Protein 7ZGN (pdb70)

Nearest PDB structures (foldseek):
  7zgn-assembly1_B  TM=1.002E+00  e=0.000E+00  Phocaeicola massiliensis B84634 = Timone 84634 = DSM 17679 = JCM 13223
  7zgn-assembly1_A  TM=9.820E-01  e=0.000E+00  Phocaeicola massiliensis B84634 = Timone 84634 = DSM 17679 = JCM 13223
  4r4z-assembly3_C  TM=9.129E-01  e=8.301E-63  Elizabethkingia meningoseptica
  4r4x-assembly1_A  TM=8.292E-01  e=9.945E-65  Elizabethkingia meningoseptica
  4r4z-assembly1_A  TM=8.804E-01  e=1.259E-62  Elizabethkingia meningoseptica

Foldseek 3Di:
DPAQVQAVVFQWKWWKKWKAFQNHTDDWIWIWTFGDQKIKIAIVCDAKGWIWMARNVQQKIKIWIQFPVRFIAMEIDHADAQPQWDFDAWDADPRFIWTWTWHADPNKIKIWTFGPSHPTADDPCCPRPGHPGHTAWIAINNGIIMGTPDMHGDRDHDDDDDPDNGHYDHPVVVVVCNQCRSKDKWWQFDQDFAAQQQFDADPDDDAPDWGAFLRRQKIKHWGFFAQALWQWWKKKKKKKFWPDAQDKWKKWKWWWDDPFQEICVQCRNPVVPAAFQQFPVGTAGLFFDDRGYARIGTQFIAIAAGGALNQQVQDDPPAHADNIFMAMDTRRLQRVQRHGTIMMMMGTDDHHHGTMTMIMMMMIHRHPGGDRFHKGWGGWQDPRSVSVPGDFAQSLQPDKGKTKDFDAFKAFFKWKFKFKFKDFPDDQFQFADWKWKWKDKQRHTQDIDTQKDQAQLVNVSSHSSFPADPVGDTSQNGMTRQHGHRYIRGTDTGTPGMGGGTMMMMIMHINGTCDDPNTGMHMTMIIMMRD/DVVAAVLFQWKWWWKWKAFQRRTDPWTKIWIWGDQKIKIAIDDLAWGWIKMAGVPQQKIKTWTQFPVRAIAMEIDHADAQVQWDWDAWDDDPRFIWTWTWGADPHKIKIWTWGPRHPTADDPCCPRPGHPGHTAWMAINNGIIMGTPDMGGHNDGDDHDDPDNGHYDHPVVVCVVNQCRNKDKFWQFDQDFAAAQQFDFDPDADAPDWGAFLRRQKIKHWYFFAQALWQWWKKKKKKKFWPDAQDKWKKWKWWWDPPAQEIVVLCRNPVVRAAFQQFPVGTAGQFFDDRHYARIGTQFIAIAARGAQNLQVFDDPPAHADNIFMAMDTRRLQRVQRHGTIMMMMGTDDHHHRTMTMIMMMMIHGHPGGDHFHKGWGGWQDPRSVSVPGDFAQSLQPGKGKTKDFAQAKAFFKWKFKFKFKDFPDPQFQFADWKWKWKDKQRHTQDIDTQKDQCQLVCVSSHSSFPQDPVGDTPQNGITRQHGHRYIRHTDIGTPGMGGGTMMMMIIHINGGDADVPTGMHMTMIIMMRD

Sequence (1060 aa):
QNLQKKVKNAKGIEVIYQSSYKGKIRPGQIKMTVSGNQVALESVDKQPVIKNYIDYAGREAYKWAELPDGKIISAATPFEFGKGFTPAGEGKHLGLNCKIARTSINSNTIEVWYTHDIPFRGTPQANVGVPDGLVLKVVRNGDMIQEASAITPLKKAQALLPDSWGEKMDAADYQYTINQSGVITIPVFDQQTICFNNAKLPDTLEDGITYSAGGGTLILKKVKLPESAKNRSIFVEVAQYSDGDAYDRTGSVFVIPTDKKQSFLDAIRNLKSVPSFQAKDGNYPALISTDDYEAPVELMRFFTGFGVRKFNHNKVKGQHWVDSVIYKSEVTPLASQLQGEVWIGAYIGNWDAKGHRLSLKLKYYPDDERRVNKAMPLFNTVNYLEQAGQAYPVFFLNDSLRVRFTLKEPAKNARLFYLTTGHGGWGNGDEFNQKPNTVYLDGKKVISFIPWRDDCGTYRNSNPCSGNFSNGLSSSDLSRSNWCPGTVTTPEYIYLGDLEAGEHTLSVRIPQGAPEGGSNSYWCISGTLLYLQKKVKNAKGIEVIYQSSYKGKIRPGQIKMTVSGNQVALESVSKQPVIKNYIDYAGREAYKWAELPDGKIISAATPFEFGKGFTPAGEGKHLGLNCKIARTSINSNTIEVWYTHDIPFRGTPQANVGVPDGLVLKVVRNGDMIQEASAITPLKKAQALLPDSWGEKMDAADYQYTINQSGVITIPVFDQQTICFNNAKLPDTLEDGITYSAGGGTLILKKVKLPESAKNRSIFVEVAQYSDGDAYDRTGSVFVIPTDKKQSFLDAIRRNLKSVPSFQAKDGNYPALISTDDYEAPVELMRFFTGFGVRRKFNHNKVKGQHWVDSVIYKSEVTPLASQLQGEVWIGAYIGNWDAKGHRLSLKLKYYPDDERRVNKAMPLFNTVNYLEQAGQAYPVFFLNDSLRVRFTLKEPAKNARLFYLTTGHGGWGNGDEFNQKPNTVYLDGKKVISFIPWRDDCGTYRNSNPCSGNFSNGLSSSDLSRSNWCPGTVTTPEYIYLGDLEAGEHTLSVRIPQGAPEGGSNSYWCISGTLLY

B-factor: mean 48.01, std 18.55, range [19.09, 141.37]

Solvent-accessible surface area: 43981 Å² total; per-residue (Å²): 188,76,16,74,136,114,0,101,140,23,122,0,0,50,0,42,1,52,13,15,62,71,57,100,112,106,126,62,85,54,57,0,11,0,6,61,66,46,0,4,12,45,73,140,157,146,85,20,68,67,49,44,12,1,26,4,66,50,82,52,13,24,71,27,0,75,14,62,113,49,91,37,0,1,3,47,76,96,30,100,60,34,152,52,33,80,115,33,48,120,17,135,23,48,56,4,72,1,104,18,4,103,14,83,60,72,40,10,48,4,34,0,47,30,0,116,41,8,102,18,67,0,2,22,45,25,116,12,16,2,3,60,3,0,0,0,28,3,14,96,64,61,52,27,44,15,48,3,52,38,7,68,58,29,205,165,67,91,90,22,52,27,165,58,48,37,78,143,35,95,62,43,72,0,61,67,44,9,5,49,32,7,21,50,47,25,96,3,7,110,85,60,45,0,5,58,81,100,27,169,20,52,136,104,42,105,64,41,76,40,29,36,0,6,6,2,0,0,0,0,43,57,11,154,8,22,162,49,2,116,49,10,5,0,2,0,40,3,36,1,24,2,29,18,0,3,80,28,40,19,0,0,0,0,1,4,10,82,122,79,159,37,5,4,22,45,1,14,93,80,30,177,53,10,45,26,5,129,12,166,82,31,97,13,25,1,7,17,8,41,119,69,0,12,0,2,0,4,3,3,0,0,1,0,1,12,0,0,100,102,20,46,134,46,160,28,141,76,55,159,24,50,100,42,10,77,0,16,5,33,0,12,36,0,7,38,26,0,49,27,79,15,18,0,0,0,1,0,5,0,126,30,80,120,0,0,75,0,17,0,74,0,25,0,4,21,52,121,173,86,193,38,73,121,6,29,1,2,2,3,1,1,4,2,2,26,12,59,69,14,56,83,3,27,2,5,79,116,12,11,1,102,7,139,12,77,6,184,126,66,6,129,90,0,63,0,5,1,1,0,0,0,9,6,57,40,58,96,0,0,17,50,50,44,41,46,0,13,0,50,13,64,77,156,119,34,11,32,18,17,3,37,27,3,4,1,2,21,35,18,48,14,0,3,18,4,40,67,83,88,34,13,7,4,18,0,7,41,8,1,0,15,8,0,0,8,7,3,1,25,12,43,11,6,109,19,13,75,6,106,54,31,98,16,55,3,15,0,116,2,67,9,13,66,68,58,16,78,26,63,0,33,0,0,0,5,2,5,0,6,61,59,71,148,138,1,94,143,15,126,0,0,50,0,31,1,35,25,10,57,87,66,117,114,66,131,52,65,49,66,0,17,0,4,62,65,46,0,13,9,57,73,62,156,214,145,27,66,78,42,49,12,0,22,6,71,51,102,50,14,28,58,25,0,64,11,68,92,54,121,37,4,3,2,48,68,94,30,83,47,33,130,55,32,60,122,43,50,133,14,126,19,61,64,1,56,0,106,19,5,107,18,79,63,75,44,10,62,2,36,1,48,30,0,97,50,2,113,14,64,0,1,23,44,25,116,8,14,1,4,69,2,0,0,0,30,1,20,84,71,56,42,73,40,16,48,2,52,44,14,63,33,35,168,162,64,84,92,22,52,26,163,60,53,36,113,138,38,90,42,31,69,2,66,71,44,14,7,45,39,28,21,62,52,16,96,3,7,113,86,60,44,0,6,58,82,104,25,178,13,49,128,110,44,110,52,41,90,38,30,40,0,3,5,2,0,0,0,0,39,48,11,122,8,25,162,58,2,120,65,49,7,0,3,0,38,3,35,1,24,3,32,15,0,3,70,29,44,19,0,0,0,0,1,4,9,83,122,74,162,41,5,4,26,52,1,12,104,78,25,173,50,10,42,34,4,126,13,157,82,30,92,13,22,1,8,19,10,41,128,71,0,10,0,3,0,4,3,4,0,0,2,0,0,12,0,0,106,97,15,39,129,43,151,27,138,77,57,157,21,49,96,41,11,75,1,17,5,33,0,9,35,0,9,37,22,0,48,26,81,16,17,0,0,0,1,0,4,0,125,27,82,118,0,1,78,0,22,0,73,0,24,0,6,42,50,125,170,106,163,34,79,112,5,27,2,3,2,3,1,1,4,2,2,28,11,59,68,13,56,83,2,33,3,5,76,105,10,13,2,102,6,167,14,90,7,203,120,95,6,145,71,0,60,0,5,0,2,0,0,0,10,7,46,36,60,95,0,0,18,50,50,46,41,47,0,15,0,42,20,67,69,156,125,35,10,33,17,16,3,35,28,3,4,1,2,20,32,20,50,13,0,3,20,5,40,64,82,80,33,12,7,3,18,1,7,43,9,2,0,15,8,0,1,7,7,4,2,26,11,41,10,6,109,18,13,77,7,120,45,29,104,15,52,2,18,0,116,2,69,12,12,62,61,45,50,44,6,65,0,35,0,0,0,5,1,5,0,6,60

Secondary structure (DSSP, 8-state):
--HHHHHTT-S-EEEEEEEEETTEEPS--EEEEEETTEEEEEE---PPEEEEEEETTTTEEEEEEE-TT--EEEEEEE--TTTT-EEEEEEEETTEEEEEEEEEETTEEEEEEEE-SSS--B-S-GGG---SSEEEEEEETTTEEEEEEEEEE-SS----S-S---EE--HHHHHHHHHHTT-EEEEEEEEEEE--S-----S---TT--EEEGGGTEEEEEEE--S--TTEEEEEEEEEEESS--S--EEEEEEE---SSB-HHHHHH-GGGS-EEEETTEEEETSB-BTTB-PPEEEEEEE--SSTTTTTT---TT----S-EEEEEE-GGGGGGSSSEEEEEEEE----SS-EEEEEEEEEEE-SS-----EEEEEE---TTGGGTPPP--GGGT--EEEEEEESS-EEEEEEEEEEEEE--STTSTTSS---EEEEETTEEEEEE---B--GGGGGGG-TTPPBPTTS-BGGGS-BSS--TTSEEPPEEEEEEEE-SEEEEEEEE--PPPPBTTB--EEEEEEEEE-/-TTTTTT-SEEEEEEEEEETTEEPSS-EEEEEETTEEEEEE---PPEEEEEEETTTTEEEEEEEETTTEEEEEEEE--TTTT-EEEEEEEETTEEEEEEEEEETTEEEEEEEE-SSS--B-S-GGG---SSEEEEEEETTTEEEEEEEEEEESS----S-S---EEE-HHHHHHHHHTTT-EEEEEEEEEEE--S-----S---TT-EEEEGGGTEEEEEEE--S--TTEEEEEEEEEEESS--S--EEEEEEE--SSSB-HHHHHH-GGGS-EEEETTEEEETSB-BTTB-PPEEEEEEE--SSTTTTTT---TT----S-EEEEEE-GGGGGGSSSEEEEEEEE----SS-EEEEEEEEEEE-SS-----EEEEEE---TTGGGTPPP--GGGT--EEEEEEESS-EEEEEEEEEEEEE--STTSTTSS---EEEEETTEEEEEE---B--GGGGGGG-TTPPBPTTS-BGGGS-BSS--TTSEEPPEEEEEEEE-SEEEEEEEE--PPPPBTTB--EEEEEEEEE-

Radius of gyration: 33.01 Å; Cα contacts (8 Å, |Δi|>4): 3070; chains: 2; bounding box: 67×72×121 Å

InterPro domains:
  IPR008977 PHM/PNGase F domain superfamily [SSF49742] (441-553)
  IPR014784 Copper type II, ascorbate-dependent monooxygenase-like, C-terminal [G3DSA:2.60.120.230] (412-570)
  IPR015196 Peptide-N-glycosidase F, N-terminal [PF09112] (224-403)
  IPR015196 Peptide-N-glycosidase F, N-terminal [SM01290] (224-403)
  IPR015197 Peptide-N-glycosidase F, C-terminal [PF09113] (431-568)
  IPR043022 Peptide-N-glycosidase F, N-terminal domain superfamily [G3DSA:2.60.120.1570] (211-411)

Structure (mmCIF, N/CA/C/O backbone):
data_7ZGN
#
_entry.id   7ZGN
#
_cell.length_a   59.050
_cell.length_b   100.550
_cell.length_c   180.370
_cell.angle_alpha   90.000
_cell.angle_beta   90.000
_cell.angle_gamma   90.000
#
_symmetry.space_group_name_H-M   'P 21 21 21'
#
loop_
_entity.id
_entity.type
_entity.pdbx_description
1 polymer 'Glpgli family protein'
2 water water
#
loop_
_atom_site.group_PDB
_atom_site.id
_atom_site.type_symbol
_atom_site.label_atom_id
_atom_site.label_alt_id
_atom_site.label_comp_id
_atom_site.label_asym_id
_atom_site.label_entity_id
_atom_site.label_seq_id
_atom_site.pdbx_PDB_ins_code
_atom_site.Cartn_x
_atom_site.Cartn_y
_atom_site.Cartn_z
_atom_site.occupancy
_atom_site.B_iso_or_equiv
_atom_site.auth_seq_id
_atom_site.auth_comp_id
_atom_site.auth_asym_id
_atom_site.auth_atom_id
_atom_site.pdbx_PDB_model_num
ATOM 1 N N . GLN A 1 6 ? 20.938 0.047 -27.851 1.000 90.944 25 GLN A N 1
ATOM 2 C CA . GLN A 1 6 ? 21.295 1.379 -27.283 1.000 95.062 25 GLN A CA 1
ATOM 3 C C . GLN A 1 6 ? 22.719 1.726 -27.708 1.000 100.498 25 GLN A C 1
ATOM 4 O O . GLN A 1 6 ? 23.648 0.979 -27.409 1.000 90.744 25 GLN A O 1
ATOM 18 N N . ASN A 1 7 ? 22.868 2.869 -28.394 1.000 94.312 26 ASN A N 1
ATOM 19 C CA . ASN A 1 7 ? 24.098 3.223 -29.087 1.000 88.159 26 ASN A CA 1
ATOM 20 C C . ASN A 1 7 ? 24.932 4.206 -28.252 1.000 82.652 26 ASN A C 1
ATOM 21 O O . ASN A 1 7 ? 25.274 5.314 -28.703 1.000 61.069 26 ASN A O 1
ATOM 32 N N . LEU A 1 8 ? 25.291 3.766 -27.036 1.000 76.469 27 LEU A N 1
ATOM 33 C CA . LEU A 1 8 ? 25.611 4.679 -25.946 1.000 76.629 27 LEU A CA 1
ATOM 34 C C . LEU A 1 8 ? 26.849 5.508 -26.262 1.000 58.490 27 LEU A C 1
ATOM 35 O O . LEU A 1 8 ? 26.817 6.722 -26.105 1.000 51.456 27 LEU A O 1
ATOM 51 N N . GLN A 1 9 ? 27.927 4.817 -26.654 1.000 57.830 28 GLN A N 1
ATOM 52 C CA . GLN A 1 9 ? 29.207 5.434 -26.980 1.000 57.081 28 GLN A CA 1
ATOM 53 C C . GLN A 1 9 ? 29.013 6.517 -28.053 1.000 56.165 28 GLN A C 1
ATOM 54 O O . GLN A 1 9 ? 29.488 7.655 -27.926 1.000 51.721 28 GLN A O 1
ATOM 68 N N . LYS A 1 10 ? 28.208 6.208 -29.083 1.000 63.328 29 LYS A N 1
ATOM 69 C CA . LYS A 1 10 ? 28.028 7.162 -30.173 1.000 65.128 29 LYS A CA 1
ATOM 70 C C . LYS A 1 10 ? 27.247 8.392 -29.701 1.000 65.658 29 LYS A C 1
ATOM 71 O O . LYS A 1 10 ? 27.672 9.500 -30.017 1.000 52.058 29 LYS A O 1
ATOM 90 N N . LYS A 1 11 ? 26.221 8.207 -28.842 1.000 70.558 30 LYS A N 1
ATOM 91 C CA . LYS A 1 11 ? 25.365 9.289 -28.348 1.000 67.037 30 LYS A CA 1
ATOM 92 C C . LYS A 1 11 ? 26.106 10.343 -27.515 1.000 57.152 30 LYS A C 1
ATOM 93 O O . LYS A 1 11 ? 25.651 11.483 -27.406 1.000 51.771 30 LYS A O 1
ATOM 112 N N . VAL A 1 12 ? 27.206 9.962 -26.870 1.000 48.746 31 VAL A N 1
ATOM 113 C CA . VAL A 1 12 ? 27.845 10.880 -25.951 1.000 53.689 31 VAL A CA 1
ATOM 114 C C . VAL A 1 12 ? 29.295 11.113 -26.342 1.000 58.975 31 VAL A C 1
ATOM 115 O O . VAL A 1 12 ? 30.008 11.768 -25.606 1.000 65.148 31 VAL A O 1
ATOM 128 N N . LYS A 1 13 ? 29.706 10.608 -27.509 1.000 81.105 32 LYS A N 1
ATOM 129 C CA . LYS A 1 13 ? 30.849 11.173 -28.209 1.000 88.177 32 LYS A CA 1
ATOM 130 C C . LYS A 1 13 ? 30.564 12.645 -28.470 1.000 78.005 32 LYS A C 1
ATOM 131 O O . LYS A 1 13 ? 29.506 13.010 -28.992 1.000 72.753 32 LYS A O 1
ATOM 150 N N . ASN A 1 14 ? 31.539 13.463 -28.087 1.000 73.687 33 ASN A N 1
ATOM 151 C CA . ASN A 1 14 ? 31.498 14.899 -28.288 1.000 71.397 33 ASN A CA 1
ATOM 152 C C . ASN A 1 14 ? 30.424 15.560 -27.437 1.000 61.075 33 ASN A C 1
ATOM 153 O O . ASN A 1 14 ? 30.181 16.737 -27.651 1.000 59.185 33 ASN A O 1
ATOM 164 N N . ALA A 1 15 ? 29.808 14.865 -26.457 1.000 56.885 34 ALA A N 1
ATOM 165 C CA . ALA A 1 15 ? 28.961 15.607 -25.530 1.000 51.863 34 ALA A CA 1
ATOM 166 C C . ALA A 1 15 ? 29.842 16.519 -24.661 1.000 43.632 34 ALA A C 1
ATOM 167 O O . ALA A 1 15 ? 31.009 16.246 -24.421 1.000 45.993 34 ALA A O 1
ATOM 174 N N . LYS A 1 16 ? 29.288 17.610 -24.148 1.000 51.114 35 LYS A N 1
ATOM 175 C CA . LYS A 1 16 ? 30.075 18.456 -23.267 1.000 54.401 35 LYS A CA 1
ATOM 176 C C . LYS A 1 16 ? 30.055 17.936 -21.822 1.000 59.928 35 LYS A C 1
ATOM 177 O O . LYS A 1 16 ? 30.666 18.511 -20.925 1.000 57.748 35 LYS A O 1
ATOM 196 N N . GLY A 1 17 ? 29.419 16.791 -21.619 1.000 51.321 36 GLY A N 1
ATOM 197 C CA . GLY A 1 17 ? 29.095 16.320 -20.282 1.000 50.558 36 GLY A CA 1
ATOM 198 C C . GLY A 1 17 ? 28.041 15.231 -20.376 1.000 48.427 36 GLY A C 1
ATOM 199 O O . GLY A 1 17 ? 27.467 15.081 -21.450 1.000 46.458 36 GLY A O 1
ATOM 203 N N . ILE A 1 18 ? 27.842 14.461 -19.289 1.000 42.812 37 ILE A N 1
ATOM 204 C CA . ILE A 1 18 ? 26.802 13.457 -19.228 1.000 45.255 37 ILE A CA 1
ATOM 205 C C . ILE A 1 18 ? 26.029 13.542 -17.913 1.000 46.771 37 ILE A C 1
ATOM 206 O O . ILE A 1 18 ? 26.506 14.093 -16.926 1.000 46.865 37 ILE A O 1
ATOM 222 N N . GLU A 1 19 ? 24.812 13.008 -17.952 1.000 50.540 38 GLU A N 1
ATOM 223 C CA . GLU A 1 19 ? 23.968 12.834 -16.765 1.000 58.125 38 GLU A CA 1
ATOM 224 C C . GLU A 1 19 ? 23.766 11.334 -16.635 1.000 46.594 38 GLU A C 1
ATOM 225 O O . GLU A 1 19 ? 23.363 10.706 -17.609 1.000 49.075 38 GLU A O 1
ATOM 237 N N . VAL A 1 20 ? 24.118 10.758 -15.493 1.000 37.782 39 VAL A N 1
ATOM 238 C CA . VAL A 1 20 ? 23.944 9.329 -15.264 1.000 36.784 39 VAL A CA 1
ATOM 239 C C . VAL A 1 20 ? 22.907 9.212 -14.156 1.000 48.203 39 VAL A C 1
ATOM 240 O O . VAL A 1 20 ? 23.016 9.929 -13.145 1.000 47.736 39 VAL A O 1
ATOM 253 N N . ILE A 1 21 ? 21.910 8.348 -14.351 1.000 45.000 40 ILE A N 1
ATOM 254 C CA . ILE A 1 21 ? 20.929 8.095 -13.305 1.000 49.942 40 ILE A CA 1
ATOM 255 C C . ILE A 1 21 ? 21.245 6.721 -12.739 1.000 50.801 40 ILE A C 1
ATOM 256 O O . ILE A 1 21 ? 21.416 5.766 -13.477 1.000 52.699 40 ILE A O 1
ATOM 272 N N . TYR A 1 22 ? 21.411 6.663 -11.417 1.000 50.718 41 TYR A N 1
ATOM 273 C CA . TYR A 1 22 ? 21.733 5.429 -10.725 1.000 45.290 41 TYR A CA 1
ATOM 274 C C . TYR A 1 22 ? 20.497 4.994 -9.944 1.000 47.758 41 TYR A C 1
ATOM 275 O O . TYR A 1 22 ? 19.874 5.796 -9.234 1.000 48.210 41 TYR A O 1
ATOM 292 N N . GLN A 1 23 ? 20.174 3.713 -10.057 1.000 41.817 42 GLN A N 1
ATOM 293 C CA . GLN A 1 23 ? 19.181 3.120 -9.185 1.000 49.835 42 GLN A CA 1
ATOM 294 C C . GLN A 1 23 ? 19.830 2.020 -8.338 1.000 48.988 42 GLN A C 1
ATOM 295 O O . GLN A 1 23 ? 20.878 1.445 -8.668 1.000 45.077 42 GLN A O 1
ATOM 309 N N . SER A 1 24 ? 19.193 1.792 -7.183 1.000 45.191 43 SER A N 1
ATOM 310 C CA . SER A 1 24 ? 19.685 0.861 -6.184 1.000 46.620 43 SER A CA 1
ATOM 311 C C . SER A 1 24 ? 18.659 -0.241 -5.995 1.000 47.240 43 SER A C 1
ATOM 312 O O . SER A 1 24 ? 17.467 -0.028 -6.201 1.000 49.845 43 SER A O 1
ATOM 319 N N . SER A 1 25 ? 19.171 -1.433 -5.690 1.000 45.441 44 SER A N 1
ATOM 320 C CA . SER A 1 25 ? 18.337 -2.608 -5.508 1.000 50.910 44 SER A CA 1
ATOM 321 C C . SER A 1 25 ? 18.985 -3.474 -4.435 1.000 60.575 44 SER A C 1
ATOM 322 O O . SER A 1 25 ? 20.219 -3.463 -4.269 1.000 58.905 44 SER A O 1
ATOM 329 N N . TYR A 1 26 ? 18.106 -4.168 -3.700 1.000 67.810 45 TYR A N 1
ATOM 330 C CA . TYR A 1 26 ? 18.472 -5.120 -2.666 1.000 66.368 45 TYR A CA 1
ATOM 331 C C . TYR A 1 26 ? 17.878 -6.477 -3.023 1.000 62.903 45 TYR A C 1
ATOM 332 O O . TYR A 1 26 ? 16.660 -6.629 -2.993 1.000 57.155 45 TYR A O 1
ATOM 349 N N . LYS A 1 27 ? 18.749 -7.404 -3.454 1.000 60.034 46 LYS A N 1
ATOM 350 C CA . LYS A 1 27 ? 18.384 -8.771 -3.751 1.000 59.305 46 LYS A CA 1
ATOM 351 C C . LYS A 1 27 ? 17.222 -8.810 -4.740 1.000 61.540 46 LYS A C 1
ATOM 352 O O . LYS A 1 27 ? 16.272 -9.581 -4.555 1.000 60.114 46 LYS A O 1
ATOM 371 N N . GLY A 1 28 ? 17.295 -7.970 -5.787 1.000 59.112 47 GLY A N 1
ATOM 372 C CA . GLY A 1 28 ? 16.256 -7.917 -6.800 1.000 47.887 47 GLY A CA 1
ATOM 373 C C . GLY A 1 28 ? 15.288 -6.754 -6.617 1.000 48.454 47 GLY A C 1
ATOM 374 O O . GLY A 1 28 ? 14.691 -6.314 -7.576 1.000 65.144 47 GLY A O 1
ATOM 378 N N . LYS A 1 29 ? 15.125 -6.250 -5.403 1.000 54.282 48 LYS A N 1
ATOM 379 C CA . LYS A 1 29 ? 14.051 -5.310 -5.090 1.000 63.183 48 LYS A CA 1
ATOM 380 C C . LYS A 1 29 ? 14.557 -3.878 -5.132 1.000 59.252 48 LYS A C 1
ATOM 381 O O . LYS A 1 29 ? 15.359 -3.420 -4.303 1.000 57.029 48 LYS A O 1
ATOM 400 N N . ILE A 1 30 ? 14.021 -3.174 -6.125 1.000 56.820 49 ILE A N 1
ATOM 401 C CA . ILE A 1 30 ? 14.475 -1.831 -6.426 1.000 70.091 49 ILE A CA 1
ATOM 402 C C . ILE A 1 30 ? 13.986 -0.903 -5.315 1.000 61.264 49 ILE A C 1
ATOM 403 O O . ILE A 1 30 ? 12.803 -0.808 -5.024 1.000 70.371 49 ILE A O 1
ATOM 419 N N . ARG A 1 31 ? 14.946 -0.242 -4.671 1.000 53.988 50 ARG A N 1
ATOM 420 C CA . ARG A 1 31 ? 14.696 0.608 -3.527 1.000 48.702 50 ARG A CA 1
ATOM 421 C C . ARG A 1 31 ? 14.231 1.960 -4.036 1.000 59.258 50 ARG A C 1
ATOM 422 O O . ARG A 1 31 ? 14.438 2.281 -5.197 1.000 65.789 50 ARG A O 1
ATOM 443 N N . PRO A 1 32 ? 13.542 2.791 -3.219 1.000 74.940 51 PRO A N 1
ATOM 444 C CA . PRO A 1 32 ? 12.944 4.026 -3.737 1.000 78.791 51 PRO A CA 1
ATOM 445 C C . PRO A 1 32 ? 14.028 5.071 -3.987 1.000 73.594 51 PRO A C 1
ATOM 446 O O . PRO A 1 32 ? 15.099 5.020 -3.379 1.000 61.654 51 PRO A O 1
ATOM 457 N N . GLY A 1 33 ? 13.762 6.024 -4.878 1.000 72.150 52 GLY A N 1
ATOM 458 C CA . GLY A 1 33 ? 14.665 7.160 -4.970 1.000 69.208 52 GLY A CA 1
ATOM 459 C C . GLY A 1 33 ? 16.020 6.788 -5.576 1.000 61.000 52 GLY A C 1
ATOM 460 O O . GLY A 1 33 ? 16.503 5.658 -5.480 1.000 59.659 52 GLY A O 1
ATOM 464 N N . GLN A 1 34 ? 16.616 7.779 -6.239 1.000 58.314 53 GLN A N 1
ATOM 465 C CA . GLN A 1 34 ? 17.648 7.532 -7.221 1.000 60.107 53 GLN A CA 1
ATOM 466 C C . GLN A 1 34 ? 18.613 8.709 -7.226 1.000 50.855 53 GLN A C 1
ATOM 467 O O . GLN A 1 34 ? 18.290 9.808 -6.788 1.000 57.884 53 GLN A O 1
ATOM 481 N N . ILE A 1 35 ? 19.835 8.433 -7.686 1.000 51.797 54 ILE A N 1
ATOM 482 C CA . ILE A 1 35 ? 20.885 9.429 -7.687 1.000 44.855 54 ILE A CA 1
ATOM 483 C C . ILE A 1 35 ? 21.156 9.903 -9.118 1.000 47.886 54 ILE A C 1
ATOM 484 O O . ILE A 1 35 ? 21.336 9.084 -10.009 1.000 42.692 54 ILE A O 1
ATOM 500 N N . LYS A 1 36 ? 21.187 11.224 -9.297 1.000 43.784 55 LYS A N 1
ATOM 501 C CA . LYS A 1 36 ? 21.610 11.866 -10.523 1.000 48.428 55 LYS A CA 1
ATOM 502 C C . LYS A 1 36 ? 23.047 12.345 -10.389 1.000 42.624 55 LYS A C 1
ATOM 503 O O . LYS A 1 36 ? 23.378 13.130 -9.486 1.000 42.978 55 LYS A O 1
ATOM 522 N N . MET A 1 37 ? 23.909 11.835 -11.283 1.000 35.924 56 MET A N 1
ATOM 523 C CA . MET A 1 37 ? 25.299 12.230 -11.288 1.000 41.451 56 MET A CA 1
ATOM 524 C C . MET A 1 37 ? 25.548 13.035 -12.565 1.000 50.105 56 MET A C 1
ATOM 525 O O . MET A 1 37 ? 25.365 12.522 -13.670 1.000 39.782 56 MET A O 1
ATOM 539 N N . THR A 1 38 ? 25.901 14.309 -12.387 1.000 46.631 57 THR A N 1
ATOM 540 C CA . THR A 1 38 ? 26.107 15.207 -13.512 1.000 44.419 57 THR A CA 1
ATOM 541 C C . THR A 1 38 ? 27.602 15.366 -13.646 1.000 41.056 57 THR A C 1
ATOM 542 O O . THR A 1 38 ? 28.274 15.583 -12.635 1.000 41.683 57 THR A O 1
ATOM 552 N N . VAL A 1 39 ? 28.117 15.093 -14.861 1.000 39.011 58 VAL A N 1
ATOM 553 C CA . VAL A 1 39 ? 29.550 15.091 -15.089 1.000 39.143 58 VAL A CA 1
ATOM 554 C C . VAL A 1 39 ? 29.848 16.092 -16.197 1.000 52.756 58 VAL A C 1
ATOM 555 O O . VAL A 1 39 ? 29.276 15.969 -17.287 1.000 46.571 58 VAL A O 1
ATOM 568 N N . SER A 1 40 ? 30.837 16.958 -15.959 1.000 47.121 59 SER A N 1
ATOM 569 C CA . SER A 1 40 ? 31.217 17.956 -16.950 1.000 50.562 59 SER A CA 1
ATOM 570 C C . SER A 1 40 ? 32.658 18.354 -16.709 1.000 46.715 59 SER A C 1
ATOM 571 O O . SER A 1 40 ? 32.999 18.883 -15.644 1.000 46.380 59 SER A O 1
ATOM 578 N N . GLY A 1 41 ? 33.496 18.040 -17.702 1.000 43.628 60 GLY A N 1
ATOM 579 C CA . GLY A 1 41 ? 34.939 18.114 -17.532 1.000 48.052 60 GLY A CA 1
ATOM 580 C C . GLY A 1 41 ? 35.402 17.123 -16.460 1.000 46.173 60 GLY A C 1
ATOM 581 O O . GLY A 1 41 ? 34.950 15.996 -16.419 1.000 47.693 60 GLY A O 1
ATOM 585 N N . ASN A 1 42 ? 36.176 17.634 -15.516 1.000 47.827 61 ASN A N 1
ATOM 586 C CA . ASN A 1 42 ? 36.666 16.864 -14.396 1.000 46.127 61 ASN A CA 1
ATOM 587 C C . ASN A 1 42 ? 35.834 17.065 -13.131 1.000 41.860 61 ASN A C 1
ATOM 588 O O . ASN A 1 42 ? 36.250 16.609 -12.083 1.000 47.435 61 ASN A O 1
ATOM 599 N N . GLN A 1 43 ? 34.625 17.632 -13.254 1.000 41.017 62 GLN A N 1
ATOM 600 C CA . GLN A 1 43 ? 33.827 17.913 -12.065 1.000 48.132 62 GLN A CA 1
ATOM 601 C C . GLN A 1 43 ? 32.607 17.017 -12.071 1.000 46.589 62 GLN A C 1
ATOM 602 O O . GLN A 1 43 ? 32.089 16.691 -13.151 1.000 48.612 62 GLN A O 1
ATOM 616 N N . VAL A 1 44 ? 32.192 16.594 -10.853 1.000 38.770 63 VAL A N 1
ATOM 617 C CA . VAL A 1 44 ? 30.999 15.778 -10.693 1.000 38.546 63 VAL A CA 1
ATOM 618 C C . VAL A 1 44 ? 30.175 16.302 -9.524 1.000 36.459 63 VAL A C 1
ATOM 619 O O . VAL A 1 44 ? 30.731 16.660 -8.480 1.000 39.749 63 VAL A O 1
ATOM 632 N N . ALA A 1 45 ? 28.889 16.407 -9.772 1.000 34.879 64 ALA A N 1
ATOM 633 C CA . ALA A 1 45 ? 27.872 16.726 -8.795 1.000 41.133 64 ALA A CA 1
ATOM 634 C C . ALA A 1 45 ? 26.908 15.534 -8.704 1.000 45.150 64 ALA A C 1
ATOM 635 O O . ALA A 1 45 ? 26.492 15.023 -9.754 1.000 45.915 64 ALA A O 1
ATOM 642 N N . LEU A 1 46 ? 26.540 15.137 -7.460 1.000 36.873 65 LEU A N 1
ATOM 643 C CA . LEU A 1 46 ? 25.563 14.069 -7.216 1.000 36.349 65 LEU A CA 1
ATOM 644 C C . LEU A 1 46 ? 24.443 14.533 -6.282 1.000 42.689 65 LEU A C 1
ATOM 645 O O . LEU A 1 46 ? 24.692 15.136 -5.235 1.000 42.543 65 LEU A O 1
ATOM 661 N N . GLU A 1 47 ? 23.202 14.336 -6.731 1.000 41.912 66 GLU A N 1
ATOM 662 C CA . GLU A 1 47 ? 22.018 14.779 -6.019 1.000 58.894 66 GLU A CA 1
ATOM 663 C C . GLU A 1 47 ? 20.962 13.692 -6.157 1.000 56.379 66 GLU A C 1
ATOM 664 O O . GLU A 1 47 ? 21.090 12.873 -7.056 1.000 45.234 66 GLU A O 1
ATOM 676 N N . SER A 1 48 ? 19.910 13.729 -5.327 1.000 57.584 67 SER A N 1
ATOM 677 C CA . SER A 1 48 ? 18.843 12.742 -5.428 1.000 65.522 67 SER A CA 1
ATOM 678 C C . SER A 1 48 ? 17.720 13.310 -6.280 1.000 66.461 67 SER A C 1
ATOM 679 O O . SER A 1 48 ? 17.668 14.518 -6.492 1.000 77.207 67 SER A O 1
ATOM 686 N N . VAL A 1 49 ? 16.851 12.414 -6.778 1.000 79.197 68 VAL A N 1
ATOM 687 C CA . VAL A 1 49 ? 15.779 12.771 -7.703 1.000 82.039 68 VAL A CA 1
ATOM 688 C C . VAL A 1 49 ? 16.442 12.994 -9.071 1.000 77.264 68 VAL A C 1
ATOM 689 O O . VAL A 1 49 ? 17.026 12.014 -9.591 1.000 74.530 68 VAL A O 1
ATOM 702 N N . ASP A 1 65 ? 11.214 20.331 11.539 1.000 88.810 84 ASP A N 1
ATOM 703 C CA . ASP A 1 65 ? 10.659 19.381 10.536 1.000 82.959 84 ASP A CA 1
ATOM 704 C C . ASP A 1 65 ? 11.313 19.659 9.179 1.000 94.776 84 ASP A C 1
ATOM 705 O O . ASP A 1 65 ? 10.789 19.217 8.159 1.000 105.662 84 ASP A O 1
ATOM 714 N N . LYS A 1 66 ? 12.459 20.369 9.163 1.000 88.463 85 LYS A N 1
ATOM 715 C CA . LYS A 1 66 ? 13.128 20.734 7.921 1.000 93.386 85 LYS A CA 1
ATOM 716 C C . LYS A 1 66 ? 14.475 20.004 7.778 1.000 95.630 85 LYS A C 1
ATOM 717 O O . LYS A 1 66 ? 15.270 19.900 8.720 1.000 76.743 85 LYS A O 1
ATOM 736 N N . GLN A 1 67 ? 14.706 19.465 6.563 1.000 96.002 86 GLN A N 1
ATOM 737 C CA . GLN A 1 67 ? 15.779 18.510 6.296 1.000 90.489 86 GLN A CA 1
ATOM 738 C C . GLN A 1 67 ? 16.992 19.213 5.693 1.000 73.117 86 GLN A C 1
ATOM 739 O O . GLN A 1 67 ? 16.856 20.213 4.989 1.000 57.332 86 GLN A O 1
ATOM 753 N N . PRO A 1 68 ? 18.234 18.753 5.983 1.000 62.966 87 PRO A N 1
ATOM 754 C CA . PRO A 1 68 ? 19.416 19.364 5.389 1.000 56.857 87 PRO A CA 1
ATOM 755 C C . PRO A 1 68 ? 19.318 19.075 3.896 1.000 64.772 87 PRO A C 1
ATOM 756 O O . PRO A 1 68 ? 18.675 18.098 3.527 1.000 73.182 87 PRO A O 1
ATOM 767 N N . VAL A 1 69 ? 19.863 19.965 3.048 1.000 50.137 88 VAL A N 1
ATOM 768 C CA . VAL A 1 69 ? 20.080 19.646 1.643 1.000 50.457 88 VAL A CA 1
ATOM 769 C C . VAL A 1 69 ? 21.474 19.032 1.523 1.000 46.979 88 VAL A C 1
ATOM 770 O O . VAL A 1 69 ? 22.497 19.610 1.919 1.000 45.665 88 VAL A O 1
ATOM 783 N N . ILE A 1 70 ? 21.497 17.816 0.998 1.000 44.862 89 ILE A N 1
ATOM 784 C CA . ILE A 1 70 ? 22.699 17.018 0.989 1.000 44.689 89 ILE A CA 1
ATOM 785 C C . ILE A 1 70 ? 23.127 16.760 -0.458 1.000 49.867 89 ILE A C 1
ATOM 786 O O . ILE A 1 70 ? 22.348 16.376 -1.303 1.000 41.299 89 ILE A O 1
ATOM 802 N N . LYS A 1 71 ? 24.388 17.053 -0.739 1.000 47.098 90 LYS A N 1
ATOM 803 C CA . LYS A 1 71 ? 24.959 16.869 -2.053 1.000 49.404 90 LYS A CA 1
ATOM 804 C C . LYS A 1 71 ? 26.327 16.229 -1.913 1.000 43.262 90 LYS A C 1
ATOM 805 O O . LYS A 1 71 ? 26.957 16.297 -0.854 1.000 42.943 90 LYS A O 1
ATOM 824 N N . ASN A 1 72 ? 26.752 15.578 -2.993 1.000 35.713 91 ASN A N 1
ATOM 825 C CA . ASN A 1 72 ? 28.108 15.048 -3.048 1.000 37.231 91 ASN A CA 1
ATOM 826 C C . ASN A 1 72 ? 28.785 15.590 -4.305 1.000 35.852 91 ASN A C 1
ATOM 827 O O . ASN A 1 72 ? 28.061 15.895 -5.238 1.000 32.222 91 ASN A O 1
ATOM 838 N N . TYR A 1 73 ? 30.109 15.760 -4.269 1.000 37.575 92 TYR A N 1
ATOM 839 C CA . TYR A 1 73 ? 30.857 16.237 -5.436 1.000 41.572 92 TYR A CA 1
ATOM 840 C C . TYR A 1 73 ? 32.156 15.457 -5.587 1.000 39.219 92 TYR A C 1
ATOM 841 O O . TYR A 1 73 ? 32.683 14.887 -4.632 1.000 40.060 92 TYR A O 1
ATOM 858 N N . ILE A 1 74 ? 32.666 15.419 -6.836 1.000 39.006 93 ILE A N 1
ATOM 859 C CA . ILE A 1 74 ? 34.025 14.998 -7.064 1.000 32.908 93 ILE A CA 1
ATOM 860 C C . ILE A 1 74 ? 34.765 15.961 -7.991 1.000 41.945 93 ILE A C 1
ATOM 861 O O . ILE A 1 74 ? 34.191 16.533 -8.912 1.000 40.902 93 ILE A O 1
ATOM 877 N N . ASP A 1 75 ? 36.050 16.169 -7.668 1.000 38.712 94 ASP A N 1
ATOM 878 C CA . ASP A 1 75 ? 36.999 16.828 -8.536 1.000 41.119 94 ASP A CA 1
ATOM 879 C C . ASP A 1 75 ? 38.066 15.813 -8.942 1.000 34.908 94 ASP A C 1
ATOM 880 O O . ASP A 1 75 ? 38.936 15.448 -8.164 1.000 35.973 94 ASP A O 1
ATOM 889 N N . TYR A 1 76 ? 37.972 15.350 -10.179 1.000 36.510 95 TYR A N 1
ATOM 890 C CA . TYR A 1 76 ? 38.909 14.362 -10.673 1.000 39.919 95 TYR A CA 1
ATOM 891 C C . TYR A 1 76 ? 40.264 14.954 -11.011 1.000 38.913 95 TYR A C 1
ATOM 892 O O . TYR A 1 76 ? 41.250 14.224 -11.059 1.000 43.389 95 TYR A O 1
ATOM 909 N N . ALA A 1 77 ? 40.314 16.271 -11.242 1.000 44.071 96 ALA A N 1
ATOM 910 C CA . ALA A 1 77 ? 41.572 16.943 -11.486 1.000 36.499 96 ALA A CA 1
ATOM 911 C C . ALA A 1 77 ? 42.398 17.033 -10.217 1.000 38.597 96 ALA A C 1
ATOM 912 O O . ALA A 1 77 ? 43.524 16.513 -10.151 1.000 39.743 96 ALA A O 1
ATOM 919 N N . GLY A 1 78 ? 41.807 17.670 -9.193 1.000 43.179 97 GLY A N 1
ATOM 920 C CA . GLY A 1 78 ? 42.470 17.771 -7.897 1.000 45.861 97 GLY A CA 1
ATOM 921 C C . GLY A 1 78 ? 42.361 16.500 -7.050 1.000 41.624 97 GLY A C 1
ATOM 922 O O . GLY A 1 78 ? 43.004 16.431 -6.001 1.000 38.321 97 GLY A O 1
ATOM 926 N N . ARG A 1 79 ? 41.557 15.528 -7.496 1.000 41.407 98 ARG A N 1
ATOM 927 C CA . ARG A 1 79 ? 41.349 14.253 -6.789 1.000 39.675 98 ARG A CA 1
ATOM 928 C C . ARG A 1 79 ? 40.874 14.465 -5.342 1.000 38.239 98 ARG A C 1
ATOM 929 O O . ARG A 1 79 ? 41.481 13.997 -4.382 1.000 35.505 98 ARG A O 1
ATOM 950 N N . GLU A 1 80 ? 39.747 15.153 -5.223 1.000 42.909 99 GLU A N 1
ATOM 951 C CA . GLU A 1 80 ? 39.043 15.170 -3.957 1.000 48.097 99 GLU A CA 1
ATOM 952 C C . GLU A 1 80 ? 37.561 14.901 -4.129 1.000 42.608 99 GLU A C 1
ATOM 953 O O . GLU A 1 80 ? 36.915 15.361 -5.068 1.000 35.906 99 GLU A O 1
ATOM 965 N N . ALA A 1 81 ? 37.063 14.118 -3.159 1.000 42.297 100 ALA A N 1
ATOM 966 C CA . ALA A 1 81 ? 35.662 13.803 -3.076 1.000 38.587 100 ALA A CA 1
ATOM 967 C C . ALA A 1 81 ? 35.082 14.596 -1.907 1.000 44.369 100 ALA A C 1
ATOM 968 O O . ALA A 1 81 ? 35.770 14.828 -0.914 1.000 41.301 100 ALA A O 1
ATOM 975 N N . TYR A 1 82 ? 33.851 15.061 -2.080 1.000 37.879 101 TYR A N 1
ATOM 976 C CA . TYR A 1 82 ? 33.297 16.030 -1.158 1.000 45.437 101 TYR A CA 1
ATOM 977 C C . TYR A 1 82 ? 31.901 15.610 -0.763 1.000 41.670 101 TYR A C 1
ATOM 978 O O . TYR A 1 82 ? 31.050 15.243 -1.604 1.000 37.172 101 TYR A O 1
ATOM 995 N N . LYS A 1 83 ? 31.671 15.739 0.547 1.000 41.182 102 LYS A N 1
ATOM 996 C CA . LYS A 1 83 ? 30.314 15.810 1.050 1.000 37.701 102 LYS A CA 1
ATOM 997 C C . LYS A 1 83 ? 29.976 17.258 1.370 1.000 33.825 102 LYS A C 1
ATOM 998 O O . LYS A 1 83 ? 30.821 17.954 1.881 1.000 32.497 102 LYS A O 1
ATOM 1017 N N . TRP A 1 84 ? 28.731 17.666 1.088 1.000 30.387 103 TRP A N 1
ATOM 1018 C CA . TRP A 1 84 ? 28.310 19.032 1.194 1.000 33.770 103 TRP A CA 1
ATOM 1019 C C . TRP A 1 84 ? 26.892 19.052 1.687 1.000 35.762 103 TRP A C 1
ATOM 1020 O O . TRP A 1 84 ? 26.083 18.224 1.262 1.000 40.872 103 TRP A O 1
ATOM 1041 N N . ALA A 1 85 ? 26.590 20.055 2.528 1.000 33.246 104 ALA A N 1
ATOM 1042 C CA . ALA A 1 85 ? 25.243 20.180 3.053 1.000 38.543 104 ALA A CA 1
ATOM 1043 C C . ALA A 1 85 ? 24.965 21.617 3.502 1.000 34.265 104 ALA A C 1
ATOM 1044 O O . ALA A 1 85 ? 25.813 22.328 4.098 1.000 39.121 104 ALA A O 1
ATOM 1051 N N . GLU A 1 86 ? 23.715 21.946 3.254 1.000 37.044 105 GLU A N 1
ATOM 1052 C CA . GLU A 1 86 ? 23.096 23.135 3.777 1.000 48.853 105 GLU A CA 1
ATOM 1053 C C . GLU A 1 86 ? 22.118 22.685 4.861 1.000 38.300 105 GLU A C 1
ATOM 1054 O O . GLU A 1 86 ? 21.112 22.059 4.559 1.000 42.187 105 GLU A O 1
ATOM 1066 N N . LEU A 1 87 ? 22.434 23.049 6.108 1.000 44.353 106 LEU A N 1
ATOM 1067 C CA . LEU A 1 87 ? 21.659 22.633 7.264 1.000 51.294 106 LEU A CA 1
ATOM 1068 C C . LEU A 1 87 ? 20.413 23.498 7.363 1.000 56.163 106 LEU A C 1
ATOM 1069 O O . LEU A 1 87 ? 20.362 24.585 6.798 1.000 52.126 106 LEU A O 1
ATOM 1085 N N . PRO A 1 88 ? 19.373 23.068 8.104 1.000 59.490 107 PRO A N 1
ATOM 1086 C CA . PRO A 1 88 ? 18.157 23.863 8.226 1.000 57.711 107 PRO A CA 1
ATOM 1087 C C . PRO A 1 88 ? 18.481 25.303 8.586 1.000 55.533 107 PRO A C 1
ATOM 1088 O O . PRO A 1 88 ? 17.855 26.203 8.040 1.000 66.844 107 PRO A O 1
ATOM 1099 N N . ASP A 1 89 ? 19.507 25.526 9.419 1.000 57.939 108 ASP A N 1
ATOM 1100 C CA . ASP A 1 89 ? 19.824 26.888 9.846 1.000 61.947 108 ASP A CA 1
ATOM 1101 C C . ASP A 1 89 ? 20.574 27.688 8.771 1.000 64.857 108 ASP A C 1
ATOM 1102 O O . ASP A 1 89 ? 20.968 28.823 9.030 1.000 61.017 108 ASP A O 1
ATOM 1111 N N . GLY A 1 90 ? 20.785 27.100 7.577 1.000 58.045 109 GLY A N 1
ATOM 1112 C CA . GLY A 1 90 ? 21.486 27.749 6.478 1.000 61.373 109 GLY A CA 1
ATOM 1113 C C . GLY A 1 90 ? 22.986 27.922 6.697 1.000 50.860 109 GLY A C 1
ATOM 1114 O O . GLY A 1 90 ? 23.641 28.711 6.014 1.000 49.941 109 GLY A O 1
ATOM 1118 N N . LYS A 1 91 ? 23.572 27.121 7.594 1.000 51.274 110 LYS A N 1
ATOM 1119 C CA . LYS A 1 91 ? 25.017 26.955 7.648 1.000 44.710 110 LYS A CA 1
ATOM 1120 C C . LYS A 1 91 ? 25.438 25.897 6.617 1.000 41.406 110 LYS A C 1
ATOM 1121 O O . LYS A 1 91 ? 24.787 24.870 6.492 1.000 38.884 110 LYS A O 1
ATOM 1140 N N . ILE A 1 92 ? 26.526 26.198 5.895 1.000 41.295 111 ILE A N 1
ATOM 1141 C CA . ILE A 1 92 ? 27.100 25.305 4.928 1.000 45.774 111 ILE A CA 1
ATOM 1142 C C . ILE A 1 92 ? 28.181 24.540 5.647 1.000 41.926 111 ILE A C 1
ATOM 1143 O O . ILE A 1 92 ? 29.090 25.162 6.216 1.000 36.057 111 ILE A O 1
ATOM 1159 N N . ILE A 1 93 ? 28.107 23.194 5.522 1.000 39.711 112 ILE A N 1
ATOM 1160 C CA . ILE A 1 93 ? 29.210 22.382 5.982 1.000 35.465 112 ILE A CA 1
ATOM 1161 C C . ILE A 1 93 ? 29.639 21.416 4.891 1.000 33.390 112 ILE A C 1
ATOM 1162 O O . ILE A 1 93 ? 28.854 21.051 4.014 1.000 38.209 112 ILE A O 1
ATOM 1178 N N . SER A 1 94 ? 30.878 20.945 5.012 1.000 35.377 113 SER A N 1
ATOM 1179 C CA . SER A 1 94 ? 31.374 20.020 3.997 1.000 38.925 113 SER A CA 1
ATOM 1180 C C . SER A 1 94 ? 32.503 19.196 4.562 1.000 33.819 113 SER A C 1
ATOM 1181 O O . SER A 1 94 ? 33.160 19.570 5.539 1.000 40.104 113 SER A O 1
ATOM 1188 N N . ALA A 1 95 ? 32.777 18.071 3.911 1.000 32.834 114 ALA A N 1
ATOM 1189 C CA . ALA A 1 95 ? 33.985 17.333 4.257 1.000 36.087 114 ALA A CA 1
ATOM 1190 C C . ALA A 1 95 ? 34.691 16.915 2.975 1.000 39.713 114 ALA A C 1
ATOM 1191 O O . ALA A 1 95 ? 34.027 16.394 2.063 1.000 44.407 114 ALA A O 1
ATOM 1198 N N . ALA A 1 96 ? 36.016 17.055 2.979 1.000 39.224 115 ALA A N 1
ATOM 1199 C CA . ALA A 1 96 ? 36.829 16.801 1.798 1.000 46.669 115 ALA A CA 1
ATOM 1200 C C . ALA A 1 96 ? 37.695 15.572 2.059 1.000 45.424 115 ALA A C 1
ATOM 1201 O O . ALA A 1 96 ? 38.310 15.408 3.102 1.000 44.965 115 ALA A O 1
ATOM 1208 N N . THR A 1 97 ? 37.684 14.632 1.116 1.000 42.348 116 THR A N 1
ATOM 1209 C CA . THR A 1 97 ? 38.562 13.488 1.210 1.000 42.889 116 THR A CA 1
ATOM 1210 C C . THR A 1 97 ? 39.466 13.387 -0.030 1.000 45.295 116 THR A C 1
ATOM 1211 O O . THR A 1 97 ? 39.018 12.980 -1.097 1.000 41.641 116 THR A O 1
ATOM 1221 N N . PRO A 1 98 ? 40.773 13.675 0.078 1.000 50.978 117 PRO A N 1
ATOM 1222 C CA . PRO A 1 98 ? 41.692 13.359 -1.018 1.000 51.526 117 PRO A CA 1
ATOM 1223 C C . PRO A 1 98 ? 41.806 11.852 -1.251 1.000 49.035 117 PRO A C 1
ATOM 1224 O O . PRO A 1 98 ? 41.672 11.051 -0.343 1.000 50.501 117 PRO A O 1
ATOM 1235 N N . PHE A 1 99 ? 42.003 11.455 -2.496 1.000 37.987 118 PHE A N 1
ATOM 1236 C CA . PHE A 1 99 ? 42.071 10.068 -2.877 1.000 37.514 118 PHE A CA 1
ATOM 1237 C C . PHE A 1 99 ? 43.176 9.908 -3.927 1.000 46.362 118 PHE A C 1
ATOM 1238 O O . PHE A 1 99 ? 43.648 10.871 -4.552 1.000 40.258 118 PHE A O 1
ATOM 1255 N N . GLU A 1 100 ? 43.647 8.682 -4.054 1.000 43.247 119 GLU A N 1
ATOM 1256 C CA . GLU A 1 100 ? 44.426 8.239 -5.195 1.000 43.481 119 GLU A CA 1
ATOM 1257 C C . GLU A 1 100 ? 43.595 7.255 -6.016 1.000 46.551 119 GLU A C 1
ATOM 1258 O O . GLU A 1 100 ? 42.797 6.465 -5.488 1.000 44.136 119 GLU A O 1
ATOM 1270 N N . PHE A 1 101 ? 43.797 7.282 -7.333 1.000 42.390 120 PHE A N 1
ATOM 1271 C CA . PHE A 1 101 ? 43.066 6.371 -8.206 1.000 44.640 120 PHE A CA 1
ATOM 1272 C C . PHE A 1 101 ? 43.390 4.928 -7.835 1.000 49.584 120 PHE A C 1
ATOM 1273 O O . PHE A 1 101 ? 44.545 4.626 -7.604 1.000 48.800 120 PHE A O 1
ATOM 1290 N N . GLY A 1 102 ? 42.357 4.067 -7.721 1.000 55.552 121 GLY A N 1
ATOM 1291 C CA . GLY A 1 102 ? 42.549 2.629 -7.552 1.000 49.904 121 GLY A CA 1
ATOM 1292 C C . GLY A 1 102 ? 43.055 2.188 -6.169 1.000 45.665 121 GLY A C 1
ATOM 1293 O O . GLY A 1 102 ? 43.387 1.036 -6.006 1.000 49.812 121 GLY A O 1
ATOM 1297 N N . LYS A 1 103 ? 43.034 3.065 -5.156 1.000 48.219 122 LYS A N 1
ATOM 1298 C CA . LYS A 1 103 ? 43.491 2.756 -3.805 1.000 51.886 122 LYS A CA 1
ATOM 1299 C C . LYS A 1 103 ? 42.624 1.656 -3.208 1.000 52.846 122 LYS A C 1
ATOM 1300 O O . LYS A 1 103 ? 41.391 1.723 -3.264 1.000 49.468 122 LYS A O 1
ATOM 1319 N N . GLY A 1 104 ? 43.291 0.621 -2.682 1.000 54.521 123 GLY A N 1
ATOM 1320 C CA . GLY A 1 104 ? 42.635 -0.495 -2.011 1.000 51.896 123 GLY A CA 1
ATOM 1321 C C . GLY A 1 104 ? 41.926 -1.446 -2.977 1.000 53.292 123 GLY A C 1
ATOM 1322 O O . GLY A 1 104 ? 41.194 -2.345 -2.543 1.000 47.226 123 GLY A O 1
ATOM 1326 N N . PHE A 1 105 ? 42.175 -1.298 -4.282 1.000 42.516 124 PHE A N 1
ATOM 1327 C CA . PHE A 1 105 ? 41.466 -2.110 -5.276 1.000 46.095 124 PHE A CA 1
ATOM 1328 C C . PHE A 1 105 ? 42.384 -3.235 -5.767 1.000 53.562 124 PHE A C 1
ATOM 1329 O O . PHE A 1 105 ? 43.590 -3.042 -5.903 1.000 47.064 124 PHE A O 1
ATOM 1346 N N . THR A 1 106 ? 41.789 -4.399 -6.045 1.000 47.712 125 THR A N 1
ATOM 1347 C CA . THR A 1 106 ? 42.468 -5.527 -6.667 1.000 54.460 125 THR A CA 1
ATOM 1348 C C . THR A 1 106 ? 41.704 -5.820 -7.941 1.000 53.530 125 THR A C 1
ATOM 1349 O O . THR A 1 106 ? 40.477 -5.906 -7.883 1.000 53.907 125 THR A O 1
ATOM 1359 N N . PRO A 1 107 ? 42.358 -5.963 -9.121 1.000 52.944 126 PRO A N 1
ATOM 1360 C CA . PRO A 1 107 ? 41.614 -6.291 -10.351 1.000 49.734 126 PRO A CA 1
ATOM 1361 C C . PRO A 1 107 ? 40.794 -7.551 -10.068 1.000 57.684 126 PRO A C 1
ATOM 1362 O O . PRO A 1 107 ? 41.217 -8.384 -9.262 1.000 58.819 126 PRO A O 1
ATOM 1373 N N . ALA A 1 108 ? 39.582 -7.628 -10.627 1.000 57.844 127 ALA A N 1
ATOM 1374 C CA . ALA A 1 108 ? 38.705 -8.771 -10.424 1.000 64.608 127 ALA A CA 1
ATOM 1375 C C . ALA A 1 108 ? 37.838 -8.982 -11.668 1.000 63.588 127 ALA A C 1
ATOM 1376 O O . ALA A 1 108 ? 36.651 -9.294 -11.581 1.000 62.327 127 ALA A O 1
ATOM 1383 N N . GLY A 1 109 ? 38.445 -8.770 -12.836 1.000 63.071 128 GLY A N 1
ATOM 1384 C CA . GLY A 1 109 ? 37.927 -9.275 -14.090 1.000 55.440 128 GLY A CA 1
ATOM 1385 C C . GLY A 1 109 ? 37.255 -8.212 -14.950 1.000 59.224 128 GLY A C 1
ATOM 1386 O O . GLY A 1 109 ? 37.497 -7.012 -14.820 1.000 62.893 128 GLY A O 1
ATOM 1390 N N . GLU A 1 110 ? 36.429 -8.704 -15.872 1.000 57.810 129 GLU A N 1
ATOM 1391 C CA . GLU A 1 110 ? 35.811 -7.869 -16.875 1.000 72.075 129 GLU A CA 1
ATOM 1392 C C . GLU A 1 110 ? 34.301 -8.132 -16.890 1.000 56.425 129 GLU A C 1
ATOM 1393 O O . GLU A 1 110 ? 33.821 -9.162 -16.443 1.000 66.640 129 GLU A O 1
ATOM 1405 N N . GLY A 1 111 ? 33.529 -7.145 -17.358 1.000 59.860 130 GLY A N 1
ATOM 1406 C CA . GLY A 1 111 ? 32.098 -7.308 -17.587 1.000 50.785 130 GLY A CA 1
ATOM 1407 C C . GLY A 1 111 ? 31.579 -6.254 -18.560 1.000 49.117 130 GLY A C 1
ATOM 1408 O O . GLY A 1 111 ? 32.333 -5.429 -19.037 1.000 56.776 130 GLY A O 1
ATOM 1412 N N . LYS A 1 112 ? 30.265 -6.247 -18.795 1.000 49.182 131 LYS A N 1
ATOM 1413 C CA . LYS A 1 112 ? 29.585 -5.294 -19.659 1.000 53.796 131 LYS A CA 1
ATOM 1414 C C . LYS A 1 112 ? 28.414 -4.713 -18.865 1.000 54.090 131 LYS A C 1
ATOM 1415 O O . LYS A 1 112 ? 27.801 -5.402 -18.072 1.000 51.758 131 LYS A O 1
ATOM 1434 N N . HIS A 1 113 ? 28.159 -3.415 -19.019 1.000 60.627 132 HIS A N 1
ATOM 1435 C CA . HIS A 1 113 ? 26.974 -2.772 -18.473 1.000 52.051 132 HIS A CA 1
ATOM 1436 C C . HIS A 1 113 ? 26.528 -1.716 -19.452 1.000 44.327 132 HIS A C 1
ATOM 1437 O O . HIS A 1 113 ? 27.358 -0.909 -19.880 1.000 50.003 132 HIS A O 1
ATOM 1450 N N . LEU A 1 114 ? 25.227 -1.707 -19.753 1.000 52.304 133 LEU A N 1
ATOM 1451 C CA . LEU A 1 114 ? 24.659 -0.816 -20.752 1.000 49.782 133 LEU A CA 1
ATOM 1452 C C . LEU A 1 114 ? 25.497 -0.854 -22.043 1.000 53.020 133 LEU A C 1
ATOM 1453 O O . LEU A 1 114 ? 25.716 0.183 -22.685 1.000 55.110 133 LEU A O 1
ATOM 1469 N N . GLY A 1 115 ? 26.008 -2.037 -22.413 1.000 56.977 134 GLY A N 1
ATOM 1470 C CA . GLY A 1 115 ? 26.769 -2.191 -23.646 1.000 54.982 134 GLY A CA 1
ATOM 1471 C C . GLY A 1 115 ? 28.201 -1.660 -23.577 1.000 59.524 134 GLY A C 1
ATOM 1472 O O . GLY A 1 115 ? 28.878 -1.666 -24.594 1.000 60.466 134 GLY A O 1
ATOM 1476 N N . LEU A 1 116 ? 28.675 -1.245 -22.390 1.000 56.578 135 LEU A N 1
ATOM 1477 C CA . LEU A 1 116 ? 30.012 -0.675 -22.242 1.000 52.039 135 LEU A CA 1
ATOM 1478 C C . LEU A 1 116 ? 30.905 -1.671 -21.502 1.000 57.455 135 LEU A C 1
ATOM 1479 O O . LEU A 1 116 ? 30.446 -2.329 -20.561 1.000 56.374 135 LEU A O 1
ATOM 1495 N N . ASN A 1 117 ? 32.170 -1.787 -21.936 1.000 48.532 136 ASN A N 1
ATOM 1496 C CA . ASN A 1 117 ? 33.079 -2.735 -21.299 1.000 55.332 136 ASN A CA 1
ATOM 1497 C C . ASN A 1 117 ? 33.680 -2.132 -20.035 1.000 52.403 136 ASN A C 1
ATOM 1498 O O . ASN A 1 117 ? 34.143 -0.998 -20.055 1.000 53.184 136 ASN A O 1
ATOM 1509 N N . CYS A 1 118 ? 33.723 -2.947 -18.984 1.000 45.391 137 CYS A N 1
ATOM 1510 C CA . CYS A 1 118 ? 34.046 -2.511 -17.646 1.000 50.858 137 CYS A CA 1
ATOM 1511 C C . CYS A 1 118 ? 35.188 -3.351 -17.097 1.000 51.062 137 CYS A C 1
ATOM 1512 O O . CYS A 1 118 ? 35.137 -4.566 -17.164 1.000 48.454 137 CYS A O 1
ATOM 1519 N N . LYS A 1 119 ? 36.192 -2.723 -16.481 1.000 46.752 138 LYS A N 1
ATOM 1520 C CA . LYS A 1 119 ? 37.020 -3.485 -15.571 1.000 49.980 138 LYS A CA 1
ATOM 1521 C C . LYS A 1 119 ? 36.188 -3.638 -14.287 1.000 51.411 138 LYS A C 1
ATOM 1522 O O . LYS A 1 119 ? 35.341 -2.798 -13.987 1.000 45.588 138 LYS A O 1
ATOM 1541 N N . ILE A 1 120 ? 36.409 -4.723 -13.532 1.000 49.158 139 ILE A N 1
ATOM 1542 C CA . ILE A 1 120 ? 35.815 -4.869 -12.219 1.000 47.284 139 ILE A CA 1
ATOM 1543 C C . ILE A 1 120 ? 36.936 -4.859 -11.187 1.000 46.185 139 ILE A C 1
ATOM 1544 O O . ILE A 1 120 ? 37.911 -5.561 -11.336 1.000 41.898 139 ILE A O 1
ATOM 1560 N N . ALA A 1 121 ? 36.829 -4.035 -10.146 1.000 44.252 140 ALA A N 1
ATOM 1561 C CA . ALA A 1 121 ? 37.825 -4.038 -9.097 1.000 48.262 140 ALA A CA 1
ATOM 1562 C C . ALA A 1 121 ? 37.136 -4.480 -7.807 1.000 50.359 140 ALA A C 1
ATOM 1563 O O . ALA A 1 121 ? 35.969 -4.184 -7.596 1.000 50.338 140 ALA A O 1
ATOM 1570 N N . ARG A 1 122 ? 37.870 -5.167 -6.941 1.000 50.205 141 ARG A N 1
ATOM 1571 C CA . ARG A 1 122 ? 37.312 -5.675 -5.704 1.000 57.053 141 ARG A CA 1
ATOM 1572 C C . ARG A 1 122 ? 38.098 -5.028 -4.580 1.000 51.252 141 ARG A C 1
ATOM 1573 O O . ARG A 1 122 ? 39.270 -4.689 -4.693 1.000 50.247 141 ARG A O 1
ATOM 1594 N N . THR A 1 123 ? 37.361 -4.700 -3.545 1.000 52.599 142 THR A N 1
ATOM 1595 C CA . THR A 1 123 ? 37.947 -4.213 -2.318 1.000 52.896 142 THR A CA 1
ATOM 1596 C C . THR A 1 123 ? 37.049 -4.756 -1.216 1.000 58.092 142 THR A C 1
ATOM 1597 O O . THR A 1 123 ? 35.944 -5.210 -1.509 1.000 52.548 142 THR A O 1
ATOM 1607 N N . SER A 1 124 ? 37.557 -4.761 0.017 1.000 64.393 143 SER A N 1
ATOM 1608 C CA . SER A 1 124 ? 36.719 -5.078 1.161 1.000 65.184 143 SER A CA 1
ATOM 1609 C C . SER A 1 124 ? 36.801 -3.929 2.169 1.000 59.259 143 SER A C 1
ATOM 1610 O O . SER A 1 124 ? 37.880 -3.398 2.391 1.000 63.644 143 SER A O 1
ATOM 1617 N N . ILE A 1 125 ? 35.645 -3.530 2.723 1.000 57.463 144 ILE A N 1
ATOM 1618 C CA . ILE A 1 125 ? 35.547 -2.385 3.624 1.000 66.815 144 ILE A CA 1
ATOM 1619 C C . ILE A 1 125 ? 34.606 -2.726 4.777 1.000 54.497 144 ILE A C 1
ATOM 1620 O O . ILE A 1 125 ? 33.414 -2.927 4.533 1.000 53.205 144 ILE A O 1
ATOM 1636 N N . ASN A 1 126 ? 35.132 -2.723 6.007 1.000 63.949 145 ASN A N 1
ATOM 1637 C CA . ASN A 1 126 ? 34.321 -3.077 7.167 1.000 64.178 145 ASN A CA 1
ATOM 1638 C C . ASN A 1 126 ? 33.618 -4.424 6.923 1.000 61.934 145 ASN A C 1
ATOM 1639 O O . ASN A 1 126 ? 32.376 -4.478 7.057 1.000 54.019 145 ASN A O 1
ATOM 1650 N N . SER A 1 127 ? 34.357 -5.467 6.457 1.000 50.832 146 SER A N 1
ATOM 1651 C CA . SER A 1 127 ? 33.785 -6.804 6.278 1.000 57.196 146 SER A CA 1
ATOM 1652 C C . SER A 1 127 ? 32.996 -6.936 4.986 1.000 59.185 146 SER A C 1
ATOM 1653 O O . SER A 1 127 ? 32.474 -8.021 4.747 1.000 67.065 146 SER A O 1
ATOM 1660 N N . ASN A 1 128 ? 32.720 -5.852 4.250 1.000 59.038 147 ASN A N 1
ATOM 1661 C CA . ASN A 1 128 ? 31.936 -5.998 3.028 1.000 61.479 147 ASN A CA 1
ATOM 1662 C C . ASN A 1 128 ? 32.861 -6.230 1.850 1.000 58.157 147 ASN A C 1
ATOM 1663 O O . ASN A 1 128 ? 33.977 -5.705 1.799 1.000 51.805 147 ASN A O 1
ATOM 1674 N N . THR A 1 129 ? 32.370 -7.069 0.940 1.000 56.480 148 THR A N 1
ATOM 1675 C CA . THR A 1 129 ? 33.021 -7.224 -0.338 1.000 56.103 148 THR A CA 1
ATOM 1676 C C . THR A 1 129 ? 32.353 -6.248 -1.285 1.000 56.756 148 THR A C 1
ATOM 1677 O O . THR A 1 129 ? 31.121 -6.204 -1.414 1.000 62.805 148 THR A O 1
ATOM 1687 N N . ILE A 1 130 ? 33.194 -5.465 -1.953 1.000 49.904 149 ILE A N 1
ATOM 1688 C CA . ILE A 1 130 ? 32.662 -4.483 -2.854 1.000 48.652 149 ILE A CA 1
ATOM 1689 C C . ILE A 1 130 ? 33.361 -4.649 -4.189 1.000 43.909 149 ILE A C 1
ATOM 1690 O O . ILE A 1 130 ? 34.603 -4.717 -4.226 1.000 45.737 149 ILE A O 1
ATOM 1706 N N . GLU A 1 131 ? 32.522 -4.770 -5.228 1.000 40.690 150 GLU A N 1
ATOM 1707 C CA . GLU A 1 131 ? 33.001 -4.740 -6.605 1.000 53.296 150 GLU A CA 1
ATOM 1708 C C . GLU A 1 131 ? 32.428 -3.531 -7.339 1.000 51.827 150 GLU A C 1
ATOM 1709 O O . GLU A 1 131 ? 31.240 -3.214 -7.269 1.000 39.495 150 GLU A O 1
ATOM 1721 N N . VAL A 1 132 ? 33.353 -2.896 -8.062 1.000 44.967 151 VAL A N 1
ATOM 1722 C CA . VAL A 1 132 ? 33.124 -1.609 -8.685 1.000 47.708 151 VAL A CA 1
ATOM 1723 C C . VAL A 1 132 ? 33.376 -1.828 -10.173 1.000 45.136 151 VAL A C 1
ATOM 1724 O O . VAL A 1 132 ? 34.492 -2.223 -10.534 1.000 46.784 151 VAL A O 1
ATOM 1737 N N . TRP A 1 133 ? 32.325 -1.671 -10.970 1.000 46.624 152 TRP A N 1
ATOM 1738 C CA . TRP A 1 133 ? 32.396 -1.797 -12.418 1.000 50.747 152 TRP A CA 1
ATOM 1739 C C . TRP A 1 133 ? 32.651 -0.428 -13.035 1.000 49.590 152 TRP A C 1
ATOM 1740 O O . TRP A 1 133 ? 31.899 0.497 -12.754 1.000 47.047 152 TRP A O 1
ATOM 1761 N N . TYR A 1 134 ? 33.711 -0.283 -13.844 1.000 45.821 153 TYR A N 1
ATOM 1762 C CA . TYR A 1 134 ? 33.988 1.028 -14.398 1.000 45.331 153 TYR A CA 1
ATOM 1763 C C . TYR A 1 134 ? 34.501 0.949 -15.835 1.000 46.893 153 TYR A C 1
ATOM 1764 O O . TYR A 1 134 ? 35.312 0.066 -16.112 1.000 46.149 153 TYR A O 1
ATOM 1781 N N . THR A 1 135 ? 33.993 1.860 -16.687 1.000 38.408 154 THR A N 1
ATOM 1782 C CA . THR A 1 135 ? 34.299 1.874 -18.103 1.000 52.101 154 THR A CA 1
ATOM 1783 C C . THR A 1 135 ? 35.262 3.010 -18.437 1.000 50.592 154 THR A C 1
ATOM 1784 O O . THR A 1 135 ? 35.253 4.060 -17.792 1.000 43.613 154 THR A O 1
ATOM 1794 N N . HIS A 1 136 ? 36.122 2.751 -19.430 1.000 48.150 155 HIS A N 1
ATOM 1795 C CA . HIS A 1 136 ? 36.811 3.798 -20.161 1.000 44.716 155 HIS A CA 1
ATOM 1796 C C . HIS A 1 136 ? 36.237 3.964 -21.565 1.000 46.652 155 HIS A C 1
ATOM 1797 O O . HIS A 1 136 ? 36.824 4.687 -22.351 1.000 41.393 155 HIS A O 1
ATOM 1810 N N . ASP A 1 137 ? 35.063 3.401 -21.865 1.000 53.007 156 ASP A N 1
ATOM 1811 C CA . ASP A 1 137 ? 34.541 3.412 -23.224 1.000 53.407 156 ASP A CA 1
ATOM 1812 C C . ASP A 1 137 ? 34.127 4.807 -23.661 1.000 53.202 156 ASP A C 1
ATOM 1813 O O . ASP A 1 137 ? 33.872 5.003 -24.830 1.000 48.068 156 ASP A O 1
ATOM 1822 N N . ILE A 1 138 ? 33.946 5.743 -22.727 1.000 52.883 157 ILE A N 1
ATOM 1823 C CA . ILE A 1 138 ? 33.425 7.058 -23.053 1.000 45.874 157 ILE A CA 1
ATOM 1824 C C . ILE A 1 138 ? 34.224 8.045 -22.207 1.000 46.646 157 ILE A C 1
ATOM 1825 O O . ILE A 1 138 ? 34.764 7.639 -21.184 1.000 44.374 157 ILE A O 1
ATOM 1841 N N . PRO A 1 139 ? 34.468 9.298 -22.638 1.000 44.606 158 PRO A N 1
ATOM 1842 C CA . PRO A 1 139 ? 35.503 10.116 -21.998 1.000 46.254 158 PRO A CA 1
ATOM 1843 C C . PRO A 1 139 ? 34.963 10.979 -20.869 1.000 45.314 158 PRO A C 1
ATOM 1844 O O . PRO A 1 139 ? 34.923 12.180 -20.982 1.000 41.374 158 PRO A O 1
ATOM 1855 N N . PHE A 1 140 ? 34.535 10.333 -19.781 1.000 40.667 159 PHE A N 1
ATOM 1856 C CA . PHE A 1 140 ? 33.883 10.974 -18.651 1.000 39.515 159 PHE A CA 1
ATOM 1857 C C . PHE A 1 140 ? 34.254 10.138 -17.434 1.000 39.842 159 PHE A C 1
ATOM 1858 O O . PHE A 1 140 ? 34.287 8.906 -17.529 1.000 46.833 159 PHE A O 1
ATOM 1875 N N . ARG A 1 141 ? 34.586 10.781 -16.315 1.000 45.330 160 ARG A N 1
ATOM 1876 C CA . ARG A 1 141 ? 34.859 10.026 -15.089 1.000 40.051 160 ARG A CA 1
ATOM 1877 C C . ARG A 1 141 ? 33.848 10.459 -14.037 1.000 38.847 160 ARG A C 1
ATOM 1878 O O . ARG A 1 141 ? 33.275 11.551 -14.129 1.000 37.080 160 ARG A O 1
ATOM 1899 N N . GLY A 1 142 ? 33.587 9.553 -13.078 1.000 35.058 161 GLY A N 1
ATOM 1900 C CA . GLY A 1 142 ? 32.582 9.768 -12.062 1.000 31.718 161 GLY A CA 1
ATOM 1901 C C . GLY A 1 142 ? 32.288 8.476 -11.290 1.000 40.742 161 GLY A C 1
ATOM 1902 O O . GLY A 1 142 ? 32.483 7.393 -11.824 1.000 38.790 161 GLY A O 1
ATOM 1906 N N . THR A 1 143 ? 31.789 8.589 -10.040 1.000 40.264 162 THR A N 1
ATOM 1907 C CA . THR A 1 143 ? 31.308 7.420 -9.295 1.000 32.180 162 THR A CA 1
ATOM 1908 C C . THR A 1 143 ? 30.247 7.852 -8.297 1.000 40.511 162 THR A C 1
ATOM 1909 O O . THR A 1 143 ? 30.345 8.958 -7.763 1.000 34.037 162 THR A O 1
ATOM 1919 N N . PRO A 1 144 ? 29.203 7.034 -8.048 1.000 40.320 163 PRO A N 1
ATOM 1920 C CA . PRO A 1 144 ? 28.193 7.371 -7.052 1.000 40.181 163 PRO A CA 1
ATOM 1921 C C . PRO A 1 144 ? 28.649 7.072 -5.620 1.000 39.681 163 PRO A C 1
ATOM 1922 O O . PRO A 1 144 ? 27.981 7.494 -4.693 1.000 42.242 163 PRO A O 1
ATOM 1933 N N . GLN A 1 145 ? 29.788 6.409 -5.457 1.000 40.781 164 GLN A N 1
ATOM 1934 C CA . GLN A 1 145 ? 30.244 5.946 -4.151 1.000 42.097 164 GLN A CA 1
ATOM 1935 C C . GLN A 1 145 ? 31.740 6.099 -4.060 1.000 39.914 164 GLN A C 1
ATOM 1936 O O . GLN A 1 145 ? 32.490 5.115 -3.975 1.000 44.462 164 GLN A O 1
ATOM 1950 N N . ALA A 1 146 ? 32.156 7.358 -3.946 1.000 35.554 165 ALA A N 1
ATOM 1951 C CA . ALA A 1 146 ? 33.572 7.623 -3.862 1.000 37.137 165 ALA A CA 1
ATOM 1952 C C . ALA A 1 146 ? 34.174 6.975 -2.620 1.000 40.034 165 ALA A C 1
ATOM 1953 O O . ALA A 1 146 ? 35.370 6.788 -2.561 1.000 35.908 165 ALA A O 1
ATOM 1960 N N . ASN A 1 147 ? 33.380 6.798 -1.555 1.000 51.602 166 ASN A N 1
ATOM 1961 C CA . ASN A 1 147 ? 33.910 6.408 -0.246 1.000 53.139 166 ASN A CA 1
ATOM 1962 C C . ASN A 1 147 ? 34.422 4.964 -0.241 1.000 44.577 166 ASN A C 1
ATOM 1963 O O . ASN A 1 147 ? 35.106 4.608 0.699 1.000 52.299 166 ASN A O 1
ATOM 1974 N N . VAL A 1 148 ? 34.103 4.145 -1.261 1.000 38.890 167 VAL A N 1
ATOM 1975 C CA . VAL A 1 148 ? 34.623 2.795 -1.356 1.000 42.268 167 VAL A CA 1
ATOM 1976 C C . VAL A 1 148 ? 35.947 2.784 -2.148 1.000 42.340 167 VAL A C 1
ATOM 1977 O O . VAL A 1 148 ? 36.572 1.730 -2.318 1.000 45.661 167 VAL A O 1
ATOM 1990 N N . GLY A 1 149 ? 36.365 3.964 -2.624 1.000 42.806 168 GLY A N 1
ATOM 1991 C CA . GLY A 1 149 ? 37.536 4.123 -3.489 1.000 43.695 168 GLY A CA 1
ATOM 1992 C C . GLY A 1 149 ? 37.126 4.531 -4.916 1.000 41.439 168 GLY A C 1
ATOM 1993 O O . GLY A 1 149 ? 36.011 4.257 -5.344 1.000 44.144 168 GLY A O 1
ATOM 1997 N N . VAL A 1 150 ? 38.026 5.257 -5.607 1.000 35.224 169 VAL A N 1
ATOM 1998 C CA . VAL A 1 150 ? 37.711 5.908 -6.863 1.000 37.002 169 VAL A CA 1
ATOM 1999 C C . VAL A 1 150 ? 38.590 5.292 -7.958 1.000 37.011 169 VAL A C 1
ATOM 2000 O O . VAL A 1 150 ? 39.804 5.433 -7.934 1.000 42.231 169 VAL A O 1
ATOM 2013 N N . PRO A 1 151 ? 38.028 4.498 -8.879 1.000 40.550 170 PRO A N 1
ATOM 2014 C CA . PRO A 1 151 ? 38.811 3.984 -9.998 1.000 36.952 170 PRO A CA 1
ATOM 2015 C C . PRO A 1 151 ? 38.928 5.120 -11.018 1.000 38.983 170 PRO A C 1
ATOM 2016 O O . PRO A 1 151 ? 38.053 6.012 -11.064 1.000 41.557 170 PRO A O 1
ATOM 2027 N N . ASP A 1 152 ? 39.986 5.046 -11.842 1.000 41.904 171 ASP A N 1
ATOM 2028 C CA . ASP A 1 152 ? 40.166 6.033 -12.909 1.000 48.210 171 ASP A CA 1
ATOM 2029 C C . ASP A 1 152 ? 39.245 5.678 -14.069 1.000 45.919 171 ASP A C 1
ATOM 2030 O O . ASP A 1 152 ? 39.661 4.971 -14.974 1.000 43.163 171 ASP A O 1
ATOM 2039 N N . GLY A 1 153 ? 37.985 6.131 -13.969 1.000 47.973 172 GLY A N 1
ATOM 2040 C CA . GLY A 1 153 ? 36.984 5.895 -14.987 1.000 36.026 172 GLY A CA 1
ATOM 2041 C C . GLY A 1 153 ? 35.605 6.321 -14.512 1.000 39.933 172 GLY A C 1
ATOM 2042 O O . GLY A 1 153 ? 35.428 7.055 -13.515 1.000 41.658 172 GLY A O 1
ATOM 2046 N N . LEU A 1 154 ? 34.635 5.890 -15.310 1.000 35.465 173 LEU A N 1
ATOM 2047 C CA . LEU A 1 154 ? 33.234 6.104 -15.042 1.000 43.506 173 LEU A CA 1
ATOM 2048 C C . LEU A 1 154 ? 32.621 4.847 -14.420 1.000 44.944 173 LEU A C 1
ATOM 2049 O O . LEU A 1 154 ? 32.603 3.804 -15.042 1.000 38.747 173 LEU A O 1
ATOM 2065 N N . VAL A 1 155 ? 32.099 4.981 -13.192 1.000 42.696 174 VAL A N 1
ATOM 2066 C CA . VAL A 1 155 ? 31.576 3.850 -12.430 1.000 41.602 174 VAL A CA 1
ATOM 2067 C C . VAL A 1 155 ? 30.137 3.634 -12.857 1.000 32.991 174 VAL A C 1
ATOM 2068 O O . VAL A 1 155 ? 29.288 4.537 -12.777 1.000 43.094 174 VAL A O 1
ATOM 2081 N N . LEU A 1 156 ? 29.888 2.434 -13.388 1.000 35.437 175 LEU A N 1
ATOM 2082 C CA . LEU A 1 156 ? 28.565 2.032 -13.856 1.000 44.304 175 LEU A CA 1
ATOM 2083 C C . LEU A 1 156 ? 27.833 1.140 -12.833 1.000 41.724 175 LEU A C 1
ATOM 2084 O O . LEU A 1 156 ? 26.599 0.997 -12.886 1.000 36.165 175 LEU A O 1
ATOM 2100 N N . LYS A 1 157 ? 28.581 0.539 -11.894 1.000 46.399 176 LYS A N 1
ATOM 2101 C CA . LYS A 1 157 ? 27.981 -0.351 -10.903 1.000 39.949 176 LYS A CA 1
ATOM 2102 C C . LYS A 1 157 ? 28.860 -0.549 -9.694 1.000 39.525 176 LYS A C 1
ATOM 2103 O O . LYS A 1 157 ? 30.095 -0.699 -9.793 1.000 38.080 176 LYS A O 1
ATOM 2122 N N . VAL A 1 158 ? 28.166 -0.600 -8.539 1.000 47.734 177 VAL A N 1
ATOM 2123 C CA . VAL A 1 158 ? 28.783 -0.940 -7.266 1.000 41.789 177 VAL A CA 1
ATOM 2124 C C . VAL A 1 158 ? 27.966 -2.095 -6.696 1.000 42.780 177 VAL A C 1
ATOM 2125 O O . VAL A 1 158 ? 26.744 -2.022 -6.681 1.000 40.506 177 VAL A O 1
ATOM 2138 N N . VAL A 1 159 ? 28.668 -3.184 -6.363 1.000 43.176 178 VAL A N 1
ATOM 2139 C CA . VAL A 1 159 ? 28.084 -4.404 -5.814 1.000 49.353 178 VAL A CA 1
ATOM 2140 C C . VAL A 1 159 ? 28.717 -4.647 -4.449 1.000 46.499 178 VAL A C 1
ATOM 2141 O O . VAL A 1 159 ? 29.930 -4.838 -4.335 1.000 43.459 178 VAL A O 1
ATOM 2154 N N . ARG A 1 160 ? 27.859 -4.577 -3.413 1.000 52.576 179 ARG A N 1
ATOM 2155 C CA . ARG A 1 160 ? 28.228 -4.874 -2.040 1.000 50.315 179 ARG A CA 1
ATOM 2156 C C . ARG A 1 160 ? 27.670 -6.251 -1.691 1.000 52.190 179 ARG A C 1
ATOM 2157 O O . ARG A 1 160 ? 26.456 -6.484 -1.795 1.000 50.259 179 ARG A O 1
ATOM 2178 N N . ASN A 1 161 ? 28.582 -7.153 -1.310 1.000 54.450 180 ASN A N 1
ATOM 2179 C CA . ASN A 1 161 ? 28.224 -8.465 -0.789 1.000 54.867 180 ASN A CA 1
ATOM 2180 C C . ASN A 1 161 ? 27.294 -9.168 -1.764 1.000 58.981 180 ASN A C 1
ATOM 2181 O O . ASN A 1 161 ? 26.288 -9.724 -1.355 1.000 57.863 180 ASN A O 1
ATOM 2192 N N . GLY A 1 162 ? 27.617 -9.085 -3.058 1.000 51.545 181 GLY A N 1
ATOM 2193 C CA . GLY A 1 162 ? 26.918 -9.780 -4.115 1.000 50.717 181 GLY A CA 1
ATOM 2194 C C . GLY A 1 162 ? 25.464 -9.379 -4.326 1.000 51.295 181 GLY A C 1
ATOM 2195 O O . GLY A 1 162 ? 24.918 -9.737 -5.362 1.000 68.157 181 GLY A O 1
ATOM 2199 N N . ASP A 1 163 ? 24.854 -8.638 -3.379 1.000 65.902 182 ASP A N 1
ATOM 2200 C CA . ASP A 1 163 ? 23.402 -8.520 -3.256 1.000 62.712 182 ASP A CA 1
ATOM 2201 C C . ASP A 1 163 ? 22.900 -7.084 -3.388 1.000 59.634 182 ASP A C 1
ATOM 2202 O O . ASP A 1 163 ? 21.781 -6.890 -3.868 1.000 54.400 182 ASP A O 1
ATOM 2211 N N . MET A 1 164 ? 23.628 -6.147 -2.739 1.000 54.727 183 MET A N 1
ATOM 2212 C CA . MET A 1 164 ? 23.291 -4.729 -2.684 1.000 57.364 183 MET A CA 1
ATOM 2213 C C . MET A 1 164 ? 23.929 -4.019 -3.898 1.000 57.501 183 MET A C 1
ATOM 2214 O O . MET A 1 164 ? 25.149 -3.987 -4.056 1.000 47.709 183 MET A O 1
ATOM 2228 N N . ILE A 1 165 ? 23.086 -3.505 -4.803 1.000 60.471 184 ILE A N 1
ATOM 2229 C CA . ILE A 1 165 ? 23.557 -3.036 -6.099 1.000 59.613 184 ILE A CA 1
ATOM 2230 C C . ILE A 1 165 ? 23.057 -1.617 -6.364 1.000 55.808 184 ILE A C 1
ATOM 2231 O O . ILE A 1 165 ? 21.864 -1.304 -6.254 1.000 50.286 184 ILE A O 1
ATOM 2247 N N . GLN A 1 166 ? 24.027 -0.767 -6.739 1.000 43.375 185 GLN A N 1
ATOM 2248 C CA . GLN A 1 166 ? 23.746 0.545 -7.287 1.000 47.934 185 GLN A CA 1
ATOM 2249 C C . GLN A 1 166 ? 24.331 0.532 -8.707 1.000 48.041 185 GLN A C 1
ATOM 2250 O O . GLN A 1 166 ? 25.514 0.223 -8.893 1.000 51.902 185 GLN A O 1
ATOM 2264 N N . GLU A 1 167 ? 23.453 0.769 -9.686 1.000 41.408 186 GLU A N 1
ATOM 2265 C CA . GLU A 1 167 ? 23.823 0.621 -11.088 1.000 51.411 186 GLU A CA 1
ATOM 2266 C C . GLU A 1 167 ? 23.224 1.762 -11.896 1.000 41.048 186 GLU A C 1
ATOM 2267 O O . GLU A 1 167 ? 22.187 2.333 -11.565 1.000 45.933 186 GLU A O 1
ATOM 2279 N N . ALA A 1 168 ? 23.965 2.145 -12.936 1.000 43.973 187 ALA A N 1
ATOM 2280 C CA . ALA A 1 168 ? 23.521 3.140 -13.890 1.000 41.099 187 ALA A CA 1
ATOM 2281 C C . ALA A 1 168 ? 22.368 2.559 -14.693 1.000 44.859 187 ALA A C 1
ATOM 2282 O O . ALA A 1 168 ? 22.494 1.468 -15.253 1.000 51.261 187 ALA A O 1
ATOM 2289 N N . SER A 1 169 ? 21.247 3.286 -14.732 1.000 44.621 188 SER A N 1
ATOM 2290 C CA . SER A 1 169 ? 20.093 2.900 -15.514 1.000 52.143 188 SER A CA 1
ATOM 2291 C C . SER A 1 169 ? 20.068 3.701 -16.810 1.000 50.970 188 SER A C 1
ATOM 2292 O O . SER A 1 169 ? 19.345 3.335 -17.729 1.000 54.508 188 SER A O 1
ATOM 2299 N N . ALA A 1 170 ? 20.763 4.843 -16.852 1.000 53.326 189 ALA A N 1
ATOM 2300 C CA . ALA A 1 170 ? 20.749 5.668 -18.056 1.000 49.249 189 ALA A CA 1
ATOM 2301 C C . ALA A 1 170 ? 21.910 6.660 -18.049 1.000 55.774 189 ALA A C 1
ATOM 2302 O O . ALA A 1 170 ? 22.326 7.139 -16.995 1.000 43.352 189 ALA A O 1
ATOM 2309 N N . ILE A 1 171 ? 22.408 6.978 -19.263 1.000 46.606 190 ILE A N 1
ATOM 2310 C CA . ILE A 1 171 ? 23.427 7.981 -19.485 1.000 49.121 190 ILE A CA 1
ATOM 2311 C C . ILE A 1 171 ? 22.913 8.905 -20.588 1.000 56.714 190 ILE A C 1
ATOM 2312 O O . ILE A 1 171 ? 22.560 8.425 -21.652 1.000 45.798 190 ILE A O 1
ATOM 2328 N N . THR A 1 172 ? 22.873 10.220 -20.362 1.000 63.674 191 THR A N 1
ATOM 2329 C CA . THR A 1 172 ? 22.407 11.135 -21.386 1.000 60.592 191 THR A CA 1
ATOM 2330 C C . THR A 1 172 ? 23.375 12.309 -21.528 1.000 60.749 191 THR A C 1
ATOM 2331 O O . THR A 1 172 ? 23.982 12.786 -20.573 1.000 57.946 191 THR A O 1
ATOM 2341 N N . PRO A 1 173 ? 23.533 12.830 -22.758 1.000 54.864 192 PRO A N 1
ATOM 2342 C CA . PRO A 1 173 ? 24.458 13.935 -23.002 1.000 47.969 192 PRO A CA 1
ATOM 2343 C C . PRO A 1 173 ? 23.996 15.285 -22.490 1.000 49.225 192 PRO A C 1
ATOM 2344 O O . PRO A 1 173 ? 22.814 15.572 -22.507 1.000 53.026 192 PRO A O 1
ATOM 2355 N N . LEU A 1 174 ? 24.947 16.130 -22.087 1.000 51.069 193 LEU A N 1
ATOM 2356 C CA . LEU A 1 174 ? 24.640 17.520 -21.815 1.000 67.809 193 LEU A CA 1
ATOM 2357 C C . LEU A 1 174 ? 25.181 18.359 -22.967 1.000 63.362 193 LEU A C 1
ATOM 2358 O O . LEU A 1 174 ? 26.332 18.150 -23.363 1.000 60.394 193 LEU A O 1
ATOM 2374 N N . LYS A 1 175 ? 24.380 19.332 -23.420 1.000 75.628 194 LYS A N 1
ATOM 2375 C CA . LYS A 1 175 ? 24.733 20.143 -24.581 1.000 87.968 194 LYS A CA 1
ATOM 2376 C C . LYS A 1 175 ? 25.714 21.234 -24.172 1.000 87.590 194 LYS A C 1
ATOM 2377 O O . LYS A 1 175 ? 26.449 21.739 -25.018 1.000 89.113 194 LYS A O 1
ATOM 2396 N N . LYS A 1 176 ? 25.719 21.593 -22.884 1.000 75.504 195 LYS A N 1
ATOM 2397 C CA . LYS A 1 176 ? 26.490 22.748 -22.469 1.000 76.728 195 LYS A CA 1
ATOM 2398 C C . LYS A 1 176 ? 27.536 22.359 -21.422 1.000 66.838 195 LYS A C 1
ATOM 2399 O O . LYS A 1 176 ? 27.273 21.587 -20.526 1.000 63.017 195 LYS A O 1
ATOM 2418 N N . ALA A 1 177 ? 28.736 22.924 -21.545 1.000 80.295 196 ALA A N 1
ATOM 2419 C CA . ALA A 1 177 ? 29.751 22.803 -20.508 1.000 77.930 196 ALA A CA 1
ATOM 2420 C C . ALA A 1 177 ? 29.366 23.666 -19.304 1.000 77.793 196 ALA A C 1
ATOM 2421 O O . ALA A 1 177 ? 28.675 24.666 -19.430 1.000 74.950 196 ALA A O 1
ATOM 2428 N N . GLN A 1 178 ? 29.866 23.302 -18.127 1.000 74.591 197 GLN A N 1
ATOM 2429 C CA . GLN A 1 178 ? 29.273 23.766 -16.890 1.000 67.947 197 GLN A CA 1
ATOM 2430 C C . GLN A 1 178 ? 30.218 23.437 -15.734 1.000 63.782 197 GLN A C 1
ATOM 2431 O O . GLN A 1 178 ? 30.797 22.351 -15.661 1.000 51.191 197 GLN A O 1
ATOM 2445 N N . ALA A 1 179 ? 30.458 24.440 -14.884 1.000 61.234 198 ALA A N 1
ATOM 2446 C CA . ALA A 1 179 ? 31.103 24.249 -13.599 1.000 63.891 198 ALA A CA 1
ATOM 2447 C C . ALA A 1 179 ? 30.056 23.692 -12.631 1.000 55.986 198 ALA A C 1
ATOM 2448 O O . ALA A 1 179 ? 28.926 24.196 -12.595 1.000 49.038 198 ALA A O 1
ATOM 2455 N N . LEU A 1 180 ? 30.443 22.640 -11.886 1.000 54.981 199 LEU A N 1
ATOM 2456 C CA . LEU A 1 180 ? 29.516 21.900 -11.032 1.000 52.319 199 LEU A CA 1
ATOM 2457 C C . LEU A 1 180 ? 29.838 22.046 -9.535 1.000 47.034 199 LEU A C 1
ATOM 2458 O O . LEU A 1 180 ? 28.917 21.968 -8.741 1.000 41.520 199 LEU A O 1
ATOM 2474 N N . LEU A 1 181 ? 31.113 22.236 -9.158 1.000 48.630 200 LEU A N 1
ATOM 2475 C CA . LEU A 1 181 ? 31.466 22.386 -7.763 1.000 52.410 200 LEU A CA 1
ATOM 2476 C C . LEU A 1 181 ? 30.679 23.575 -7.235 1.000 60.229 200 LEU A C 1
ATOM 2477 O O . LEU A 1 181 ? 30.369 24.476 -8.021 1.000 55.629 200 LEU A O 1
ATOM 2493 N N . PRO A 1 182 ? 30.314 23.602 -5.927 1.000 51.850 201 PRO A N 1
ATOM 2494 C CA . PRO A 1 182 ? 29.462 24.669 -5.391 1.000 56.846 201 PRO A CA 1
ATOM 2495 C C . PRO A 1 182 ? 30.253 25.959 -5.164 1.000 48.794 201 PRO A C 1
ATOM 2496 O O . PRO A 1 182 ? 31.485 25.918 -5.047 1.000 44.933 201 PRO A O 1
ATOM 2507 N N . ASP A 1 183 ? 29.514 27.057 -4.979 1.000 54.869 202 ASP A N 1
ATOM 2508 C CA . ASP A 1 183 ? 30.034 28.364 -4.573 1.000 75.791 202 ASP A CA 1
ATOM 2509 C C . ASP A 1 183 ? 31.001 28.271 -3.381 1.000 68.018 202 ASP A C 1
ATOM 2510 O O . ASP A 1 183 ? 32.150 28.691 -3.459 1.000 74.813 202 ASP A O 1
ATOM 2519 N N . SER A 1 184 ? 30.529 27.714 -2.272 1.000 54.962 203 SER A N 1
ATOM 2520 C CA . SER A 1 184 ? 31.273 27.724 -1.024 1.000 59.693 203 SER A CA 1
ATOM 2521 C C . SER A 1 184 ? 31.407 26.285 -0.520 1.000 46.659 203 SER A C 1
ATOM 2522 O O . SER A 1 184 ? 30.510 25.504 -0.795 1.000 59.460 203 SER A O 1
ATOM 2529 N N . TRP A 1 185 ? 32.493 25.954 0.197 1.000 52.030 204 TRP A N 1
ATOM 2530 C CA . TRP A 1 185 ? 32.576 24.735 0.998 1.000 52.811 204 TRP A CA 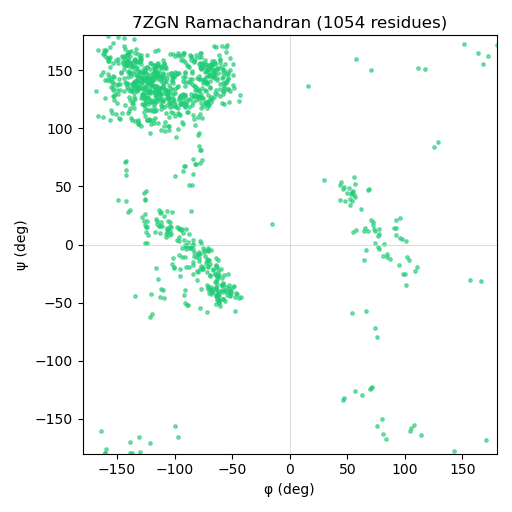1
ATOM 2531 C C . TRP A 1 185 ? 32.085 24.961 2.432 1.000 58.716 204 TRP A C 1
ATOM 2532 O O . TRP A 1 185 ? 32.016 23.984 3.206 1.000 47.618 204 TRP A O 1
ATOM 2553 N N . GLY A 1 186 ? 31.731 26.220 2.774 1.000 55.015 205 GLY A N 1
ATOM 2554 C CA . GLY A 1 186 ? 31.357 26.599 4.133 1.000 41.859 205 GLY A CA 1
ATOM 2555 C C . GLY A 1 186 ? 32.351 26.048 5.145 1.000 50.904 205 GLY A C 1
ATOM 2556 O O . GLY A 1 186 ? 33.586 26.115 4.961 1.000 46.814 205 GLY A O 1
ATOM 2560 N N . GLU A 1 187 ? 31.820 25.429 6.209 1.000 48.095 206 GLU A N 1
ATOM 2561 C CA . GLU A 1 187 ? 32.707 25.011 7.280 1.000 44.520 206 GLU A CA 1
ATOM 2562 C C . GLU A 1 187 ? 33.169 23.597 6.978 1.000 44.551 206 GLU A C 1
ATOM 2563 O O . GLU A 1 187 ? 32.328 22.705 6.908 1.000 40.553 206 GLU A O 1
ATOM 2575 N N . LYS A 1 188 ? 34.493 23.448 6.856 1.000 40.680 207 LYS A N 1
ATOM 2576 C CA . LYS A 1 188 ? 35.174 22.204 6.555 1.000 45.840 207 LYS A CA 1
ATOM 2577 C C . LYS A 1 188 ? 35.363 21.399 7.829 1.000 45.682 207 LYS A C 1
ATOM 2578 O O . LYS A 1 188 ? 35.850 21.918 8.815 1.000 43.829 207 LYS A O 1
ATOM 2597 N N . MET A 1 189 ? 34.939 20.140 7.775 1.000 44.895 208 MET A N 1
ATOM 2598 C CA . MET A 1 189 ? 34.928 19.242 8.914 1.000 45.186 208 MET A CA 1
ATOM 2599 C C . MET A 1 189 ? 35.599 17.947 8.484 1.000 39.463 208 MET A C 1
ATOM 2600 O O . MET A 1 189 ? 35.624 17.654 7.297 1.000 46.757 208 MET A O 1
ATOM 2614 N N . ASP A 1 190 ? 36.053 17.127 9.432 1.000 37.696 209 ASP A N 1
ATOM 2615 C CA . ASP A 1 190 ? 36.418 15.785 9.082 1.000 40.610 209 ASP A CA 1
ATOM 2616 C C . ASP A 1 190 ? 35.120 14.974 8.913 1.000 47.101 209 ASP A C 1
ATOM 2617 O O . ASP A 1 190 ? 34.002 15.390 9.226 1.000 36.433 209 ASP A O 1
ATOM 2626 N N . ALA A 1 191 ? 35.259 13.813 8.295 1.000 42.442 210 ALA A N 1
ATOM 2627 C CA . ALA A 1 191 ? 34.139 13.072 7.790 1.000 43.722 210 ALA A CA 1
ATOM 2628 C C . ALA A 1 191 ? 33.208 12.704 8.958 1.000 42.003 210 ALA A C 1
ATOM 2629 O O . ALA A 1 191 ? 31.996 12.788 8.844 1.000 36.271 210 ALA A O 1
ATOM 2636 N N . ALA A 1 192 ? 33.772 12.338 10.097 1.000 38.038 211 ALA A N 1
ATOM 2637 C CA . ALA A 1 192 ? 32.966 11.841 11.206 1.000 42.632 211 ALA A CA 1
ATOM 2638 C C . ALA A 1 192 ? 32.088 12.964 11.787 1.000 42.552 211 ALA A C 1
ATOM 2639 O O . ALA A 1 192 ? 30.907 12.734 12.014 1.000 38.734 211 ALA A O 1
ATOM 2646 N N . ASP A 1 193 ? 32.641 14.184 11.920 1.000 37.638 212 ASP A N 1
ATOM 2647 C CA . ASP A 1 193 ? 31.931 15.337 12.412 1.000 36.083 212 ASP A CA 1
ATOM 2648 C C . ASP A 1 193 ? 30.877 15.766 11.401 1.000 36.870 212 ASP A C 1
ATOM 2649 O O . ASP A 1 193 ? 29.785 16.174 11.756 1.000 38.735 212 ASP A O 1
ATOM 2658 N N . TYR A 1 194 ? 31.198 15.697 10.129 1.000 38.302 213 TYR A N 1
ATOM 2659 C CA . TYR A 1 194 ? 30.212 16.038 9.105 1.000 37.471 213 TYR A CA 1
ATOM 2660 C C . TYR A 1 194 ? 29.023 15.083 9.212 1.000 34.394 213 TYR A C 1
ATOM 2661 O O . TYR A 1 194 ? 27.885 15.528 9.155 1.000 31.892 213 TYR A O 1
ATOM 2678 N N . GLN A 1 195 ? 29.295 13.780 9.299 1.000 41.341 214 GLN A N 1
ATOM 2679 C CA . GLN A 1 195 ? 28.245 12.767 9.190 1.000 44.024 214 GLN A CA 1
ATOM 2680 C C . GLN A 1 195 ? 27.321 12.877 10.417 1.000 40.086 214 GLN A C 1
ATOM 2681 O O . GLN A 1 195 ? 26.103 12.910 10.335 1.000 38.717 214 GLN A O 1
ATOM 2695 N N . TYR A 1 196 ? 27.932 13.086 11.547 1.000 35.312 215 TYR A N 1
ATOM 2696 C CA . TYR A 1 196 ? 27.172 13.252 12.760 1.000 37.624 215 TYR A CA 1
ATOM 2697 C C . TYR A 1 196 ? 26.314 14.511 12.684 1.000 37.173 215 TYR A C 1
ATOM 2698 O O . TYR A 1 196 ? 25.148 14.503 13.062 1.000 35.140 215 TYR A O 1
ATOM 2715 N N . THR A 1 197 ? 26.888 15.613 12.199 1.000 36.818 216 THR A N 1
ATOM 2716 C CA . THR A 1 197 ? 26.142 16.857 12.111 1.000 33.519 216 THR A CA 1
ATOM 2717 C C . THR A 1 197 ? 24.949 16.663 11.193 1.000 29.445 216 THR A C 1
ATOM 2718 O O . THR A 1 197 ? 23.844 17.010 11.595 1.000 34.365 216 THR A O 1
ATOM 2728 N N . ILE A 1 198 ? 25.114 16.120 9.964 1.000 31.128 217 ILE A N 1
ATOM 2729 C CA . ILE A 1 198 ? 23.946 16.025 9.091 1.000 32.382 217 ILE A CA 1
ATOM 2730 C C . ILE A 1 198 ? 22.923 15.037 9.665 1.000 37.035 217 ILE A C 1
ATOM 2731 O O . ILE A 1 198 ? 21.730 15.228 9.478 1.000 39.159 217 ILE A O 1
ATOM 2747 N N . ASN A 1 199 ? 23.409 13.929 10.254 1.000 35.807 218 ASN A N 1
ATOM 2748 C CA . ASN A 1 199 ? 22.553 12.852 10.727 1.000 34.230 218 ASN A CA 1
ATOM 2749 C C . ASN A 1 199 ? 21.633 13.358 11.835 1.000 33.469 218 ASN A C 1
ATOM 2750 O O . ASN A 1 199 ? 20.466 12.964 11.889 1.000 40.299 218 ASN A O 1
ATOM 2761 N N . GLN A 1 200 ? 22.150 14.180 12.731 1.000 31.762 219 GLN A N 1
ATOM 2762 C CA . GLN A 1 200 ? 21.360 14.711 13.837 1.000 37.801 219 GLN A CA 1
ATOM 2763 C C . GLN A 1 200 ? 20.529 15.937 13.457 1.000 38.841 219 GLN A C 1
ATOM 2764 O O . GLN A 1 200 ? 19.684 16.386 14.238 1.000 40.386 219 GLN A O 1
ATOM 2778 N N . SER A 1 201 ? 20.699 16.458 12.244 1.000 38.359 220 SER A N 1
ATOM 2779 C CA . SER A 1 201 ? 20.085 17.731 11.875 1.000 38.107 220 SER A CA 1
ATOM 2780 C C . SER A 1 201 ? 18.556 17.709 11.940 1.000 40.325 220 SER A C 1
ATOM 2781 O O . SER A 1 201 ? 17.969 18.675 12.354 1.000 45.103 220 SER A O 1
ATOM 2788 N N . GLY A 1 202 ? 17.893 16.647 11.485 1.000 41.119 221 GLY A N 1
ATOM 2789 C CA . GLY A 1 202 ? 16.441 16.561 11.524 1.000 39.972 221 GLY A CA 1
ATOM 2790 C C . GLY A 1 202 ? 15.845 16.000 12.820 1.000 44.596 221 GLY A C 1
ATOM 2791 O O . GLY A 1 202 ? 14.639 15.792 12.872 1.000 42.654 221 GLY A O 1
ATOM 2795 N N . VAL A 1 203 ? 16.667 15.809 13.864 1.000 37.137 222 VAL A N 1
ATOM 2796 C CA . VAL A 1 203 ? 16.277 15.162 15.103 1.000 31.254 222 VAL A CA 1
ATOM 2797 C C . VAL A 1 203 ? 15.821 16.229 16.056 1.000 36.959 222 VAL A C 1
ATOM 2798 O O . VAL A 1 203 ? 16.495 17.220 16.250 1.000 33.279 222 VAL A O 1
ATOM 2811 N N . ILE A 1 204 ? 14.638 16.035 16.633 1.000 35.108 223 ILE A N 1
ATOM 2812 C CA . ILE A 1 204 ? 14.203 16.914 17.712 1.000 34.352 223 ILE A CA 1
ATOM 2813 C C . ILE A 1 204 ? 14.549 16.239 19.023 1.000 35.757 223 ILE A C 1
ATOM 2814 O O . ILE A 1 204 ? 14.111 15.105 19.266 1.000 34.851 223 ILE A O 1
ATOM 2830 N N . THR A 1 205 ? 15.271 16.953 19.869 1.000 29.781 224 THR A N 1
ATOM 2831 C CA . THR A 1 205 ? 15.637 16.479 21.185 1.000 34.244 224 THR A CA 1
ATOM 2832 C C . THR A 1 205 ? 14.978 17.379 22.223 1.000 33.491 224 THR A C 1
ATOM 2833 O O . THR A 1 205 ? 15.135 18.569 22.160 1.000 37.239 224 THR A O 1
ATOM 2843 N N . ILE A 1 206 ? 14.175 16.828 23.113 1.000 34.738 225 ILE A N 1
ATOM 2844 C CA . ILE A 1 206 ? 13.542 17.594 24.167 1.000 38.104 225 ILE A CA 1
ATOM 2845 C C . ILE A 1 206 ? 14.213 17.232 25.480 1.000 37.024 225 ILE A C 1
ATOM 2846 O O . ILE A 1 206 ? 13.912 16.175 26.058 1.000 37.766 225 ILE A O 1
ATOM 2862 N N . PRO A 1 207 ? 15.072 18.120 26.051 1.000 40.637 226 PRO A N 1
ATOM 2863 C CA . PRO A 1 207 ? 15.698 17.866 27.346 1.000 39.687 226 PRO A CA 1
ATOM 2864 C C . PRO A 1 207 ? 14.630 18.035 28.394 1.000 35.431 226 PRO A C 1
ATOM 2865 O O . PRO A 1 207 ? 13.768 18.899 28.208 1.000 40.358 226 PRO A O 1
ATOM 2876 N N . VAL A 1 208 ? 14.592 17.185 29.415 1.000 34.407 227 VAL A N 1
ATOM 2877 C CA . VAL A 1 208 ? 13.559 17.267 30.411 1.000 33.036 227 VAL A CA 1
ATOM 2878 C C . VAL A 1 208 ? 14.203 17.473 31.784 1.000 40.566 227 VAL A C 1
ATOM 2879 O O . VAL A 1 208 ? 13.808 18.409 32.470 1.000 37.192 227 VAL A O 1
ATOM 2892 N N . PHE A 1 209 ? 15.012 16.499 32.227 1.000 40.444 228 PHE A N 1
ATOM 2893 C CA . PHE A 1 209 ? 15.770 16.538 33.470 1.000 34.083 228 PHE A CA 1
ATOM 2894 C C . PHE A 1 209 ? 17.253 16.309 33.200 1.000 39.477 228 PHE A C 1
ATOM 2895 O O . PHE A 1 209 ? 17.628 15.626 32.237 1.000 38.329 228 PHE A O 1
ATOM 2912 N N . ASP A 1 210 ? 18.129 17.037 33.925 1.000 42.591 229 ASP A N 1
ATOM 2913 C CA . ASP A 1 210 ? 19.578 16.871 33.744 1.000 47.197 229 ASP A CA 1
ATOM 2914 C C . ASP A 1 210 ? 20.225 16.694 35.118 1.000 46.706 229 ASP A C 1
ATOM 2915 O O . ASP A 1 210 ? 20.330 17.635 35.860 1.000 43.361 229 ASP A O 1
ATOM 2924 N N . GLN A 1 211 ? 20.601 15.469 35.471 1.000 37.754 230 GLN A N 1
ATOM 2925 C CA . GLN A 1 211 ? 21.190 15.151 36.753 1.000 42.635 230 GLN A CA 1
ATOM 2926 C C . GLN A 1 211 ? 20.463 15.803 37.903 1.000 47.997 230 GLN A C 1
ATOM 2927 O O . GLN A 1 211 ? 21.101 16.323 38.818 1.000 38.670 230 GLN A O 1
ATOM 2941 N N . GLN A 1 212 ? 19.162 15.558 37.920 1.000 40.808 231 GLN A N 1
ATOM 2942 C CA . GLN A 1 212 ? 18.245 16.062 38.892 1.000 44.136 231 GLN A CA 1
ATOM 2943 C C . GLN A 1 212 ? 18.116 15.086 40.045 1.000 45.541 231 GLN A C 1
ATOM 2944 O O . GLN A 1 212 ? 18.018 13.880 39.842 1.000 46.829 231 GLN A O 1
ATOM 2958 N N . THR A 1 213 ? 18.058 15.633 41.248 1.000 38.081 232 THR A N 1
ATOM 2959 C CA . THR A 1 213 ? 18.003 14.889 42.491 1.000 48.099 232 THR A CA 1
ATOM 2960 C C . THR A 1 213 ? 16.631 14.254 42.666 1.000 40.919 232 THR A C 1
ATOM 2961 O O . THR A 1 213 ? 15.629 14.907 42.501 1.000 43.642 232 THR A O 1
ATOM 2971 N N . ILE A 1 214 ? 16.601 12.965 43.016 1.000 37.065 233 ILE A N 1
ATOM 2972 C CA . ILE A 1 214 ? 15.398 12.279 43.411 1.000 38.485 233 ILE A CA 1
ATOM 2973 C C . ILE A 1 214 ? 15.690 11.645 44.761 1.000 44.299 233 ILE A C 1
ATOM 2974 O O . ILE A 1 214 ? 16.561 10.780 44.844 1.000 43.350 233 ILE A O 1
ATOM 2990 N N . CYS A 1 215 ? 15.019 12.104 45.829 1.000 46.965 234 CYS A N 1
ATOM 2991 C CA . CYS A 1 215 ? 15.405 11.667 47.160 1.000 52.292 234 CYS A CA 1
ATOM 2992 C C . CYS A 1 215 ? 14.208 11.826 48.085 1.000 47.602 234 CYS A C 1
ATOM 2993 O O . CYS A 1 215 ? 13.221 12.398 47.683 1.000 48.518 234 CYS A O 1
ATOM 3000 N N . PHE A 1 216 ? 14.290 11.290 49.300 1.000 43.324 235 PHE A N 1
ATOM 3001 C CA . PHE A 1 216 ? 13.218 11.426 50.254 1.000 47.908 235 PHE A CA 1
ATOM 3002 C C . PHE A 1 216 ? 13.505 12.646 51.114 1.000 56.528 235 PHE A C 1
ATOM 3003 O O . PHE A 1 216 ? 14.389 12.579 51.942 1.000 60.136 235 PHE A O 1
ATOM 3020 N N . ASN A 1 217 ? 12.809 13.753 50.854 1.000 58.320 236 ASN A N 1
ATOM 3021 C CA . ASN A 1 217 ? 12.990 15.005 51.581 1.000 61.962 236 ASN A CA 1
ATOM 3022 C C . ASN A 1 217 ? 11.641 15.652 51.860 1.000 61.683 236 ASN A C 1
ATOM 3023 O O . ASN A 1 217 ? 11.543 16.874 51.868 1.000 72.275 236 ASN A O 1
ATOM 3034 N N . ASN A 1 218 ? 10.590 14.837 51.999 1.000 65.793 237 ASN A N 1
ATOM 3035 C CA . ASN A 1 218 ? 9.261 15.316 52.357 1.000 66.577 237 ASN A CA 1
ATOM 3036 C C . ASN A 1 218 ? 8.738 16.413 51.423 1.000 60.877 237 ASN A C 1
ATOM 3037 O O . ASN A 1 218 ? 7.685 16.961 51.723 1.000 63.207 237 ASN A O 1
ATOM 3048 N N . ALA A 1 219 ? 9.381 16.691 50.270 1.000 55.524 238 ALA A N 1
ATOM 3049 C CA . ALA A 1 219 ? 8.893 17.734 49.369 1.000 60.850 238 ALA A CA 1
ATOM 3050 C C . ALA A 1 219 ? 7.423 17.512 48.997 1.000 56.472 238 ALA A C 1
ATOM 3051 O O . ALA A 1 219 ? 6.982 16.379 48.887 1.000 52.769 238 ALA A O 1
ATOM 3058 N N . LYS A 1 220 ? 6.686 18.613 48.797 1.000 65.022 239 LYS A N 1
ATOM 3059 C CA . LYS A 1 220 ? 5.256 18.642 48.508 1.000 56.181 239 LYS A CA 1
ATOM 3060 C C . LYS A 1 220 ? 5.064 19.451 47.240 1.000 53.382 239 LYS A C 1
ATOM 3061 O O . LYS A 1 220 ? 5.848 20.342 46.953 1.000 51.711 239 LYS A O 1
ATOM 3080 N N . LEU A 1 221 ? 4.004 19.159 46.493 1.000 65.631 240 LEU A N 1
ATOM 3081 C CA . LEU A 1 221 ? 3.720 19.894 45.273 1.000 70.983 240 LEU A CA 1
ATOM 3082 C C . LEU A 1 221 ? 3.154 21.260 45.668 1.000 78.260 240 LEU A C 1
ATOM 3083 O O . LEU A 1 221 ? 2.242 21.327 46.493 1.000 74.814 240 LEU A O 1
ATOM 3099 N N . PRO A 1 222 ? 3.729 22.392 45.185 1.000 66.722 241 PRO A N 1
ATOM 3100 C CA . PRO A 1 222 ? 3.128 23.711 45.361 1.000 66.947 241 PRO A CA 1
ATOM 3101 C C . PRO A 1 222 ? 1.687 23.822 44.878 1.000 72.431 241 PRO A C 1
ATOM 3102 O O . PRO A 1 222 ? 1.181 22.942 44.182 1.000 66.453 241 PRO A O 1
ATOM 3113 N N . ASP A 1 223 ? 1.067 24.963 45.186 1.000 75.189 242 ASP A N 1
ATOM 3114 C CA . ASP A 1 223 ? -0.272 25.224 44.703 1.000 71.160 242 ASP A CA 1
ATOM 3115 C C . ASP A 1 223 ? -0.205 26.014 43.405 1.000 70.336 242 ASP A C 1
ATOM 3116 O O . ASP A 1 223 ? -1.202 26.138 42.704 1.000 77.108 242 ASP A O 1
ATOM 3125 N N . THR A 1 224 ? 0.973 26.507 43.052 1.000 68.065 243 THR A N 1
ATOM 3126 C CA . THR A 1 224 ? 1.146 27.110 41.744 1.000 76.067 243 THR A CA 1
ATOM 3127 C C . THR A 1 224 ? 2.199 26.304 40.989 1.000 82.801 243 THR A C 1
ATOM 3128 O O . THR A 1 224 ? 3.311 26.134 41.484 1.000 106.374 243 THR A O 1
ATOM 3138 N N . LEU A 1 225 ? 1.820 25.782 39.811 1.000 81.115 244 LEU A N 1
ATOM 3139 C CA . LEU A 1 225 ? 2.759 25.082 38.950 1.000 66.301 244 LEU A CA 1
ATOM 3140 C C . LEU A 1 225 ? 2.876 25.858 37.648 1.000 50.505 244 LEU A C 1
ATOM 3141 O O . LEU A 1 225 ? 1.940 25.963 36.894 1.000 54.009 244 LEU A O 1
ATOM 3157 N N . GLU A 1 226 ? 4.061 26.392 37.412 1.000 60.740 245 GLU A N 1
ATOM 3158 C CA . GLU A 1 226 ? 4.387 27.085 36.190 1.000 57.090 245 GLU A CA 1
ATOM 3159 C C . GLU A 1 226 ? 5.013 26.091 35.207 1.000 60.030 245 GLU A C 1
ATOM 3160 O O . GLU A 1 226 ? 5.485 25.025 35.607 1.000 52.585 245 GLU A O 1
ATOM 3172 N N . ASP A 1 227 ? 5.042 26.490 33.928 1.000 49.384 246 ASP A N 1
ATOM 3173 C CA . ASP A 1 227 ? 5.581 25.715 32.842 1.000 47.806 246 ASP A CA 1
ATOM 3174 C C . ASP A 1 227 ? 7.094 25.651 32.951 1.000 57.761 246 ASP A C 1
ATOM 3175 O O . ASP A 1 227 ? 7.712 26.607 33.388 1.000 55.750 246 ASP A O 1
ATOM 3184 N N . GLY A 1 228 ? 7.684 24.520 32.558 1.000 53.295 247 GLY A N 1
ATOM 3185 C CA . GLY A 1 228 ? 9.120 24.451 32.354 1.000 43.844 247 GLY A CA 1
ATOM 3186 C C . GLY A 1 228 ? 9.892 24.353 33.664 1.000 41.410 247 GLY A C 1
ATOM 3187 O O . GLY A 1 228 ? 11.080 24.525 33.696 1.000 47.477 247 GLY A O 1
ATOM 3191 N N . ILE A 1 229 ? 9.233 24.069 34.781 1.000 52.394 248 ILE A N 1
ATOM 3192 C CA . ILE A 1 229 ? 9.939 24.068 36.051 1.000 54.498 248 ILE A CA 1
ATOM 3193 C C . ILE A 1 229 ? 9.827 22.662 36.617 1.000 51.449 248 ILE A C 1
ATOM 3194 O O . ILE A 1 229 ? 8.757 22.050 36.560 1.000 52.289 248 ILE A O 1
ATOM 3210 N N . THR A 1 230 ? 10.917 22.214 37.221 1.000 43.405 249 THR A N 1
ATOM 3211 C CA . THR A 1 230 ? 10.912 20.950 37.898 1.000 40.641 249 THR A CA 1
ATOM 3212 C C . THR A 1 230 ? 10.284 21.115 39.276 1.000 43.688 249 THR A C 1
ATOM 3213 O O . THR A 1 230 ? 10.729 21.926 40.060 1.000 51.962 249 THR A O 1
ATOM 3223 N N . TYR A 1 231 ? 9.309 20.282 39.587 1.000 41.182 250 TYR A N 1
ATOM 3224 C CA . TYR A 1 231 ? 8.763 20.209 40.921 1.000 47.129 250 TYR A CA 1
ATOM 3225 C C . TYR A 1 231 ? 9.026 18.815 41.472 1.000 58.460 250 TYR A C 1
ATOM 3226 O O . TYR A 1 231 ? 9.060 17.846 40.717 1.000 60.420 250 TYR A O 1
ATOM 3243 N N . SER A 1 232 ? 9.110 18.747 42.804 1.000 39.432 251 SER A N 1
ATOM 3244 C CA . SER A 1 232 ? 9.424 17.541 43.523 1.000 42.907 251 SER A CA 1
ATOM 3245 C C . SER A 1 232 ? 8.166 17.223 44.274 1.000 50.834 251 SER A C 1
ATOM 3246 O O . SER A 1 232 ? 7.498 18.160 44.726 1.000 53.468 251 SER A O 1
ATOM 3253 N N . ALA A 1 233 ? 7.847 15.929 44.419 1.000 40.317 252 ALA A N 1
ATOM 3254 C CA . ALA A 1 233 ? 6.561 15.643 45.001 1.000 40.099 252 ALA A CA 1
ATOM 3255 C C . ALA A 1 233 ? 6.598 14.240 45.509 1.000 37.775 252 ALA A C 1
ATOM 3256 O O . ALA A 1 233 ? 7.639 13.606 45.401 1.000 48.222 252 ALA A O 1
ATOM 3263 N N . GLY A 1 234 ? 5.475 13.814 46.070 1.000 40.003 253 GLY A N 1
ATOM 3264 C CA . GLY A 1 234 ? 5.406 12.520 46.732 1.000 46.757 253 GLY A CA 1
ATOM 3265 C C . GLY A 1 234 ? 6.628 12.239 47.614 1.000 46.060 253 GLY A C 1
ATOM 3266 O O . GLY A 1 234 ? 7.113 11.120 47.628 1.000 47.057 253 GLY A O 1
ATOM 3270 N N . GLY A 1 235 ? 7.119 13.283 48.306 1.000 51.893 254 GLY A N 1
ATOM 3271 C CA . GLY A 1 235 ? 8.121 13.184 49.363 1.000 53.746 254 GLY A CA 1
ATOM 3272 C C . GLY A 1 235 ? 9.536 13.353 48.836 1.000 53.345 254 GLY A C 1
ATOM 3273 O O . GLY A 1 235 ? 10.468 12.992 49.549 1.000 50.573 254 GLY A O 1
ATOM 3277 N N . GLY A 1 236 ? 9.662 13.846 47.590 1.000 43.149 255 GLY A N 1
ATOM 3278 C CA . GLY A 1 236 ? 10.926 14.050 46.910 1.000 41.910 255 GLY A CA 1
ATOM 3279 C C . GLY A 1 236 ? 11.214 13.074 45.741 1.000 36.862 255 GLY A C 1
ATOM 3280 O O . GLY A 1 236 ? 12.031 13.384 44.888 1.000 40.317 255 GLY A O 1
ATOM 3284 N N . THR A 1 237 ? 10.581 11.902 45.737 1.000 49.601 256 THR A N 1
ATOM 3285 C CA . THR A 1 237 ? 10.973 10.812 44.845 1.000 44.774 256 THR A CA 1
ATOM 3286 C C . THR A 1 237 ? 10.227 10.875 43.509 1.000 47.306 256 THR A C 1
ATOM 3287 O O . THR A 1 237 ? 10.507 10.063 42.643 1.000 48.034 256 THR A O 1
ATOM 3297 N N . LEU A 1 238 ? 9.330 11.847 43.326 1.000 43.075 257 LEU A N 1
ATOM 3298 C CA . LEU A 1 238 ? 8.803 12.206 42.014 1.000 46.439 257 LEU A CA 1
ATOM 3299 C C . LEU A 1 238 ? 9.306 13.558 41.615 1.000 43.047 257 LEU A C 1
ATOM 3300 O O . LEU A 1 238 ? 9.184 14.474 42.408 1.000 49.106 257 LEU A O 1
ATOM 3316 N N . ILE A 1 239 ? 9.755 13.699 40.376 1.000 39.444 258 ILE A N 1
ATOM 3317 C CA . ILE A 1 239 ? 10.048 14.995 39.817 1.000 37.124 258 ILE A CA 1
ATOM 3318 C C . ILE A 1 239 ? 9.156 15.143 38.594 1.000 51.213 258 ILE A C 1
ATOM 3319 O O . ILE A 1 239 ? 8.992 14.211 37.831 1.000 41.516 258 ILE A O 1
ATOM 3335 N N . LEU A 1 240 ? 8.551 16.310 38.433 1.000 41.697 259 LEU A N 1
ATOM 3336 C CA . LEU A 1 240 ? 7.558 16.568 37.407 1.000 42.422 259 LEU A CA 1
ATOM 3337 C C . LEU A 1 240 ? 7.984 17.817 36.680 1.000 43.466 259 LEU A C 1
ATOM 3338 O O . LEU A 1 240 ? 8.467 18.739 37.345 1.000 43.289 259 LEU A O 1
ATOM 3354 N N . LYS A 1 241 ? 7.732 17.848 35.365 1.000 44.483 260 LYS A N 1
ATOM 3355 C CA . LYS A 1 241 ? 7.868 19.066 34.590 1.000 39.634 260 LYS A CA 1
ATOM 3356 C C . LYS A 1 241 ? 6.891 19.139 33.417 1.000 45.442 260 LYS A C 1
ATOM 3357 O O . LYS A 1 241 ? 6.699 18.182 32.645 1.000 42.496 260 LYS A O 1
ATOM 3376 N N . LYS A 1 242 ? 6.322 20.337 33.242 1.000 40.900 261 LYS A N 1
ATOM 3377 C CA . LYS A 1 242 ? 5.519 20.578 32.068 1.000 43.850 261 LYS A CA 1
ATOM 3378 C C . LYS A 1 242 ? 6.362 21.145 30.946 1.000 46.059 261 LYS A C 1
ATOM 3379 O O . LYS A 1 242 ? 6.892 22.230 31.056 1.000 52.860 261 LYS A O 1
ATOM 3398 N N . VAL A 1 243 ? 6.390 20.390 29.846 1.000 41.131 262 VAL A N 1
ATOM 3399 C CA . VAL A 1 243 ? 7.350 20.482 28.777 1.000 37.249 262 VAL A CA 1
ATOM 3400 C C . VAL A 1 243 ? 6.591 20.653 27.477 1.000 40.131 262 VAL A C 1
ATOM 3401 O O . VAL A 1 243 ? 5.520 20.068 27.277 1.000 40.168 262 VAL A O 1
ATOM 3414 N N . LYS A 1 244 ? 7.214 21.383 26.567 1.000 37.745 263 LYS A N 1
ATOM 3415 C CA . LYS A 1 244 ? 6.618 21.682 25.292 1.000 42.328 263 LYS A CA 1
ATOM 3416 C C . LYS A 1 244 ? 7.152 20.656 24.311 1.000 36.590 263 LYS A C 1
ATOM 3417 O O . LYS A 1 244 ? 8.342 20.641 24.010 1.000 40.209 263 LYS A O 1
ATOM 3436 N N . LEU A 1 245 ? 6.262 19.782 23.850 1.000 35.797 264 LEU A N 1
ATOM 3437 C CA . LEU A 1 245 ? 6.635 18.708 22.961 1.000 40.993 264 LEU A CA 1
ATOM 3438 C C . LEU A 1 245 ? 6.214 19.156 21.584 1.000 38.337 264 LEU A C 1
ATOM 3439 O O . LEU A 1 245 ? 5.434 20.068 21.463 1.000 50.248 264 LEU A O 1
ATOM 3455 N N . PRO A 1 246 ? 6.699 18.536 20.509 1.000 37.311 265 PRO A N 1
ATOM 3456 C CA . PRO A 1 246 ? 6.248 18.899 19.180 1.000 39.336 265 PRO A CA 1
ATOM 3457 C C . PRO A 1 246 ? 4.723 18.830 19.109 1.000 49.720 265 PRO A C 1
ATOM 3458 O O . PRO A 1 246 ? 4.078 17.990 19.749 1.000 36.123 265 PRO A O 1
ATOM 3469 N N . GLU A 1 247 ? 4.175 19.710 18.273 1.000 45.495 266 GLU A N 1
ATOM 3470 C CA . GLU A 1 247 ? 2.743 19.880 18.135 1.000 50.893 266 GLU A CA 1
ATOM 3471 C C . GLU A 1 247 ? 2.099 18.609 17.602 1.000 49.273 266 GLU A C 1
ATOM 3472 O O . GLU A 1 247 ? 1.064 18.146 18.104 1.000 47.905 266 GLU A O 1
ATOM 3484 N N . SER A 1 248 ? 2.730 18.062 16.570 1.000 45.354 267 SER A N 1
ATOM 3485 C CA . SER A 1 248 ? 2.405 16.749 16.056 1.000 45.046 267 SER A CA 1
ATOM 3486 C C . SER A 1 248 ? 3.647 15.848 16.074 1.000 46.659 267 SER A C 1
ATOM 3487 O O . SER A 1 248 ? 4.740 16.268 15.720 1.000 48.378 267 SER A O 1
ATOM 3494 N N . ALA A 1 249 ? 3.453 14.586 16.433 1.000 42.155 268 ALA A N 1
ATOM 3495 C CA . ALA A 1 249 ? 4.519 13.599 16.444 1.000 38.562 268 ALA A CA 1
ATOM 3496 C C . ALA A 1 249 ? 4.404 12.700 15.240 1.000 40.951 268 ALA A C 1
ATOM 3497 O O . ALA A 1 249 ? 5.062 11.665 15.161 1.000 47.859 268 ALA A O 1
ATOM 3504 N N . LYS A 1 250 ? 3.523 13.051 14.302 1.000 40.570 269 LYS A N 1
ATOM 3505 C CA . LYS A 1 250 ? 3.392 12.230 13.116 1.000 44.688 269 LYS A CA 1
ATOM 3506 C C . LYS A 1 250 ? 4.765 12.121 12.464 1.000 39.109 269 LYS A C 1
ATOM 3507 O O . LYS A 1 250 ? 5.552 13.054 12.571 1.000 45.177 269 LYS A O 1
ATOM 3526 N N . ASN A 1 251 ? 4.964 11.034 11.702 1.000 37.363 270 ASN A N 1
ATOM 3527 C CA . ASN A 1 251 ? 6.149 10.768 10.891 1.000 46.582 270 ASN A CA 1
ATOM 3528 C C . ASN A 1 251 ? 7.430 10.855 11.733 1.000 45.030 270 ASN A C 1
ATOM 3529 O O . ASN A 1 251 ? 8.441 11.336 11.256 1.000 40.357 270 ASN A O 1
ATOM 3540 N N . ARG A 1 252 ? 7.371 10.384 12.978 1.000 37.285 271 ARG A N 1
ATOM 3541 C CA . ARG A 1 252 ? 8.541 10.338 13.849 1.000 35.631 271 ARG A CA 1
ATOM 3542 C C . ARG A 1 252 ? 8.547 9.024 14.609 1.000 35.950 271 ARG A C 1
ATOM 3543 O O . ARG A 1 252 ? 7.479 8.519 14.964 1.000 40.263 271 ARG A O 1
ATOM 3564 N N . SER A 1 253 ? 9.750 8.516 14.895 1.000 32.371 272 SER A N 1
ATOM 3565 C CA . SER A 1 253 ? 9.866 7.530 15.948 1.000 33.553 272 SER A CA 1
ATOM 3566 C C . SER A 1 253 ? 10.351 8.267 17.173 1.000 30.587 272 SER A C 1
ATOM 3567 O O . SER A 1 253 ? 11.066 9.252 17.059 1.000 34.923 272 SER A O 1
ATOM 3574 N N . ILE A 1 254 ? 9.937 7.803 18.351 1.000 26.560 273 ILE A N 1
ATOM 3575 C CA . ILE A 1 254 ? 10.117 8.524 19.584 1.000 26.136 273 ILE A CA 1
ATOM 3576 C C . ILE A 1 254 ? 10.824 7.583 20.575 1.000 30.164 273 ILE A C 1
ATOM 3577 O O . ILE A 1 254 ? 10.371 6.474 20.762 1.000 24.226 273 ILE A O 1
ATOM 3593 N N . PHE A 1 255 ? 11.912 8.061 21.191 1.000 26.591 274 PHE A N 1
ATOM 3594 C CA . PHE A 1 255 ? 12.645 7.332 22.193 1.000 25.773 274 PHE A CA 1
ATOM 3595 C C . PHE A 1 255 ? 12.774 8.224 23.432 1.000 29.707 274 PHE A C 1
ATOM 3596 O O . PHE A 1 255 ? 12.858 9.457 23.350 1.000 31.432 274 PHE A O 1
ATOM 3613 N N . VAL A 1 256 ? 12.785 7.535 24.556 1.000 27.388 275 VAL A N 1
ATOM 3614 C CA . VAL A 1 256 ? 13.028 8.022 25.892 1.000 29.482 275 VAL A CA 1
ATOM 3615 C C . VAL A 1 256 ? 14.453 7.604 26.270 1.000 32.976 275 VAL A C 1
ATOM 3616 O O . VAL A 1 256 ? 14.837 6.421 26.148 1.000 28.006 275 VAL A O 1
ATOM 3629 N N . GLU A 1 257 ? 15.223 8.563 26.762 1.000 30.532 276 GLU A N 1
ATOM 3630 C CA . GLU A 1 257 ? 16.589 8.313 27.228 1.000 30.340 276 GLU A CA 1
ATOM 3631 C C . GLU A 1 257 ? 16.731 8.785 28.662 1.000 29.822 276 GLU A C 1
ATOM 3632 O O . GLU A 1 257 ? 16.480 9.966 28.947 1.000 32.542 276 GLU A O 1
ATOM 3644 N N . VAL A 1 258 ? 17.141 7.864 29.546 1.000 29.196 277 VAL A N 1
ATOM 3645 C CA . VAL A 1 258 ? 17.414 8.133 30.940 1.000 31.699 277 VAL A CA 1
ATOM 3646 C C . VAL A 1 258 ? 18.902 7.868 31.191 1.000 35.385 277 VAL A C 1
ATOM 3647 O O . VAL A 1 258 ? 19.497 6.991 30.539 1.000 31.029 277 VAL A O 1
ATOM 3660 N N . ALA A 1 259 ? 19.504 8.667 32.099 1.000 34.002 278 ALA A N 1
ATOM 3661 C CA . ALA A 1 259 ? 20.866 8.430 32.607 1.000 34.726 278 ALA A CA 1
ATOM 3662 C C . ALA A 1 259 ? 20.774 8.561 34.121 1.000 37.701 278 ALA A C 1
ATOM 3663 O O . ALA A 1 259 ? 19.988 9.389 34.597 1.000 38.380 278 ALA A O 1
ATOM 3670 N N . GLN A 1 260 ? 21.389 7.637 34.878 1.000 37.619 279 GLN A N 1
ATOM 3671 C CA . GLN A 1 260 ? 21.254 7.617 36.324 1.000 36.483 279 GLN A CA 1
ATOM 3672 C C . GLN A 1 260 ? 22.589 7.257 36.997 1.000 32.929 279 GLN A C 1
ATOM 3673 O O . GLN A 1 260 ? 23.421 6.561 36.415 1.000 38.460 279 GLN A O 1
ATOM 3687 N N . TYR A 1 261 ? 22.721 7.711 38.239 1.000 37.251 280 TYR A N 1
ATOM 3688 C CA . TYR A 1 261 ? 23.756 7.275 39.162 1.000 37.280 280 TYR A CA 1
ATOM 3689 C C . TYR A 1 261 ? 23.217 7.554 40.558 1.000 41.265 280 TYR A C 1
ATOM 3690 O O . TYR A 1 261 ? 22.227 8.267 40.689 1.000 39.909 280 TYR A O 1
ATOM 3707 N N . SER A 1 262 ? 23.745 6.846 41.565 1.000 39.473 281 SER A N 1
ATOM 3708 C CA . SER A 1 262 ? 23.423 7.096 42.957 1.000 46.244 281 SER A CA 1
ATOM 3709 C C . SER A 1 262 ? 24.214 8.327 43.414 1.000 37.502 281 SER A C 1
ATOM 3710 O O . SER A 1 262 ? 25.368 8.474 42.988 1.000 38.376 281 SER A O 1
ATOM 3717 N N . ASP A 1 263 ? 23.574 9.140 44.249 1.000 48.679 282 ASP A N 1
ATOM 3718 C CA . ASP A 1 263 ? 24.187 10.217 45.008 1.000 55.138 282 ASP A CA 1
ATOM 3719 C C . ASP A 1 263 ? 24.149 9.860 46.489 1.000 51.705 282 ASP A C 1
ATOM 3720 O O . ASP A 1 263 ? 24.160 10.744 47.349 1.000 61.923 282 ASP A O 1
ATOM 3729 N N . GLY A 1 264 ? 23.977 8.574 46.802 1.000 48.536 283 GLY A N 1
ATOM 3730 C CA . GLY A 1 264 ? 24.032 8.150 48.182 1.000 48.684 283 GLY A CA 1
ATOM 3731 C C . GLY A 1 264 ? 23.295 6.857 48.477 1.000 51.845 283 GLY A C 1
ATOM 3732 O O . GLY A 1 264 ? 23.694 6.176 49.410 1.000 49.314 283 GLY A O 1
ATOM 3736 N N . ASP A 1 265 ? 22.208 6.551 47.740 1.000 48.506 284 ASP A N 1
ATOM 3737 C CA . ASP A 1 265 ? 21.380 5.369 48.000 1.000 42.092 284 ASP A CA 1
ATOM 3738 C C . ASP A 1 265 ? 22.094 4.126 47.482 1.000 35.700 284 ASP A C 1
ATOM 3739 O O . ASP A 1 265 ? 22.696 4.160 46.401 1.000 38.771 284 ASP A O 1
ATOM 3748 N N . ALA A 1 266 ? 22.112 3.070 48.302 1.000 36.735 285 ALA A N 1
ATOM 3749 C CA . ALA A 1 266 ? 22.901 1.904 47.995 1.000 43.997 285 ALA A CA 1
ATOM 3750 C C . ALA A 1 266 ? 22.111 0.876 47.172 1.000 44.022 285 ALA A C 1
ATOM 3751 O O . ALA A 1 266 ? 22.720 -0.031 46.625 1.000 43.560 285 ALA A O 1
ATOM 3758 N N . TYR A 1 267 ? 20.777 0.965 47.181 1.000 45.205 286 TYR A N 1
ATOM 3759 C CA . TYR A 1 267 ? 19.914 -0.148 46.807 1.000 43.697 286 TYR A CA 1
ATOM 3760 C C . TYR A 1 267 ? 19.434 -0.094 45.350 1.000 42.490 286 TYR A C 1
ATOM 3761 O O . TYR A 1 267 ? 19.454 0.951 44.684 1.000 46.062 286 TYR A O 1
ATOM 3778 N N . ASP A 1 268 ? 18.949 -1.246 44.878 1.000 50.438 287 ASP A N 1
ATOM 3779 C CA . ASP A 1 268 ? 18.274 -1.372 43.585 1.000 47.194 287 ASP A CA 1
ATOM 3780 C C . ASP A 1 268 ? 16.837 -0.861 43.688 1.000 39.693 287 ASP A C 1
ATOM 3781 O O . ASP A 1 268 ? 16.038 -1.434 44.386 1.000 51.304 287 ASP A O 1
ATOM 3790 N N . ARG A 1 269 ? 16.490 0.247 43.038 1.000 35.916 288 ARG A N 1
ATOM 3791 C CA . ARG A 1 269 ? 15.158 0.814 43.265 1.000 35.636 288 ARG A CA 1
ATOM 3792 C C . ARG A 1 269 ? 14.314 0.741 41.976 1.000 37.606 288 ARG A C 1
ATOM 3793 O O . ARG A 1 269 ? 14.871 0.742 40.878 1.000 34.608 288 ARG A O 1
ATOM 3814 N N . THR A 1 270 ? 13.000 0.743 42.155 1.000 36.076 289 THR A N 1
ATOM 3815 C CA . THR A 1 270 ? 11.974 0.842 41.113 1.000 38.346 289 THR A CA 1
ATOM 3816 C C . THR A 1 270 ? 11.960 2.248 40.526 1.000 36.935 289 THR A C 1
ATOM 3817 O O . THR A 1 270 ? 11.910 3.228 41.279 1.000 37.228 289 THR A O 1
ATOM 3827 N N . GLY A 1 271 ? 12.201 2.334 39.212 1.000 32.250 290 GLY A N 1
ATOM 3828 C CA . GLY A 1 271 ? 12.204 3.565 38.440 1.000 27.576 290 GLY A CA 1
ATOM 3829 C C . GLY A 1 271 ? 11.083 3.546 37.385 1.000 35.196 290 GLY A C 1
ATOM 3830 O O . GLY A 1 271 ? 10.695 2.511 36.858 1.000 28.088 290 GLY A O 1
ATOM 3834 N N . SER A 1 272 ? 10.553 4.704 37.081 1.000 32.881 291 SER A N 1
ATOM 3835 C CA . SER A 1 272 ? 9.528 4.841 36.061 1.000 32.263 291 SER A CA 1
ATOM 3836 C C . SER A 1 272 ? 9.578 6.240 35.476 1.000 35.301 291 SER A C 1
ATOM 3837 O O . SER A 1 272 ? 9.646 7.231 36.216 1.000 33.632 291 SER A O 1
ATOM 3844 N N . VAL A 1 273 ? 9.404 6.329 34.166 1.000 29.654 292 VAL A N 1
ATOM 3845 C CA . VAL A 1 273 ? 9.098 7.574 33.511 1.000 31.653 292 VAL A CA 1
ATOM 3846 C C . VAL A 1 273 ? 7.649 7.521 33.004 1.000 36.669 292 VAL A C 1
ATOM 3847 O O . VAL A 1 273 ? 7.206 6.496 32.463 1.000 30.204 292 VAL A O 1
ATOM 3860 N N . PHE A 1 274 ? 6.905 8.622 33.213 1.000 32.312 293 PHE A N 1
ATOM 3861 C CA . PHE A 1 274 ? 5.475 8.660 32.961 1.000 31.109 293 PHE A CA 1
ATOM 3862 C C . PHE A 1 274 ? 5.064 10.033 32.418 1.000 30.709 293 PHE A C 1
ATOM 3863 O O . PHE A 1 274 ? 5.766 11.025 32.531 1.000 32.409 293 PHE A O 1
ATOM 3880 N N . VAL A 1 275 ? 3.895 10.105 31.791 1.000 30.672 294 VAL A N 1
ATOM 3881 C CA . VAL A 1 275 ? 3.296 11.383 31.460 1.000 32.889 294 VAL A CA 1
ATOM 3882 C C . VAL A 1 275 ? 1.915 11.389 32.077 1.000 30.901 294 VAL A C 1
ATOM 3883 O O . VAL A 1 275 ? 1.397 10.332 32.394 1.000 33.624 294 VAL A O 1
ATOM 3896 N N . ILE A 1 276 ? 1.425 12.602 32.382 1.000 37.396 295 ILE A N 1
ATOM 3897 C CA . ILE A 1 276 ? 0.167 12.765 33.085 1.000 36.679 295 ILE A CA 1
ATOM 3898 C C . ILE A 1 276 ? -0.843 13.378 32.147 1.000 37.150 295 ILE A C 1
ATOM 3899 O O . ILE A 1 276 ? -0.810 14.583 31.927 1.000 38.698 295 ILE A O 1
ATOM 3915 N N . PRO A 1 277 ? -1.725 12.590 31.517 1.000 39.428 296 PRO A N 1
ATOM 3916 C CA . PRO A 1 277 ? -2.770 13.183 30.692 1.000 37.946 296 PRO A CA 1
ATOM 3917 C C . PRO A 1 277 ? -3.786 13.906 31.589 1.000 35.928 296 PRO A C 1
ATOM 3918 O O . PRO A 1 277 ? -4.059 13.482 32.709 1.000 28.606 296 PRO A O 1
ATOM 3929 N N . THR A 1 278 ? -4.307 15.022 31.065 1.000 40.287 297 THR A N 1
ATOM 3930 C CA . THR A 1 278 ? -5.268 15.859 31.771 1.000 43.618 297 THR A CA 1
ATOM 3931 C C . THR A 1 278 ? -6.513 16.041 30.901 1.000 44.411 297 THR A C 1
ATOM 3932 O O . THR A 1 278 ? -7.076 17.122 30.834 1.000 47.276 297 THR A O 1
ATOM 3942 N N . ASP A 1 279 ? -6.929 14.986 30.200 1.000 44.237 298 ASP A N 1
ATOM 3943 C CA . ASP A 1 279 ? -8.084 15.063 29.309 1.000 41.803 298 ASP A CA 1
ATOM 3944 C C . ASP A 1 279 ? -9.409 14.793 30.031 1.000 41.751 298 ASP A C 1
ATOM 3945 O O . ASP A 1 279 ? -10.446 14.945 29.434 1.000 44.351 298 ASP A O 1
ATOM 3954 N N . LYS A 1 280 ? -9.400 14.474 31.320 1.000 41.848 299 LYS A N 1
ATOM 3955 C CA . LYS A 1 280 ? -10.639 14.246 32.019 1.000 43.534 299 LYS A CA 1
ATOM 3956 C C . LYS A 1 280 ? -10.697 15.229 33.181 1.000 47.289 299 LYS A C 1
ATOM 3957 O O . LYS A 1 280 ? -9.873 16.125 33.268 1.000 48.094 299 LYS A O 1
ATOM 3976 N N . LYS A 1 281 ? -11.667 15.052 34.058 1.000 45.477 300 LYS A N 1
ATOM 3977 C CA . LYS A 1 281 ? -11.857 16.041 35.104 1.000 48.388 300 LYS A CA 1
ATOM 3978 C C . LYS A 1 281 ? -10.699 16.016 36.088 1.000 47.550 300 LYS A C 1
ATOM 3979 O O . LYS A 1 281 ? -10.272 17.088 36.531 1.000 44.591 300 LYS A O 1
ATOM 3998 N N . GLN A 1 282 ? -10.245 14.801 36.463 1.000 38.345 301 GLN A N 1
ATOM 3999 C CA . GLN A 1 282 ? -9.109 14.650 37.358 1.000 44.001 301 GLN A CA 1
ATOM 4000 C C . GLN A 1 282 ? -7.932 13.963 36.639 1.000 40.730 301 GLN A C 1
ATOM 4001 O O . GLN A 1 282 ? -8.135 13.226 35.677 1.000 34.242 301 GLN A O 1
ATOM 4015 N N . SER A 1 283 ? -6.700 14.208 37.115 1.000 41.884 302 SER A N 1
ATOM 4016 C CA . SER A 1 283 ? -5.485 13.617 36.539 1.000 44.291 302 SER A CA 1
ATOM 4017 C C . SER A 1 283 ? -4.578 13.106 37.650 1.000 45.625 302 SER A C 1
ATOM 4018 O O . SER A 1 283 ? -4.877 13.284 38.830 1.000 40.587 302 SER A O 1
ATOM 4025 N N . PHE A 1 284 ? -3.458 12.474 37.305 1.000 39.642 303 PHE A N 1
ATOM 4026 C CA . PHE A 1 284 ? -2.580 12.016 38.386 1.000 42.715 303 PHE A CA 1
ATOM 4027 C C . PHE A 1 284 ? -1.958 13.188 39.172 1.000 37.367 303 PHE A C 1
ATOM 4028 O O . PHE A 1 284 ? -1.577 12.978 40.304 1.000 40.694 303 PHE A O 1
ATOM 4045 N N . LEU A 1 285 ? -1.892 14.389 38.615 1.000 42.430 304 LEU A N 1
ATOM 4046 C CA . LEU A 1 285 ? -1.541 15.586 39.387 1.000 48.083 304 LEU A CA 1
ATOM 4047 C C . LEU A 1 285 ? -2.403 15.717 40.644 1.000 50.930 304 LEU A C 1
ATOM 4048 O O . LEU A 1 285 ? -1.896 15.983 41.720 1.000 49.558 304 LEU A O 1
ATOM 4064 N N . ASP A 1 286 ? -3.698 15.470 40.513 1.000 47.970 305 ASP A N 1
ATOM 4065 C CA . ASP A 1 286 ? -4.616 15.561 41.639 1.000 49.271 305 ASP A CA 1
ATOM 4066 C C . ASP A 1 286 ? -4.241 14.504 42.673 1.000 54.149 305 ASP A C 1
ATOM 4067 O O . ASP A 1 286 ? -4.256 14.805 43.853 1.000 48.781 305 ASP A O 1
ATOM 4076 N N . ALA A 1 287 ? -3.804 13.301 42.229 1.000 46.698 306 ALA A N 1
ATOM 4077 C CA . ALA A 1 287 ? -3.393 12.250 43.148 1.000 48.065 306 ALA A CA 1
ATOM 4078 C C . ALA A 1 287 ? -2.085 12.560 43.877 1.000 47.168 306 ALA A C 1
ATOM 4079 O O . ALA A 1 287 ? -1.938 12.163 45.049 1.000 50.709 306 ALA A O 1
ATOM 4086 N N . ILE A 1 288 ? -1.133 13.189 43.164 1.000 45.423 307 ILE A N 1
ATOM 4087 C CA . ILE A 1 288 ? 0.147 13.600 43.720 1.000 48.177 307 ILE A CA 1
ATOM 4088 C C . ILE A 1 288 ? -0.093 14.649 44.819 1.000 58.625 307 ILE A C 1
ATOM 4089 O O . ILE A 1 288 ? 0.495 14.578 45.901 1.000 51.763 307 ILE A O 1
ATOM 4105 N N . ARG A 1 289 ? -0.985 15.607 44.554 1.000 62.592 308 ARG A N 1
ATOM 4106 C CA . ARG A 1 289 ? -1.357 16.600 45.551 1.000 59.654 308 ARG A CA 1
ATOM 4107 C C . ARG A 1 289 ? -2.013 15.911 46.729 1.000 64.138 308 ARG A C 1
ATOM 4108 O O . ARG A 1 289 ? -1.681 16.198 47.873 1.000 67.245 308 ARG A O 1
ATOM 4129 N N . ASN A 1 290 ? -2.959 15.017 46.437 1.000 61.816 309 ASN A N 1
ATOM 4130 C CA . ASN A 1 290 ? -3.667 14.353 47.508 1.000 64.097 309 ASN A CA 1
ATOM 4131 C C . ASN A 1 290 ? -4.255 13.014 47.058 1.000 54.900 309 ASN A C 1
ATOM 4132 O O . ASN A 1 290 ? -5.310 12.962 46.424 1.000 53.238 309 ASN A O 1
ATOM 4143 N N . LEU A 1 291 ? -3.626 11.939 47.527 1.000 52.608 310 LEU A N 1
ATOM 4144 C CA . LEU A 1 291 ? -3.877 10.606 47.028 1.000 51.171 310 LEU A CA 1
ATOM 4145 C C . LEU A 1 291 ? -5.356 10.258 47.194 1.000 63.661 310 LEU A C 1
ATOM 4146 O O . LEU A 1 291 ? -6.022 9.866 46.223 1.000 61.450 310 LEU A O 1
ATOM 4162 N N . LYS A 1 292 ? -5.924 10.522 48.378 1.000 61.173 311 LYS A N 1
ATOM 4163 C CA . LYS A 1 292 ? -7.307 10.149 48.640 1.000 68.660 311 LYS A CA 1
ATOM 4164 C C . LYS A 1 292 ? -8.326 11.004 47.866 1.000 58.013 311 LYS A C 1
ATOM 4165 O O . LYS A 1 292 ? -9.510 10.704 47.932 1.000 67.145 311 LYS A O 1
ATOM 4184 N N . SER A 1 293 ? -7.884 12.010 47.105 1.000 45.965 312 SER A N 1
ATOM 4185 C CA . SER A 1 293 ? -8.782 12.927 46.419 1.000 47.430 312 SER A CA 1
ATOM 4186 C C . SER A 1 293 ? -9.289 12.396 45.075 1.000 55.609 312 SER A C 1
ATOM 4187 O O . SER A 1 293 ? -10.087 13.091 44.456 1.000 50.029 312 SER A O 1
ATOM 4194 N N . VAL A 1 294 ? -8.745 11.274 44.548 1.000 52.563 313 VAL A N 1
ATOM 4195 C CA . VAL A 1 294 ? -9.100 10.832 43.199 1.000 43.500 313 VAL A CA 1
ATOM 4196 C C . VAL A 1 294 ? -9.819 9.523 43.348 1.000 43.156 313 VAL A C 1
ATOM 4197 O O . VAL A 1 294 ? -9.739 8.948 44.421 1.000 46.654 313 VAL A O 1
ATOM 4210 N N . PRO A 1 295 ? -10.492 8.998 42.303 1.000 41.646 314 PRO A N 1
ATOM 4211 C CA . PRO A 1 295 ? -11.094 7.677 42.393 1.000 42.644 314 PRO A CA 1
ATOM 4212 C C . PRO A 1 295 ? -10.107 6.551 42.665 1.000 42.419 314 PRO A C 1
ATOM 4213 O O . PRO A 1 295 ? -8.907 6.659 42.392 1.000 43.071 314 PRO A O 1
ATOM 4224 N N . SER A 1 296 ? -10.690 5.470 43.158 1.000 46.847 315 SER A N 1
ATOM 4225 C CA . SER A 1 296 ? -9.993 4.290 43.624 1.000 51.113 315 SER A CA 1
ATOM 4226 C C . SER A 1 296 ? -10.356 3.088 42.778 1.000 46.789 315 SER A C 1
ATOM 4227 O O . SER A 1 296 ? -11.483 2.941 42.328 1.000 47.632 315 SER A O 1
ATOM 4234 N N . PHE A 1 297 ? -9.397 2.168 42.694 1.000 54.605 316 PHE A N 1
ATOM 4235 C CA . PHE A 1 297 ? -9.727 0.762 42.509 1.000 48.930 316 PHE A CA 1
ATOM 4236 C C . PHE A 1 297 ? -10.292 0.140 43.795 1.000 49.031 316 PHE A C 1
ATOM 4237 O O . PHE A 1 297 ? -9.603 0.097 44.807 1.000 53.197 316 PHE A O 1
ATOM 4254 N N . GLN A 1 298 ? -11.502 -0.419 43.714 1.000 47.785 317 GLN A N 1
ATOM 4255 C CA . GLN A 1 298 ? -12.174 -0.919 44.906 1.000 58.942 317 GLN A CA 1
ATOM 4256 C C . GLN A 1 298 ? -11.977 -2.428 45.017 1.000 46.190 317 GLN A C 1
ATOM 4257 O O . GLN A 1 298 ? -12.750 -3.188 44.462 1.000 53.524 317 GLN A O 1
ATOM 4271 N N . ALA A 1 299 ? -10.939 -2.837 45.739 1.000 51.453 318 ALA A N 1
ATOM 4272 C CA . ALA A 1 299 ? -10.573 -4.230 45.902 1.000 56.513 318 ALA A CA 1
ATOM 4273 C C . ALA A 1 299 ? -11.373 -4.817 47.060 1.000 64.257 318 ALA A C 1
ATOM 4274 O O . ALA A 1 299 ? -11.858 -4.052 47.885 1.000 68.670 318 ALA A O 1
ATOM 4281 N N . LYS A 1 300 ? -11.468 -6.156 47.129 1.000 69.622 319 LYS A N 1
ATOM 4282 C CA . LYS A 1 300 ? -12.022 -6.881 48.270 1.000 69.509 319 LYS A CA 1
ATOM 4283 C C . LYS A 1 300 ? -11.288 -6.472 49.538 1.000 68.686 319 LYS A C 1
ATOM 4284 O O . LYS A 1 300 ? -11.864 -6.384 50.605 1.000 78.530 319 LYS A O 1
ATOM 4303 N N . ASP A 1 301 ? -9.999 -6.253 49.375 1.000 64.551 320 ASP A N 1
ATOM 4304 C CA . ASP A 1 301 ? -9.070 -5.822 50.396 1.000 69.993 320 ASP A CA 1
ATOM 4305 C C . ASP A 1 301 ? -9.471 -4.481 51.036 1.000 72.001 320 ASP A C 1
ATOM 4306 O O . ASP A 1 301 ? -9.187 -4.250 52.196 1.000 77.926 320 ASP A O 1
ATOM 4315 N N . GLY A 1 302 ? -10.059 -3.546 50.275 1.000 79.120 321 GLY A N 1
ATOM 4316 C CA . GLY A 1 302 ? -9.929 -2.116 50.550 1.000 65.477 321 GLY A CA 1
ATOM 4317 C C . GLY A 1 302 ? -9.831 -1.275 49.262 1.000 72.027 321 GLY A C 1
ATOM 4318 O O . GLY A 1 302 ? -9.939 -1.802 48.149 1.000 71.333 321 GLY A O 1
ATOM 4322 N N . ASN A 1 303 ? -9.662 0.046 49.405 1.000 65.545 322 ASN A N 1
ATOM 4323 C CA . ASN A 1 303 ? -9.694 0.960 48.268 1.000 66.941 322 ASN A CA 1
ATOM 4324 C C . ASN A 1 303 ? -8.280 1.419 47.951 1.000 57.686 322 ASN A C 1
ATOM 4325 O O . ASN A 1 303 ? -7.531 1.767 48.839 1.000 62.356 322 ASN A O 1
ATOM 4336 N N . TYR A 1 304 ? -7.894 1.368 46.679 1.000 60.472 323 TYR A N 1
ATOM 4337 C CA . TYR A 1 304 ? -6.557 1.776 46.276 1.000 47.872 323 TYR A CA 1
ATOM 4338 C C . TYR A 1 304 ? -6.677 2.913 45.287 1.000 45.757 323 TYR A C 1
ATOM 4339 O O . TYR A 1 304 ? -7.071 2.747 44.128 1.000 50.058 323 TYR A O 1
ATOM 4356 N N . PRO A 1 305 ? -6.415 4.116 45.769 1.000 43.412 324 PRO A N 1
ATOM 4357 C CA . PRO A 1 305 ? -6.547 5.303 44.944 1.000 43.583 324 PRO A CA 1
ATOM 4358 C C . PRO A 1 305 ? -5.555 5.375 43.780 1.000 40.285 324 PRO A C 1
ATOM 4359 O O . PRO A 1 305 ? -4.416 4.925 43.918 1.000 40.128 324 PRO A O 1
ATOM 4370 N N . ALA A 1 306 ? -6.005 6.044 42.708 1.000 38.928 325 ALA A N 1
ATOM 4371 C CA . ALA A 1 306 ? -5.210 6.565 41.607 1.000 36.266 325 ALA A CA 1
ATOM 4372 C C . ALA A 1 306 ? -4.753 5.472 40.608 1.000 33.924 325 ALA A C 1
ATOM 4373 O O . ALA A 1 306 ? -4.153 5.833 39.617 1.000 36.300 325 ALA A O 1
ATOM 4380 N N . LEU A 1 307 ? -5.066 4.195 40.838 1.000 36.615 326 LEU A N 1
ATOM 4381 C CA . LEU A 1 307 ? -4.496 3.100 40.043 1.000 42.837 326 LEU A CA 1
ATOM 4382 C C . LEU A 1 307 ? -5.241 2.822 38.726 1.000 40.490 326 LEU A C 1
ATOM 4383 O O . LEU A 1 307 ? -4.657 2.205 37.823 1.000 38.008 326 LEU A O 1
ATOM 4399 N N . ILE A 1 308 ? -6.525 3.150 38.622 1.000 37.666 327 ILE A N 1
ATOM 4400 C CA . ILE A 1 308 ? -7.293 2.828 37.422 1.000 35.346 327 ILE A CA 1
ATOM 4401 C C . ILE A 1 308 ? -7.910 4.086 36.841 1.000 39.483 327 ILE A C 1
ATOM 4402 O O . ILE A 1 308 ? -8.372 4.977 37.564 1.000 38.923 327 ILE A O 1
ATOM 4418 N N . SER A 1 309 ? -7.943 4.140 35.515 1.000 37.293 328 SER A N 1
ATOM 4419 C CA . SER A 1 309 ? -8.693 5.177 34.830 1.000 35.799 328 SER A CA 1
ATOM 4420 C C . SER A 1 309 ? -10.185 4.909 35.039 1.000 35.806 328 SER A C 1
ATOM 4421 O O . SER A 1 309 ? -10.595 3.769 35.143 1.000 32.861 328 SER A O 1
ATOM 4428 N N . THR A 1 310 ? -10.987 5.973 35.084 1.000 40.702 329 THR A N 1
ATOM 4429 C CA . THR A 1 310 ? -12.428 5.875 35.144 1.000 37.511 329 THR A CA 1
ATOM 4430 C C . THR A 1 310 ? -12.981 6.932 34.224 1.000 41.238 329 THR A C 1
ATOM 4431 O O . THR A 1 310 ? -12.228 7.584 33.519 1.000 37.499 329 THR A O 1
ATOM 4441 N N . ASP A 1 311 ? -14.302 7.167 34.280 1.000 44.298 330 ASP A N 1
ATOM 4442 C CA . ASP A 1 311 ? -14.956 8.182 33.467 1.000 46.033 330 ASP A CA 1
ATOM 4443 C C . ASP A 1 311 ? -14.397 9.581 33.684 1.000 41.703 330 ASP A C 1
ATOM 4444 O O . ASP A 1 311 ? -14.338 10.354 32.731 1.000 41.492 330 ASP A O 1
ATOM 4453 N N . ASP A 1 312 ? -13.963 9.912 34.915 1.000 44.502 331 ASP A N 1
ATOM 4454 C CA . ASP A 1 312 ? -13.514 11.268 35.244 1.000 49.884 331 ASP A CA 1
ATOM 4455 C C . ASP A 1 312 ? -12.090 11.326 35.820 1.000 47.909 331 ASP A C 1
ATOM 4456 O O . ASP A 1 312 ? -11.725 12.320 36.430 1.000 46.046 331 ASP A O 1
ATOM 4465 N N . TYR A 1 313 ? -11.266 10.295 35.592 1.000 40.359 332 TYR A N 1
ATOM 4466 C CA . TYR A 1 313 ? -9.881 10.278 36.029 1.000 35.118 332 TYR A CA 1
ATOM 4467 C C . TYR A 1 313 ? -9.035 9.431 35.061 1.000 37.786 332 TYR A C 1
ATOM 4468 O O . TYR A 1 313 ? -9.469 8.380 34.600 1.000 35.023 332 TYR A O 1
ATOM 4485 N N . GLU A 1 314 ? -7.866 9.965 34.639 1.000 42.683 333 GLU A N 1
ATOM 4486 C CA . GLU A 1 314 ? -6.902 9.183 33.898 1.000 36.765 333 GLU A CA 1
ATOM 4487 C C . GLU A 1 314 ? -5.728 8.826 34.793 1.000 43.562 333 GLU A C 1
ATOM 4488 O O . GLU A 1 314 ? -5.122 9.697 35.412 1.000 33.610 333 GLU A O 1
ATOM 4500 N N . ALA A 1 315 ? -5.419 7.529 34.822 1.000 38.914 334 ALA A N 1
ATOM 4501 C CA . ALA A 1 315 ? -4.168 7.026 35.353 1.000 38.084 334 ALA A CA 1
ATOM 4502 C C . ALA A 1 315 ? -3.000 7.546 34.526 1.000 30.588 334 ALA A C 1
ATOM 4503 O O . ALA A 1 315 ? -3.152 7.919 33.371 1.000 30.700 334 ALA A O 1
ATOM 4510 N N . PRO A 1 316 ? -1.804 7.697 35.156 1.000 30.272 335 PRO A N 1
ATOM 4511 C CA . PRO A 1 316 ? -0.630 8.157 34.442 1.000 28.725 335 PRO A CA 1
ATOM 4512 C C . PRO A 1 316 ? -0.220 7.104 33.397 1.000 32.182 335 PRO A C 1
ATOM 4513 O O . PRO A 1 316 ? -0.441 5.932 33.631 1.000 29.003 335 PRO A O 1
ATOM 4524 N N . VAL A 1 317 ? 0.307 7.567 32.261 1.000 30.698 336 VAL A N 1
ATOM 4525 C CA . VAL A 1 317 ? 0.774 6.715 31.180 1.000 33.614 336 VAL A CA 1
ATOM 4526 C C . VAL A 1 317 ? 2.246 6.432 31.416 1.000 29.915 336 VAL A C 1
ATOM 4527 O O . VAL A 1 317 ? 3.064 7.344 31.294 1.000 33.054 336 VAL A O 1
ATOM 4540 N N . GLU A 1 318 ? 2.585 5.171 31.603 1.000 30.046 337 GLU A N 1
ATOM 4541 C CA . GLU A 1 318 ? 3.979 4.804 31.751 1.000 30.952 337 GLU A CA 1
ATOM 4542 C C . GLU A 1 318 ? 4.705 4.794 30.426 1.000 26.571 337 GLU A C 1
ATOM 4543 O O . GLU A 1 318 ? 4.283 4.138 29.486 1.000 30.580 337 GLU A O 1
ATOM 4555 N N . LEU A 1 319 ? 5.851 5.477 30.370 1.000 26.648 338 LEU A N 1
ATOM 4556 C CA . LEU A 1 319 ? 6.703 5.361 29.224 1.000 26.684 338 LEU A CA 1
ATOM 4557 C C . LEU A 1 319 ? 7.751 4.264 29.369 1.000 28.157 338 LEU A C 1
ATOM 4558 O O . LEU A 1 319 ? 8.072 3.588 28.417 1.000 24.645 338 LEU A O 1
ATOM 4574 N N . MET A 1 320 ? 8.381 4.156 30.524 1.000 26.949 339 MET A N 1
ATOM 4575 C CA . MET A 1 320 ? 9.499 3.258 30.696 1.000 27.558 339 MET A CA 1
ATOM 4576 C C . MET A 1 320 ? 9.558 2.859 32.175 1.000 32.293 339 MET A C 1
ATOM 4577 O O . MET A 1 320 ? 9.378 3.679 33.094 1.000 29.474 339 MET A O 1
ATOM 4591 N N . ARG A 1 321 ? 9.710 1.551 32.334 1.000 26.424 340 ARG A N 1
ATOM 4592 C CA . ARG A 1 321 ? 9.942 0.888 33.603 1.000 26.838 340 ARG A CA 1
ATOM 4593 C C . ARG A 1 321 ? 11.428 0.531 33.672 1.000 29.526 340 ARG A C 1
ATOM 4594 O O . ARG A 1 321 ? 11.929 -0.114 32.770 1.000 30.613 340 ARG A O 1
ATOM 4615 N N . PHE A 1 322 ? 12.162 1.014 34.682 1.000 27.103 341 PHE A N 1
ATOM 4616 C CA . PHE A 1 322 ? 13.569 0.640 34.816 1.000 27.972 341 PHE A CA 1
ATOM 4617 C C . PHE A 1 322 ? 13.904 0.426 36.297 1.000 31.880 341 PHE A C 1
ATOM 4618 O O . PHE A 1 322 ? 13.161 0.796 37.201 1.000 30.113 341 PHE A O 1
ATOM 4635 N N . PHE A 1 323 ? 15.037 -0.198 36.542 1.000 30.634 342 PHE A N 1
ATOM 4636 C CA . PHE A 1 323 ? 15.444 -0.459 37.898 1.000 30.798 342 PHE A CA 1
ATOM 4637 C C . PHE A 1 323 ? 16.888 -0.030 38.049 1.000 27.904 342 PHE A C 1
ATOM 4638 O O . PHE A 1 323 ? 17.736 -0.333 37.202 1.000 30.363 342 PHE A O 1
ATOM 4655 N N . THR A 1 324 ? 17.168 0.702 39.144 1.000 30.891 343 THR A N 1
ATOM 4656 C CA . THR A 1 324 ? 18.565 1.141 39.318 1.000 31.642 343 THR A CA 1
ATOM 4657 C C . THR A 1 324 ? 19.451 -0.037 39.722 1.000 29.652 343 THR A C 1
ATOM 4658 O O . THR A 1 324 ? 19.022 -0.985 40.398 1.000 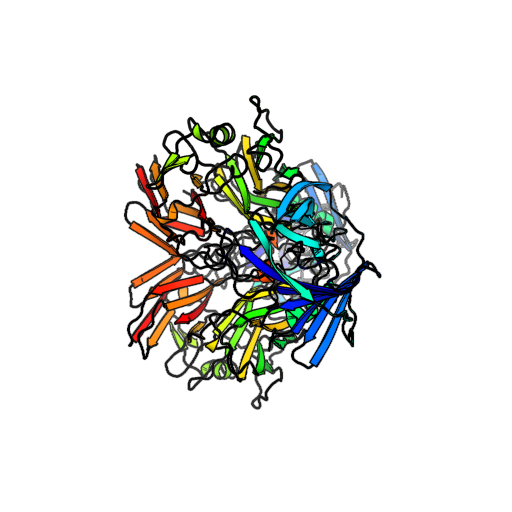32.118 343 THR A O 1
ATOM 4668 N N . GLY A 1 325 ? 20.718 0.052 39.372 1.000 34.297 344 GLY A N 1
ATOM 4669 C CA . GLY A 1 325 ? 21.688 -0.802 40.023 1.000 36.881 344 GLY A CA 1
ATOM 4670 C C . GLY A 1 325 ? 21.834 -0.473 41.514 1.000 37.461 344 GLY A C 1
ATOM 4671 O O . GLY A 1 325 ? 21.212 0.447 42.008 1.000 35.741 344 GLY A O 1
ATOM 4675 N N . PHE A 1 326 ? 22.566 -1.332 42.246 1.000 41.925 345 PHE A N 1
ATOM 4676 C CA . PHE A 1 326 ? 22.942 -1.085 43.639 1.000 42.828 345 PHE A CA 1
ATOM 4677 C C . PHE A 1 326 ? 24.127 -0.116 43.725 1.000 38.870 345 PHE A C 1
ATOM 4678 O O . PHE A 1 326 ? 25.293 -0.490 43.517 1.000 37.697 345 PHE A O 1
ATOM 4695 N N . GLY A 1 327 ? 23.792 1.163 43.919 1.000 41.376 346 GLY A N 1
ATOM 4696 C CA . GLY A 1 327 ? 24.739 2.239 44.215 1.000 38.492 346 GLY A CA 1
ATOM 4697 C C . GLY A 1 327 ? 25.691 2.653 43.105 1.000 47.715 346 GLY A C 1
ATOM 4698 O O . GLY A 1 327 ? 26.899 2.861 43.341 1.000 43.102 346 GLY A O 1
ATOM 4702 N N . VAL A 1 328 ? 25.146 2.855 41.899 1.000 39.819 347 VAL A N 1
ATOM 4703 C CA . VAL A 1 328 ? 25.984 3.177 40.757 1.000 35.535 347 VAL A CA 1
ATOM 4704 C C . VAL A 1 328 ? 26.836 4.414 41.056 1.000 38.345 347 VAL A C 1
ATOM 4705 O O . VAL A 1 328 ? 26.304 5.370 41.622 1.000 37.757 347 VAL A O 1
ATOM 4718 N N . ARG A 1 329 ? 28.117 4.397 40.634 1.000 43.573 348 ARG A N 1
ATOM 4719 C CA . ARG A 1 329 ? 29.079 5.491 40.803 1.000 44.941 348 ARG A CA 1
ATOM 4720 C C . ARG A 1 329 ? 29.442 5.733 42.286 1.000 44.620 348 ARG A C 1
ATOM 4721 O O . ARG A 1 329 ? 30.597 5.672 42.652 1.000 48.431 348 ARG A O 1
ATOM 4742 N N . LYS A 1 330 ? 28.445 5.998 43.127 1.000 43.326 349 LYS A N 1
ATOM 4743 C CA . LYS A 1 330 ? 28.626 6.278 44.525 1.000 48.634 349 LYS A CA 1
ATOM 4744 C C . LYS A 1 330 ? 29.451 5.226 45.268 1.000 61.966 349 LYS A C 1
ATOM 4745 O O . LYS A 1 330 ? 30.142 5.592 46.221 1.000 51.482 349 LYS A O 1
ATOM 4764 N N . PHE A 1 331 ? 29.339 3.934 44.903 1.000 52.216 350 PHE A N 1
ATOM 4765 C CA . PHE A 1 331 ? 30.010 2.902 45.663 1.000 37.904 350 PHE A CA 1
ATOM 4766 C C . PHE A 1 331 ? 31.089 2.249 44.843 1.000 36.686 350 PHE A C 1
ATOM 4767 O O . PHE A 1 331 ? 31.478 1.128 45.119 1.000 42.757 350 PHE A O 1
ATOM 4784 N N . ASN A 1 332 ? 31.684 2.990 43.917 1.000 35.580 351 ASN A N 1
ATOM 4785 C CA . ASN A 1 332 ? 32.655 2.416 43.013 1.000 41.005 351 ASN A CA 1
ATOM 4786 C C . ASN A 1 332 ? 33.995 2.059 43.673 1.000 47.234 351 ASN A C 1
ATOM 4787 O O . ASN A 1 332 ? 34.880 1.506 43.016 1.000 44.989 351 ASN A O 1
ATOM 4798 N N . HIS A 1 333 ? 34.138 2.401 44.936 1.000 44.981 352 HIS A N 1
ATOM 4799 C CA . HIS A 1 333 ? 35.345 2.113 45.699 1.000 56.783 352 HIS A CA 1
ATOM 4800 C C . HIS A 1 333 ? 35.277 0.692 46.254 1.000 55.227 352 HIS A C 1
ATOM 4801 O O . HIS A 1 333 ? 36.314 0.156 46.637 1.000 47.700 352 HIS A O 1
ATOM 4814 N N . ASN A 1 334 ? 34.081 0.077 46.308 1.000 47.756 353 ASN A N 1
ATOM 4815 C CA . ASN A 1 334 ? 34.031 -1.357 46.589 1.000 47.024 353 ASN A CA 1
ATOM 4816 C C . ASN A 1 334 ? 34.854 -2.138 45.578 1.000 49.681 353 ASN A C 1
ATOM 4817 O O . ASN A 1 334 ? 34.875 -1.862 44.394 1.000 57.510 353 ASN A O 1
ATOM 4828 N N . LYS A 1 335 ? 35.613 -3.093 46.101 1.000 50.249 354 LYS A N 1
ATOM 4829 C CA . LYS A 1 335 ? 36.510 -3.923 45.334 1.000 55.198 354 LYS A CA 1
ATOM 4830 C C . LYS A 1 335 ? 35.861 -5.300 45.225 1.000 48.886 354 LYS A C 1
ATOM 4831 O O . LYS A 1 335 ? 35.559 -5.938 46.236 1.000 39.980 354 LYS A O 1
ATOM 4850 N N . VAL A 1 336 ? 35.700 -5.769 43.992 1.000 45.347 355 VAL A N 1
ATOM 4851 C CA . VAL A 1 336 ? 35.258 -7.135 43.784 1.000 43.043 355 VAL A CA 1
ATOM 4852 C C . VAL A 1 336 ? 36.026 -7.705 42.610 1.000 53.896 355 VAL A C 1
ATOM 4853 O O . VAL A 1 336 ? 35.872 -7.241 41.484 1.000 46.659 355 VAL A O 1
ATOM 4866 N N . LYS A 1 337 ? 36.873 -8.702 42.899 1.000 42.419 356 LYS A N 1
ATOM 4867 C CA . LYS A 1 337 ? 37.798 -9.164 41.888 1.000 51.565 356 LYS A CA 1
ATOM 4868 C C . LYS A 1 337 ? 37.001 -9.509 40.632 1.000 46.487 356 LYS A C 1
ATOM 4869 O O . LYS A 1 337 ? 35.959 -10.174 40.690 1.000 47.854 356 LYS A O 1
ATOM 4888 N N . GLY A 1 338 ? 37.514 -9.033 39.517 1.000 42.708 357 GLY A N 1
ATOM 4889 C CA . GLY A 1 338 ? 36.933 -9.328 38.218 1.000 51.468 357 GLY A CA 1
ATOM 4890 C C . GLY A 1 338 ? 35.966 -8.241 37.742 1.000 49.452 357 GLY A C 1
ATOM 4891 O O . GLY A 1 338 ? 35.642 -8.203 36.571 1.000 41.614 357 GLY A O 1
ATOM 4895 N N . GLN A 1 339 ? 35.501 -7.393 38.656 1.000 41.487 358 GLN A N 1
ATOM 4896 C CA . GLN A 1 339 ? 34.491 -6.399 38.336 1.000 46.469 358 GLN A CA 1
ATOM 4897 C C . GLN A 1 339 ? 35.160 -5.028 38.183 1.000 54.371 358 GLN A C 1
ATOM 4898 O O . GLN A 1 339 ? 35.996 -4.640 39.004 1.000 41.911 358 GLN A O 1
ATOM 4912 N N . HIS A 1 340 ? 34.674 -4.269 37.199 1.000 45.564 359 HIS A N 1
ATOM 4913 C CA . HIS A 1 340 ? 35.062 -2.905 36.900 1.000 44.172 359 HIS A CA 1
ATOM 4914 C C . HIS A 1 340 ? 33.770 -2.084 36.733 1.000 49.364 359 HIS A C 1
ATOM 4915 O O . HIS A 1 340 ? 33.006 -2.261 35.793 1.000 46.068 359 HIS A O 1
ATOM 4928 N N . TRP A 1 341 ? 33.461 -1.238 37.708 1.000 40.401 360 TRP A N 1
ATOM 4929 C CA . TRP A 1 341 ? 32.144 -0.656 37.784 1.000 44.965 360 TRP A CA 1
ATOM 4930 C C . TRP A 1 341 ? 31.978 0.451 36.751 1.000 46.612 360 TRP A C 1
ATOM 4931 O O . TRP A 1 341 ? 32.934 1.145 36.410 1.000 37.668 360 TRP A O 1
ATOM 4952 N N . VAL A 1 342 ? 30.720 0.630 36.338 1.000 40.748 361 VAL A N 1
ATOM 4953 C CA . VAL A 1 342 ? 30.342 1.721 35.439 1.000 36.871 361 VAL A CA 1
ATOM 4954 C C . VAL A 1 342 ? 30.264 3.004 36.270 1.000 34.489 361 VAL A C 1
ATOM 4955 O O . VAL A 1 342 ? 29.924 2.973 37.484 1.000 39.466 361 VAL A O 1
ATOM 4968 N N . ASP A 1 343 ? 30.417 4.137 35.570 1.000 38.655 362 ASP A N 1
ATOM 4969 C CA . ASP A 1 343 ? 30.239 5.480 36.136 1.000 50.977 362 ASP A CA 1
ATOM 4970 C C . ASP A 1 343 ? 28.785 5.972 36.079 1.000 44.703 362 ASP A C 1
ATOM 4971 O O . ASP A 1 343 ? 28.442 6.917 36.776 1.000 37.698 362 ASP A O 1
ATOM 4980 N N . SER A 1 344 ? 27.935 5.387 35.232 1.000 36.856 363 SER A N 1
ATOM 4981 C CA . SER A 1 344 ? 26.507 5.710 35.254 1.000 35.320 363 SER A CA 1
ATOM 4982 C C . SER A 1 344 ? 25.790 4.644 34.415 1.000 35.781 363 SER A C 1
ATOM 4983 O O . SER A 1 344 ? 26.462 3.877 33.754 1.000 31.869 363 SER A O 1
ATOM 4990 N N . VAL A 1 345 ? 24.461 4.574 34.504 1.000 34.102 364 VAL A N 1
ATOM 4991 C CA . VAL A 1 345 ? 23.712 3.646 33.694 1.000 35.565 364 VAL A CA 1
ATOM 4992 C C . VAL A 1 345 ? 22.794 4.437 32.774 1.000 33.599 364 VAL A C 1
ATOM 4993 O O . VAL A 1 345 ? 22.095 5.350 33.223 1.000 36.018 364 VAL A O 1
ATOM 5006 N N . ILE A 1 346 ? 22.740 4.013 31.536 1.000 33.971 365 ILE A N 1
ATOM 5007 C CA . ILE A 1 346 ? 21.704 4.511 30.674 1.000 37.373 365 ILE A CA 1
ATOM 5008 C C . ILE A 1 346 ? 20.629 3.485 30.318 1.000 36.489 365 ILE A C 1
ATOM 5009 O O . ILE A 1 346 ? 20.847 2.270 30.301 1.000 31.689 365 ILE A O 1
ATOM 5025 N N . TYR A 1 347 ? 19.469 4.063 29.971 1.000 33.605 366 TYR A N 1
ATOM 5026 C CA . TYR A 1 347 ? 18.265 3.362 29.605 1.000 31.021 366 TYR A CA 1
ATOM 5027 C C . TYR A 1 347 ? 17.622 4.078 28.407 1.000 33.829 366 TYR A C 1
ATOM 5028 O O . TYR A 1 347 ? 17.379 5.253 28.500 1.000 32.631 366 TYR A O 1
ATOM 5045 N N . LYS A 1 348 ? 17.375 3.365 27.298 1.000 26.166 367 LYS A N 1
ATOM 5046 C CA . LYS A 1 348 ? 16.746 3.959 26.137 1.000 27.201 367 LYS A CA 1
ATOM 5047 C C . LYS A 1 348 ? 15.679 3.020 25.555 1.000 27.732 367 LYS A C 1
ATOM 5048 O O . LYS A 1 348 ? 15.983 1.903 25.139 1.000 25.169 367 LYS A O 1
ATOM 5067 N N . SER A 1 349 ? 14.440 3.502 25.485 1.000 29.575 368 SER A N 1
ATOM 5068 C CA . SER A 1 349 ? 13.316 2.731 24.963 1.000 30.253 368 SER A CA 1
ATOM 5069 C C . SER A 1 349 ? 12.608 3.475 23.834 1.000 28.844 368 SER A C 1
ATOM 5070 O O . SER A 1 349 ? 12.415 4.684 23.976 1.000 28.059 368 SER A O 1
ATOM 5077 N N . GLU A 1 350 ? 12.141 2.728 22.804 1.000 25.583 369 GLU A N 1
ATOM 5078 C CA . GLU A 1 350 ? 11.234 3.287 21.799 1.000 26.965 369 GLU A CA 1
ATOM 5079 C C . GLU A 1 350 ? 9.783 3.356 22.344 1.000 23.919 369 GLU A C 1
ATOM 5080 O O . GLU A 1 350 ? 9.288 2.357 22.888 1.000 25.138 369 GLU A O 1
ATOM 5092 N N . VAL A 1 351 ? 9.153 4.542 22.259 1.000 24.087 370 VAL A N 1
ATOM 5093 C CA . VAL A 1 351 ? 7.816 4.781 22.837 1.000 27.423 370 VAL A CA 1
ATOM 5094 C C . VAL A 1 351 ? 6.889 5.335 21.731 1.000 26.005 370 VAL A C 1
ATOM 5095 O O . VAL A 1 351 ? 5.842 5.905 22.015 1.000 27.576 370 VAL A O 1
ATOM 5108 N N . THR A 1 352 ? 7.303 5.177 20.470 1.000 25.141 371 THR A N 1
ATOM 5109 C CA . THR A 1 352 ? 6.533 5.649 19.320 1.000 28.685 371 THR A CA 1
ATOM 5110 C C . THR A 1 352 ? 5.023 5.370 19.444 1.000 28.289 371 THR A C 1
ATOM 5111 O O . THR A 1 352 ? 4.221 6.243 19.150 1.000 28.669 371 THR A O 1
ATOM 5121 N N . PRO A 1 353 ? 4.538 4.187 19.849 1.000 31.168 372 PRO A N 1
ATOM 5122 C CA . PRO A 1 353 ? 3.087 3.958 19.951 1.000 32.261 372 PRO A CA 1
ATOM 5123 C C . PRO A 1 353 ? 2.307 4.817 20.937 1.000 28.791 372 PRO A C 1
ATOM 5124 O O . PRO A 1 353 ? 1.106 4.930 20.789 1.000 29.861 372 PRO A O 1
ATOM 5135 N N . LEU A 1 354 ? 3.005 5.519 21.816 1.000 25.142 373 LEU A N 1
ATOM 5136 C CA . LEU A 1 354 ? 2.436 6.462 22.751 1.000 25.579 373 LEU A CA 1
ATOM 5137 C C . LEU A 1 354 ? 2.518 7.875 22.210 1.000 27.513 373 LEU A C 1
ATOM 5138 O O . LEU A 1 354 ? 2.321 8.812 22.954 1.000 30.850 373 LEU A O 1
ATOM 5154 N N . ALA A 1 355 ? 2.796 8.042 20.919 1.000 28.392 374 ALA A N 1
ATOM 5155 C CA . ALA A 1 355 ? 2.926 9.364 20.318 1.000 29.312 374 ALA A CA 1
ATOM 5156 C C . ALA A 1 355 ? 1.811 10.352 20.678 1.000 33.999 374 ALA A C 1
ATOM 5157 O O . ALA A 1 355 ? 2.065 11.548 20.889 1.000 29.657 374 ALA A O 1
ATOM 5164 N N . SER A 1 356 ? 0.569 9.880 20.692 1.000 33.604 375 SER A N 1
ATOM 5165 C CA . SER A 1 356 ? -0.572 10.754 20.959 1.000 35.160 375 SER A CA 1
ATOM 5166 C C . SER A 1 356 ? -0.509 11.322 22.376 1.000 33.435 375 SER A C 1
ATOM 5167 O O . SER A 1 356 ? -1.219 12.242 22.668 1.000 34.395 375 SER A O 1
ATOM 5174 N N . GLN A 1 357 ? 0.276 10.742 23.291 1.000 30.164 376 GLN A N 1
ATOM 5175 C CA . GLN A 1 357 ? 0.425 11.304 24.609 1.000 27.341 376 GLN A CA 1
ATOM 5176 C C . GLN A 1 357 ? 1.697 12.136 24.666 1.000 26.680 376 GLN A C 1
ATOM 5177 O O . GLN A 1 357 ? 2.059 12.614 25.738 1.000 30.169 376 GLN A O 1
ATOM 5191 N N . LEU A 1 358 ? 2.386 12.271 23.527 1.000 29.687 377 LEU A N 1
ATOM 5192 C CA . LEU A 1 358 ? 3.700 12.904 23.511 1.000 32.203 377 LEU A CA 1
ATOM 5193 C C . LEU A 1 358 ? 3.769 14.043 22.501 1.000 34.960 377 LEU A C 1
ATOM 5194 O O . LEU A 1 358 ? 4.776 14.179 21.813 1.000 31.552 377 LEU A O 1
ATOM 5210 N N . GLN A 1 359 ? 2.717 14.871 22.484 1.000 33.083 378 GLN A N 1
ATOM 5211 C CA . GLN A 1 359 ? 2.551 15.977 21.546 1.000 33.877 378 GLN A CA 1
ATOM 5212 C C . GLN A 1 359 ? 2.018 17.170 22.338 1.000 34.153 378 GLN A C 1
ATOM 5213 O O . GLN A 1 359 ? 1.320 16.989 23.331 1.000 34.847 378 GLN A O 1
ATOM 5227 N N . GLY A 1 360 ? 2.429 18.396 21.960 1.000 35.065 379 GLY A N 1
ATOM 5228 C CA . GLY A 1 360 ? 1.951 19.576 22.656 1.000 36.322 379 GLY A CA 1
ATOM 5229 C C . GLY A 1 360 ? 2.626 19.750 24.003 1.000 41.003 379 GLY A C 1
ATOM 5230 O O . GLY A 1 360 ? 3.712 19.223 24.244 1.000 40.255 379 GLY A O 1
ATOM 5234 N N . GLU A 1 361 ? 1.942 20.453 24.894 1.000 35.529 380 GLU A N 1
ATOM 5235 C CA . GLU A 1 361 ? 2.371 20.669 26.254 1.000 40.721 380 GLU A CA 1
ATOM 5236 C C . GLU A 1 361 ? 1.954 19.501 27.106 1.000 37.364 380 GLU A C 1
ATOM 5237 O O . GLU A 1 361 ? 0.778 19.214 27.124 1.000 39.856 380 GLU A O 1
ATOM 5249 N N . VAL A 1 362 ? 2.927 18.853 27.769 1.000 37.373 381 VAL A N 1
ATOM 5250 C CA . VAL A 1 362 ? 2.730 17.597 28.484 1.000 32.290 381 VAL A CA 1
ATOM 5251 C C . VAL A 1 362 ? 3.441 17.650 29.829 1.000 33.293 381 VAL A C 1
ATOM 5252 O O . VAL A 1 362 ? 4.605 18.021 29.904 1.000 36.446 381 VAL A O 1
ATOM 5265 N N . TRP A 1 363 ? 2.751 17.234 30.890 1.000 34.923 382 TRP A N 1
ATOM 5266 C CA . TRP A 1 363 ? 3.370 16.918 32.169 1.000 35.594 382 TRP A CA 1
ATOM 5267 C C . TRP A 1 363 ? 4.102 15.569 32.121 1.000 38.903 382 TRP A C 1
ATOM 5268 O O . TRP A 1 363 ? 3.480 14.539 31.957 1.000 36.741 382 TRP A O 1
ATOM 5289 N N . ILE A 1 364 ? 5.410 15.606 32.351 1.000 41.230 383 ILE A N 1
ATOM 5290 C CA . ILE A 1 364 ? 6.314 14.464 32.341 1.000 36.133 383 ILE A CA 1
ATOM 5291 C C . ILE A 1 364 ? 6.838 14.288 33.749 1.000 40.456 383 ILE A C 1
ATOM 5292 O O . ILE A 1 364 ? 7.080 15.270 34.440 1.000 44.346 383 ILE A O 1
ATOM 5308 N N . GLY A 1 365 ? 6.995 13.032 34.157 1.000 30.441 384 GLY A N 1
ATOM 5309 C CA . GLY A 1 365 ? 7.458 12.691 35.476 1.000 37.583 384 GLY A CA 1
ATOM 5310 C C . GLY A 1 365 ? 8.506 11.592 35.389 1.000 42.169 384 GLY A C 1
ATOM 5311 O O . GLY A 1 365 ? 8.499 10.768 34.441 1.000 32.368 384 GLY A O 1
ATOM 5315 N N . ALA A 1 366 ? 9.360 11.595 36.412 1.000 35.588 385 ALA A N 1
ATOM 5316 C CA . ALA A 1 366 ? 10.266 10.494 36.689 1.000 34.155 385 ALA A CA 1
ATOM 5317 C C . ALA A 1 366 ? 10.198 10.155 38.175 1.000 43.235 385 ALA A C 1
ATOM 5318 O O . ALA A 1 366 ? 9.984 11.017 39.029 1.000 38.391 385 ALA A O 1
ATOM 5325 N N . TYR A 1 367 ? 10.329 8.868 38.466 1.000 33.964 386 TYR A N 1
ATOM 5326 C CA . TYR A 1 367 ? 10.173 8.294 39.786 1.000 39.342 386 TYR A CA 1
ATOM 5327 C C . TYR A 1 367 ? 11.338 7.362 40.039 1.000 44.242 386 TYR A C 1
ATOM 5328 O O . TYR A 1 367 ? 11.669 6.556 39.181 1.000 35.471 386 TYR A O 1
ATOM 5345 N N . ILE A 1 368 ? 11.959 7.480 41.209 1.000 38.123 387 ILE A N 1
ATOM 5346 C CA . ILE A 1 368 ? 12.805 6.429 41.751 1.000 37.473 387 ILE A CA 1
ATOM 5347 C C . ILE A 1 368 ? 12.486 6.322 43.223 1.000 46.717 387 ILE A C 1
ATOM 5348 O O . ILE A 1 368 ? 12.781 7.228 43.996 1.000 48.292 387 ILE A O 1
ATOM 5364 N N . GLY A 1 369 ? 11.827 5.235 43.586 1.000 42.318 388 GLY A N 1
ATOM 5365 C CA . GLY A 1 369 ? 11.313 5.090 44.923 1.000 50.460 388 GLY A CA 1
ATOM 5366 C C . GLY A 1 369 ? 12.499 4.848 45.836 1.000 52.817 388 GLY A C 1
ATOM 5367 O O . GLY A 1 369 ? 13.216 3.881 45.629 1.000 42.227 388 GLY A O 1
ATOM 5371 N N . ASN A 1 370 ? 12.697 5.728 46.824 1.000 53.459 389 ASN A N 1
ATOM 5372 C CA . ASN A 1 370 ? 13.794 5.522 47.752 1.000 54.703 389 ASN A CA 1
ATOM 5373 C C . ASN A 1 370 ? 13.582 6.327 49.040 1.000 61.515 389 ASN A C 1
ATOM 5374 O O . ASN A 1 370 ? 12.730 7.221 49.117 1.000 37.747 389 ASN A O 1
ATOM 5385 N N . TRP A 1 371 ? 14.404 5.995 50.043 1.000 56.928 390 TRP A N 1
ATOM 5386 C CA . TRP A 1 371 ? 14.262 6.585 51.358 1.000 61.010 390 TRP A CA 1
ATOM 5387 C C . TRP A 1 371 ? 15.467 7.400 51.752 1.000 57.740 390 TRP A C 1
ATOM 5388 O O . TRP A 1 371 ? 15.547 7.770 52.908 1.000 70.957 390 TRP A O 1
ATOM 5409 N N . ASP A 1 372 ? 16.377 7.658 50.815 1.000 57.919 391 ASP A N 1
ATOM 5410 C CA . ASP A 1 372 ? 17.674 8.219 51.131 1.000 60.075 391 ASP A CA 1
ATOM 5411 C C . ASP A 1 372 ? 17.584 9.731 51.052 1.000 65.858 391 ASP A C 1
ATOM 5412 O O . ASP A 1 372 ? 16.834 10.248 50.252 1.000 72.181 391 ASP A O 1
ATOM 5421 N N . ALA A 1 373 ? 18.350 10.431 51.886 1.000 67.489 392 ALA A N 1
ATOM 5422 C CA . ALA A 1 373 ? 18.250 11.880 51.958 1.000 61.640 392 ALA A CA 1
ATOM 5423 C C . ALA A 1 373 ? 18.919 12.507 50.735 1.000 47.808 392 ALA A C 1
ATOM 5424 O O . ALA A 1 373 ? 18.648 13.652 50.397 1.000 60.531 392 ALA A O 1
ATOM 5431 N N . LYS A 1 374 ? 19.821 11.777 50.068 1.000 48.578 393 LYS A N 1
ATOM 5432 C CA . LYS A 1 374 ? 20.541 12.310 48.924 1.000 47.086 393 LYS A CA 1
ATOM 5433 C C . LYS A 1 374 ? 20.101 11.599 47.632 1.000 57.739 393 LYS A C 1
ATOM 5434 O O . LYS A 1 374 ? 20.038 12.211 46.568 1.000 47.424 393 LYS A O 1
ATOM 5453 N N . GLY A 1 375 ? 19.872 10.279 47.733 1.000 57.405 394 GLY A N 1
ATOM 5454 C CA . GLY A 1 375 ? 19.159 9.504 46.715 1.000 63.882 394 GLY A CA 1
ATOM 5455 C C . GLY A 1 375 ? 19.923 9.327 45.406 1.000 48.926 394 GLY A C 1
ATOM 5456 O O . GLY A 1 375 ? 21.050 8.801 45.368 1.000 52.602 394 GLY A O 1
ATOM 5460 N N . HIS A 1 376 ? 19.264 9.753 44.318 1.000 49.723 395 HIS A N 1
ATOM 5461 C CA . HIS A 1 376 ? 19.775 9.539 42.981 1.000 38.300 395 HIS A CA 1
ATOM 5462 C C . HIS A 1 376 ? 19.765 10.819 42.188 1.000 38.048 395 HIS A C 1
ATOM 5463 O O . HIS A 1 376 ? 18.973 11.716 42.436 1.000 45.709 395 HIS A O 1
ATOM 5476 N N . ARG A 1 377 ? 20.576 10.803 41.140 1.000 30.845 396 ARG A N 1
ATOM 5477 C CA . ARG A 1 377 ? 20.533 11.823 40.124 1.000 35.936 396 ARG A CA 1
ATOM 5478 C C . ARG A 1 377 ? 20.125 11.184 38.798 1.000 40.346 396 ARG A C 1
ATOM 5479 O O . ARG A 1 377 ? 20.708 10.188 38.400 1.000 40.320 396 ARG A O 1
ATOM 5500 N N . LEU A 1 378 ? 19.106 11.772 38.171 1.000 41.672 397 LEU A N 1
ATOM 5501 C CA . LEU A 1 378 ? 18.501 11.242 36.951 1.000 37.953 397 LEU A CA 1
ATOM 5502 C C . LEU A 1 378 ? 18.415 12.327 35.892 1.000 33.715 397 LEU A C 1
ATOM 5503 O O . LEU A 1 378 ? 18.019 13.458 36.172 1.000 40.992 397 LEU A O 1
ATOM 5519 N N . SER A 1 379 ? 18.789 11.972 34.683 1.000 34.551 398 SER A N 1
ATOM 5520 C CA . SER A 1 379 ? 18.545 12.732 33.477 1.000 36.089 398 SER A CA 1
ATOM 5521 C C . SER A 1 379 ? 17.490 12.025 32.622 1.000 41.634 398 SER A C 1
ATOM 5522 O O . SER A 1 379 ? 17.325 10.787 32.709 1.000 34.949 398 SER A O 1
ATOM 5529 N N . LEU A 1 380 ? 16.799 12.833 31.816 1.000 37.918 399 LEU A N 1
ATOM 5530 C CA . LEU A 1 380 ? 15.718 12.385 30.943 1.000 33.171 399 LEU A CA 1
ATOM 5531 C C . LEU A 1 380 ? 15.634 13.342 29.764 1.000 32.411 399 LEU A C 1
ATOM 5532 O O . LEU A 1 380 ? 15.589 14.577 29.948 1.000 33.399 399 LEU A O 1
ATOM 5548 N N . LYS A 1 381 ? 15.655 12.764 28.565 1.000 27.899 400 LYS A N 1
ATOM 5549 C CA . LYS A 1 381 ? 15.345 13.435 27.313 1.000 34.138 400 LYS A CA 1
ATOM 5550 C C . LYS A 1 381 ? 14.413 12.580 26.423 1.000 36.282 400 LYS A C 1
ATOM 5551 O O . LYS A 1 381 ? 14.391 11.345 26.501 1.000 33.545 400 LYS A O 1
ATOM 5570 N N . LEU A 1 382 ? 13.730 13.255 25.484 1.000 31.290 401 LEU A N 1
ATOM 5571 C CA . LEU A 1 382 ? 12.917 12.633 24.477 1.000 34.235 401 LEU A CA 1
ATOM 5572 C C . LEU A 1 382 ? 13.544 12.987 23.172 1.000 30.852 401 LEU A C 1
ATOM 5573 O O . LEU A 1 382 ? 14.029 14.085 22.983 1.000 37.639 401 LEU A O 1
ATOM 5589 N N . LYS A 1 383 ? 13.642 11.973 22.327 1.000 30.026 402 LYS A N 1
ATOM 5590 C CA . LYS A 1 383 ? 14.125 12.153 20.980 1.000 29.876 402 LYS A CA 1
ATOM 5591 C C . LYS A 1 383 ? 13.032 11.795 19.994 1.000 29.770 402 LYS A C 1
ATOM 5592 O O . LYS A 1 383 ? 12.474 10.693 20.051 1.000 26.195 402 LYS A O 1
ATOM 5611 N N . TYR A 1 384 ? 12.839 12.657 19.002 1.000 29.926 403 TYR A N 1
ATOM 5612 C CA . TYR A 1 384 ? 11.934 12.389 17.897 1.000 31.031 403 TYR A CA 1
ATOM 5613 C C . TYR A 1 384 ? 12.758 12.327 16.613 1.000 29.988 403 TYR A C 1
ATOM 5614 O O . TYR A 1 384 ? 13.328 13.313 16.182 1.000 34.877 403 TYR A O 1
ATOM 5631 N N . TYR A 1 385 ? 12.788 11.153 15.989 1.000 27.329 404 TYR A N 1
ATOM 5632 C CA . TYR A 1 385 ? 13.593 10.910 14.815 1.000 31.324 404 TYR A CA 1
ATOM 5633 C C . TYR A 1 385 ? 12.680 10.914 13.621 1.000 34.328 404 TYR A C 1
ATOM 5634 O O . TYR A 1 385 ? 11.642 10.263 13.693 1.000 32.678 404 TYR A O 1
ATOM 5651 N N . PRO A 1 386 ? 13.065 11.603 12.517 1.000 36.992 405 PRO A N 1
ATOM 5652 C CA . PRO A 1 386 ? 12.260 11.593 11.296 1.000 42.699 405 PRO A CA 1
ATOM 5653 C C . PRO A 1 386 ? 12.014 10.151 10.860 1.000 46.396 405 PRO A C 1
ATOM 5654 O O . PRO A 1 386 ? 12.939 9.343 10.931 1.000 40.414 405 PRO A O 1
ATOM 5665 N N . ASP A 1 387 ? 10.803 9.824 10.375 1.000 43.100 406 ASP A N 1
ATOM 5666 C CA . ASP A 1 387 ? 10.503 8.449 9.971 1.000 44.413 406 ASP A CA 1
ATOM 5667 C C . ASP A 1 387 ? 9.640 8.451 8.711 1.000 49.086 406 ASP A C 1
ATOM 5668 O O . ASP A 1 387 ? 9.009 9.455 8.397 1.000 44.611 406 ASP A O 1
ATOM 5677 N N . ASP A 1 388 ? 9.546 7.311 8.025 1.000 52.332 407 ASP A N 1
ATOM 5678 C CA . ASP A 1 388 ? 8.541 7.139 6.980 1.000 67.391 407 ASP A CA 1
ATOM 5679 C C . ASP A 1 388 ? 7.150 7.488 7.511 1.000 68.022 407 ASP A C 1
ATOM 5680 O O . ASP A 1 388 ? 6.931 7.576 8.720 1.000 71.057 407 ASP A O 1
ATOM 5689 N N . GLU A 1 389 ? 6.241 7.760 6.571 1.000 70.849 408 GLU A N 1
ATOM 5690 C CA . GLU A 1 389 ? 4.903 8.220 6.893 1.000 82.929 408 GLU A CA 1
ATOM 5691 C C . GLU A 1 389 ? 4.415 7.355 8.047 1.000 73.368 408 GLU A C 1
ATOM 5692 O O . GLU A 1 389 ? 4.441 6.134 7.966 1.000 70.635 408 GLU A O 1
ATOM 5704 N N . ARG A 1 390 ? 4.032 7.990 9.144 1.000 74.249 409 ARG A N 1
ATOM 5705 C CA . ARG A 1 390 ? 3.580 7.217 10.280 1.000 79.170 409 ARG A CA 1
ATOM 5706 C C . ARG A 1 390 ? 2.539 8.045 10.992 1.000 73.092 409 ARG A C 1
ATOM 5707 O O . ARG A 1 390 ? 2.879 9.083 11.590 1.000 63.622 409 ARG A O 1
ATOM 5728 N N . ARG A 1 391 ? 1.300 7.555 10.846 1.000 59.584 410 ARG A N 1
ATOM 5729 C CA . ARG A 1 391 ? 0.133 8.050 11.536 1.000 67.758 410 ARG A CA 1
ATOM 5730 C C . ARG A 1 391 ? 0.375 8.002 13.047 1.000 68.961 410 ARG A C 1
ATOM 5731 O O . ARG A 1 391 ? 0.999 7.070 13.544 1.000 66.878 410 ARG A O 1
ATOM 5752 N N . VAL A 1 392 ? -0.078 9.049 13.749 1.000 59.277 411 VAL A N 1
ATOM 5753 C CA . VAL A 1 392 ? -0.313 9.004 15.176 1.000 63.467 411 VAL A CA 1
ATOM 5754 C C . VAL A 1 392 ? -1.621 8.236 15.377 1.000 68.848 411 VAL A C 1
ATOM 5755 O O . VAL A 1 392 ? -2.635 8.528 14.731 1.000 67.431 411 VAL A O 1
ATOM 5768 N N . ASN A 1 393 ? -1.550 7.194 16.214 1.000 65.907 412 ASN A N 1
ATOM 5769 C CA . ASN A 1 393 ? -2.702 6.370 16.546 1.000 43.709 412 ASN A CA 1
ATOM 5770 C C . ASN A 1 393 ? -3.160 6.884 17.893 1.000 44.954 412 ASN A C 1
ATOM 5771 O O . ASN A 1 393 ? -2.844 8.019 18.219 1.000 52.748 412 ASN A O 1
ATOM 5782 N N . LYS A 1 394 ? -3.847 6.094 18.692 1.000 33.953 413 LYS A N 1
ATOM 5783 C CA . LYS A 1 394 ? -4.260 6.620 19.973 1.000 32.807 413 LYS A CA 1
ATOM 5784 C C . LYS A 1 394 ? -3.688 5.734 21.064 1.000 31.732 413 LYS A C 1
ATOM 5785 O O . LYS A 1 394 ? -3.440 4.565 20.809 1.000 28.128 413 LYS A O 1
ATOM 5804 N N . ALA A 1 395 ? -3.548 6.312 22.264 1.000 31.357 414 ALA A N 1
ATOM 5805 C CA . ALA A 1 395 ? -3.081 5.603 23.401 1.000 29.671 414 ALA A CA 1
ATOM 5806 C C . ALA A 1 395 ? -3.868 6.133 24.603 1.000 31.354 414 ALA A C 1
ATOM 5807 O O . ALA A 1 395 ? -3.763 7.287 25.007 1.000 32.516 414 ALA A O 1
ATOM 5814 N N . MET A 1 396 ? -4.586 5.226 25.247 1.000 33.316 415 MET A N 1
ATOM 5815 C CA . MET A 1 396 ? -5.459 5.597 26.344 1.000 28.147 415 MET A CA 1
ATOM 5816 C C . MET A 1 396 ? -5.022 4.851 27.569 1.000 27.716 415 MET A C 1
ATOM 5817 O O . MET A 1 396 ? -4.891 3.646 27.499 1.000 28.041 415 MET A O 1
ATOM 5831 N N . PRO A 1 397 ? -4.685 5.512 28.687 1.000 25.563 416 PRO A N 1
ATOM 5832 C CA . PRO A 1 397 ? -4.217 4.783 29.865 1.000 27.785 416 PRO A CA 1
ATOM 5833 C C . PRO A 1 397 ? -5.400 4.065 30.501 1.000 30.648 416 PRO A C 1
ATOM 5834 O O . PRO A 1 397 ? -6.489 4.648 30.612 1.000 29.430 416 PRO A O 1
ATOM 5845 N N . LEU A 1 398 ? -5.174 2.847 30.950 1.000 29.863 417 LEU A N 1
ATOM 5846 C CA . LEU A 1 398 ? -6.190 2.062 31.611 1.000 28.243 417 LEU A CA 1
ATOM 5847 C C . LEU A 1 398 ? -5.851 1.942 33.090 1.000 29.615 417 LEU A C 1
ATOM 5848 O O . LEU A 1 398 ? -6.744 2.032 33.950 1.000 30.504 417 LEU A O 1
ATOM 5864 N N . PHE A 1 399 ? -4.594 1.634 33.405 1.000 26.992 418 PHE A N 1
ATOM 5865 C CA . PHE A 1 399 ? -4.259 1.317 34.789 1.000 25.693 418 PHE A CA 1
ATOM 5866 C C . PHE A 1 399 ? -2.770 1.526 34.986 1.000 33.704 418 PHE A C 1
ATOM 5867 O O . PHE A 1 399 ? -1.977 1.388 34.055 1.000 28.943 418 PHE A O 1
ATOM 5884 N N . ASN A 1 400 ? -2.381 1.678 36.254 1.000 30.147 419 ASN A N 1
ATOM 5885 C CA . ASN A 1 400 ? -0.970 1.801 36.575 1.000 31.729 419 ASN A CA 1
ATOM 5886 C C . ASN A 1 400 ? -0.857 1.623 38.082 1.000 35.221 419 ASN A C 1
ATOM 5887 O O . ASN A 1 400 ? -1.328 2.481 38.846 1.000 32.372 419 ASN A O 1
ATOM 5898 N N . THR A 1 401 ? -0.269 0.508 38.489 1.000 28.597 420 THR A N 1
ATOM 5899 C CA . THR A 1 401 ? -0.119 0.176 39.902 1.000 37.496 420 THR A CA 1
ATOM 5900 C C . THR A 1 401 ? 1.287 0.420 40.419 1.000 37.294 420 THR A C 1
ATOM 5901 O O . THR A 1 401 ? 1.616 -0.040 41.498 1.000 39.931 420 THR A O 1
ATOM 5911 N N . VAL A 1 402 ? 2.105 1.162 39.679 1.000 33.915 421 VAL A N 1
ATOM 5912 C CA . VAL A 1 402 ? 3.420 1.474 40.179 1.000 34.338 421 VAL A CA 1
ATOM 5913 C C . VAL A 1 402 ? 3.188 2.307 41.435 1.000 40.539 421 VAL A C 1
ATOM 5914 O O . VAL A 1 402 ? 2.276 3.134 41.427 1.000 39.683 421 VAL A O 1
ATOM 5927 N N . ASN A 1 403 ? 4.009 2.106 42.474 1.000 41.094 422 ASN A N 1
ATOM 5928 C CA . ASN A 1 403 ? 3.786 2.817 43.738 1.000 44.220 422 ASN A CA 1
ATOM 5929 C C . ASN A 1 403 ? 4.565 4.118 43.716 1.000 45.884 422 ASN A C 1
ATOM 5930 O O . ASN A 1 403 ? 5.450 4.356 44.537 1.000 45.420 422 ASN A O 1
ATOM 5941 N N . TYR A 1 404 ? 4.108 5.003 42.828 1.000 41.592 423 TYR A N 1
ATOM 5942 C CA . TYR A 1 404 ? 4.752 6.273 42.599 1.000 37.321 423 TYR A CA 1
ATOM 5943 C C . TYR A 1 404 ? 4.739 7.153 43.871 1.000 45.217 423 TYR A C 1
ATOM 5944 O O . TYR A 1 404 ? 5.520 8.081 43.970 1.000 32.350 423 TYR A O 1
ATOM 5961 N N . LEU A 1 405 ? 3.787 6.938 44.787 1.000 47.407 424 LEU A N 1
ATOM 5962 C CA . LEU A 1 405 ? 3.625 7.809 45.957 1.000 49.354 424 LEU A CA 1
ATOM 5963 C C . LEU A 1 405 ? 3.992 7.053 47.230 1.000 52.815 424 LEU A C 1
ATOM 5964 O O . LEU A 1 405 ? 3.525 7.363 48.331 1.000 57.951 424 LEU A O 1
ATOM 5980 N N . GLU A 1 406 ? 4.884 6.082 47.071 1.000 51.306 425 GLU A N 1
ATOM 5981 C CA . GLU A 1 406 ? 5.400 5.310 48.189 1.000 59.088 425 GLU A CA 1
ATOM 5982 C C . GLU A 1 406 ? 5.915 6.236 49.307 1.000 60.511 425 GLU A C 1
ATOM 5983 O O . GLU A 1 406 ? 5.712 5.953 50.487 1.000 53.796 425 GLU A O 1
ATOM 5995 N N . GLN A 1 407 ? 6.615 7.313 48.944 1.000 51.555 426 GLN A N 1
ATOM 5996 C CA . GLN A 1 407 ? 7.197 8.143 49.978 1.000 54.154 426 GLN A CA 1
ATOM 5997 C C . GLN A 1 407 ? 6.189 9.164 50.518 1.000 62.766 426 GLN A C 1
ATOM 5998 O O . GLN A 1 407 ? 6.568 9.928 51.395 1.000 75.479 426 GLN A O 1
ATOM 6012 N N . ALA A 1 408 ? 4.938 9.180 50.013 1.000 51.848 427 ALA A N 1
ATOM 6013 C CA . ALA A 1 408 ? 3.831 9.969 50.539 1.000 41.363 427 ALA A CA 1
ATOM 6014 C C . ALA A 1 408 ? 2.716 9.075 51.086 1.000 47.525 427 ALA A C 1
ATOM 6015 O O . ALA A 1 408 ? 1.564 9.491 51.199 1.000 56.303 427 ALA A O 1
ATOM 6022 N N . GLY A 1 409 ? 3.033 7.814 51.401 1.000 48.144 428 GLY A N 1
ATOM 6023 C CA . GLY A 1 409 ? 2.113 6.946 52.131 1.000 52.921 428 GLY A CA 1
ATOM 6024 C C . GLY A 1 409 ? 1.163 6.092 51.282 1.000 54.845 428 GLY A C 1
ATOM 6025 O O . GLY A 1 409 ? 0.226 5.497 51.806 1.000 57.149 428 GLY A O 1
ATOM 6029 N N . GLN A 1 410 ? 1.430 5.971 49.981 1.000 64.938 429 GLN A N 1
ATOM 6030 C CA . GLN A 1 410 ? 0.655 5.075 49.137 1.000 50.447 429 GLN A CA 1
ATOM 6031 C C . GLN A 1 410 ? 0.772 3.629 49.609 1.000 42.305 429 GLN A C 1
ATOM 6032 O O . GLN A 1 410 ? 1.835 3.126 49.910 1.000 46.292 429 GLN A O 1
ATOM 6046 N N . ALA A 1 411 ? -0.346 2.918 49.602 1.000 43.648 430 ALA A N 1
ATOM 6047 C CA . ALA A 1 411 ? -0.308 1.513 49.929 1.000 47.420 430 ALA A CA 1
ATOM 6048 C C . ALA A 1 411 ? 0.441 0.759 48.838 1.000 51.219 430 ALA A C 1
ATOM 6049 O O . ALA A 1 411 ? 0.463 1.188 47.686 1.000 58.077 430 ALA A O 1
ATOM 6056 N N . TYR A 1 412 ? 1.031 -0.374 49.221 1.000 47.882 431 TYR A N 1
ATOM 6057 C CA . TYR A 1 412 ? 1.616 -1.276 48.247 1.000 51.817 431 TYR A CA 1
ATOM 6058 C C . TYR A 1 412 ? 0.483 -1.999 47.529 1.000 48.686 431 TYR A C 1
ATOM 6059 O O . TYR A 1 412 ? -0.526 -2.322 48.141 1.000 48.391 431 TYR A O 1
ATOM 6076 N N . PRO A 1 413 ? 0.593 -2.260 46.203 1.000 48.593 432 PRO A N 1
ATOM 6077 C CA . PRO A 1 413 ? -0.488 -2.935 45.501 1.000 38.544 432 PRO A CA 1
ATOM 6078 C C . PRO A 1 413 ? -0.482 -4.419 45.791 1.000 47.664 432 PRO A C 1
ATOM 6079 O O . PRO A 1 413 ? -0.016 -5.195 44.969 1.000 47.027 432 PRO A O 1
ATOM 6090 N N . VAL A 1 414 ? -1.062 -4.805 46.947 1.000 47.191 433 VAL A N 1
ATOM 6091 C CA . VAL A 1 414 ? -0.947 -6.165 47.459 1.000 41.395 433 VAL A CA 1
ATOM 6092 C C . VAL A 1 414 ? -2.269 -6.887 47.287 1.000 42.445 433 VAL A C 1
ATOM 6093 O O . VAL A 1 414 ? -2.414 -8.015 47.734 1.000 46.803 433 VAL A O 1
ATOM 6106 N N . PHE A 1 415 ? -3.222 -6.234 46.612 1.000 42.066 434 PHE A N 1
ATOM 6107 C CA . PHE A 1 415 ? -4.570 -6.750 46.502 1.000 38.170 434 PHE A CA 1
ATOM 6108 C C . PHE A 1 415 ? -4.643 -7.949 45.579 1.000 38.871 434 PHE A C 1
ATOM 6109 O O . PHE A 1 415 ? -5.704 -8.572 45.529 1.000 39.056 434 PHE A O 1
ATOM 6126 N N . PHE A 1 416 ? -3.582 -8.226 44.791 1.000 39.429 435 PHE A N 1
ATOM 6127 C CA . PHE A 1 416 ? -3.616 -9.366 43.869 1.000 36.766 435 PHE A CA 1
ATOM 6128 C C . PHE A 1 416 ? -3.718 -10.692 44.625 1.000 40.421 435 PHE A C 1
ATOM 6129 O O . PHE A 1 416 ? -4.108 -11.719 44.062 1.000 36.796 435 PHE A O 1
ATOM 6146 N N . LEU A 1 417 ? -3.377 -10.647 45.922 1.000 46.078 436 LEU A N 1
ATOM 6147 C CA . LEU A 1 417 ? -3.473 -11.806 46.790 1.000 51.042 436 LEU A CA 1
ATOM 6148 C C . LEU A 1 417 ? -4.867 -12.430 46.708 1.000 42.558 436 LEU A C 1
ATOM 6149 O O . LEU A 1 417 ? -4.962 -13.631 46.548 1.000 47.047 436 LEU A O 1
ATOM 6165 N N . ASN A 1 418 ? -5.936 -11.622 46.735 1.000 47.356 437 ASN A N 1
ATOM 6166 C CA . ASN A 1 418 ? -7.283 -12.149 46.616 1.000 56.974 437 ASN A CA 1
ATOM 6167 C C . ASN A 1 418 ? -8.114 -11.556 45.496 1.000 60.276 437 ASN A C 1
ATOM 6168 O O . ASN A 1 418 ? -9.273 -11.938 45.367 1.000 60.946 437 ASN A O 1
ATOM 6179 N N . ASP A 1 419 ? -7.560 -10.647 44.703 1.000 48.125 438 ASP A N 1
ATOM 6180 C CA . ASP A 1 419 ? -8.418 -9.942 43.763 1.000 60.437 438 ASP A CA 1
ATOM 6181 C C . ASP A 1 419 ? -7.652 -9.739 42.463 1.000 42.657 438 ASP A C 1
ATOM 6182 O O . ASP A 1 419 ? -6.445 -9.678 42.499 1.000 49.394 438 ASP A O 1
ATOM 6191 N N . SER A 1 420 ? -8.393 -9.604 41.380 1.000 43.095 439 SER A N 1
ATOM 6192 C CA . SER A 1 420 ? -7.921 -9.135 40.084 1.000 41.507 439 SER A CA 1
ATOM 6193 C C . SER A 1 420 ? -7.998 -7.624 39.992 1.000 37.324 439 SER A C 1
ATOM 6194 O O . SER A 1 420 ? -8.905 -7.031 40.572 1.000 40.658 439 SER A O 1
ATOM 6201 N N . LEU A 1 421 ? -7.147 -7.019 39.175 1.000 33.054 440 LEU A N 1
ATOM 6202 C CA . LEU A 1 421 ? -7.292 -5.623 38.885 1.000 32.373 440 LEU A CA 1
ATOM 6203 C C . LEU A 1 421 ? -8.354 -5.494 37.791 1.000 32.845 440 LEU A C 1
ATOM 6204 O O . LEU A 1 421 ? -8.346 -6.312 36.879 1.000 35.698 440 LEU A O 1
ATOM 6220 N N . ARG A 1 422 ? -9.336 -4.580 37.936 1.000 35.086 441 ARG A N 1
ATOM 6221 C CA . ARG A 1 422 ? -10.454 -4.535 36.991 1.000 37.763 441 ARG A CA 1
ATOM 6222 C C . ARG A 1 422 ? -10.653 -3.095 36.556 1.000 39.588 441 ARG A C 1
ATOM 6223 O O . ARG A 1 422 ? -10.654 -2.191 37.382 1.000 35.659 441 ARG A O 1
ATOM 6244 N N . VAL A 1 423 ? -10.820 -2.912 35.245 1.000 35.139 442 VAL A N 1
ATOM 6245 C CA . VAL A 1 423 ? -11.084 -1.603 34.675 1.000 39.119 442 VAL A CA 1
ATOM 6246 C C . VAL A 1 423 ? -12.216 -1.724 33.674 1.000 32.135 442 VAL A C 1
ATOM 6247 O O . VAL A 1 423 ? -12.440 -2.799 33.125 1.000 37.823 442 VAL A O 1
ATOM 6260 N N . ARG A 1 424 ? -12.849 -0.564 33.424 1.000 31.624 443 ARG A N 1
ATOM 6261 C CA . ARG A 1 424 ? -13.779 -0.397 32.349 1.000 35.441 443 ARG A CA 1
ATOM 6262 C C . ARG A 1 424 ? -13.301 0.744 31.475 1.000 36.947 443 ARG A C 1
ATOM 6263 O O . ARG A 1 424 ? -12.881 1.747 31.983 1.000 36.359 443 ARG A O 1
ATOM 6284 N N . PHE A 1 425 ? -13.511 0.653 30.175 1.000 29.685 444 PHE A N 1
ATOM 6285 C CA . PHE A 1 425 ? -13.174 1.785 29.349 1.000 29.534 444 PHE A CA 1
ATOM 6286 C C . PHE A 1 425 ? -14.169 1.870 28.233 1.000 33.369 444 PHE A C 1
ATOM 6287 O O . PHE A 1 425 ? -14.727 0.822 27.866 1.000 34.720 444 PHE A O 1
ATOM 6304 N N . THR A 1 426 ? -14.308 3.077 27.652 1.000 30.437 445 THR A N 1
ATOM 6305 C CA . THR A 1 426 ? -15.251 3.332 26.565 1.000 37.120 445 THR A CA 1
ATOM 6306 C C . THR A 1 426 ? -14.556 3.751 25.289 1.000 32.905 445 THR A C 1
ATOM 6307 O O . THR A 1 426 ? -13.671 4.583 25.311 1.000 36.852 445 THR A O 1
ATOM 6317 N N . LEU A 1 427 ? -14.979 3.205 24.160 1.000 34.168 446 LEU A N 1
ATOM 6318 C CA . LEU A 1 427 ? -14.501 3.714 22.880 1.000 29.771 446 LEU A CA 1
ATOM 6319 C C . LEU A 1 427 ? -15.680 4.379 22.176 1.000 36.203 446 LEU A C 1
ATOM 6320 O O . LEU A 1 427 ? -16.770 3.828 22.181 1.000 33.075 446 LEU A O 1
ATOM 6336 N N . LYS A 1 428 ? -15.440 5.506 21.507 1.000 34.528 447 LYS A N 1
ATOM 6337 C CA . LYS A 1 428 ? -16.422 6.148 20.651 1.000 43.609 447 LYS A CA 1
ATOM 6338 C C . LYS A 1 428 ? -16.526 5.506 19.276 1.000 39.920 447 LYS A C 1
ATOM 6339 O O . LYS A 1 428 ? -17.542 5.650 18.642 1.000 33.981 447 LYS A O 1
ATOM 6358 N N . GLU A 1 429 ? -15.439 4.949 18.769 1.000 35.150 448 GLU A N 1
ATOM 6359 C CA . GLU A 1 429 ? -15.405 4.370 17.448 1.000 39.051 448 GLU A CA 1
ATOM 6360 C C . GLU A 1 429 ? -14.786 3.004 17.548 1.000 33.177 448 GLU A C 1
ATOM 6361 O O . GLU A 1 429 ? -14.040 2.746 18.469 1.000 31.698 448 GLU A O 1
ATOM 6373 N N . PRO A 1 430 ? -15.058 2.104 16.599 1.000 34.931 449 PRO A N 1
ATOM 6374 C CA . PRO A 1 430 ? -14.448 0.793 16.649 1.000 35.966 449 PRO A CA 1
ATOM 6375 C C . PRO A 1 430 ? -12.940 1.000 16.453 1.000 38.686 449 PRO A C 1
ATOM 6376 O O . PRO A 1 430 ? -12.534 1.990 15.878 1.000 36.542 449 PRO A O 1
ATOM 6387 N N . ALA A 1 431 ? -12.145 0.037 16.890 1.000 34.810 450 ALA A N 1
ATOM 6388 C CA . ALA A 1 431 ? -10.691 0.056 16.761 1.000 35.980 450 ALA A CA 1
ATOM 6389 C C . ALA A 1 431 ? -10.266 -1.309 16.272 1.000 31.071 450 ALA A C 1
ATOM 6390 O O . ALA A 1 431 ? -10.627 -2.335 16.856 1.000 42.314 450 ALA A O 1
ATOM 6397 N N . LYS A 1 432 ? -9.540 -1.333 15.172 1.000 33.530 451 LYS A N 1
ATOM 6398 C CA . LYS A 1 432 ? -8.963 -2.560 14.654 1.000 32.412 451 LYS A CA 1
ATOM 6399 C C . LYS A 1 432 ? -7.625 -2.855 15.321 1.000 32.096 451 LYS A C 1
ATOM 6400 O O . LYS A 1 432 ? -6.833 -1.946 15.493 1.000 32.243 451 LYS A O 1
ATOM 6419 N N . ASN A 1 433 ? -7.345 -4.131 15.589 1.000 31.435 452 ASN A N 1
ATOM 6420 C CA . ASN A 1 433 ? -6.002 -4.583 15.926 1.000 33.820 452 ASN A CA 1
ATOM 6421 C C . ASN A 1 433 ? -5.451 -3.782 17.103 1.000 30.856 452 ASN A C 1
ATOM 6422 O O . ASN A 1 433 ? -4.314 -3.401 17.143 1.000 31.545 452 ASN A O 1
ATOM 6433 N N . ALA A 1 434 ? -6.273 -3.611 18.118 1.000 27.225 453 ALA A N 1
ATOM 6434 C CA . ALA A 1 434 ? -5.863 -3.009 19.343 1.000 25.592 453 ALA A CA 1
ATOM 6435 C C . ALA A 1 434 ? -4.867 -3.938 20.051 1.000 25.251 453 ALA A C 1
ATOM 6436 O O . ALA A 1 434 ? -4.860 -5.170 19.892 1.000 25.347 453 ALA A O 1
ATOM 6443 N N . ARG A 1 435 ? -4.048 -3.268 20.883 1.000 23.823 454 ARG A N 1
ATOM 6444 C CA . ARG A 1 435 ? -3.000 -3.867 21.677 1.000 26.256 454 ARG A CA 1
ATOM 6445 C C . ARG A 1 435 ? -2.993 -3.192 23.037 1.000 22.606 454 ARG A C 1
ATOM 6446 O O . ARG A 1 435 ? -3.422 -2.041 23.163 1.000 27.337 454 ARG A O 1
ATOM 6467 N N . LEU A 1 436 ? -2.612 -3.985 24.043 1.000 23.266 455 LEU A N 1
ATOM 6468 C CA . LEU A 1 436 ? -2.334 -3.421 25.351 1.000 29.696 455 LEU A CA 1
ATOM 6469 C C . LEU A 1 436 ? -0.807 -3.335 25.446 1.000 23.645 455 LEU A C 1
ATOM 6470 O O . LEU A 1 436 ? -0.132 -4.358 25.283 1.000 24.744 455 LEU A O 1
ATOM 6486 N N . PHE A 1 437 ? -0.307 -2.146 25.710 1.000 27.432 456 PHE A N 1
ATOM 6487 C CA . PHE A 1 437 ? 1.064 -1.890 26.106 1.000 25.223 456 PHE A CA 1
ATOM 6488 C C . PHE A 1 437 ? 1.199 -2.110 27.616 1.000 28.543 456 PHE A C 1
ATOM 6489 O O . PHE A 1 437 ? 0.743 -1.316 28.445 1.000 27.071 456 PHE A O 1
ATOM 6506 N N . TYR A 1 438 ? 1.859 -3.200 27.959 1.000 25.502 457 TYR A N 1
ATOM 6507 C CA . TYR A 1 438 ? 1.752 -3.773 29.302 1.000 24.496 457 TYR A CA 1
ATOM 6508 C C . TYR A 1 438 ? 3.129 -3.949 29.949 1.000 22.646 457 TYR A C 1
ATOM 6509 O O . TYR A 1 438 ? 3.976 -4.704 29.478 1.000 23.967 457 TYR A O 1
ATOM 6526 N N . LEU A 1 439 ? 3.330 -3.236 31.060 1.000 26.696 458 LEU A N 1
ATOM 6527 C CA . LEU A 1 439 ? 4.565 -3.304 31.833 1.000 25.928 458 LEU A CA 1
ATOM 6528 C C . LEU A 1 439 ? 4.277 -3.964 33.174 1.000 29.834 458 LEU A C 1
ATOM 6529 O O . LEU A 1 439 ? 3.433 -3.498 33.939 1.000 30.653 458 LEU A O 1
ATOM 6545 N N . THR A 1 440 ? 4.954 -5.083 33.437 1.000 26.580 459 THR A N 1
ATOM 6546 C CA . THR A 1 440 ? 4.716 -5.832 34.661 1.000 27.240 459 THR A CA 1
ATOM 6547 C C . THR A 1 440 ? 6.045 -6.196 35.321 1.000 27.659 459 THR A C 1
ATOM 6548 O O . THR A 1 440 ? 6.955 -6.742 34.685 1.000 25.105 459 THR A O 1
ATOM 6558 N N . THR A 1 441 ? 6.114 -5.927 36.650 1.000 28.012 460 THR A N 1
ATOM 6559 C CA . THR A 1 441 ? 7.176 -6.488 37.466 1.000 25.262 460 THR A CA 1
ATOM 6560 C C . THR A 1 441 ? 6.593 -7.024 38.763 1.000 29.537 460 THR A C 1
ATOM 6561 O O . THR A 1 441 ? 5.604 -6.493 39.261 1.000 27.648 460 THR A O 1
ATOM 6571 N N . GLY A 1 442 ? 7.202 -8.080 39.250 1.000 28.619 461 GLY A N 1
ATOM 6572 C CA . GLY A 1 442 ? 6.809 -8.699 40.518 1.000 32.418 461 GLY A CA 1
ATOM 6573 C C . GLY A 1 442 ? 7.792 -8.323 41.640 1.000 29.986 461 GLY A C 1
ATOM 6574 O O . GLY A 1 442 ? 8.999 -8.172 41.393 1.000 34.371 461 GLY A O 1
ATOM 6578 N N . HIS A 1 443 ? 7.287 -8.213 42.883 1.000 33.452 462 HIS A N 1
ATOM 6579 C CA . HIS A 1 443 ? 8.056 -7.624 43.995 1.000 32.984 462 HIS A CA 1
ATOM 6580 C C . HIS A 1 443 ? 7.778 -8.377 45.290 1.000 34.362 462 HIS A C 1
ATOM 6581 O O . HIS A 1 443 ? 6.792 -9.087 45.396 1.000 35.868 462 HIS A O 1
ATOM 6594 N N . GLY A 1 444 ? 8.708 -8.243 46.244 1.000 36.644 463 GLY A N 1
ATOM 6595 C CA . GLY A 1 444 ? 8.665 -9.052 47.455 1.000 44.125 463 GLY A CA 1
ATOM 6596 C C . GLY A 1 444 ? 9.997 -9.750 47.596 1.000 34.849 463 GLY A C 1
ATOM 6597 O O . GLY A 1 444 ? 10.194 -10.830 47.066 1.000 40.121 463 GLY A O 1
ATOM 6601 N N . GLY A 1 445 ? 10.933 -9.009 48.184 1.000 35.105 464 GLY A N 1
ATOM 6602 C CA . GLY A 1 445 ? 12.350 -9.243 48.102 1.000 39.616 464 GLY A CA 1
ATOM 6603 C C . GLY A 1 445 ? 12.866 -10.253 49.120 1.000 45.890 464 GLY A C 1
ATOM 6604 O O . GLY A 1 445 ? 13.879 -9.985 49.764 1.000 56.501 464 GLY A O 1
ATOM 6608 N N . TRP A 1 446 ? 12.240 -11.425 49.180 1.000 44.577 465 TRP A N 1
ATOM 6609 C CA . TRP A 1 446 ? 12.812 -12.548 49.900 1.000 49.470 465 TRP A CA 1
ATOM 6610 C C . TRP A 1 446 ? 12.492 -13.837 49.149 1.000 50.257 465 TRP A C 1
ATOM 6611 O O . TRP A 1 446 ? 11.794 -13.825 48.138 1.000 54.349 465 TRP A O 1
ATOM 6632 N N . GLY A 1 447 ? 12.996 -14.955 49.663 1.000 45.701 466 GLY A N 1
ATOM 6633 C CA . GLY A 1 447 ? 13.037 -16.214 48.940 1.000 46.635 466 GLY A CA 1
ATOM 6634 C C . GLY A 1 447 ? 11.665 -16.741 48.568 1.000 43.501 466 GLY A C 1
ATOM 6635 O O . GLY A 1 447 ? 11.524 -17.459 47.570 1.000 48.617 466 GLY A O 1
ATOM 6639 N N . ASN A 1 448 ? 10.637 -16.373 49.328 1.000 44.661 467 ASN A N 1
ATOM 6640 C CA . ASN A 1 448 ? 9.290 -16.797 48.970 1.000 52.439 467 ASN A CA 1
ATOM 6641 C C . ASN A 1 448 ? 8.468 -15.605 48.522 1.000 42.727 467 ASN A C 1
ATOM 6642 O O . ASN A 1 448 ? 7.273 -15.708 48.481 1.000 45.528 467 ASN A O 1
ATOM 6653 N N . GLY A 1 449 ? 9.101 -14.481 48.195 1.000 40.799 468 GLY A N 1
ATOM 6654 C CA . GLY A 1 449 ? 8.342 -13.343 47.694 1.000 44.871 468 GLY A CA 1
ATOM 6655 C C . GLY A 1 449 ? 8.370 -13.290 46.159 1.000 45.985 468 GLY A C 1
ATOM 6656 O O . GLY A 1 449 ? 9.212 -13.918 45.530 1.000 38.703 468 GLY A O 1
ATOM 6660 N N . ASP A 1 450 ? 7.479 -12.500 45.554 1.000 45.899 469 ASP A N 1
ATOM 6661 C CA . ASP A 1 450 ? 7.276 -12.570 44.111 1.000 37.831 469 ASP A CA 1
ATOM 6662 C C . ASP A 1 450 ? 8.414 -11.915 43.300 1.000 38.247 469 ASP A C 1
ATOM 6663 O O . ASP A 1 450 ? 8.437 -11.978 42.066 1.000 35.263 469 ASP A O 1
ATOM 6672 N N . GLU A 1 451 ? 9.393 -11.279 43.955 1.000 30.951 470 GLU A N 1
ATOM 6673 C CA . GLU A 1 451 ? 10.535 -10.766 43.234 1.000 34.809 470 GLU A CA 1
ATOM 6674 C C . GLU A 1 451 ? 11.297 -11.949 42.633 1.000 37.387 470 GLU A C 1
ATOM 6675 O O . GLU A 1 451 ? 11.941 -11.796 41.605 1.000 32.557 470 GLU A O 1
ATOM 6687 N N . PHE A 1 452 ? 11.256 -13.112 43.315 1.000 33.502 471 PHE A N 1
ATOM 6688 C CA . PHE A 1 452 ? 12.206 -14.182 43.054 1.000 34.098 471 PHE A CA 1
ATOM 6689 C C . PHE A 1 452 ? 11.498 -15.478 42.720 1.000 32.156 471 PHE A C 1
ATOM 6690 O O . PHE A 1 452 ? 12.145 -16.501 42.752 1.000 34.355 471 PHE A O 1
ATOM 6707 N N . ASN A 1 453 ? 10.216 -15.436 42.403 1.000 28.849 472 ASN A N 1
ATOM 6708 C CA . ASN A 1 453 ? 9.444 -16.614 42.083 1.000 36.329 472 ASN A CA 1
ATOM 6709 C C . ASN A 1 453 ? 8.538 -16.322 40.879 1.000 31.230 472 ASN A C 1
ATOM 6710 O O . ASN A 1 453 ? 7.832 -15.322 40.847 1.000 36.108 472 ASN A O 1
ATOM 6721 N N . GLN A 1 454 ? 8.509 -17.258 39.919 1.000 34.990 473 GLN A N 1
ATOM 6722 C CA . GLN A 1 454 ? 7.681 -17.125 38.714 1.000 32.670 473 GLN A CA 1
ATOM 6723 C C . GLN A 1 454 ? 6.196 -17.160 39.043 1.000 33.673 473 GLN A C 1
ATOM 6724 O O . GLN A 1 454 ? 5.750 -18.071 39.691 1.000 34.402 473 GLN A O 1
ATOM 6738 N N . LYS A 1 455 ? 5.422 -16.181 38.603 1.000 31.034 474 LYS A N 1
ATOM 6739 C CA . LYS A 1 455 ? 3.978 -16.185 38.732 1.000 28.897 474 LYS A CA 1
ATOM 6740 C C . LYS A 1 455 ? 3.366 -15.809 37.396 1.000 30.634 474 LYS A C 1
ATOM 6741 O O . LYS A 1 455 ? 3.869 -14.903 36.713 1.000 29.185 474 LYS A O 1
ATOM 6760 N N . PRO A 1 456 ? 2.259 -16.436 36.973 1.000 30.990 475 PRO A N 1
ATOM 6761 C CA . PRO A 1 456 ? 1.620 -15.936 35.754 1.000 35.766 475 PRO A CA 1
ATOM 6762 C C . PRO A 1 456 ? 0.923 -14.584 35.924 1.000 36.420 475 PRO A C 1
ATOM 6763 O O . PRO A 1 456 ? 0.540 -14.194 37.023 1.000 40.647 475 PRO A O 1
ATOM 6774 N N . ASN A 1 457 ? 0.792 -13.844 34.828 1.000 32.995 476 ASN A N 1
ATOM 6775 C CA . ASN A 1 457 ? -0.187 -12.780 34.715 1.000 31.172 476 ASN A CA 1
ATOM 6776 C C . ASN A 1 457 ? -1.192 -13.167 33.647 1.000 25.353 476 ASN A C 1
ATOM 6777 O O . ASN A 1 457 ? -0.778 -13.631 32.609 1.000 28.805 476 ASN A O 1
ATOM 6788 N N . THR A 1 458 ? -2.509 -13.052 33.900 1.000 28.793 477 THR A N 1
ATOM 6789 C CA . THR A 1 458 ? -3.531 -13.477 32.954 1.000 26.426 477 THR A CA 1
ATOM 6790 C C . THR A 1 458 ? -4.411 -12.284 32.697 1.000 30.762 477 THR A C 1
ATOM 6791 O O . THR A 1 458 ? -4.828 -11.635 33.655 1.000 32.116 477 THR A O 1
ATOM 6801 N N . VAL A 1 459 ? -4.599 -11.950 31.408 1.000 26.904 478 VAL A N 1
ATOM 6802 C CA . VAL A 1 459 ? -5.323 -10.783 31.022 1.000 25.458 478 VAL A CA 1
ATOM 6803 C C . VAL A 1 459 ? -6.644 -11.247 30.446 1.000 29.052 478 VAL A C 1
ATOM 6804 O O . VAL A 1 459 ? -6.667 -12.126 29.572 1.000 31.434 478 VAL A O 1
ATOM 6817 N N . TYR A 1 460 ? -7.733 -10.596 30.897 1.000 28.748 479 TYR A N 1
ATOM 6818 C CA . TYR A 1 460 ? -9.091 -10.868 30.418 1.000 28.959 479 TYR A CA 1
ATOM 6819 C C . TYR A 1 460 ? -9.644 -9.611 29.777 1.000 25.496 479 TYR A C 1
ATOM 6820 O O . TYR A 1 460 ? -9.483 -8.530 30.286 1.000 30.863 479 TYR A O 1
ATOM 6837 N N . LEU A 1 461 ? -10.407 -9.801 28.706 1.000 28.847 480 LEU A N 1
ATOM 6838 C CA . LEU A 1 461 ? -11.121 -8.729 28.068 1.000 31.196 480 LEU A CA 1
ATOM 6839 C C . LEU A 1 461 ? -12.528 -9.179 27.718 1.000 35.764 480 LEU A C 1
ATOM 6840 O O . LEU A 1 461 ? -12.659 -10.189 27.046 1.000 37.051 480 LEU A O 1
ATOM 6856 N N . ASP A 1 462 ? -13.535 -8.355 28.057 1.000 38.190 481 ASP A N 1
ATOM 6857 C CA . ASP A 1 462 ? -14.929 -8.624 27.661 1.000 38.514 481 ASP A CA 1
ATOM 6858 C C . ASP A 1 462 ? -15.316 -10.108 27.852 1.000 41.917 481 ASP A C 1
ATOM 6859 O O . ASP A 1 462 ? -15.804 -10.790 26.923 1.000 44.480 481 ASP A O 1
ATOM 6868 N N . GLY A 1 463 ? -15.021 -10.557 29.066 1.000 32.660 482 GLY A N 1
ATOM 6869 C CA . GLY A 1 463 ? -15.227 -11.900 29.590 1.000 41.643 482 GLY A CA 1
ATOM 6870 C C . GLY A 1 463 ? -14.429 -13.040 28.935 1.000 52.753 482 GLY A C 1
ATOM 6871 O O . GLY A 1 463 ? -14.730 -14.198 29.248 1.000 41.778 482 GLY A O 1
ATOM 6875 N N . LYS A 1 464 ? -13.410 -12.759 28.081 1.000 43.853 483 LYS A N 1
ATOM 6876 C CA . LYS A 1 464 ? -12.578 -13.819 27.511 1.000 44.625 483 LYS A CA 1
ATOM 6877 C C . LYS A 1 464 ? -11.122 -13.702 27.982 1.000 44.456 483 LYS A C 1
ATOM 6878 O O . LYS A 1 464 ? -10.600 -12.612 28.105 1.000 36.943 483 LYS A O 1
ATOM 6897 N N . LYS A 1 465 ? -10.448 -14.834 28.188 1.000 39.721 484 LYS A N 1
ATOM 6898 C CA . LYS A 1 465 ? -9.018 -14.856 28.432 1.000 38.906 484 LYS A CA 1
ATOM 6899 C C . LYS A 1 465 ? -8.249 -14.419 27.185 1.000 32.497 484 LYS A C 1
ATOM 6900 O O . LYS A 1 465 ? -8.464 -14.929 26.118 1.000 34.317 484 LYS A O 1
ATOM 6919 N N . VAL A 1 466 ? -7.400 -13.411 27.323 1.000 32.834 485 VAL A N 1
ATOM 6920 C CA . VAL A 1 466 ? -6.567 -12.967 26.235 1.000 33.660 485 VAL A CA 1
ATOM 6921 C C . VAL A 1 466 ? -5.229 -13.697 26.249 1.000 38.177 485 VAL A C 1
ATOM 6922 O O . VAL A 1 466 ? -4.824 -14.240 25.229 1.000 31.660 485 VAL A O 1
ATOM 6935 N N . ILE A 1 467 ? -4.540 -13.739 27.405 1.000 28.182 486 ILE A N 1
ATOM 6936 C CA . ILE A 1 467 ? -3.211 -14.337 27.434 1.000 31.587 486 ILE A CA 1
ATOM 6937 C C . ILE A 1 467 ? -2.891 -14.590 28.885 1.000 27.540 486 ILE A C 1
ATOM 6938 O O . ILE A 1 467 ? -3.308 -13.805 29.725 1.000 27.264 486 ILE A O 1
ATOM 6954 N N . SER A 1 468 ? -2.173 -15.660 29.119 1.000 25.864 487 SER A N 1
ATOM 6955 C CA . SER A 1 468 ? -1.533 -15.957 30.382 1.000 29.459 487 SER A CA 1
ATOM 6956 C C . SER A 1 468 ? -0.035 -16.109 30.136 1.000 27.638 487 SER A C 1
ATOM 6957 O O . SER A 1 468 ? 0.333 -16.859 29.233 1.000 27.944 487 SER A O 1
ATOM 6964 N N . PHE A 1 469 ? 0.820 -15.364 30.845 1.000 24.155 488 PHE A N 1
ATOM 6965 C CA . PHE A 1 469 ? 2.250 -15.556 30.649 1.000 25.879 488 PHE A CA 1
ATOM 6966 C C . PHE A 1 469 ? 3.029 -15.266 31.920 1.000 26.480 488 PHE A C 1
ATOM 6967 O O . PHE A 1 469 ? 2.530 -14.640 32.817 1.000 29.207 488 PHE A O 1
ATOM 6984 N N . ILE A 1 470 ? 4.243 -15.799 31.978 1.000 26.909 489 ILE A N 1
ATOM 6985 C CA . ILE A 1 470 ? 5.078 -15.625 33.163 1.000 31.614 489 ILE A CA 1
ATOM 6986 C C . ILE A 1 470 ? 6.131 -14.541 32.922 1.000 33.558 489 ILE A C 1
ATOM 6987 O O . ILE A 1 470 ? 6.992 -14.763 32.100 1.000 33.088 489 ILE A O 1
ATOM 7003 N N . PRO A 1 471 ? 6.083 -13.377 33.600 1.000 31.885 490 PRO A N 1
ATOM 7004 C CA . PRO A 1 471 ? 7.138 -12.358 33.547 1.000 31.073 490 PRO A CA 1
ATOM 7005 C C . PRO A 1 471 ? 8.411 -12.773 34.286 1.000 28.581 490 PRO A C 1
ATOM 7006 O O . PRO A 1 471 ? 8.388 -13.152 35.444 1.000 28.481 490 PRO A O 1
ATOM 7017 N N . TRP A 1 472 ? 9.526 -12.889 33.579 1.000 27.287 491 TRP A N 1
ATOM 7018 C CA . TRP A 1 472 ? 10.720 -13.447 34.158 1.000 24.399 491 TRP A CA 1
ATOM 7019 C C . TRP A 1 472 ? 11.939 -12.935 33.404 1.000 30.140 491 TRP A C 1
ATOM 7020 O O . TRP A 1 472 ? 11.900 -12.838 32.160 1.000 32.632 491 TRP A O 1
ATOM 7041 N N . ARG A 1 473 ? 13.010 -12.640 34.157 1.000 26.323 492 ARG A N 1
ATOM 7042 C CA . ARG A 1 473 ? 14.307 -12.275 33.589 1.000 28.414 492 ARG A CA 1
ATOM 7043 C C . ARG A 1 473 ? 15.369 -13.166 34.205 1.000 32.608 492 ARG A C 1
ATOM 7044 O O . ARG A 1 473 ? 15.455 -13.229 35.416 1.000 31.231 492 ARG A O 1
ATOM 7065 N N . ASP A 1 474 ? 16.205 -13.800 33.396 1.000 26.628 493 ASP A N 1
ATOM 7066 C CA . ASP A 1 474 ? 17.200 -14.713 33.924 1.000 32.165 493 ASP A CA 1
ATOM 7067 C C . ASP A 1 474 ? 18.581 -14.357 33.393 1.000 31.665 493 ASP A C 1
ATOM 7068 O O . ASP A 1 474 ? 19.444 -15.231 33.351 1.000 30.213 493 ASP A O 1
ATOM 7077 N N . ASP A 1 475 ? 18.770 -13.072 32.991 1.000 30.810 494 ASP A N 1
ATOM 7078 C CA . ASP A 1 475 ? 20.003 -12.582 32.407 1.000 28.725 494 ASP A CA 1
ATOM 7079 C C . ASP A 1 475 ? 20.709 -11.584 33.331 1.000 26.898 494 ASP A C 1
ATOM 7080 O O . ASP A 1 475 ? 21.606 -10.869 32.887 1.000 31.632 494 ASP A O 1
ATOM 7089 N N . CYS A 1 476 ? 20.333 -11.530 34.601 1.000 25.974 495 CYS A N 1
ATOM 7090 C CA . CYS A 1 476 ? 20.719 -10.404 35.469 1.000 27.635 495 CYS A CA 1
ATOM 7091 C C . CYS A 1 476 ? 22.214 -10.409 35.862 1.000 26.239 495 CYS A C 1
ATOM 7092 O O . CYS A 1 476 ? 22.830 -9.356 36.105 1.000 29.799 495 CYS A O 1
ATOM 7099 N N . GLY A 1 477 ? 22.863 -11.573 35.823 1.000 30.012 496 GLY A N 1
ATOM 7100 C CA . GLY A 1 477 ? 24.300 -11.651 35.997 1.000 31.108 496 GLY A CA 1
ATOM 7101 C C . GLY A 1 477 ? 25.070 -10.853 34.949 1.000 37.596 496 GLY A C 1
ATOM 7102 O O . GLY A 1 477 ? 26.234 -10.502 35.163 1.000 32.034 496 GLY A O 1
ATOM 7106 N N . THR A 1 478 ? 24.413 -10.572 33.802 1.000 30.652 497 THR A N 1
ATOM 7107 C CA . THR A 1 478 ? 25.035 -9.768 32.772 1.000 27.402 497 THR A CA 1
ATOM 7108 C C . THR A 1 478 ? 25.421 -8.372 33.284 1.000 25.234 497 THR A C 1
ATOM 7109 O O . THR A 1 478 ? 26.372 -7.788 32.797 1.000 26.982 497 THR A O 1
ATOM 7119 N N . TYR A 1 479 ? 24.643 -7.777 34.189 1.000 24.586 498 TYR A N 1
ATOM 7120 C CA . TYR A 1 479 ? 24.784 -6.352 34.520 1.000 26.773 498 TYR A CA 1
ATOM 7121 C C . TYR A 1 479 ? 25.540 -6.168 35.857 1.000 29.639 498 TYR A C 1
ATOM 7122 O O . TYR A 1 479 ? 25.345 -5.179 36.583 1.000 29.865 498 TYR A O 1
ATOM 7139 N N . ARG A 1 480 ? 26.417 -7.141 36.186 1.000 33.322 499 ARG A N 1
ATOM 7140 C CA . ARG A 1 480 ? 27.143 -7.140 37.462 1.000 33.556 499 ARG A CA 1
ATOM 7141 C C . ARG A 1 480 ? 27.916 -5.844 37.667 1.000 28.121 499 ARG A C 1
ATOM 7142 O O . ARG A 1 480 ? 27.889 -5.264 38.744 1.000 33.398 499 ARG A O 1
ATOM 7163 N N . ASN A 1 481 ? 28.518 -5.343 36.600 1.000 31.675 500 ASN A N 1
ATOM 7164 C CA . ASN A 1 481 ? 29.314 -4.136 36.685 1.000 29.986 500 ASN A CA 1
ATOM 7165 C C . ASN A 1 481 ? 28.496 -2.878 36.899 1.000 37.963 500 ASN A C 1
ATOM 7166 O O . ASN A 1 481 ? 29.110 -1.839 37.159 1.000 37.058 500 ASN A O 1
ATOM 7177 N N . SER A 1 482 ? 27.154 -2.989 36.890 1.000 34.048 501 SER A N 1
ATOM 7178 C CA . SER A 1 482 ? 26.281 -1.881 37.208 1.000 35.917 501 SER A CA 1
ATOM 7179 C C . SER A 1 482 ? 25.818 -1.888 38.647 1.000 34.239 501 SER A C 1
ATOM 7180 O O . SER A 1 482 ? 24.910 -1.141 39.064 1.000 31.566 501 SER A O 1
ATOM 7187 N N . ASN A 1 483 ? 26.470 -2.706 39.458 1.000 30.747 502 ASN A N 1
ATOM 7188 C CA . ASN A 1 483 ? 25.908 -2.984 40.746 1.000 29.638 502 ASN A CA 1
ATOM 7189 C C . ASN A 1 483 ? 27.012 -3.078 41.836 1.000 40.510 502 ASN A C 1
ATOM 7190 O O . ASN A 1 483 ? 27.101 -4.067 42.565 1.000 39.212 502 ASN A O 1
ATOM 7201 N N . PRO A 1 484 ? 27.807 -2.003 42.069 1.000 38.438 503 PRO A N 1
ATOM 7202 C CA . PRO A 1 484 ? 28.906 -2.040 43.055 1.000 39.830 503 PRO A CA 1
ATOM 7203 C C . PRO A 1 484 ? 28.500 -2.358 44.493 1.000 38.032 503 PRO A C 1
ATOM 7204 O O . PRO A 1 484 ? 29.247 -3.032 45.194 1.000 48.953 503 PRO A O 1
ATOM 7215 N N . CYS A 1 485 ? 27.279 -2.025 44.914 1.000 39.309 504 CYS A N 1
ATOM 7216 C CA . CYS A 1 485 ? 26.862 -2.262 46.274 1.000 35.150 504 CYS A CA 1
ATOM 7217 C C . CYS A 1 485 ? 25.881 -3.437 46.391 1.000 42.997 504 CYS A C 1
ATOM 7218 O O . CYS A 1 485 ? 25.173 -3.591 47.388 1.000 36.781 504 CYS A O 1
ATOM 7225 N N . SER A 1 486 ? 25.853 -4.323 45.390 1.000 40.526 505 SER A N 1
ATOM 7226 C CA . SER A 1 486 ? 25.067 -5.540 45.500 1.000 42.149 505 SER A CA 1
ATOM 7227 C C . SER A 1 486 ? 25.704 -6.452 46.547 1.000 42.001 505 SER A C 1
ATOM 7228 O O . SER A 1 486 ? 26.898 -6.701 46.422 1.000 44.858 505 SER A O 1
ATOM 7235 N N . GLY A 1 487 ? 24.872 -7.026 47.417 1.000 42.408 506 GLY A N 1
ATOM 7236 C CA . GLY A 1 487 ? 25.311 -7.964 48.440 1.000 49.494 506 GLY A CA 1
ATOM 7237 C C . GLY A 1 487 ? 25.882 -9.251 47.873 1.000 44.284 506 GLY A C 1
ATOM 7238 O O . GLY A 1 487 ? 25.312 -9.843 46.960 1.000 42.792 506 GLY A O 1
ATOM 7242 N N . ASN A 1 488 ? 27.042 -9.680 48.393 1.000 44.606 507 ASN A N 1
ATOM 7243 C CA . ASN A 1 488 ? 27.759 -10.843 47.894 1.000 40.467 507 ASN A CA 1
ATOM 7244 C C . ASN A 1 488 ? 27.490 -11.998 48.844 1.000 47.221 507 ASN A C 1
ATOM 7245 O O . ASN A 1 488 ? 27.751 -11.893 50.018 1.000 46.346 507 ASN A O 1
ATOM 7256 N N . PHE A 1 489 ? 26.892 -13.077 48.340 1.000 45.436 508 PHE A N 1
ATOM 7257 C CA . PHE A 1 489 ? 26.497 -14.209 49.160 1.000 41.912 508 PHE A CA 1
ATOM 7258 C C . PHE A 1 489 ? 27.670 -15.187 49.331 1.000 40.496 508 PHE A C 1
ATOM 7259 O O . PHE A 1 489 ? 28.637 -15.254 48.553 1.000 35.922 508 PHE A O 1
ATOM 7276 N N . SER A 1 490 ? 27.518 -16.040 50.343 1.000 42.001 509 SER A N 1
ATOM 7277 C CA . SER A 1 490 ? 28.541 -17.018 50.663 1.000 42.185 509 SER A CA 1
ATOM 7278 C C . SER A 1 490 ? 28.471 -18.199 49.691 1.000 44.165 509 SER A C 1
ATOM 7279 O O . SER A 1 490 ? 29.455 -18.958 49.594 1.000 41.061 509 SER A O 1
ATOM 7286 N N . ASN A 1 491 ? 27.424 -18.257 48.830 1.000 40.995 510 ASN A N 1
ATOM 7287 C CA . ASN A 1 491 ? 27.450 -19.213 47.724 1.000 33.655 510 ASN A CA 1
ATOM 7288 C C . ASN A 1 491 ? 28.034 -18.652 46.438 1.000 38.804 510 ASN A C 1
ATOM 7289 O O . ASN A 1 491 ? 28.041 -19.348 45.437 1.000 43.449 510 ASN A O 1
ATOM 7300 N N . GLY A 1 492 ? 28.534 -17.424 46.444 1.000 35.409 511 GLY A N 1
ATOM 7301 C CA . GLY A 1 492 ? 29.312 -16.966 45.311 1.000 38.138 511 GLY A CA 1
ATOM 7302 C C . GLY A 1 492 ? 28.516 -16.009 44.404 1.000 34.967 511 GLY A C 1
ATOM 7303 O O . GLY A 1 492 ? 29.096 -15.399 43.540 1.000 30.365 511 GLY A O 1
ATOM 7307 N N . LEU A 1 493 ? 27.211 -15.935 44.592 1.000 37.012 512 LEU A N 1
ATOM 7308 C CA . LEU A 1 493 ? 26.336 -15.123 43.763 1.000 37.835 512 LEU A CA 1
ATOM 7309 C C . LEU A 1 493 ? 26.242 -13.765 44.429 1.000 46.723 512 LEU A C 1
ATOM 7310 O O . LEU A 1 493 ? 26.482 -13.676 45.638 1.000 38.476 512 LEU A O 1
ATOM 7326 N N . SER A 1 494 ? 25.898 -12.738 43.632 1.000 35.738 513 SER A N 1
ATOM 7327 C CA . SER A 1 494 ? 25.620 -11.405 44.128 1.000 31.658 513 SER A CA 1
ATOM 7328 C C . SER A 1 494 ? 24.121 -11.164 43.998 1.000 31.508 513 SER A C 1
ATOM 7329 O O . SER A 1 494 ? 23.447 -11.792 43.185 1.000 37.616 513 SER A O 1
ATOM 7336 N N . SER A 1 495 ? 23.541 -10.327 44.835 1.000 32.244 514 SER A N 1
ATOM 7337 C CA . SER A 1 495 ? 22.104 -10.108 44.788 1.000 32.785 514 SER A CA 1
ATOM 7338 C C . SER A 1 495 ? 21.672 -9.726 43.349 1.000 37.313 514 SER A C 1
ATOM 7339 O O . SER A 1 495 ? 20.582 -10.083 42.930 1.000 35.707 514 SER A O 1
ATOM 7346 N N . SER A 1 496 ? 22.505 -8.936 42.639 1.000 34.508 515 SER A N 1
ATOM 7347 C CA . SER A 1 496 ? 22.149 -8.354 41.347 1.000 34.299 515 SER A CA 1
ATOM 7348 C C . SER A 1 496 ? 22.094 -9.439 40.278 1.000 35.135 515 SER A C 1
ATOM 7349 O O . SER A 1 496 ? 21.505 -9.246 39.221 1.000 31.458 515 SER A O 1
ATOM 7356 N N . ASP A 1 497 ? 22.721 -10.574 40.557 1.000 34.037 516 ASP A N 1
ATOM 7357 C CA . ASP A 1 497 ? 22.801 -11.704 39.640 1.000 35.463 516 ASP A CA 1
ATOM 7358 C C . ASP A 1 497 ? 21.518 -12.534 39.591 1.000 28.855 516 ASP A C 1
ATOM 7359 O O . ASP A 1 497 ? 21.326 -13.310 38.666 1.000 32.704 516 ASP A O 1
ATOM 7368 N N . LEU A 1 498 ? 20.666 -12.464 40.590 1.000 32.594 517 LEU A N 1
ATOM 7369 C CA . LEU A 1 498 ? 19.558 -13.386 40.665 1.000 32.493 517 LEU A CA 1
ATOM 7370 C C . LEU A 1 498 ? 18.481 -13.081 39.596 1.000 32.100 517 LEU A C 1
ATOM 7371 O O . LEU A 1 498 ? 18.153 -11.927 39.333 1.000 30.318 517 LEU A O 1
ATOM 7387 N N . SER A 1 499 ? 17.819 -14.153 39.165 1.000 30.291 518 SER A N 1
ATOM 7388 C CA . SER A 1 499 ? 16.699 -14.110 38.245 1.000 28.410 518 SER A CA 1
ATOM 7389 C C . SER A 1 499 ? 15.494 -13.631 39.022 1.000 34.512 518 SER A C 1
ATOM 7390 O O . SER A 1 499 ? 15.333 -13.949 40.198 1.000 27.486 518 SER A O 1
ATOM 7397 N N . ARG A 1 500 ? 14.672 -12.804 38.374 1.000 28.471 519 ARG A N 1
ATOM 7398 C CA . ARG A 1 500 ? 13.610 -12.073 39.025 1.000 27.398 519 ARG A CA 1
ATOM 7399 C C . ARG A 1 500 ? 12.391 -11.987 38.114 1.000 27.599 519 ARG A C 1
ATOM 7400 O O . ARG A 1 500 ? 12.436 -12.235 36.920 1.000 27.093 519 ARG A O 1
ATOM 7421 N N . SER A 1 501 ? 11.291 -11.559 38.673 1.000 28.735 520 SER A N 1
ATOM 7422 C CA . SER A 1 501 ? 10.024 -11.410 37.984 1.000 30.711 520 SER A CA 1
ATOM 7423 C C . SER A 1 501 ? 10.009 -10.135 37.119 1.000 27.345 520 SER A C 1
ATOM 7424 O O . SER A 1 501 ? 9.222 -9.218 37.284 1.000 27.473 520 SER A O 1
ATOM 7431 N N . ASN A 1 502 ? 10.789 -10.204 36.062 1.000 28.255 521 ASN A N 1
ATOM 7432 C CA . ASN A 1 502 ? 10.685 -9.391 34.857 1.000 27.276 521 ASN A CA 1
ATOM 7433 C C . ASN A 1 502 ? 11.556 -8.150 34.968 1.000 28.804 521 ASN A C 1
ATOM 7434 O O . ASN A 1 502 ? 11.346 -7.192 34.204 1.000 29.595 521 ASN A O 1
ATOM 7445 N N . TRP A 1 503 ? 12.564 -8.193 35.855 1.000 24.493 522 TRP A N 1
ATOM 7446 C CA . TRP A 1 503 ? 13.474 -7.058 35.941 1.000 27.328 522 TRP A CA 1
ATOM 7447 C C . TRP A 1 503 ? 14.837 -7.464 36.451 1.000 26.427 522 TRP A C 1
ATOM 7448 O O . TRP A 1 503 ? 14.977 -8.535 37.081 1.000 27.055 522 TRP A O 1
ATOM 7469 N N . CYS A 1 504 ? 15.816 -6.648 36.095 1.000 29.152 523 CYS A N 1
ATOM 7470 C CA . CYS A 1 504 ? 17.187 -6.803 36.576 1.000 29.186 523 CYS A CA 1
ATOM 7471 C C . CYS A 1 504 ? 17.662 -5.446 37.060 1.000 31.551 523 CYS A C 1
ATOM 7472 O O . CYS A 1 504 ? 17.485 -4.473 36.334 1.000 34.505 523 CYS A O 1
ATOM 7479 N N . PRO A 1 505 ? 18.298 -5.351 38.257 1.000 32.952 524 PRO A N 1
ATOM 7480 C CA . PRO A 1 505 ? 18.951 -4.115 38.695 1.000 32.701 524 PRO A CA 1
ATOM 7481 C C . PRO A 1 505 ? 19.928 -3.601 37.661 1.000 28.974 524 PRO A C 1
ATOM 7482 O O . PRO A 1 505 ? 20.852 -4.318 37.278 1.000 32.310 524 PRO A O 1
ATOM 7493 N N . GLY A 1 506 ? 19.686 -2.354 37.227 1.000 29.310 525 GLY A N 1
ATOM 7494 C CA . GLY A 1 506 ? 20.492 -1.679 36.227 1.000 29.981 525 GLY A CA 1
ATOM 7495 C C . GLY A 1 506 ? 19.928 -1.733 34.791 1.000 32.238 525 GLY A C 1
ATOM 7496 O O . GLY A 1 506 ? 20.626 -1.304 33.844 1.000 34.714 525 GLY A O 1
ATOM 7500 N N . THR A 1 507 ? 18.712 -2.292 34.590 1.000 29.887 526 THR A N 1
ATOM 7501 C CA . THR A 1 507 ? 18.210 -2.452 33.220 1.000 30.932 526 THR A CA 1
ATOM 7502 C C . THR A 1 507 ? 16.777 -1.980 33.104 1.000 31.062 526 THR A C 1
ATOM 7503 O O . THR A 1 507 ? 16.078 -1.822 34.088 1.000 29.306 526 THR A O 1
ATOM 7513 N N . VAL A 1 508 ? 16.340 -1.864 31.838 1.000 31.980 527 VAL A N 1
ATOM 7514 C CA . VAL A 1 508 ? 14.968 -1.556 31.485 1.000 27.941 527 VAL A CA 1
ATOM 7515 C C . VAL A 1 508 ? 14.154 -2.825 31.573 1.000 23.525 527 VAL A C 1
ATOM 7516 O O . VAL A 1 508 ? 14.643 -3.857 31.180 1.000 27.626 527 VAL A O 1
ATOM 7529 N N . THR A 1 509 ? 12.904 -2.745 32.018 1.000 28.964 528 THR A N 1
ATOM 7530 C CA . THR A 1 509 ? 11.958 -3.831 31.834 1.000 27.891 528 THR A CA 1
ATOM 7531 C C . THR A 1 509 ? 11.120 -3.538 30.565 1.000 27.186 528 THR A C 1
ATOM 7532 O O . THR A 1 509 ? 10.554 -2.489 30.443 1.000 28.718 528 THR A O 1
ATOM 7542 N N . THR A 1 510 ? 11.150 -4.407 29.580 1.000 25.340 529 THR A N 1
ATOM 7543 C CA . THR A 1 510 ? 10.543 -4.057 28.306 1.000 28.463 529 THR A CA 1
ATOM 7544 C C . THR A 1 510 ? 9.052 -4.375 28.360 1.000 25.948 529 THR A C 1
ATOM 7545 O O . THR A 1 510 ? 8.592 -5.295 29.048 1.000 22.472 529 THR A O 1
ATOM 7555 N N . PRO A 1 511 ? 8.242 -3.617 27.629 1.000 26.493 530 PRO A N 1
ATOM 7556 C CA . PRO A 1 511 ? 6.800 -3.864 27.589 1.000 27.360 530 PRO A CA 1
ATOM 7557 C C . PRO A 1 511 ? 6.454 -5.113 26.801 1.000 26.665 530 PRO A C 1
ATOM 7558 O O . PRO A 1 511 ? 7.211 -5.484 25.913 1.000 25.781 530 PRO A O 1
ATOM 7569 N N . GLU A 1 512 ? 5.360 -5.738 27.195 1.000 24.170 531 GLU A N 1
ATOM 7570 C CA . GLU A 1 512 ? 4.631 -6.697 26.377 1.000 24.627 531 GLU A CA 1
ATOM 7571 C C . GLU A 1 512 ? 3.616 -5.945 25.533 1.000 24.116 531 GLU A C 1
ATOM 7572 O O . GLU A 1 512 ? 2.990 -4.969 25.947 1.000 28.979 531 GLU A O 1
ATOM 7584 N N . TYR A 1 513 ? 3.493 -6.385 24.301 1.000 23.356 532 TYR A N 1
ATOM 7585 C CA . TYR A 1 513 ? 2.498 -5.856 23.399 1.000 23.507 532 TYR A CA 1
ATOM 7586 C C . TYR A 1 513 ? 1.469 -6.974 23.244 1.000 25.624 532 TYR A C 1
ATOM 7587 O O . TYR A 1 513 ? 1.721 -7.992 22.591 1.000 26.329 532 TYR A O 1
ATOM 7604 N N . ILE A 1 514 ? 0.344 -6.844 23.937 1.000 24.510 533 ILE A N 1
ATOM 7605 C CA . ILE A 1 514 ? -0.622 -7.905 23.992 1.000 24.432 533 ILE A CA 1
ATOM 7606 C C . ILE A 1 514 ? -1.729 -7.600 22.975 1.000 25.753 533 ILE A C 1
ATOM 7607 O O . ILE A 1 514 ? -2.396 -6.583 23.030 1.000 30.845 533 ILE A O 1
ATOM 7623 N N . TYR A 1 515 ? -1.882 -8.472 22.004 1.000 23.060 534 TYR A N 1
ATOM 7624 C CA . TYR A 1 515 ? -2.878 -8.300 20.963 1.000 26.552 534 TYR A CA 1
ATOM 7625 C C . TYR A 1 515 ? -4.302 -8.518 21.517 1.000 27.628 534 TYR A C 1
ATOM 7626 O O . TYR A 1 515 ? -4.552 -9.536 22.144 1.000 23.371 534 TYR A O 1
ATOM 7643 N N . LEU A 1 516 ? -5.183 -7.523 21.365 1.000 29.538 535 LEU A N 1
ATOM 7644 C CA . LEU A 1 516 ? -6.554 -7.619 21.832 1.000 28.641 535 LEU A CA 1
ATOM 7645 C C . LEU A 1 516 ? -7.529 -7.899 20.692 1.000 33.371 535 LEU A C 1
ATOM 7646 O O . LEU A 1 516 ? -8.617 -8.288 20.998 1.000 33.625 535 LEU A O 1
ATOM 7662 N N . GLY A 1 517 ? -7.143 -7.695 19.433 1.000 34.691 536 GLY A N 1
ATOM 7663 C CA . GLY A 1 517 ? -8.040 -7.797 18.300 1.000 33.110 536 GLY A CA 1
ATOM 7664 C C . GLY A 1 517 ? -8.885 -6.541 18.104 1.000 35.849 536 GLY A C 1
ATOM 7665 O O . GLY A 1 517 ? -8.606 -5.463 18.631 1.000 31.345 536 GLY A O 1
ATOM 7669 N N . ASP A 1 518 ? -9.962 -6.696 17.326 1.000 31.708 537 ASP A N 1
ATOM 7670 C CA . ASP A 1 518 ? -10.789 -5.543 16.968 1.000 34.098 537 ASP A CA 1
ATOM 7671 C C . ASP A 1 518 ? -11.781 -5.333 18.087 1.000 28.473 537 ASP A C 1
ATOM 7672 O O . ASP A 1 518 ? -12.220 -6.289 18.655 1.000 29.943 537 ASP A O 1
ATOM 7681 N N . LEU A 1 519 ? -12.009 -4.091 18.472 1.000 28.230 538 LEU A N 1
ATOM 7682 C CA . LEU A 1 519 ? -12.867 -3.745 19.578 1.000 32.321 538 LEU A CA 1
ATOM 7683 C C . LEU A 1 519 ? -13.986 -2.867 19.013 1.000 34.397 538 LEU A C 1
ATOM 7684 O O . LEU A 1 519 ? -13.742 -1.980 18.190 1.000 34.346 538 LEU A O 1
ATOM 7700 N N . GLU A 1 520 ? -15.211 -3.121 19.456 1.000 30.487 539 GLU A N 1
ATOM 7701 C CA . GLU A 1 520 ? -16.355 -2.386 18.970 1.000 31.936 539 GLU A CA 1
ATOM 7702 C C . GLU A 1 520 ? -16.477 -1.131 19.803 1.000 33.936 539 GLU A C 1
ATOM 7703 O O . GLU A 1 520 ? -15.953 -1.054 20.921 1.000 31.905 539 GLU A O 1
ATOM 7715 N N . ALA A 1 521 ? -17.168 -0.151 19.249 1.000 34.411 540 ALA A N 1
ATOM 7716 C CA . ALA A 1 521 ? -17.565 0.993 20.058 1.000 32.701 540 ALA A CA 1
ATOM 7717 C C . ALA A 1 521 ? -18.391 0.589 21.266 1.000 32.312 540 ALA A C 1
ATOM 7718 O O . ALA A 1 521 ? -19.135 -0.389 21.248 1.000 32.908 540 ALA A O 1
ATOM 7725 N N . GLY A 1 522 ? -18.250 1.408 22.320 1.000 31.524 541 GLY A N 1
ATOM 7726 C CA . GLY A 1 522 ? -18.990 1.218 23.540 1.000 31.206 541 GLY A CA 1
ATOM 7727 C C . GLY A 1 522 ? -18.044 0.861 24.657 1.000 39.343 541 GLY A C 1
ATOM 7728 O O . GLY A 1 522 ? -16.854 1.095 24.535 1.000 33.153 541 GLY A O 1
ATOM 7732 N N . GLU A 1 523 ? -18.584 0.328 25.750 1.000 33.205 542 GLU A N 1
ATOM 7733 C CA . GLU A 1 523 ? -17.808 0.015 26.917 1.000 32.033 542 GLU A CA 1
ATOM 7734 C C . GLU A 1 523 ? -17.241 -1.400 26.826 1.000 38.297 542 GLU A C 1
ATOM 7735 O O . GLU A 1 523 ? -17.844 -2.284 26.224 1.000 38.647 542 GLU A O 1
ATOM 7747 N N . HIS A 1 524 ? -16.121 -1.594 27.523 1.000 33.619 543 HIS A N 1
ATOM 7748 C CA . HIS A 1 524 ? -15.372 -2.829 27.610 1.000 31.698 543 HIS A CA 1
ATOM 7749 C C . HIS A 1 524 ? -14.900 -2.993 29.044 1.000 29.681 543 HIS A C 1
ATOM 7750 O O . HIS A 1 524 ? -14.609 -1.994 29.734 1.000 34.069 543 HIS A O 1
ATOM 7763 N N . THR A 1 525 ? -14.688 -4.249 29.429 1.000 30.163 544 THR A N 1
ATOM 7764 C CA . THR A 1 525 ? -14.035 -4.591 30.689 1.000 31.786 544 THR A CA 1
ATOM 7765 C C . THR A 1 525 ? -12.721 -5.315 30.453 1.000 30.172 544 THR A C 1
ATOM 7766 O O . THR A 1 525 ? -12.592 -6.125 29.562 1.000 32.356 544 THR A O 1
ATOM 7776 N N . LEU A 1 526 ? -11.765 -5.045 31.314 1.000 31.645 545 LEU A N 1
ATOM 7777 C CA . LEU A 1 526 ? -10.488 -5.701 31.236 1.000 32.748 545 LEU A CA 1
ATOM 7778 C C . LEU A 1 526 ? -10.013 -6.003 32.639 1.000 29.758 545 LEU A C 1
ATOM 7779 O O . LEU A 1 526 ? -10.194 -5.197 33.553 1.000 36.350 545 LEU A O 1
ATOM 7795 N N . SER A 1 527 ? -9.443 -7.169 32.835 1.000 33.554 546 SER A N 1
ATOM 7796 C CA . SER A 1 527 ? -8.900 -7.460 34.138 1.000 33.218 546 SER A CA 1
ATOM 7797 C C . SER A 1 527 ? -7.580 -8.206 34.027 1.000 31.533 546 SER A C 1
ATOM 7798 O O . SER A 1 527 ? -7.265 -8.789 32.990 1.000 31.514 546 SER A O 1
ATOM 7805 N N . VAL A 1 528 ? -6.815 -8.161 35.125 1.000 30.297 547 VAL A N 1
ATOM 7806 C CA . VAL A 1 528 ? -5.556 -8.824 35.292 1.000 30.764 547 VAL A CA 1
ATOM 7807 C C . VAL A 1 528 ? -5.575 -9.626 36.591 1.000 34.830 547 VAL A C 1
ATOM 7808 O O . VAL A 1 528 ? -5.765 -9.079 37.688 1.000 39.011 547 VAL A O 1
ATOM 7821 N N . ARG A 1 529 ? -5.363 -10.923 36.445 1.000 33.624 548 ARG A N 1
ATOM 7822 C CA . ARG A 1 529 ? -5.240 -11.843 37.575 1.000 32.970 548 ARG A CA 1
ATOM 7823 C C . ARG A 1 529 ? -3.800 -12.274 37.773 1.000 36.935 548 ARG A C 1
ATOM 7824 O O . ARG A 1 529 ? -3.156 -12.752 36.819 1.000 33.245 548 ARG A O 1
ATOM 7845 N N . ILE A 1 530 ? -3.305 -12.157 39.015 1.000 33.659 549 ILE A N 1
ATOM 7846 C CA . ILE A 1 530 ? -1.949 -12.565 39.334 1.000 35.104 549 ILE A CA 1
ATOM 7847 C C . ILE A 1 530 ? -2.008 -13.338 40.648 1.000 39.548 549 ILE A C 1
ATOM 7848 O O . ILE A 1 530 ? -2.410 -12.759 41.647 1.000 35.401 549 ILE A O 1
ATOM 7864 N N . PRO A 1 531 ? -1.585 -14.612 40.710 1.000 38.845 550 PRO A N 1
ATOM 7865 C CA . PRO A 1 531 ? -1.617 -15.362 41.981 1.000 38.239 550 PRO A CA 1
ATOM 7866 C C . PRO A 1 531 ? -0.469 -14.928 42.894 1.000 38.357 550 PRO A C 1
ATOM 7867 O O . PRO A 1 531 ? 0.558 -15.565 43.060 1.000 40.719 550 PRO A O 1
ATOM 7878 N N . GLN A 1 532 ? -0.619 -13.738 43.426 1.000 33.659 551 GLN A N 1
ATOM 7879 C CA . GLN A 1 532 ? 0.418 -13.143 44.245 1.000 43.496 551 GLN A CA 1
ATOM 7880 C C . GLN A 1 532 ? 0.736 -14.041 45.441 1.000 41.048 551 GLN A C 1
ATOM 7881 O O . GLN A 1 532 ? -0.217 -14.573 46.003 1.000 46.347 551 GLN A O 1
ATOM 7895 N N . GLY A 1 533 ? 2.019 -14.117 45.859 1.000 38.895 552 GLY A N 1
ATOM 7896 C CA . GLY A 1 533 ? 2.455 -14.950 46.999 1.000 42.723 552 GLY A CA 1
ATOM 7897 C C . GLY A 1 533 ? 2.079 -14.329 48.357 1.000 46.221 552 GLY A C 1
ATOM 7898 O O . GLY A 1 533 ? 1.918 -13.108 48.467 1.000 40.035 552 GLY A O 1
ATOM 7902 N N . ALA A 1 534 ? 1.895 -15.167 49.384 1.000 59.389 553 ALA A N 1
ATOM 7903 C CA . ALA A 1 534 ? 1.410 -14.743 50.703 1.000 53.123 553 ALA A CA 1
ATOM 7904 C C . ALA A 1 534 ? 2.451 -13.912 51.450 1.000 61.543 553 ALA A C 1
ATOM 7905 O O . ALA A 1 534 ? 3.660 -14.059 51.223 1.000 57.035 553 ALA A O 1
ATOM 7912 N N . PRO A 1 535 ? 2.031 -13.016 52.379 1.000 67.740 554 PRO A N 1
ATOM 7913 C CA . PRO A 1 535 ? 2.965 -12.305 53.254 1.000 66.507 554 PRO A CA 1
ATOM 7914 C C . PRO A 1 535 ? 3.774 -13.222 54.151 1.000 59.905 554 PRO A C 1
ATOM 7915 O O . PRO A 1 535 ? 3.438 -14.376 54.333 1.000 57.817 554 PRO A O 1
ATOM 7926 N N . GLU A 1 536 ? 4.857 -12.688 54.690 1.000 65.063 555 GLU A N 1
ATOM 7927 C CA . GLU A 1 536 ? 5.697 -13.454 55.576 1.000 69.434 555 GLU A CA 1
ATOM 7928 C C . GLU A 1 536 ? 6.560 -12.509 56.402 1.000 71.401 555 GLU A C 1
ATOM 7929 O O . GLU A 1 536 ? 7.291 -11.666 55.874 1.000 69.811 555 GLU A O 1
ATOM 7941 N N . GLY A 1 537 ? 6.482 -12.687 57.725 1.000 74.289 556 GLY A N 1
ATOM 7942 C CA . GLY A 1 537 ? 7.268 -11.887 58.645 1.000 61.426 556 GLY A CA 1
ATOM 7943 C C . GLY A 1 537 ? 6.915 -10.410 58.549 1.000 60.094 556 GLY A C 1
ATOM 7944 O O . GLY A 1 537 ? 7.761 -9.528 58.748 1.000 59.911 556 GLY A O 1
ATOM 7948 N N . GLY A 1 538 ? 5.652 -10.130 58.213 1.000 51.584 557 GLY A N 1
ATOM 7949 C CA . GLY A 1 538 ? 5.240 -8.760 57.998 1.000 51.457 557 GLY A CA 1
ATOM 7950 C C . GLY A 1 538 ? 5.520 -8.258 56.582 1.000 62.189 557 GLY A C 1
ATOM 7951 O O . GLY A 1 538 ? 5.007 -7.210 56.236 1.000 59.564 557 GLY A O 1
ATOM 7955 N N . SER A 1 539 ? 6.287 -9.018 55.783 1.000 63.284 558 SER A N 1
ATOM 7956 C CA . SER A 1 539 ? 6.669 -8.613 54.435 1.000 68.168 558 SER A CA 1
ATOM 7957 C C . SER A 1 539 ? 5.593 -9.029 53.426 1.000 55.041 558 SER A C 1
ATOM 7958 O O . SER A 1 539 ? 5.061 -10.145 53.493 1.000 52.881 558 SER A O 1
ATOM 7965 N N . ASN A 1 540 ? 5.350 -8.181 52.418 1.000 56.383 559 ASN A N 1
ATOM 7966 C CA . ASN A 1 540 ? 4.360 -8.484 51.397 1.000 51.224 559 ASN A CA 1
ATOM 7967 C C . ASN A 1 540 ? 4.977 -8.684 50.009 1.000 43.473 559 ASN A C 1
ATOM 7968 O O . ASN A 1 540 ? 5.920 -7.998 49.659 1.000 41.371 559 ASN A O 1
ATOM 7979 N N . SER A 1 541 ? 4.380 -9.561 49.195 1.000 45.029 560 SER A N 1
ATOM 7980 C CA . SER A 1 541 ? 4.612 -9.494 47.741 1.000 45.593 560 SER A CA 1
ATOM 7981 C C . SER A 1 541 ? 3.676 -8.434 47.142 1.000 43.712 560 SER A C 1
ATOM 7982 O O . SER A 1 541 ? 2.604 -8.130 47.726 1.000 45.171 560 SER A O 1
ATOM 7989 N N . TYR A 1 542 ? 4.034 -7.876 45.963 1.000 39.382 561 TYR A N 1
ATOM 7990 C CA . TYR A 1 542 ? 3.112 -7.002 45.254 1.000 37.772 561 TYR A CA 1
ATOM 7991 C C . TYR A 1 542 ? 3.496 -6.854 43.772 1.000 33.782 561 TYR A C 1
ATOM 7992 O O . TYR A 1 542 ? 4.602 -7.166 43.420 1.000 31.511 561 TYR A O 1
ATOM 8009 N N . TRP A 1 543 ? 2.584 -6.342 42.954 1.000 33.184 562 TRP A N 1
ATOM 8010 C CA . TRP A 1 543 ? 2.877 -6.268 41.528 1.000 34.603 562 TRP A CA 1
ATOM 8011 C C . TRP A 1 543 ? 2.689 -4.851 41.014 1.000 30.148 562 TRP A C 1
ATOM 8012 O O . TRP A 1 543 ? 1.665 -4.232 41.252 1.000 34.599 562 TRP A O 1
ATOM 8033 N N . CYS A 1 544 ? 3.655 -4.410 40.212 1.000 27.148 563 CYS A N 1
ATOM 8034 C CA . CYS A 1 544 ? 3.623 -3.117 39.569 1.000 30.329 563 CYS A CA 1
ATOM 8035 C C . CYS A 1 544 ? 3.290 -3.331 38.095 1.000 34.939 563 CYS A C 1
ATOM 8036 O O . CYS A 1 544 ? 4.156 -3.714 37.315 1.000 29.856 563 CYS A O 1
ATOM 8043 N N . ILE A 1 545 ? 2.017 -3.142 37.758 1.000 34.285 564 ILE A N 1
ATOM 8044 C CA . ILE A 1 545 ? 1.574 -3.366 36.396 1.000 31.695 564 ILE A CA 1
ATOM 8045 C C . ILE A 1 545 ? 0.949 -2.090 35.863 1.000 30.508 564 ILE A C 1
ATOM 8046 O O . ILE A 1 545 ? 0.180 -1.432 36.568 1.000 32.559 564 ILE A O 1
ATOM 8062 N N . SER A 1 546 ? 1.267 -1.777 34.616 1.000 26.492 565 SER A N 1
ATOM 8063 C CA . SER A 1 546 ? 0.643 -0.686 33.907 1.000 29.695 565 SER A CA 1
ATOM 8064 C C . SER A 1 546 ? 0.190 -1.120 32.513 1.000 30.021 565 SER A C 1
ATOM 8065 O O . SER A 1 546 ? 0.799 -1.987 31.894 1.000 26.940 565 SER A O 1
ATOM 8072 N N . GLY A 1 547 ? -0.898 -0.490 32.027 1.000 27.234 566 GLY A N 1
ATOM 8073 C CA . GLY A 1 547 ? -1.468 -0.868 30.756 1.000 26.052 566 GLY A CA 1
ATOM 8074 C C . GLY A 1 547 ? -2.117 0.319 30.084 1.000 27.645 566 GLY A C 1
ATOM 8075 O O . GLY A 1 547 ? -2.944 1.045 30.691 1.000 30.154 566 GLY A O 1
ATOM 8079 N N . THR A 1 548 ? -1.622 0.602 28.880 1.000 24.984 567 THR A N 1
ATOM 8080 C CA . THR A 1 548 ? -2.166 1.617 28.005 1.000 25.731 567 THR A CA 1
ATOM 8081 C C . THR A 1 548 ? -2.704 0.938 26.755 1.000 26.513 567 THR A C 1
ATOM 8082 O O . THR A 1 548 ? -2.056 0.016 26.270 1.000 25.631 567 THR A O 1
ATOM 8092 N N . LEU A 1 549 ? -3.896 1.359 26.309 1.000 28.383 568 LEU A N 1
ATOM 8093 C CA . LEU A 1 549 ? -4.513 0.770 25.138 1.000 25.889 568 LEU A CA 1
ATOM 8094 C C . LEU A 1 549 ? -3.966 1.508 23.919 1.000 24.218 568 LEU A C 1
ATOM 8095 O O . LEU A 1 549 ? -4.094 2.695 23.809 1.000 27.341 568 LEU A O 1
ATOM 8111 N N . LEU A 1 550 ? -3.497 0.734 22.937 1.000 27.518 569 LEU A N 1
ATOM 8112 C CA . LEU A 1 550 ? -3.010 1.305 21.688 1.000 26.859 569 LEU A CA 1
ATOM 8113 C C . LEU A 1 550 ? -3.998 0.954 20.589 1.000 32.125 569 LEU A C 1
ATOM 8114 O O . LEU A 1 550 ? -4.308 -0.235 20.404 1.000 25.997 569 LEU A O 1
ATOM 8130 N N . TYR A 1 551 ? -4.504 1.989 19.914 1.000 31.322 570 TYR A N 1
ATOM 8131 C CA . TYR A 1 551 ? -5.541 1.770 18.930 1.000 36.462 570 TYR A CA 1
ATOM 8132 C C . TYR A 1 551 ? -5.514 2.988 17.975 1.000 35.501 570 TYR A C 1
ATOM 8133 O O . TYR A 1 551 ? -6.566 2.775 17.378 1.000 46.301 570 TYR A O 1
ATOM 8150 N N . LEU B 1 8 ? 23.175 -11.907 86.437 1.000 116.157 27 LEU B N 1
ATOM 8151 C CA . LEU B 1 8 ? 24.361 -11.919 85.532 1.000 116.317 27 LEU B CA 1
ATOM 8152 C C . LEU B 1 8 ? 25.453 -11.020 86.108 1.000 118.633 27 LEU B C 1
ATOM 8153 O O . LEU B 1 8 ? 26.576 -11.470 86.318 1.000 137.748 27 LEU B O 1
ATOM 8169 N N . GLN B 1 9 ? 25.126 -9.758 86.399 1.000 104.488 28 GLN B N 1
ATOM 8170 C CA . GLN B 1 9 ? 25.871 -9.061 87.433 1.000 97.031 28 GLN B CA 1
ATOM 8171 C C . GLN B 1 9 ? 25.669 -9.930 88.671 1.000 113.321 28 GLN B C 1
ATOM 8172 O O . GLN B 1 9 ? 24.885 -10.875 88.603 1.000 113.778 28 GLN B O 1
ATOM 8186 N N . LYS B 1 10 ? 26.377 -9.662 89.771 1.000 107.282 29 LYS B N 1
ATOM 8187 C CA . LYS B 1 10 ? 26.623 -10.684 90.782 1.000 108.427 29 LYS B CA 1
ATOM 8188 C C . LYS B 1 10 ? 27.671 -11.652 90.210 1.000 99.252 29 LYS B C 1
ATOM 8189 O O . LYS B 1 10 ? 28.835 -11.623 90.592 1.000 100.934 29 LYS B O 1
ATOM 8208 N N . LYS B 1 11 ? 27.250 -12.467 89.235 1.000 86.251 30 LYS B N 1
ATOM 8209 C CA . LYS B 1 11 ? 27.850 -13.761 88.936 1.000 81.797 30 LYS B CA 1
ATOM 8210 C C . LYS B 1 11 ? 29.216 -13.658 88.259 1.000 86.019 30 LYS B C 1
ATOM 8211 O O . LYS B 1 11 ? 29.929 -14.655 88.160 1.000 78.811 30 LYS B O 1
ATOM 8230 N N . VAL B 1 12 ? 29.563 -12.487 87.724 1.000 72.716 31 VAL B N 1
ATOM 8231 C CA . VAL B 1 12 ? 30.720 -12.397 86.860 1.000 80.861 31 VAL B CA 1
ATOM 8232 C C . VAL B 1 12 ? 31.676 -11.340 87.393 1.000 91.339 31 VAL B C 1
ATOM 8233 O O . VAL B 1 12 ? 32.611 -10.967 86.693 1.000 98.427 31 VAL B O 1
ATOM 8246 N N . LYS B 1 13 ? 31.435 -10.858 88.622 1.000 108.154 32 LYS B N 1
ATOM 8247 C CA . LYS B 1 13 ? 32.475 -10.184 89.381 1.000 101.448 32 LYS B CA 1
ATOM 8248 C C . LYS B 1 13 ? 33.611 -11.174 89.575 1.000 88.300 32 LYS B C 1
ATOM 8249 O O . LYS B 1 13 ? 33.399 -12.308 89.991 1.000 70.720 32 LYS B O 1
ATOM 8268 N N . ASN B 1 14 ? 34.810 -10.739 89.208 1.000 85.312 33 ASN B N 1
ATOM 8269 C CA . ASN B 1 14 ? 36.005 -11.548 89.337 1.000 83.738 33 ASN B CA 1
ATOM 8270 C C . ASN B 1 14 ? 35.970 -12.772 88.427 1.000 78.032 33 ASN B C 1
ATOM 8271 O O . ASN B 1 14 ? 36.824 -13.629 88.603 1.000 65.404 33 ASN B O 1
ATOM 8282 N N . ALA B 1 15 ? 35.060 -12.849 87.438 1.000 59.577 34 ALA B N 1
ATOM 8283 C CA . ALA B 1 15 ? 35.289 -13.800 86.359 1.000 52.988 34 ALA B CA 1
ATOM 8284 C C . ALA B 1 15 ? 36.519 -13.369 85.551 1.000 57.596 34 ALA B C 1
ATOM 8285 O O . ALA B 1 15 ? 36.828 -12.206 85.422 1.000 51.230 34 ALA B O 1
ATOM 8292 N N . LYS B 1 16 ? 37.290 -14.342 85.082 1.000 48.002 35 LYS B N 1
ATOM 8293 C CA . LYS B 1 16 ? 38.479 -14.086 84.309 1.000 54.621 35 LYS B CA 1
ATOM 8294 C C . LYS B 1 16 ? 38.120 -14.045 82.823 1.000 41.550 35 LYS B C 1
ATOM 8295 O O . LYS B 1 16 ? 39.000 -13.810 81.996 1.000 46.669 35 LYS B O 1
ATOM 8314 N N . GLY B 1 17 ? 36.844 -14.246 82.504 1.000 45.325 36 GLY B N 1
ATOM 8315 C CA . GLY B 1 17 ? 36.359 -14.234 81.134 1.000 44.368 36 GLY B CA 1
ATOM 8316 C C . GLY B 1 17 ? 34.860 -14.505 81.121 1.000 56.733 36 GLY B C 1
ATOM 8317 O O . GLY B 1 17 ? 34.298 -14.799 82.199 1.000 46.508 36 GLY B O 1
ATOM 8321 N N . ILE B 1 18 ? 34.231 -14.356 79.923 1.000 43.933 37 ILE B N 1
ATOM 8322 C CA . ILE B 1 18 ? 32.818 -14.668 79.766 1.000 44.255 37 ILE B CA 1
ATOM 8323 C C . ILE B 1 18 ? 32.610 -15.384 78.448 1.000 49.598 37 ILE B C 1
ATOM 8324 O O . ILE B 1 18 ? 33.431 -15.284 77.532 1.000 46.750 37 ILE B O 1
ATOM 8340 N N . GLU B 1 19 ? 31.500 -16.140 78.415 1.000 49.508 38 GLU B N 1
ATOM 8341 C CA . GLU B 1 19 ? 30.977 -16.738 77.200 1.000 54.473 38 GLU B CA 1
ATOM 8342 C C . GLU B 1 19 ? 29.622 -16.096 76.981 1.000 55.823 38 GLU B C 1
ATOM 8343 O O . GLU B 1 19 ? 28.818 -16.053 77.900 1.000 63.132 38 GLU B O 1
ATOM 8355 N N . VAL B 1 20 ? 29.396 -15.518 75.802 1.000 60.623 39 VAL B N 1
ATOM 8356 C CA . VAL B 1 20 ? 28.118 -14.892 75.502 1.000 52.925 39 VAL B CA 1
ATOM 8357 C C . VAL B 1 20 ? 27.556 -15.688 74.360 1.000 48.479 39 VAL B C 1
ATOM 8358 O O . VAL B 1 20 ? 28.267 -15.938 73.400 1.000 54.921 39 VAL B O 1
ATOM 8371 N N . ILE B 1 21 ? 26.293 -16.103 74.496 1.000 60.737 40 ILE B N 1
ATOM 8372 C CA . ILE B 1 21 ? 25.588 -16.728 73.392 1.000 62.207 40 ILE B CA 1
ATOM 8373 C C . ILE B 1 21 ? 24.680 -15.655 72.799 1.000 61.353 40 ILE B C 1
ATOM 8374 O O . ILE B 1 21 ? 23.981 -14.930 73.521 1.000 62.340 40 ILE B O 1
ATOM 8390 N N . TYR B 1 22 ? 24.785 -15.512 71.480 1.000 57.804 41 TYR B N 1
ATOM 8391 C CA . TYR B 1 22 ? 24.030 -14.508 70.771 1.000 58.031 41 TYR B CA 1
ATOM 8392 C C . TYR B 1 22 ? 23.033 -15.263 69.913 1.000 71.549 41 TYR B C 1
ATOM 8393 O O . TYR B 1 22 ? 23.419 -16.191 69.161 1.000 51.386 41 TYR B O 1
ATOM 8410 N N . GLN B 1 23 ? 21.767 -14.822 70.048 1.000 67.431 42 GLN B N 1
ATOM 8411 C CA . GLN B 1 23 ? 20.768 -15.254 69.095 1.000 78.240 42 GLN B CA 1
ATOM 8412 C C . GLN B 1 23 ? 20.460 -14.058 68.204 1.000 66.419 42 GLN B C 1
ATOM 8413 O O . GLN B 1 23 ? 20.647 -12.883 68.600 1.000 54.714 42 GLN B O 1
ATOM 8427 N N . SER B 1 24 ? 20.055 -14.429 66.981 1.000 50.997 43 SER B N 1
ATOM 8428 C CA . SER B 1 24 ? 19.583 -13.475 65.989 1.000 68.366 43 SER B CA 1
ATOM 8429 C C . SER B 1 24 ? 18.082 -13.660 65.737 1.000 73.361 43 SER B C 1
ATOM 8430 O O . SER B 1 24 ? 17.523 -14.721 66.015 1.000 57.919 43 SER B O 1
ATOM 8437 N N . SER B 1 25 ? 17.418 -12.578 65.315 1.000 72.071 44 SER B N 1
ATOM 8438 C CA . SER B 1 25 ? 16.018 -12.635 64.938 1.000 75.373 44 SER B CA 1
ATOM 8439 C C . SER B 1 25 ? 15.770 -11.634 63.813 1.000 84.227 44 SER B C 1
ATOM 8440 O O . SER B 1 25 ? 16.453 -10.584 63.741 1.000 61.489 44 SER B O 1
ATOM 8447 N N . TYR B 1 26 ? 14.806 -12.046 62.962 1.000 100.115 45 TYR B N 1
ATOM 8448 C CA . TYR B 1 26 ? 14.362 -11.374 61.744 1.000 105.227 45 TYR B CA 1
ATOM 8449 C C . TYR B 1 26 ? 12.853 -11.152 61.861 1.000 97.367 45 TYR B C 1
ATOM 8450 O O . TYR B 1 26 ? 12.085 -12.118 61.781 1.000 104.626 45 TYR B O 1
ATOM 8467 N N . LYS B 1 27 ? 12.440 -9.893 62.077 1.000 79.970 46 LYS B N 1
ATOM 8468 C CA . LYS B 1 27 ? 11.028 -9.511 62.066 1.000 90.420 46 LYS B CA 1
ATOM 8469 C C . LYS B 1 27 ? 10.238 -10.348 63.078 1.000 77.974 46 LYS B C 1
ATOM 8470 O O . LYS B 1 27 ? 9.121 -10.776 62.791 1.000 74.613 46 LYS B O 1
ATOM 8489 N N . GLY B 1 28 ? 10.829 -10.576 64.258 1.000 76.461 47 GLY B N 1
ATOM 8490 C CA . GLY B 1 28 ? 10.228 -11.408 65.288 1.000 86.479 47 GLY B CA 1
ATOM 8491 C C . GLY B 1 28 ? 10.808 -12.821 65.361 1.000 90.851 47 GLY B C 1
ATOM 8492 O O . GLY B 1 28 ? 10.938 -13.345 66.464 1.000 99.168 47 GLY B O 1
ATOM 8496 N N . LYS B 1 29 ? 11.193 -13.401 64.206 1.000 100.445 48 LYS B N 1
ATOM 8497 C CA . LYS B 1 29 ? 11.490 -14.822 64.074 1.000 92.503 48 LYS B CA 1
ATOM 8498 C C . LYS B 1 29 ? 12.963 -15.125 64.360 1.000 96.968 48 LYS B C 1
ATOM 8499 O O . LYS B 1 29 ? 13.884 -14.763 63.612 1.000 94.895 48 LYS B O 1
ATOM 8518 N N . ILE B 1 30 ? 13.143 -15.869 65.452 1.000 87.710 49 ILE B N 1
ATOM 8519 C CA . ILE B 1 30 ? 14.453 -16.271 65.919 1.000 87.504 49 ILE B CA 1
ATOM 8520 C C . ILE B 1 30 ? 15.058 -17.264 64.914 1.000 96.611 49 ILE B C 1
ATOM 8521 O O . ILE B 1 30 ? 14.468 -18.300 64.576 1.000 76.052 49 ILE B O 1
ATOM 8537 N N . ARG B 1 31 ? 16.237 -16.882 64.403 1.000 104.588 50 ARG B N 1
ATOM 8538 C CA . ARG B 1 31 ? 16.921 -17.586 63.331 1.000 98.777 50 ARG B CA 1
ATOM 8539 C C . ARG B 1 31 ? 17.566 -18.851 63.910 1.000 87.454 50 ARG B C 1
ATOM 8540 O O . ARG B 1 31 ? 17.827 -18.916 65.105 1.000 75.885 50 ARG B O 1
ATOM 8561 N N . PRO B 1 32 ? 17.838 -19.909 63.114 1.000 87.521 51 PRO B N 1
ATOM 8562 C CA . PRO B 1 32 ? 18.362 -21.160 63.678 1.000 85.501 51 PRO B CA 1
ATOM 8563 C C . PRO B 1 32 ? 19.842 -20.995 64.015 1.000 89.583 51 PRO B C 1
ATOM 8564 O O . PRO B 1 32 ? 20.507 -20.168 63.400 1.000 95.048 51 PRO B O 1
ATOM 8575 N N . GLY B 1 33 ? 20.370 -21.774 64.969 1.000 92.882 52 GLY B N 1
ATOM 8576 C CA . GLY B 1 33 ? 21.799 -21.754 65.267 1.000 90.527 52 GLY B CA 1
ATOM 8577 C C . GLY B 1 33 ? 22.296 -20.356 65.649 1.000 99.110 52 GLY B C 1
ATOM 8578 O O . GLY B 1 33 ? 21.668 -19.354 65.309 1.000 85.831 52 GLY B O 1
ATOM 8582 N N . GLN B 1 34 ? 23.446 -20.270 66.327 1.000 95.246 53 GLN B N 1
ATOM 8583 C CA . GLN B 1 34 ? 23.769 -19.054 67.062 1.000 80.221 53 GLN B CA 1
ATOM 8584 C C . GLN B 1 34 ? 25.269 -18.811 67.110 1.000 67.593 53 GLN B C 1
ATOM 8585 O O . GLN B 1 34 ? 26.035 -19.581 66.551 1.000 68.838 53 GLN B O 1
ATOM 8599 N N . ILE B 1 35 ? 25.664 -17.695 67.737 1.000 62.303 54 ILE B N 1
ATOM 8600 C CA . ILE B 1 35 ? 27.072 -17.342 67.816 1.000 62.736 54 ILE B CA 1
ATOM 8601 C C . ILE B 1 35 ? 27.508 -17.437 69.277 1.000 42.876 54 ILE B C 1
ATOM 8602 O O . ILE B 1 35 ? 26.821 -16.946 70.175 1.000 52.635 54 ILE B O 1
ATOM 8618 N N . LYS B 1 36 ? 28.680 -18.061 69.490 1.000 52.644 55 LYS B N 1
ATOM 8619 C CA . LYS B 1 36 ? 29.325 -18.105 70.796 1.000 46.151 55 LYS B CA 1
ATOM 8620 C C . LYS B 1 36 ? 30.511 -17.140 70.781 1.000 38.931 55 LYS B C 1
ATOM 8621 O O . LYS B 1 36 ? 31.422 -17.254 69.948 1.000 39.701 55 LYS B O 1
ATOM 8640 N N . MET B 1 37 ? 30.483 -16.187 71.716 1.000 46.266 56 MET B N 1
ATOM 8641 C CA . MET B 1 37 ? 31.555 -15.210 71.848 1.000 46.955 56 MET B CA 1
ATOM 8642 C C . MET B 1 37 ? 32.298 -15.507 73.150 1.000 41.530 56 MET B C 1
ATOM 8643 O O . MET B 1 37 ? 31.715 -15.461 74.216 1.000 42.027 56 MET B O 1
ATOM 8657 N N . THR B 1 38 ? 33.579 -15.820 73.041 1.000 39.301 57 THR B N 1
ATOM 8658 C CA . THR B 1 38 ? 34.420 -15.984 74.214 1.000 46.297 57 THR B CA 1
ATOM 8659 C C . THR B 1 38 ? 35.259 -14.721 74.375 1.000 41.957 57 THR B C 1
ATOM 8660 O O . THR B 1 38 ? 35.994 -14.313 73.468 1.000 45.952 57 THR B O 1
ATOM 8670 N N . VAL B 1 39 ? 35.161 -14.147 75.571 1.000 36.582 58 VAL B N 1
ATOM 8671 C CA . VAL B 1 39 ? 35.912 -12.963 75.931 1.000 38.586 58 VAL B CA 1
ATOM 8672 C C . VAL B 1 39 ? 36.794 -13.289 77.101 1.000 42.124 58 VAL B C 1
ATOM 8673 O O . VAL B 1 39 ? 36.270 -13.707 78.131 1.000 41.940 58 VAL B O 1
ATOM 8686 N N . SER B 1 40 ? 38.064 -12.910 76.970 1.000 43.691 59 SER B N 1
ATOM 8687 C CA . SER B 1 40 ? 38.966 -12.958 78.109 1.000 46.418 59 SER B CA 1
ATOM 8688 C C . SER B 1 40 ? 40.058 -11.920 77.943 1.000 49.175 59 SER B C 1
ATOM 8689 O O . SER B 1 40 ? 40.782 -11.947 76.939 1.000 41.367 59 SER B O 1
ATOM 8696 N N . GLY B 1 41 ? 40.175 -11.045 78.964 1.000 40.697 60 GLY B N 1
ATOM 8697 C CA . GLY B 1 41 ? 41.170 -9.999 78.902 1.000 40.062 60 GLY B CA 1
ATOM 8698 C C . GLY B 1 41 ? 40.744 -8.994 77.850 1.000 40.894 60 GLY B C 1
ATOM 8699 O O . GLY B 1 41 ? 39.640 -8.437 77.954 1.000 43.157 60 GLY B O 1
ATOM 8703 N N . ASN B 1 42 ? 41.618 -8.760 76.862 1.000 40.563 61 ASN B N 1
ATOM 8704 C CA . ASN B 1 42 ? 41.263 -7.867 75.769 1.000 39.133 61 ASN B CA 1
ATOM 8705 C C . ASN B 1 42 ? 40.971 -8.617 74.462 1.000 43.681 61 ASN B C 1
ATOM 8706 O O . ASN B 1 42 ? 40.854 -7.969 73.411 1.000 37.993 61 ASN B O 1
ATOM 8717 N N . GLN B 1 43 ? 40.856 -9.957 74.513 1.000 44.830 62 GLN B N 1
ATOM 8718 C CA . GLN B 1 43 ? 40.712 -10.753 73.305 1.000 45.695 62 GLN B CA 1
ATOM 8719 C C . GLN B 1 43 ? 39.309 -11.335 73.223 1.000 43.961 62 GLN B C 1
ATOM 8720 O O . GLN B 1 43 ? 38.673 -11.563 74.246 1.000 43.650 62 GLN B O 1
ATOM 8734 N N . VAL B 1 44 ? 38.819 -11.482 71.977 1.000 37.885 63 VAL B N 1
ATOM 8735 C CA . VAL B 1 44 ? 37.497 -12.035 71.705 1.000 35.089 63 VAL B CA 1
ATOM 8736 C C . VAL B 1 44 ? 37.602 -13.043 70.554 1.000 31.597 63 VAL B C 1
ATOM 8737 O O . VAL B 1 44 ? 38.298 -12.777 69.570 1.000 35.714 63 VAL B O 1
ATOM 8750 N N . ALA B 1 45 ? 37.035 -14.222 70.781 1.000 35.301 64 ALA B N 1
ATOM 8751 C CA . ALA B 1 45 ? 36.884 -15.267 69.773 1.000 40.889 64 ALA B CA 1
ATOM 8752 C C . ALA B 1 45 ? 35.394 -15.492 69.529 1.000 41.791 64 ALA B C 1
ATOM 8753 O O . ALA B 1 45 ? 34.662 -15.711 70.491 1.000 38.454 64 ALA B O 1
ATOM 8760 N N . LEU B 1 46 ? 34.970 -15.512 68.245 1.000 43.566 65 LEU B N 1
ATOM 8761 C CA . LEU B 1 46 ? 33.573 -15.810 67.893 1.000 43.713 65 LEU B CA 1
ATOM 8762 C C . LEU B 1 46 ? 33.484 -17.026 66.959 1.000 41.525 65 LEU B C 1
ATOM 8763 O O . LEU B 1 46 ? 34.242 -17.146 65.986 1.000 45.464 65 LEU B O 1
ATOM 8779 N N . GLU B 1 47 ? 32.566 -17.946 67.292 1.000 49.891 66 GLU B N 1
ATOM 8780 C CA . GLU B 1 47 ? 32.367 -19.160 66.497 1.000 56.881 66 GLU B CA 1
ATOM 8781 C C . GLU B 1 47 ? 30.873 -19.464 66.461 1.000 45.852 66 GLU B C 1
ATOM 8782 O O . GLU B 1 47 ? 30.154 -19.005 67.358 1.000 49.358 66 GLU B O 1
ATOM 8794 N N . SER B 1 48 ? 30.404 -20.194 65.433 1.000 65.831 67 SER B N 1
ATOM 8795 C CA . SER B 1 48 ? 28.970 -20.496 65.349 1.000 68.254 67 SER B CA 1
ATOM 8796 C C . SER B 1 48 ? 28.735 -21.813 66.058 1.000 61.048 67 SER B C 1
ATOM 8797 O O . SER B 1 48 ? 29.612 -22.646 65.975 1.000 53.368 67 SER B O 1
ATOM 8804 N N . VAL B 1 49 ? 27.669 -21.891 66.861 1.000 73.426 68 VAL B N 1
ATOM 8805 C CA . VAL B 1 49 ? 27.412 -23.026 67.736 1.000 85.362 68 VAL B CA 1
ATOM 8806 C C . VAL B 1 49 ? 26.898 -24.166 66.854 1.000 98.159 68 VAL B C 1
ATOM 8807 O O . VAL B 1 49 ? 25.793 -24.066 66.332 1.000 63.994 68 VAL B O 1
ATOM 8820 N N . SER B 1 50 ? 27.728 -25.214 66.668 1.000 117.398 69 SER B N 1
ATOM 8821 C CA . SER B 1 50 ? 27.570 -26.227 65.620 1.000 118.836 69 SER B CA 1
ATOM 8822 C C . SER B 1 50 ? 26.582 -25.739 64.530 1.000 109.078 69 SER B C 1
ATOM 8823 O O . SER B 1 50 ? 25.588 -26.464 64.192 1.000 60.066 69 SER B O 1
ATOM 8830 N N . LYS B 1 66 ? 33.168 -29.517 52.984 1.000 76.501 85 LYS B N 1
ATOM 8831 C CA . LYS B 1 66 ? 32.273 -28.713 52.109 1.000 91.060 85 LYS B CA 1
ATOM 8832 C C . LYS B 1 66 ? 32.273 -27.269 52.609 1.000 102.007 85 LYS B C 1
ATOM 8833 O O . LYS B 1 66 ? 32.685 -26.394 51.857 1.000 125.837 85 LYS B O 1
ATOM 8852 N N . GLN B 1 67 ? 31.878 -27.031 53.873 1.000 104.575 86 GLN B N 1
ATOM 8853 C CA . GLN B 1 67 ? 31.809 -25.683 54.443 1.000 89.450 86 GLN B CA 1
ATOM 8854 C C . GLN B 1 67 ? 33.177 -25.238 54.959 1.000 83.292 86 GLN B C 1
ATOM 8855 O O . GLN B 1 67 ? 33.767 -25.938 55.771 1.000 92.642 86 GLN B O 1
ATOM 8869 N N . PRO B 1 68 ? 33.716 -24.056 54.579 1.000 91.841 87 PRO B N 1
ATOM 8870 C CA . PRO B 1 68 ? 34.920 -23.538 55.229 1.000 80.171 87 PRO B CA 1
ATOM 8871 C C . PRO B 1 68 ? 34.530 -23.250 56.681 1.000 69.582 87 PRO B C 1
ATOM 8872 O O . PRO B 1 68 ? 33.342 -23.093 56.959 1.000 47.250 87 PRO B O 1
ATOM 8883 N N . VAL B 1 69 ? 35.507 -23.256 57.603 1.000 57.318 88 VAL B N 1
ATOM 8884 C CA . VAL B 1 69 ? 35.227 -22.939 59.008 1.000 62.968 88 VAL B CA 1
ATOM 8885 C C . VAL B 1 69 ? 35.378 -21.424 59.217 1.000 52.256 88 VAL B C 1
ATOM 8886 O O . VAL B 1 69 ? 36.433 -20.862 58.907 1.000 47.679 88 VAL B O 1
ATOM 8899 N N . ILE B 1 70 ? 34.353 -20.764 59.748 1.000 46.149 89 ILE B N 1
ATOM 8900 C CA . ILE B 1 70 ? 34.452 -19.314 59.865 1.000 53.972 89 ILE B CA 1
ATOM 8901 C C . ILE B 1 70 ? 34.509 -18.882 61.337 1.000 37.131 89 ILE B C 1
ATOM 8902 O O . ILE B 1 70 ? 33.701 -19.289 62.143 1.000 50.140 89 ILE B O 1
ATOM 8918 N N . LYS B 1 71 ? 35.468 -18.018 61.639 1.000 41.796 90 LYS B N 1
ATOM 8919 C CA . LYS B 1 71 ? 35.597 -17.462 62.976 1.000 47.917 90 LYS B CA 1
ATOM 8920 C C . LYS B 1 71 ? 35.930 -15.980 62.879 1.000 38.309 90 LYS B C 1
ATOM 8921 O O . LYS B 1 71 ? 36.438 -15.509 61.878 1.000 38.186 90 LYS B O 1
ATOM 8940 N N . ASN B 1 72 ? 35.620 -15.246 63.938 1.000 38.740 91 ASN B N 1
ATOM 8941 C CA . ASN B 1 72 ? 35.968 -13.849 63.985 1.000 39.032 91 ASN B CA 1
ATOM 8942 C C . ASN B 1 72 ? 36.683 -13.593 65.314 1.000 37.390 91 ASN B C 1
ATOM 8943 O O . ASN B 1 72 ? 36.342 -14.221 66.335 1.000 40.064 91 ASN B O 1
ATOM 8954 N N . TYR B 1 73 ? 37.624 -12.641 65.293 1.000 35.254 92 TYR B N 1
ATOM 8955 C CA . TYR B 1 73 ? 38.329 -12.285 66.516 1.000 34.561 92 TYR B CA 1
ATOM 8956 C C . TYR B 1 73 ? 38.291 -10.785 66.729 1.000 33.982 92 TYR B C 1
ATOM 8957 O O . TYR B 1 73 ? 38.173 -10.010 65.786 1.000 29.550 92 TYR B O 1
ATOM 8974 N N . ILE B 1 74 ? 38.526 -10.382 67.977 1.000 34.579 93 ILE B N 1
ATOM 8975 C CA . ILE B 1 74 ? 38.819 -8.995 68.275 1.000 33.862 93 ILE B CA 1
ATOM 8976 C C . ILE B 1 74 ? 39.966 -8.904 69.274 1.000 31.486 93 ILE B C 1
ATOM 8977 O O . ILE B 1 74 ? 40.050 -9.721 70.195 1.000 39.351 93 ILE B O 1
ATOM 8993 N N . ASP B 1 75 ? 40.851 -7.945 69.009 1.000 40.700 94 ASP B N 1
ATOM 8994 C CA . ASP B 1 75 ? 41.899 -7.555 69.933 1.000 38.951 94 ASP B CA 1
ATOM 8995 C C . ASP B 1 75 ? 41.666 -6.101 70.316 1.000 37.330 94 ASP B C 1
ATOM 8996 O O . ASP B 1 75 ? 41.856 -5.218 69.519 1.000 38.865 94 ASP B O 1
ATOM 9005 N N . TYR B 1 76 ? 41.162 -5.872 71.532 1.000 38.604 95 TYR B N 1
ATOM 9006 C CA . TYR B 1 76 ? 40.877 -4.532 71.989 1.000 38.192 95 TYR B CA 1
ATOM 9007 C C . TYR B 1 76 ? 42.172 -3.842 72.439 1.000 45.028 95 TYR B C 1
ATOM 9008 O O . TYR B 1 76 ? 42.203 -2.631 72.533 1.000 44.368 95 TYR B O 1
ATOM 9025 N N . ALA B 1 77 ? 43.264 -4.582 72.642 1.000 47.784 96 ALA B N 1
ATOM 9026 C CA . ALA B 1 77 ? 44.545 -3.968 72.972 1.000 48.897 96 ALA B CA 1
ATOM 9027 C C . ALA B 1 77 ? 45.171 -3.412 71.717 1.000 52.855 96 ALA B C 1
ATOM 9028 O O . ALA B 1 77 ? 45.520 -2.253 71.719 1.000 50.570 96 ALA B O 1
ATOM 9035 N N . GLY B 1 78 ? 45.333 -4.258 70.683 1.000 57.747 97 GLY B N 1
ATOM 9036 C CA . GLY B 1 78 ? 45.818 -3.831 69.372 1.000 49.465 97 GLY B CA 1
ATOM 9037 C C . GLY B 1 78 ? 44.794 -3.015 68.577 1.000 42.356 97 GLY B C 1
ATOM 9038 O O . GLY B 1 78 ? 45.128 -2.383 67.585 1.000 49.665 97 GLY B O 1
ATOM 9042 N N . ARG B 1 79 ? 43.527 -3.045 69.024 1.000 42.384 98 ARG B N 1
ATOM 9043 C CA . ARG B 1 79 ? 42.391 -2.370 68.402 1.000 56.040 98 ARG B CA 1
ATOM 9044 C C . ARG B 1 79 ? 42.222 -2.798 66.945 1.000 52.982 98 ARG B C 1
ATOM 9045 O O . ARG B 1 79 ? 42.089 -1.951 66.079 1.000 44.666 98 ARG B O 1
ATOM 9066 N N . GLU B 1 80 ? 42.172 -4.112 66.722 1.000 43.755 99 GLU B N 1
ATOM 9067 C CA . GLU B 1 80 ? 41.870 -4.679 65.425 1.000 45.401 99 GLU B CA 1
ATOM 9068 C C . GLU B 1 80 ? 40.802 -5.743 65.580 1.000 45.496 99 GLU B C 1
ATOM 9069 O O . GLU B 1 80 ? 40.731 -6.413 66.624 1.000 37.982 99 GLU B O 1
ATOM 9081 N N . ALA B 1 81 ? 39.978 -5.879 64.522 1.000 41.946 100 ALA B N 1
ATOM 9082 C CA . ALA B 1 81 ? 39.011 -6.952 64.420 1.000 38.896 100 ALA B CA 1
ATOM 9083 C C . ALA B 1 81 ? 39.478 -7.850 63.283 1.000 41.784 100 ALA B C 1
ATOM 9084 O O . ALA B 1 81 ? 40.075 -7.371 62.332 1.000 42.387 100 ALA B O 1
ATOM 9091 N N . TYR B 1 82 ? 39.261 -9.161 63.415 1.000 39.538 101 TYR B N 1
ATOM 9092 C CA . TYR B 1 82 ? 39.766 -10.113 62.450 1.000 38.333 101 TYR B CA 1
ATOM 9093 C C . TYR B 1 82 ? 38.660 -11.034 61.955 1.000 39.572 101 TYR B C 1
ATOM 9094 O O . TYR B 1 82 ? 37.834 -11.504 62.711 1.000 39.124 101 TYR B O 1
ATOM 9111 N N . LYS B 1 83 ? 38.717 -11.308 60.650 1.000 45.314 102 LYS B N 1
ATOM 9112 C CA . LYS B 1 83 ? 38.001 -12.409 60.037 1.000 41.964 102 LYS B CA 1
ATOM 9113 C C . LYS B 1 83 ? 38.998 -13.536 59.808 1.000 33.935 102 LYS B C 1
ATOM 9114 O O . LYS B 1 83 ? 40.113 -13.270 59.420 1.000 40.140 102 LYS B O 1
ATOM 9133 N N . TRP B 1 84 ? 38.542 -14.769 59.976 1.000 42.376 103 TRP B N 1
ATOM 9134 C CA . TRP B 1 84 ? 39.422 -15.921 59.891 1.000 49.492 103 TRP B CA 1
ATOM 9135 C C . TRP B 1 84 ? 38.605 -17.082 59.347 1.000 40.167 103 TRP B C 1
ATOM 9136 O O . TRP B 1 84 ? 37.462 -17.279 59.776 1.000 44.770 103 TRP B O 1
ATOM 9157 N N . ALA B 1 85 ? 39.261 -17.887 58.516 1.000 51.095 104 ALA B N 1
ATOM 9158 C CA . ALA B 1 85 ? 38.600 -19.038 57.933 1.000 55.440 104 ALA B CA 1
ATOM 9159 C C . ALA B 1 85 ? 39.606 -20.128 57.574 1.000 46.983 104 ALA B C 1
ATOM 9160 O O . ALA B 1 85 ? 40.715 -19.879 57.114 1.000 41.745 104 ALA B O 1
ATOM 9167 N N . GLU B 1 86 ? 39.105 -21.341 57.755 1.000 58.533 105 GLU B N 1
ATOM 9168 C CA . GLU B 1 86 ? 39.692 -22.552 57.216 1.000 64.773 105 GLU B CA 1
ATOM 9169 C C . GLU B 1 86 ? 38.887 -23.008 56.007 1.000 44.863 105 GLU B C 1
ATOM 9170 O O . GLU B 1 86 ? 37.703 -23.327 56.157 1.000 52.986 105 GLU B O 1
ATOM 9182 N N . LEU B 1 87 ? 39.510 -22.964 54.827 1.000 59.829 106 LEU B N 1
ATOM 9183 C CA . LEU B 1 87 ? 38.847 -23.329 53.577 1.000 67.329 106 LEU B CA 1
ATOM 9184 C C . LEU B 1 87 ? 38.769 -24.850 53.492 1.000 83.654 106 LEU B C 1
ATOM 9185 O O . LEU B 1 87 ? 39.623 -25.513 54.071 1.000 80.013 106 LEU B O 1
ATOM 9201 N N . PRO B 1 88 ? 37.763 -25.451 52.806 1.000 93.561 107 PRO B N 1
ATOM 9202 C CA . PRO B 1 88 ? 37.564 -26.902 52.873 1.000 93.209 107 PRO B CA 1
ATOM 9203 C C . PRO B 1 88 ? 38.880 -27.646 52.647 1.000 80.632 107 PRO B C 1
ATOM 9204 O O . PRO B 1 88 ? 39.153 -28.634 53.323 1.000 74.443 107 PRO B O 1
ATOM 9215 N N . ASP B 1 89 ? 39.722 -27.095 51.771 1.000 76.689 108 ASP B N 1
ATOM 9216 C CA . ASP B 1 89 ? 40.964 -27.722 51.345 1.000 86.662 108 ASP B CA 1
ATOM 9217 C C . ASP B 1 89 ? 42.132 -27.423 52.292 1.000 61.200 108 ASP B C 1
ATOM 9218 O O . ASP B 1 89 ? 43.294 -27.451 51.890 1.000 60.275 108 ASP B O 1
ATOM 9227 N N . GLY B 1 90 ? 41.855 -27.192 53.570 1.000 73.849 109 GLY B N 1
ATOM 9228 C CA . GLY B 1 90 ? 42.914 -26.999 54.562 1.000 78.837 109 GLY B CA 1
ATOM 9229 C C . GLY B 1 90 ? 43.653 -25.657 54.450 1.000 77.464 109 GLY B C 1
ATOM 9230 O O . GLY B 1 90 ? 44.755 -25.515 54.963 1.000 61.614 109 GLY B O 1
ATOM 9234 N N . LYS B 1 91 ? 43.061 -24.652 53.792 1.000 75.551 110 LYS B N 1
ATOM 9235 C CA . LYS B 1 91 ? 43.729 -23.360 53.698 1.000 75.180 110 LYS B CA 1
ATOM 9236 C C . LYS B 1 91 ? 43.167 -22.431 54.781 1.000 71.630 110 LYS B C 1
ATOM 9237 O O . LYS B 1 91 ? 41.950 -22.401 55.027 1.000 55.153 110 LYS B O 1
ATOM 9256 N N . ILE B 1 92 ? 44.084 -21.729 55.457 1.000 58.393 111 ILE B N 1
ATOM 9257 C CA . ILE B 1 92 ? 43.737 -20.775 56.493 1.000 68.500 111 ILE B CA 1
ATOM 9258 C C . ILE B 1 92 ? 43.915 -19.414 55.855 1.000 62.461 111 ILE B C 1
ATOM 9259 O O . ILE B 1 92 ? 45.009 -19.125 55.351 1.000 49.986 111 ILE B O 1
ATOM 9275 N N . ILE B 1 93 ? 42.847 -18.593 55.921 1.000 57.521 112 ILE B N 1
ATOM 9276 C CA . ILE B 1 93 ? 42.976 -17.193 55.515 1.000 54.522 112 ILE B CA 1
ATOM 9277 C C . ILE B 1 93 ? 42.406 -16.310 56.620 1.000 44.177 112 ILE B C 1
ATOM 9278 O O . ILE B 1 93 ? 41.525 -16.744 57.391 1.000 49.800 112 ILE B O 1
ATOM 9294 N N . SER B 1 94 ? 42.847 -15.054 56.616 1.000 38.047 113 SER B N 1
ATOM 9295 C CA . SER B 1 94 ? 42.322 -14.111 57.582 1.000 44.893 113 SER B CA 1
ATOM 9296 C C . SER B 1 94 ? 42.473 -12.687 57.058 1.000 38.834 113 SER B C 1
ATOM 9297 O O . SER B 1 94 ? 43.214 -12.426 56.114 1.000 42.649 113 SER B O 1
ATOM 9304 N N . ALA B 1 95 ? 41.706 -11.758 57.650 1.000 42.072 114 ALA B N 1
ATOM 9305 C CA . ALA B 1 95 ? 41.833 -10.367 57.285 1.000 34.976 114 ALA B CA 1
ATOM 9306 C C . ALA B 1 95 ? 41.660 -9.489 58.531 1.000 43.632 114 ALA B C 1
ATOM 9307 O O . ALA B 1 95 ? 40.713 -9.693 59.314 1.000 43.288 114 ALA B O 1
ATOM 9314 N N . ALA B 1 96 ? 42.483 -8.435 58.613 1.000 41.927 115 ALA B N 1
ATOM 9315 C CA . ALA B 1 96 ? 42.570 -7.604 59.814 1.000 50.719 115 ALA B CA 1
ATOM 9316 C C . ALA B 1 96 ? 42.045 -6.209 59.503 1.000 39.907 115 ALA B C 1
ATOM 9317 O O . ALA B 1 96 ? 42.413 -5.596 58.529 1.000 48.732 115 ALA B O 1
ATOM 9324 N N . THR B 1 97 ? 41.103 -5.726 60.291 1.000 39.989 116 THR B N 1
ATOM 9325 C CA . THR B 1 97 ? 40.622 -4.373 60.116 1.000 39.493 116 THR B CA 1
ATOM 9326 C C . THR B 1 97 ? 40.817 -3.570 61.407 1.000 51.947 116 THR B C 1
ATOM 9327 O O . THR B 1 97 ? 40.059 -3.721 62.374 1.000 39.579 116 THR B O 1
ATOM 9337 N N . PRO B 1 98 ? 41.779 -2.629 61.473 1.000 47.741 117 PRO B N 1
ATOM 9338 C CA . PRO B 1 98 ? 41.881 -1.723 62.616 1.000 45.126 117 PRO B CA 1
ATOM 9339 C C . PRO B 1 98 ? 40.599 -0.931 62.799 1.000 47.875 117 PRO B C 1
ATOM 9340 O O . PRO B 1 98 ? 39.879 -0.669 61.840 1.000 46.049 117 PRO B O 1
ATOM 9351 N N . PHE B 1 99 ? 40.291 -0.614 64.057 1.000 45.005 118 PHE B N 1
ATOM 9352 C CA . PHE B 1 99 ? 39.107 0.154 64.356 1.000 44.604 118 PHE B CA 1
ATOM 9353 C C . PHE B 1 99 ? 39.521 1.225 65.349 1.000 48.842 118 PHE B C 1
ATOM 9354 O O . PHE B 1 99 ? 40.588 1.129 65.961 1.000 48.388 118 PHE B O 1
ATOM 9371 N N . GLU B 1 100 ? 38.696 2.259 65.406 1.000 52.828 119 GLU B N 1
ATOM 9372 C CA . GLU B 1 100 ? 38.718 3.156 66.536 1.000 66.227 119 GLU B CA 1
ATOM 9373 C C . GLU B 1 100 ? 37.428 2.988 67.301 1.000 52.620 119 GLU B C 1
ATOM 9374 O O . GLU B 1 100 ? 36.379 2.854 66.677 1.000 47.773 119 GLU B O 1
ATOM 9386 N N . PHE B 1 101 ? 37.544 3.059 68.638 1.000 55.231 120 PHE B N 1
ATOM 9387 C CA . PHE B 1 101 ? 36.359 3.077 69.483 1.000 63.136 120 PHE B CA 1
ATOM 9388 C C . PHE B 1 101 ? 35.399 4.166 69.015 1.000 60.627 120 PHE B C 1
ATOM 9389 O O . PHE B 1 101 ? 35.812 5.302 68.760 1.000 74.825 120 PHE B O 1
ATOM 9406 N N . GLY B 1 102 ? 34.126 3.800 68.873 1.000 56.032 121 GLY B N 1
ATOM 9407 C CA . GLY B 1 102 ? 33.078 4.780 68.693 1.000 57.482 121 GLY B CA 1
ATOM 9408 C C . GLY B 1 102 ? 32.963 5.377 67.294 1.000 64.094 121 GLY B C 1
ATOM 9409 O O . GLY B 1 102 ? 32.137 6.262 67.111 1.000 74.096 121 GLY B O 1
ATOM 9413 N N . LYS B 1 103 ? 33.684 4.841 66.298 1.000 76.737 122 LYS B N 1
ATOM 9414 C CA . LYS B 1 103 ? 33.561 5.267 64.907 1.000 72.571 122 LYS B CA 1
ATOM 9415 C C . LYS B 1 103 ? 32.137 5.112 64.391 1.000 56.902 122 LYS B C 1
ATOM 9416 O O . LYS B 1 103 ? 31.464 4.119 64.623 1.000 50.867 122 LYS B O 1
ATOM 9435 N N . GLY B 1 104 ? 31.649 6.169 63.752 1.000 62.702 123 GLY B N 1
ATOM 9436 C CA . GLY B 1 104 ? 30.317 6.167 63.163 1.000 61.098 123 GLY B CA 1
ATOM 9437 C C . GLY B 1 104 ? 29.223 6.352 64.208 1.000 58.244 123 GLY B C 1
ATOM 9438 O O . GLY B 1 104 ? 28.049 6.469 63.846 1.000 49.271 123 GLY B O 1
ATOM 9442 N N . PHE B 1 105 ? 29.618 6.404 65.498 1.000 62.963 124 PHE B N 1
ATOM 9443 C CA . PHE B 1 105 ? 28.643 6.291 66.573 1.000 70.496 124 PHE B CA 1
ATOM 9444 C C . PHE B 1 105 ? 28.325 7.666 67.155 1.000 70.668 124 PHE B C 1
ATOM 9445 O O . PHE B 1 105 ? 29.212 8.508 67.268 1.000 64.674 124 PHE B O 1
ATOM 9462 N N . THR B 1 106 ? 27.036 7.883 67.444 1.000 59.576 125 THR B N 1
ATOM 9463 C CA . THR B 1 106 ? 26.516 9.085 68.076 1.000 67.991 125 THR B CA 1
ATOM 9464 C C . THR B 1 106 ? 25.613 8.620 69.219 1.000 61.026 125 THR B C 1
ATOM 9465 O O . THR B 1 106 ? 24.794 7.722 68.989 1.000 51.891 125 THR B O 1
ATOM 9475 N N . PRO B 1 107 ? 25.675 9.219 70.439 1.000 52.479 126 PRO B N 1
ATOM 9476 C CA . PRO B 1 107 ? 24.742 8.836 71.518 1.000 65.758 126 PRO B CA 1
ATOM 9477 C C . PRO B 1 107 ? 23.271 8.816 71.053 1.000 64.335 126 PRO B C 1
ATOM 9478 O O . PRO B 1 107 ? 22.836 9.661 70.277 1.000 62.417 126 PRO B O 1
ATOM 9489 N N . ALA B 1 108 ? 22.521 7.783 71.462 1.000 61.244 127 ALA B N 1
ATOM 9490 C CA . ALA B 1 108 ? 21.085 7.712 71.270 1.000 58.012 127 ALA B CA 1
ATOM 9491 C C . ALA B 1 108 ? 20.417 7.057 72.497 1.000 61.827 127 ALA B C 1
ATOM 9492 O O . ALA B 1 108 ? 19.445 6.319 72.367 1.000 53.408 127 ALA B O 1
ATOM 9499 N N . GLY B 1 109 ? 20.919 7.349 73.710 1.000 65.191 128 GLY B N 1
ATOM 9500 C CA . GLY B 1 109 ? 20.146 7.195 74.945 1.000 77.809 128 GLY B CA 1
ATOM 9501 C C . GLY B 1 109 ? 20.540 5.990 75.811 1.000 83.246 128 GLY B C 1
ATOM 9502 O O . GLY B 1 109 ? 21.649 5.471 75.696 1.000 62.710 128 GLY B O 1
ATOM 9506 N N . GLU B 1 110 ? 19.599 5.558 76.671 1.000 89.577 129 GLU B N 1
ATOM 9507 C CA . GLU B 1 110 ? 19.808 4.530 77.684 1.000 88.754 129 GLU B CA 1
ATOM 9508 C C . GLU B 1 110 ? 18.824 3.364 77.464 1.000 83.733 129 GLU B C 1
ATOM 9509 O O . GLU B 1 110 ? 17.724 3.548 76.933 1.000 82.571 129 GLU B O 1
ATOM 9521 N N . GLY B 1 111 ? 19.238 2.151 77.875 1.000 83.682 130 GLY B N 1
ATOM 9522 C CA . GLY B 1 111 ? 18.387 0.964 77.886 1.000 77.966 130 GLY B CA 1
ATOM 9523 C C . GLY B 1 111 ? 18.907 -0.094 78.869 1.000 79.307 130 GLY B C 1
ATOM 9524 O O . GLY B 1 111 ? 19.936 0.106 79.550 1.000 58.155 130 GLY B O 1
ATOM 9528 N N . LYS B 1 112 ? 18.171 -1.208 78.933 1.000 80.298 131 LYS B N 1
ATOM 9529 C CA . LYS B 1 112 ? 18.536 -2.352 79.754 1.000 83.197 131 LYS B CA 1
ATOM 9530 C C . LYS B 1 112 ? 18.501 -3.595 78.865 1.000 77.601 131 LYS B C 1
ATOM 9531 O O . LYS B 1 112 ? 17.589 -3.755 78.029 1.000 57.105 131 LYS B O 1
ATOM 9550 N N . HIS B 1 113 ? 19.525 -4.449 79.043 1.000 70.801 132 HIS B N 1
ATOM 9551 C CA . HIS B 1 113 ? 19.477 -5.784 78.479 1.000 84.180 132 HIS B CA 1
ATOM 9552 C C . HIS B 1 113 ? 20.090 -6.764 79.465 1.000 85.924 132 HIS B C 1
ATOM 9553 O O . HIS B 1 113 ? 21.163 -6.493 80.012 1.000 71.842 132 HIS B O 1
ATOM 9566 N N . LEU B 1 114 ? 19.388 -7.901 79.614 1.000 84.939 133 LEU B N 1
ATOM 9567 C CA . LEU B 1 114 ? 19.621 -8.907 80.645 1.000 86.841 133 LEU B CA 1
ATOM 9568 C C . LEU B 1 114 ? 20.191 -8.247 81.896 1.000 80.246 133 LEU B C 1
ATOM 9569 O O . LEU B 1 114 ? 21.257 -8.629 82.377 1.000 79.483 133 LEU B O 1
ATOM 9585 N N . GLY B 1 115 ? 19.457 -7.246 82.392 1.000 73.398 134 GLY B N 1
ATOM 9586 C CA . GLY B 1 115 ? 19.695 -6.690 83.715 1.000 77.366 134 GLY B CA 1
ATOM 9587 C C . GLY B 1 115 ? 20.834 -5.672 83.742 1.000 89.140 134 GLY B C 1
ATOM 9588 O O . GLY B 1 115 ? 21.119 -5.135 84.807 1.000 83.048 134 GLY B O 1
ATOM 9592 N N . LEU B 1 116 ? 21.470 -5.388 82.583 1.000 100.611 135 LEU B N 1
ATOM 9593 C CA . LEU B 1 116 ? 22.652 -4.531 82.519 1.000 88.902 135 LEU B CA 1
ATOM 9594 C C . LEU B 1 116 ? 22.267 -3.205 81.854 1.000 86.840 135 LEU B C 1
ATOM 9595 O O . LEU B 1 116 ? 21.403 -3.154 80.959 1.000 55.846 135 LEU B O 1
ATOM 9611 N N . ASN B 1 117 ? 22.892 -2.128 82.356 1.000 78.909 136 ASN B N 1
ATOM 9612 C CA . ASN B 1 117 ? 22.651 -0.771 81.886 1.000 94.808 136 ASN B CA 1
ATOM 9613 C C . ASN B 1 117 ? 23.443 -0.564 80.598 1.000 82.804 136 ASN B C 1
ATOM 9614 O O . ASN B 1 117 ? 24.657 -0.751 80.577 1.000 54.559 136 ASN B O 1
ATOM 9625 N N . CYS B 1 118 ? 22.744 -0.111 79.554 1.000 73.324 137 CYS B N 1
ATOM 9626 C CA . CYS B 1 118 ? 23.326 0.034 78.229 1.000 77.469 137 CYS B CA 1
ATOM 9627 C C . CYS B 1 118 ? 23.308 1.507 77.816 1.000 70.797 137 CYS B C 1
ATOM 9628 O O . CYS B 1 118 ? 22.282 2.169 77.936 1.000 68.592 137 CYS B O 1
ATOM 9635 N N . LYS B 1 119 ? 24.426 2.036 77.320 1.000 56.756 138 LYS B N 1
ATOM 9636 C CA . LYS B 1 119 ? 24.312 3.166 76.417 1.000 61.544 138 LYS B CA 1
ATOM 9637 C C . LYS B 1 119 ? 23.771 2.599 75.093 1.000 57.472 138 LYS B C 1
ATOM 9638 O O . LYS B 1 119 ? 24.050 1.451 74.756 1.000 57.659 138 LYS B O 1
ATOM 9657 N N . ILE B 1 120 ? 23.006 3.382 74.336 1.000 53.414 139 ILE B N 1
ATOM 9658 C CA . ILE B 1 120 ? 22.696 3.029 72.949 1.000 62.847 139 ILE B CA 1
ATOM 9659 C C . ILE B 1 120 ? 23.387 4.039 72.020 1.000 61.761 139 ILE B C 1
ATOM 9660 O O . ILE B 1 120 ? 23.250 5.245 72.218 1.000 51.560 139 ILE B O 1
ATOM 9676 N N . ALA B 1 121 ? 24.137 3.558 71.021 1.000 58.712 140 ALA B N 1
ATOM 9677 C CA . ALA B 1 121 ? 24.762 4.433 70.027 1.000 62.186 140 ALA B CA 1
ATOM 9678 C C . ALA B 1 121 ? 24.122 4.176 68.651 1.000 60.818 140 ALA B C 1
ATOM 9679 O O . ALA B 1 121 ? 23.683 3.069 68.386 1.000 45.853 140 ALA B O 1
ATOM 9686 N N . ARG B 1 122 ? 24.059 5.204 67.785 1.000 64.395 141 ARG B N 1
ATOM 9687 C CA . ARG B 1 122 ? 23.530 5.055 66.436 1.000 67.342 141 ARG B CA 1
ATOM 9688 C C . ARG B 1 122 ? 24.626 5.376 65.413 1.000 60.534 141 ARG B C 1
ATOM 9689 O O . ARG B 1 122 ? 25.556 6.147 65.720 1.000 49.371 141 ARG B O 1
ATOM 9710 N N . THR B 1 123 ? 24.478 4.741 64.233 1.000 69.383 142 THR B N 1
ATOM 9711 C CA . THR B 1 123 ? 25.323 4.921 63.051 1.000 75.035 142 THR B CA 1
ATOM 9712 C C . THR B 1 123 ? 24.544 4.422 61.827 1.000 66.138 142 THR B C 1
ATOM 9713 O O . THR B 1 123 ? 23.589 3.659 61.989 1.000 52.167 142 THR B O 1
ATOM 9723 N N . SER B 1 124 ? 24.960 4.820 60.619 1.000 71.386 143 SER B N 1
ATOM 9724 C CA . SER B 1 124 ? 24.325 4.348 59.395 1.000 73.158 143 SER B CA 1
ATOM 9725 C C . SER B 1 124 ? 25.391 3.852 58.417 1.000 73.778 143 SER B C 1
ATOM 9726 O O . SER B 1 124 ? 26.483 4.414 58.386 1.000 65.325 143 SER B O 1
ATOM 9733 N N . ILE B 1 125 ? 25.078 2.790 57.646 1.000 58.264 144 ILE B N 1
ATOM 9734 C CA . ILE B 1 125 ? 26.051 2.054 56.844 1.000 66.034 144 ILE B CA 1
ATOM 9735 C C . ILE B 1 125 ? 25.369 1.568 55.560 1.000 70.586 144 ILE B C 1
ATOM 9736 O O . ILE B 1 125 ? 24.511 0.684 55.621 1.000 66.915 144 ILE B O 1
ATOM 9752 N N . ASN B 1 126 ? 25.778 2.108 54.400 1.000 66.677 145 ASN B N 1
ATOM 9753 C CA . ASN B 1 126 ? 25.271 1.647 53.123 1.000 61.309 145 ASN B CA 1
ATOM 9754 C C . ASN B 1 126 ? 23.737 1.723 53.091 1.000 56.387 145 ASN B C 1
ATOM 9755 O O . ASN B 1 126 ? 23.120 0.756 52.636 1.000 62.688 145 ASN B O 1
ATOM 9766 N N . SER B 1 127 ? 23.145 2.823 53.607 1.000 67.395 146 SER B N 1
ATOM 9767 C CA . SER B 1 127 ? 21.700 3.097 53.668 1.000 65.858 146 SER B CA 1
ATOM 9768 C C . SER B 1 127 ? 21.078 2.762 55.033 1.000 83.368 146 SER B C 1
ATOM 9769 O O . SER B 1 127 ? 20.049 3.340 55.393 1.000 88.525 146 SER B O 1
ATOM 9776 N N . ASN B 1 128 ? 21.679 1.837 55.793 1.000 90.221 147 ASN B N 1
ATOM 9777 C CA . ASN B 1 128 ? 20.987 1.206 56.910 1.000 74.311 147 ASN B CA 1
ATOM 9778 C C . ASN B 1 128 ? 21.246 1.937 58.225 1.000 76.671 147 ASN B C 1
ATOM 9779 O O . ASN B 1 128 ? 22.338 2.453 58.494 1.000 74.507 147 ASN B O 1
ATOM 9790 N N . THR B 1 129 ? 20.181 1.936 59.028 1.000 75.381 148 THR B N 1
ATOM 9791 C CA . THR B 1 129 ? 20.181 2.372 60.41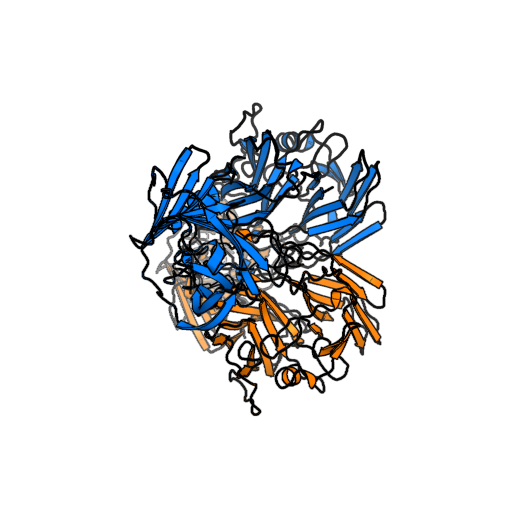0 1.000 72.176 148 THR B CA 1
ATOM 9792 C C . THR B 1 129 ? 20.736 1.257 61.289 1.000 74.808 148 THR B C 1
ATOM 9793 O O . THR B 1 129 ? 20.429 0.077 61.103 1.000 54.719 148 THR B O 1
ATOM 9803 N N . ILE B 1 130 ? 21.648 1.613 62.185 1.000 67.905 149 ILE B N 1
ATOM 9804 C CA . ILE B 1 130 ? 22.112 0.619 63.128 1.000 63.927 149 ILE B CA 1
ATOM 9805 C C . ILE B 1 130 ? 22.237 1.295 64.485 1.000 69.906 149 ILE B C 1
ATOM 9806 O O . ILE B 1 130 ? 22.763 2.422 64.571 1.000 65.333 149 ILE B O 1
ATOM 9822 N N . GLU B 1 131 ? 21.664 0.599 65.493 1.000 64.476 150 GLU B N 1
ATOM 9823 C CA . GLU B 1 131 ? 21.818 0.911 66.904 1.000 62.831 150 GLU B CA 1
ATOM 9824 C C . GLU B 1 131 ? 22.441 -0.289 67.634 1.000 67.769 150 GLU B C 1
ATOM 9825 O O . GLU B 1 131 ? 22.202 -1.480 67.339 1.000 40.954 150 GLU B O 1
ATOM 9837 N N . VAL B 1 132 ? 23.298 0.071 68.595 1.000 60.860 151 VAL B N 1
ATOM 9838 C CA . VAL B 1 132 ? 24.177 -0.862 69.254 1.000 75.843 151 VAL B CA 1
ATOM 9839 C C . VAL B 1 132 ? 24.090 -0.551 70.746 1.000 80.368 151 VAL B C 1
ATOM 9840 O O . VAL B 1 132 ? 24.388 0.573 71.179 1.000 70.262 151 VAL B O 1
ATOM 9853 N N . TRP B 1 133 ? 23.601 -1.558 71.496 1.000 94.734 152 TRP B N 1
ATOM 9854 C CA . TRP B 1 133 ? 23.432 -1.487 72.938 1.000 76.237 152 TRP B CA 1
ATOM 9855 C C . TRP B 1 133 ? 24.675 -2.043 73.615 1.000 67.003 152 TRP B C 1
ATOM 9856 O O . TRP B 1 133 ? 25.095 -3.145 73.304 1.000 45.822 152 TRP B O 1
ATOM 9877 N N . TYR B 1 134 ? 25.280 -1.284 74.534 1.000 64.039 153 TYR B N 1
ATOM 9878 C CA . TYR B 1 134 ? 26.529 -1.749 75.101 1.000 64.874 153 TYR B CA 1
ATOM 9879 C C . TYR B 1 134 ? 26.695 -1.318 76.558 1.000 69.933 153 TYR B C 1
ATOM 9880 O O . TYR B 1 134 ? 26.521 -0.131 76.903 1.000 47.944 153 TYR B O 1
ATOM 9897 N N . THR B 1 135 ? 27.100 -2.293 77.398 1.000 60.708 154 THR B N 1
ATOM 9898 C CA . THR B 1 135 ? 27.188 -2.050 78.825 1.000 57.066 154 THR B CA 1
ATOM 9899 C C . THR B 1 135 ? 28.625 -1.766 79.211 1.000 60.153 154 THR B C 1
ATOM 9900 O O . THR B 1 135 ? 29.536 -2.344 78.610 1.000 65.824 154 THR B O 1
ATOM 9910 N N . HIS B 1 136 ? 28.811 -0.893 80.211 1.000 59.802 155 HIS B N 1
ATOM 9911 C CA . HIS B 1 136 ? 30.057 -0.930 80.988 1.000 83.412 155 HIS B CA 1
ATOM 9912 C C . HIS B 1 136 ? 29.834 -1.522 82.383 1.000 78.752 155 HIS B C 1
ATOM 9913 O O . HIS B 1 136 ? 30.751 -1.462 83.192 1.000 84.861 155 HIS B O 1
ATOM 9926 N N . ASP B 1 137 ? 28.671 -2.146 82.647 1.000 82.188 156 ASP B N 1
ATOM 9927 C CA . ASP B 1 137 ? 28.339 -2.628 83.984 1.000 86.996 156 ASP B CA 1
ATOM 9928 C C . ASP B 1 137 ? 29.261 -3.740 84.466 1.000 95.046 156 ASP B C 1
ATOM 9929 O O . ASP B 1 137 ? 29.372 -3.974 85.666 1.000 80.889 156 ASP B O 1
ATOM 9938 N N . ILE B 1 138 ? 29.851 -4.458 83.508 1.000 93.434 157 ILE B N 1
ATOM 9939 C CA . ILE B 1 138 ? 30.719 -5.578 83.808 1.000 75.188 157 ILE B CA 1
ATOM 9940 C C . ILE B 1 138 ? 31.969 -5.399 82.966 1.000 62.181 157 ILE B C 1
ATOM 9941 O O . ILE B 1 138 ? 31.886 -4.855 81.883 1.000 65.473 157 ILE B O 1
ATOM 9957 N N . PRO B 1 139 ? 33.172 -5.688 83.482 1.000 52.993 158 PRO B N 1
ATOM 9958 C CA . PRO B 1 139 ? 34.396 -5.329 82.772 1.000 59.718 158 PRO B CA 1
ATOM 9959 C C . PRO B 1 139 ? 34.770 -6.345 81.707 1.000 49.183 158 PRO B C 1
ATOM 9960 O O . PRO B 1 139 ? 35.778 -7.011 81.862 1.000 53.915 158 PRO B O 1
ATOM 9971 N N . PHE B 1 140 ? 33.957 -6.398 80.643 1.000 56.773 159 PHE B N 1
ATOM 9972 C CA . PHE B 1 140 ? 34.210 -7.234 79.482 1.000 58.101 159 PHE B CA 1
ATOM 9973 C C . PHE B 1 140 ? 33.836 -6.457 78.229 1.000 58.513 159 PHE B C 1
ATOM 9974 O O . PHE B 1 140 ? 32.813 -5.778 78.207 1.000 61.376 159 PHE B O 1
ATOM 9991 N N . ARG B 1 141 ? 34.672 -6.555 77.195 1.000 47.027 160 ARG B N 1
ATOM 9992 C CA . ARG B 1 141 ? 34.346 -5.923 75.936 1.000 48.716 160 ARG B CA 1
ATOM 9993 C C . ARG B 1 141 ? 34.266 -6.987 74.856 1.000 44.067 160 ARG B C 1
ATOM 9994 O O . ARG B 1 141 ? 35.023 -7.951 74.898 1.000 46.537 160 ARG B O 1
ATOM 10015 N N . GLY B 1 142 ? 33.370 -6.762 73.903 1.000 42.025 161 GLY B N 1
ATOM 10016 C CA . GLY B 1 142 ? 33.171 -7.643 72.768 1.000 44.286 161 GLY B CA 1
ATOM 10017 C C . GLY B 1 142 ? 31.949 -7.220 71.955 1.000 49.823 161 GLY B C 1
ATOM 10018 O O . GLY B 1 142 ? 31.087 -6.482 72.440 1.000 56.789 161 GLY B O 1
ATOM 10022 N N . THR B 1 143 ? 31.880 -7.704 70.713 1.000 46.164 162 THR B N 1
ATOM 10023 C CA . THR B 1 143 ? 30.733 -7.461 69.859 1.000 43.449 162 THR B CA 1
ATOM 10024 C C . THR B 1 143 ? 30.700 -8.587 68.848 1.000 36.893 162 THR B C 1
ATOM 10025 O O . THR B 1 143 ? 31.740 -9.017 68.355 1.000 39.760 162 THR B O 1
ATOM 10035 N N . PRO B 1 144 ? 29.498 -9.074 68.486 1.000 35.069 163 PRO B N 1
ATOM 10036 C CA . PRO B 1 144 ? 29.378 -10.085 67.446 1.000 37.731 163 PRO B CA 1
ATOM 10037 C C . PRO B 1 144 ? 29.487 -9.510 66.037 1.000 37.768 163 PRO B C 1
ATOM 10038 O O . PRO B 1 144 ? 29.547 -10.275 65.087 1.000 42.806 163 PRO B O 1
ATOM 10049 N N . GLN B 1 145 ? 29.545 -8.167 65.923 1.000 41.536 164 GLN B N 1
ATOM 10050 C CA . GLN B 1 145 ? 29.472 -7.502 64.621 1.000 42.269 164 GLN B CA 1
ATOM 10051 C C . GLN B 1 145 ? 30.395 -6.292 64.583 1.000 43.836 164 GLN B C 1
ATOM 10052 O O . GLN B 1 145 ? 29.954 -5.141 64.514 1.000 42.762 164 GLN B O 1
ATOM 10066 N N . ALA B 1 146 ? 31.693 -6.560 64.558 1.000 40.051 165 ALA B N 1
ATOM 10067 C CA . ALA B 1 146 ? 32.661 -5.479 64.667 1.000 42.852 165 ALA B CA 1
ATOM 10068 C C . ALA B 1 146 ? 32.558 -4.560 63.454 1.000 37.994 165 ALA B C 1
ATOM 10069 O O . ALA B 1 146 ? 32.992 -3.432 63.522 1.000 39.491 165 ALA B O 1
ATOM 10076 N N . ASN B 1 147 ? 32.078 -5.064 62.315 1.000 42.386 166 ASN B N 1
ATOM 10077 C CA . ASN B 1 147 ? 32.059 -4.308 61.074 1.000 49.133 166 ASN B CA 1
ATOM 10078 C C . ASN B 1 147 ? 31.032 -3.181 61.091 1.000 55.262 166 ASN B C 1
ATOM 10079 O O . ASN B 1 147 ? 31.086 -2.355 60.201 1.000 53.417 166 ASN B O 1
ATOM 10090 N N . VAL B 1 148 ? 30.094 -3.151 62.059 1.000 48.686 167 VAL B N 1
ATOM 10091 C CA . VAL B 1 148 ? 29.134 -2.058 62.156 1.000 48.971 167 VAL B CA 1
ATOM 10092 C C . VAL B 1 148 ? 29.672 -1.010 63.111 1.000 43.615 167 VAL B C 1
ATOM 10093 O O . VAL B 1 148 ? 29.052 0.033 63.283 1.000 60.174 167 VAL B O 1
ATOM 10106 N N . GLY B 1 149 ? 30.835 -1.280 63.707 1.000 44.711 168 GLY B N 1
ATOM 10107 C CA . GLY B 1 149 ? 31.501 -0.380 64.643 1.000 45.939 168 GLY B CA 1
ATOM 10108 C C . GLY B 1 149 ? 31.636 -1.004 66.036 1.000 43.292 168 GLY B C 1
ATOM 10109 O O . GLY B 1 149 ? 30.839 -1.845 66.420 1.000 51.329 168 GLY B O 1
ATOM 10113 N N . VAL B 1 150 ? 32.685 -0.585 66.759 1.000 37.603 169 VAL B N 1
ATOM 10114 C CA . VAL B 1 150 ? 33.088 -1.186 68.016 1.000 48.107 169 VAL B CA 1
ATOM 10115 C C . VAL B 1 150 ? 33.012 -0.140 69.136 1.000 45.225 169 VAL B C 1
ATOM 10116 O O . VAL B 1 150 ? 33.893 0.729 69.278 1.000 43.341 169 VAL B O 1
ATOM 10129 N N . PRO B 1 151 ? 32.020 -0.220 70.036 1.000 49.777 170 PRO B N 1
ATOM 10130 C CA . PRO B 1 151 ? 32.012 0.664 71.204 1.000 53.683 170 PRO B CA 1
ATOM 10131 C C . PRO B 1 151 ? 33.000 0.191 72.256 1.000 62.514 170 PRO B C 1
ATOM 10132 O O . PRO B 1 151 ? 33.406 -0.966 72.217 1.000 56.602 170 PRO B O 1
ATOM 10143 N N . ASP B 1 152 ? 33.381 1.097 73.179 1.000 62.799 171 ASP B N 1
ATOM 10144 C CA . ASP B 1 152 ? 34.266 0.747 74.277 1.000 67.584 171 ASP B CA 1
ATOM 10145 C C . ASP B 1 152 ? 33.433 0.145 75.398 1.000 71.058 171 ASP B C 1
ATOM 10146 O O . ASP B 1 152 ? 33.417 0.673 76.511 1.000 60.528 171 ASP B O 1
ATOM 10155 N N . GLY B 1 153 ? 32.766 -0.972 75.088 1.000 61.553 172 GLY B N 1
ATOM 10156 C CA . GLY B 1 153 ? 32.174 -1.827 76.093 1.000 58.463 172 GLY B CA 1
ATOM 10157 C C . GLY B 1 153 ? 31.828 -3.196 75.525 1.000 62.755 172 GLY B C 1
ATOM 10158 O O . GLY B 1 153 ? 32.386 -3.646 74.522 1.000 68.445 172 GLY B O 1
ATOM 10162 N N . LEU B 1 154 ? 30.936 -3.879 76.232 1.000 69.454 173 LEU B N 1
ATOM 10163 C CA . LEU B 1 154 ? 30.410 -5.160 75.790 1.000 64.859 173 LEU B CA 1
ATOM 10164 C C . LEU B 1 154 ? 29.096 -4.900 75.080 1.000 46.510 173 LEU B C 1
ATOM 10165 O O . LEU B 1 154 ? 28.185 -4.387 75.694 1.000 53.977 173 LEU B O 1
ATOM 10181 N N . VAL B 1 155 ? 28.991 -5.367 73.822 1.000 65.377 174 VAL B N 1
ATOM 10182 C CA . VAL B 1 155 ? 27.800 -5.197 73.015 1.000 56.233 174 VAL B CA 1
ATOM 10183 C C . VAL B 1 155 ? 26.860 -6.344 73.303 1.000 61.266 174 VAL B C 1
ATOM 10184 O O . VAL B 1 155 ? 27.139 -7.496 72.944 1.000 52.680 174 VAL B O 1
ATOM 10197 N N . LEU B 1 156 ? 25.694 -5.942 73.817 1.000 67.283 175 LEU B N 1
ATOM 10198 C CA . LEU B 1 156 ? 24.611 -6.860 74.125 1.000 72.738 175 LEU B CA 1
ATOM 10199 C C . LEU B 1 156 ? 23.591 -6.961 72.986 1.000 65.573 175 LEU B C 1
ATOM 10200 O O . LEU B 1 156 ? 22.942 -7.991 72.916 1.000 49.986 175 LEU B O 1
ATOM 10216 N N . LYS B 1 157 ? 23.421 -5.911 72.147 1.000 60.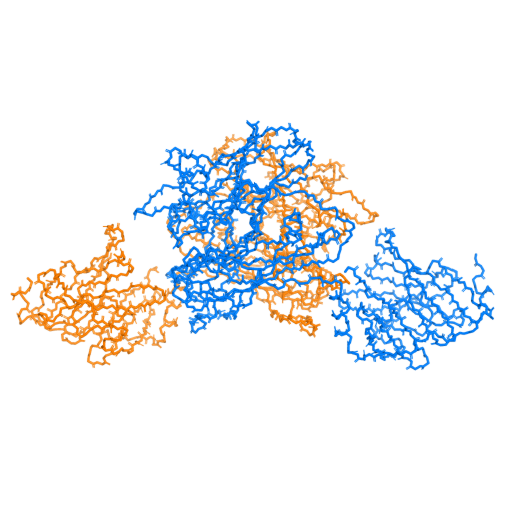671 176 LYS B N 1
ATOM 10217 C CA . LYS B 1 157 ? 22.388 -5.928 71.111 1.000 61.162 176 LYS B CA 1
ATOM 10218 C C . LYS B 1 157 ? 22.726 -5.002 69.931 1.000 57.399 176 LYS B C 1
ATOM 10219 O O . LYS B 1 157 ? 23.080 -3.823 70.133 1.000 55.410 176 LYS B O 1
ATOM 10238 N N . VAL B 1 158 ? 22.500 -5.542 68.720 1.000 41.652 177 VAL B N 1
ATOM 10239 C CA . VAL B 1 158 ? 22.756 -4.842 67.457 1.000 60.575 177 VAL B CA 1
ATOM 10240 C C . VAL B 1 158 ? 21.446 -4.870 66.689 1.000 53.763 177 VAL B C 1
ATOM 10241 O O . VAL B 1 158 ? 20.974 -5.984 66.448 1.000 52.838 177 VAL B O 1
ATOM 10254 N N . VAL B 1 159 ? 20.962 -3.655 66.336 1.000 55.425 178 VAL B N 1
ATOM 10255 C CA . VAL B 1 159 ? 19.647 -3.376 65.773 1.000 66.091 178 VAL B CA 1
ATOM 10256 C C . VAL B 1 159 ? 19.852 -2.647 64.442 1.000 75.107 178 VAL B C 1
ATOM 10257 O O . VAL B 1 159 ? 20.258 -1.485 64.413 1.000 57.909 178 VAL B O 1
ATOM 10270 N N . ARG B 1 160 ? 19.589 -3.376 63.351 1.000 78.372 179 ARG B N 1
ATOM 10271 C CA . ARG B 1 160 ? 19.815 -2.919 61.992 1.000 82.741 179 ARG B CA 1
ATOM 10272 C C . ARG B 1 160 ? 18.452 -2.669 61.346 1.000 101.637 179 ARG B C 1
ATOM 10273 O O . ARG B 1 160 ? 17.633 -3.577 61.267 1.000 88.307 179 ARG B O 1
ATOM 10294 N N . ASN B 1 161 ? 18.191 -1.418 60.953 1.000 113.892 180 ASN B N 1
ATOM 10295 C CA . ASN B 1 161 ? 16.893 -1.002 60.446 1.000 103.669 180 ASN B CA 1
ATOM 10296 C C . ASN B 1 161 ? 15.773 -1.453 61.384 1.000 98.688 180 ASN B C 1
ATOM 10297 O O . ASN B 1 161 ? 14.762 -1.974 60.918 1.000 95.306 180 ASN B O 1
ATOM 10308 N N . GLY B 1 162 ? 15.978 -1.271 62.697 1.000 99.373 181 GLY B N 1
ATOM 10309 C CA . GLY B 1 162 ? 14.955 -1.511 63.711 1.000 104.562 181 GLY B CA 1
ATOM 10310 C C . GLY B 1 162 ? 14.516 -2.976 63.865 1.000 107.984 181 GLY B C 1
ATOM 10311 O O . GLY B 1 162 ? 13.798 -3.304 64.801 1.000 97.932 181 GLY B O 1
ATOM 10315 N N . ASP B 1 163 ? 15.020 -3.870 63.013 1.000 112.938 182 ASP B N 1
ATOM 10316 C CA . ASP B 1 163 ? 14.293 -5.040 62.545 1.000 98.054 182 ASP B CA 1
ATOM 10317 C C . ASP B 1 163 ? 15.149 -6.313 62.579 1.000 109.652 182 ASP B C 1
ATOM 10318 O O . ASP B 1 163 ? 14.643 -7.399 62.874 1.000 92.169 182 ASP B O 1
ATOM 10327 N N . MET B 1 164 ? 16.408 -6.175 62.111 1.000 119.234 183 MET B N 1
ATOM 10328 C CA . MET B 1 164 ? 17.476 -7.173 62.154 1.000 95.267 183 MET B CA 1
ATOM 10329 C C . MET B 1 164 ? 18.166 -7.090 63.527 1.000 91.529 183 MET B C 1
ATOM 10330 O O . MET B 1 164 ? 18.837 -6.076 63.852 1.000 62.545 183 MET B O 1
ATOM 10344 N N . ILE B 1 165 ? 17.992 -8.140 64.352 1.000 68.713 184 ILE B N 1
ATOM 10345 C CA . ILE B 1 165 ? 18.464 -8.059 65.731 1.000 78.487 184 ILE B CA 1
ATOM 10346 C C . ILE B 1 165 ? 19.354 -9.252 66.069 1.000 73.299 184 ILE B C 1
ATOM 10347 O O . ILE B 1 165 ? 18.985 -10.403 65.844 1.000 77.826 184 ILE B O 1
ATOM 10363 N N . GLN B 1 166 ? 20.524 -8.929 66.631 1.000 69.180 185 GLN B N 1
ATOM 10364 C CA . GLN B 1 166 ? 21.363 -9.902 67.303 1.000 51.129 185 GLN B CA 1
ATOM 10365 C C . GLN B 1 166 ? 21.487 -9.415 68.738 1.000 68.321 185 GLN B C 1
ATOM 10366 O O . GLN B 1 166 ? 21.879 -8.252 68.990 1.000 56.849 185 GLN B O 1
ATOM 10380 N N . GLU B 1 167 ? 21.103 -10.321 69.657 1.000 76.931 186 GLU B N 1
ATOM 10381 C CA . GLU B 1 167 ? 21.108 -10.015 71.077 1.000 82.134 186 GLU B CA 1
ATOM 10382 C C . GLU B 1 167 ? 21.681 -11.179 71.897 1.000 78.103 186 GLU B C 1
ATOM 10383 O O . GLU B 1 167 ? 21.703 -12.356 71.507 1.000 44.652 186 GLU B O 1
ATOM 10395 N N . ALA B 1 168 ? 22.240 -10.796 73.049 1.000 67.993 187 ALA B N 1
ATOM 10396 C CA . ALA B 1 168 ? 22.795 -11.755 73.986 1.000 73.425 187 ALA B CA 1
ATOM 10397 C C . ALA B 1 168 ? 21.637 -12.514 74.644 1.000 70.653 187 ALA B C 1
ATOM 10398 O O . ALA B 1 168 ? 20.732 -11.885 75.188 1.000 71.638 187 ALA B O 1
ATOM 10405 N N . SER B 1 169 ? 21.635 -13.847 74.524 1.000 71.998 188 SER B N 1
ATOM 10406 C CA . SER B 1 169 ? 20.727 -14.690 75.303 1.000 72.653 188 SER B CA 1
ATOM 10407 C C . SER B 1 169 ? 21.329 -15.109 76.653 1.000 80.024 188 SER B C 1
ATOM 10408 O O . SER B 1 169 ? 20.706 -14.870 77.691 1.000 68.025 188 SER B O 1
ATOM 10415 N N . ALA B 1 170 ? 22.552 -15.681 76.646 1.000 75.902 189 ALA B N 1
ATOM 10416 C CA . ALA B 1 170 ? 23.230 -16.070 77.875 1.000 72.965 189 ALA B CA 1
ATOM 10417 C C . ALA B 1 170 ? 24.580 -15.355 78.031 1.000 65.765 189 ALA B C 1
ATOM 10418 O O . ALA B 1 170 ? 25.280 -15.159 77.050 1.000 77.222 189 ALA B O 1
ATOM 10425 N N . ILE B 1 171 ? 24.939 -14.983 79.269 1.000 62.819 190 ILE B N 1
ATOM 10426 C CA . ILE B 1 171 ? 26.311 -14.662 79.634 1.000 63.232 190 ILE B CA 1
ATOM 10427 C C . ILE B 1 171 ? 26.781 -15.593 80.762 1.000 67.105 190 ILE B C 1
ATOM 10428 O O . ILE B 1 171 ? 26.213 -15.592 81.853 1.000 63.003 190 ILE B O 1
ATOM 10444 N N . THR B 1 172 ? 27.873 -16.320 80.521 1.000 66.191 191 THR B N 1
ATOM 10445 C CA . THR B 1 172 ? 28.417 -17.263 81.483 1.000 73.730 191 THR B CA 1
ATOM 10446 C C . THR B 1 172 ? 29.858 -16.935 81.871 1.000 64.830 191 THR B C 1
ATOM 10447 O O . THR B 1 172 ? 30.702 -16.707 81.016 1.000 53.231 191 THR B O 1
ATOM 10457 N N . PRO B 1 173 ? 30.199 -16.918 83.177 1.000 60.458 192 PRO B N 1
ATOM 10458 C CA . PRO B 1 173 ? 31.573 -16.639 83.601 1.000 53.924 192 PRO B CA 1
ATOM 10459 C C . PRO B 1 173 ? 32.590 -17.734 83.321 1.000 41.781 192 PRO B C 1
ATOM 10460 O O . PRO B 1 173 ? 32.269 -18.886 83.228 1.000 40.315 192 PRO B O 1
ATOM 10471 N N . LEU B 1 174 ? 33.846 -17.373 83.130 1.000 49.325 193 LEU B N 1
ATOM 10472 C CA . LEU B 1 174 ? 34.922 -18.342 83.087 1.000 46.307 193 LEU B CA 1
ATOM 10473 C C . LEU B 1 174 ? 35.771 -18.061 84.305 1.000 49.519 193 LEU B C 1
ATOM 10474 O O . LEU B 1 174 ? 36.081 -16.900 84.539 1.000 45.585 193 LEU B O 1
ATOM 10490 N N . LYS B 1 175 ? 36.077 -19.104 85.096 1.000 49.106 194 LYS B N 1
ATOM 10491 C CA . LYS B 1 175 ? 36.867 -18.937 86.307 1.000 56.010 194 LYS B CA 1
ATOM 10492 C C . LYS B 1 175 ? 38.337 -18.811 85.949 1.000 52.901 194 LYS B C 1
ATOM 10493 O O . LYS B 1 175 ? 39.139 -18.544 86.819 1.000 57.945 194 LYS B O 1
ATOM 10512 N N . LYS B 1 176 ? 38.725 -19.089 84.696 1.000 55.010 195 LYS B N 1
ATOM 10513 C CA . LYS B 1 176 ? 40.135 -19.022 84.347 1.000 53.274 195 LYS B CA 1
ATOM 10514 C C . LYS B 1 176 ? 40.311 -18.147 83.115 1.000 55.000 195 LYS B C 1
ATOM 10515 O O . LYS B 1 176 ? 39.485 -18.140 82.215 1.000 53.110 195 LYS B O 1
ATOM 10534 N N . ALA B 1 177 ? 41.396 -17.385 83.089 1.000 49.517 196 ALA B N 1
ATOM 10535 C CA . ALA B 1 177 ? 41.809 -16.662 81.899 1.000 51.210 196 ALA B CA 1
ATOM 10536 C C . ALA B 1 177 ? 42.240 -17.614 80.784 1.000 49.003 196 ALA B C 1
ATOM 10537 O O . ALA B 1 177 ? 42.787 -18.689 81.011 1.000 47.407 196 ALA B O 1
ATOM 10544 N N . GLN B 1 178 ? 42.025 -17.159 79.551 1.000 42.789 197 GLN B N 1
ATOM 10545 C CA . GLN B 1 178 ? 42.589 -17.821 78.387 1.000 48.050 197 GLN B CA 1
ATOM 10546 C C . GLN B 1 178 ? 43.114 -16.784 77.395 1.000 37.494 197 GLN B C 1
ATOM 10547 O O . GLN B 1 178 ? 42.773 -15.595 77.452 1.000 41.405 197 GLN B O 1
ATOM 10561 N N . ALA B 1 179 ? 43.884 -17.288 76.443 1.000 41.636 198 ALA B N 1
ATOM 10562 C CA . ALA B 1 179 ? 44.355 -16.508 75.314 1.000 46.670 198 ALA B CA 1
ATOM 10563 C C . ALA B 1 179 ? 43.557 -16.973 74.082 1.000 51.520 198 ALA B C 1
ATOM 10564 O O . ALA B 1 179 ? 43.495 -18.175 73.863 1.000 50.922 198 ALA B O 1
ATOM 10571 N N . LEU B 1 180 ? 42.949 -16.049 73.311 1.000 44.123 199 LEU B N 1
ATOM 10572 C CA . LEU B 1 180 ? 41.853 -16.402 72.381 1.000 48.371 199 LEU B CA 1
ATOM 10573 C C . LEU B 1 180 ? 42.148 -16.181 70.882 1.000 49.491 199 LEU B C 1
ATOM 10574 O O . LEU B 1 180 ? 41.498 -16.793 70.039 1.000 47.075 199 LEU B O 1
ATOM 10590 N N . LEU B 1 181 ? 43.134 -15.353 70.535 1.000 41.502 200 LEU B N 1
ATOM 10591 C CA . LEU B 1 181 ? 43.527 -15.191 69.157 1.000 50.088 200 LEU B CA 1
ATOM 10592 C C . LEU B 1 181 ? 43.995 -16.537 68.622 1.000 50.728 200 LEU B C 1
ATOM 10593 O O . LEU B 1 181 ? 44.342 -17.381 69.413 1.000 56.362 200 LEU B O 1
ATOM 10609 N N . PRO B 1 182 ? 43.972 -16.809 67.294 1.000 56.896 201 PRO B N 1
ATOM 10610 C CA . PRO B 1 182 ? 44.290 -18.140 66.776 1.000 58.677 201 PRO B CA 1
ATOM 10611 C C . PRO B 1 182 ? 45.790 -18.376 66.659 1.000 51.569 201 PRO B C 1
ATOM 10612 O O . PRO B 1 182 ? 46.564 -17.432 66.590 1.000 44.420 201 PRO B O 1
ATOM 10623 N N . ASP B 1 183 ? 46.159 -19.663 66.544 1.000 63.560 202 ASP B N 1
ATOM 10624 C CA . ASP B 1 183 ? 47.546 -20.101 66.428 1.000 65.317 202 ASP B CA 1
ATOM 10625 C C . ASP B 1 183 ? 48.177 -19.496 65.181 1.000 77.458 202 ASP B C 1
ATOM 10626 O O . ASP B 1 183 ? 49.212 -18.844 65.241 1.000 84.643 202 ASP B O 1
ATOM 10635 N N . SER B 1 184 ? 47.503 -19.694 64.048 1.000 81.565 203 SER B N 1
ATOM 10636 C CA . SER B 1 184 ? 47.945 -19.159 62.774 1.000 84.168 203 SER B CA 1
ATOM 10637 C C . SER B 1 184 ? 46.909 -18.159 62.243 1.000 76.312 203 SER B C 1
ATOM 10638 O O . SER B 1 184 ? 45.715 -18.358 62.446 1.000 57.582 203 SER B O 1
ATOM 10645 N N . TRP B 1 185 ? 47.382 -17.081 61.602 1.000 66.321 204 TRP B N 1
ATOM 10646 C CA . TRP B 1 185 ? 46.552 -16.230 60.766 1.000 66.526 204 TRP B CA 1
ATOM 10647 C C . TRP B 1 185 ? 46.464 -16.733 59.316 1.000 77.264 204 TRP B C 1
ATOM 10648 O O . TRP B 1 185 ? 45.763 -16.122 58.511 1.000 88.000 204 TRP B O 1
ATOM 10669 N N . GLY B 1 186 ? 47.179 -17.823 58.987 1.000 59.901 205 GLY B N 1
ATOM 10670 C CA . GLY B 1 186 ? 47.325 -18.310 57.627 1.000 53.836 205 GLY B CA 1
ATOM 10671 C C . GLY B 1 186 ? 47.650 -17.178 56.653 1.000 61.029 205 GLY B C 1
ATOM 10672 O O . GLY B 1 186 ? 48.485 -16.298 56.935 1.000 50.208 205 GLY B O 1
ATOM 10676 N N . GLU B 1 187 ? 46.948 -17.164 55.510 1.000 53.572 206 GLU B N 1
ATOM 10677 C CA . GLU B 1 187 ? 47.273 -16.113 54.552 1.000 61.976 206 GLU B CA 1
ATOM 10678 C C . GLU B 1 187 ? 46.456 -14.849 54.843 1.000 60.208 206 GLU B C 1
ATOM 10679 O O . GLU B 1 187 ? 45.209 -14.909 54.844 1.000 48.361 206 GLU B O 1
ATOM 10691 N N . LYS B 1 188 ? 47.194 -13.742 55.019 1.000 54.844 207 LYS B N 1
ATOM 10692 C CA . LYS B 1 188 ? 46.611 -12.483 55.417 1.000 61.572 207 LYS B CA 1
ATOM 10693 C C . LYS B 1 188 ? 46.245 -11.682 54.189 1.000 67.047 207 LYS B C 1
ATOM 10694 O O . LYS B 1 188 ? 47.120 -11.408 53.368 1.000 68.055 207 LYS B O 1
ATOM 10713 N N . MET B 1 189 ? 44.986 -11.225 54.159 1.000 59.938 208 MET B N 1
ATOM 10714 C CA . MET B 1 189 ? 44.429 -10.532 53.015 1.000 52.156 208 MET B CA 1
ATOM 10715 C C . MET B 1 189 ? 43.789 -9.236 53.486 1.000 50.556 208 MET B C 1
ATOM 10716 O O . MET B 1 189 ? 43.466 -9.105 54.641 1.000 53.466 208 MET B O 1
ATOM 10730 N N . ASP B 1 190 ? 43.537 -8.314 52.568 1.000 54.728 209 ASP B N 1
ATOM 10731 C CA . ASP B 1 190 ? 42.585 -7.234 52.758 1.000 47.935 209 ASP B CA 1
ATOM 10732 C C . ASP B 1 190 ? 41.169 -7.822 52.816 1.000 46.252 209 ASP B C 1
ATOM 10733 O O . ASP B 1 190 ? 40.925 -8.961 52.446 1.000 40.100 209 ASP B O 1
ATOM 10742 N N . ALA B 1 191 ? 40.234 -7.092 53.414 1.000 44.595 210 ALA B N 1
ATOM 10743 C CA . ALA B 1 191 ? 38.894 -7.603 53.683 1.000 44.012 210 ALA B CA 1
ATOM 10744 C C . ALA B 1 191 ? 38.189 -8.078 52.404 1.000 44.105 210 ALA B C 1
ATOM 10745 O O . ALA B 1 191 ? 37.469 -9.073 52.378 1.000 36.165 210 ALA B O 1
ATOM 10752 N N . ALA B 1 192 ? 38.386 -7.346 51.325 1.000 43.829 211 ALA B N 1
ATOM 10753 C CA . ALA B 1 192 ? 37.661 -7.637 50.090 1.000 46.866 211 ALA B CA 1
ATOM 10754 C C . ALA B 1 192 ? 38.178 -8.936 49.468 1.000 44.424 211 ALA B C 1
ATOM 10755 O O . ALA B 1 192 ? 37.417 -9.720 48.919 1.000 44.026 211 ALA B O 1
ATOM 10762 N N . ASP B 1 193 ? 39.493 -9.183 49.573 1.000 45.884 212 ASP B N 1
ATOM 10763 C CA . ASP B 1 193 ? 40.134 -10.378 49.037 1.000 39.697 212 ASP B CA 1
ATOM 10764 C C . ASP B 1 193 ? 39.728 -11.560 49.916 1.000 47.053 212 ASP B C 1
ATOM 10765 O O . ASP B 1 193 ? 39.475 -12.667 49.405 1.000 40.101 212 ASP B O 1
ATOM 10774 N N . TYR B 1 194 ? 39.567 -11.320 51.235 1.000 37.180 213 TYR B N 1
ATOM 10775 C CA . TYR B 1 194 ? 39.056 -12.378 52.099 1.000 36.569 213 TYR B CA 1
ATOM 10776 C C . TYR B 1 194 ? 37.652 -12.786 51.639 1.000 35.916 213 TYR B C 1
ATOM 10777 O O . TYR B 1 194 ? 37.340 -13.972 51.581 1.000 36.870 213 TYR B O 1
ATOM 10794 N N . GLN B 1 1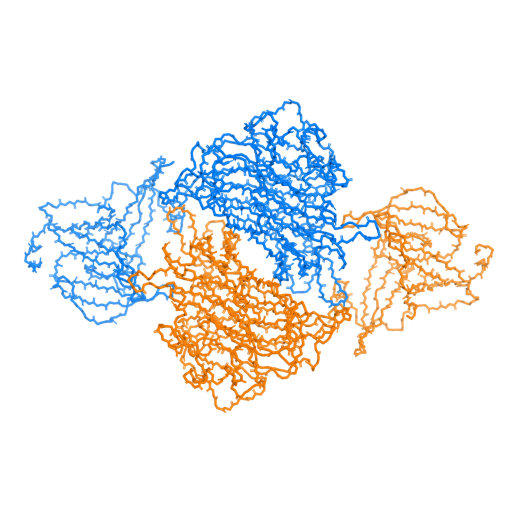95 ? 36.793 -11.801 51.399 1.000 43.119 214 GLN B N 1
ATOM 10795 C CA . GLN B 1 195 ? 35.368 -12.071 51.215 1.000 48.339 214 GLN B CA 1
ATOM 10796 C C . GLN B 1 195 ? 35.179 -12.801 49.886 1.000 37.727 214 GLN B C 1
ATOM 10797 O O . GLN B 1 195 ? 34.504 -13.802 49.781 1.000 42.602 214 GLN B O 1
ATOM 10811 N N . TYR B 1 196 ? 35.892 -12.366 48.890 1.000 45.012 215 TYR B N 1
ATOM 10812 C CA . TYR B 1 196 ? 35.832 -13.011 47.600 1.000 41.393 215 TYR B CA 1
ATOM 10813 C C . TYR B 1 196 ? 36.354 -14.447 47.714 1.000 45.725 215 TYR B C 1
ATOM 10814 O O . TYR B 1 196 ? 35.760 -15.385 47.165 1.000 41.821 215 TYR B O 1
ATOM 10831 N N . THR B 1 197 ? 37.465 -14.656 48.433 1.000 43.798 216 THR B N 1
ATOM 10832 C CA . THR B 1 197 ? 37.991 -16.005 48.569 1.000 43.203 216 THR B CA 1
ATOM 10833 C C . THR B 1 197 ? 36.977 -16.909 49.262 1.000 38.031 216 THR B C 1
ATOM 10834 O O . THR B 1 197 ? 36.680 -17.985 48.719 1.000 41.755 216 THR B O 1
ATOM 10844 N N . ILE B 1 198 ? 36.383 -16.508 50.420 1.000 35.292 217 ILE B N 1
ATOM 10845 C CA . ILE B 1 198 ? 35.466 -17.444 51.058 1.000 38.029 217 ILE B CA 1
ATOM 10846 C C . ILE B 1 198 ? 34.205 -17.626 50.210 1.000 39.381 217 ILE B C 1
ATOM 10847 O O . ILE B 1 198 ? 33.578 -18.678 50.218 1.000 37.086 217 ILE B O 1
ATOM 10863 N N . ASN B 1 199 ? 33.753 -16.546 49.586 1.000 39.168 218 ASN B N 1
ATOM 10864 C CA . ASN B 1 199 ? 32.501 -16.550 48.846 1.000 44.010 218 ASN B CA 1
ATOM 10865 C C . ASN B 1 199 ? 32.557 -17.503 47.657 1.000 38.470 218 ASN B C 1
ATOM 10866 O O . ASN B 1 199 ? 31.555 -18.126 47.387 1.000 46.117 218 ASN B O 1
ATOM 10877 N N . GLN B 1 200 ? 33.696 -17.590 46.966 1.000 42.979 219 GLN B N 1
ATOM 10878 C CA . GLN B 1 200 ? 33.841 -18.452 45.810 1.000 42.456 219 GLN B CA 1
ATOM 10879 C C . GLN B 1 200 ? 34.287 -19.864 46.205 1.000 52.057 219 GLN B C 1
ATOM 10880 O O . GLN B 1 200 ? 34.425 -20.710 45.332 1.000 49.958 219 GLN B O 1
ATOM 10894 N N . SER B 1 201 ? 34.446 -20.162 47.502 1.000 47.053 220 SER B N 1
ATOM 10895 C CA . SER B 1 201 ? 34.926 -21.460 47.954 1.000 41.749 220 SER B CA 1
ATOM 10896 C C . SER B 1 201 ? 34.096 -22.633 47.455 1.000 36.909 220 SER B C 1
ATOM 10897 O O . SER B 1 201 ? 34.646 -23.646 47.055 1.000 43.987 220 SER B O 1
ATOM 10904 N N . GLY B 1 202 ? 32.783 -22.567 47.576 1.000 44.710 221 GLY B N 1
ATOM 10905 C CA . GLY B 1 202 ? 31.924 -23.654 47.146 1.000 45.663 221 GLY B CA 1
ATOM 10906 C C . GLY B 1 202 ? 31.463 -23.548 45.675 1.000 47.448 221 GLY B C 1
ATOM 10907 O O . GLY B 1 202 ? 30.564 -24.273 45.266 1.000 48.588 221 GLY B O 1
ATOM 10911 N N . VAL B 1 203 ? 32.070 -22.684 44.868 1.000 43.142 222 VAL B N 1
ATOM 10912 C CA . VAL B 1 203 ? 31.590 -22.423 43.520 1.000 39.243 222 VAL B CA 1
ATOM 10913 C C . VAL B 1 203 ? 32.380 -23.324 42.603 1.000 36.641 222 VAL B C 1
ATOM 10914 O O . VAL B 1 203 ? 33.600 -23.298 42.638 1.000 36.809 222 VAL B O 1
ATOM 10927 N N . ILE B 1 204 ? 31.687 -24.091 41.766 1.000 37.905 223 ILE B N 1
ATOM 10928 C CA . ILE B 1 204 ? 32.362 -24.818 40.707 1.000 37.226 223 ILE B CA 1
ATOM 10929 C C . ILE B 1 204 ? 32.311 -23.997 39.427 1.000 39.057 223 ILE B C 1
ATOM 10930 O O . ILE B 1 204 ? 31.242 -23.715 38.936 1.000 38.149 223 ILE B O 1
ATOM 10946 N N . THR B 1 205 ? 33.462 -23.773 38.829 1.000 35.026 224 THR B N 1
ATOM 10947 C CA . THR B 1 205 ? 33.634 -23.067 37.595 1.000 36.828 224 THR B CA 1
ATOM 10948 C C . THR B 1 205 ? 34.243 -24.034 36.592 1.000 44.146 224 THR B C 1
ATOM 10949 O O . THR B 1 205 ? 35.341 -24.515 36.784 1.000 42.945 224 THR B O 1
ATOM 10959 N N . ILE B 1 206 ? 33.537 -24.303 35.507 1.000 38.395 225 ILE B N 1
ATOM 10960 C CA . ILE B 1 206 ? 34.091 -25.062 34.417 1.000 35.910 225 ILE B CA 1
ATOM 10961 C C . ILE B 1 206 ? 34.419 -24.111 33.284 1.000 37.001 225 ILE B C 1
ATOM 10962 O O . ILE B 1 206 ? 33.513 -23.679 32.570 1.000 36.407 225 ILE B O 1
ATOM 10978 N N . PRO B 1 207 ? 35.720 -23.871 33.017 1.000 38.794 226 PRO B N 1
ATOM 10979 C CA . PRO B 1 207 ? 36.149 -23.088 31.860 1.000 39.104 226 PRO B CA 1
ATOM 10980 C C . PRO B 1 207 ? 35.901 -23.968 30.660 1.000 35.603 226 PRO B C 1
ATOM 10981 O O . PRO B 1 207 ? 36.111 -25.145 30.780 1.000 43.685 226 PRO B O 1
ATOM 10992 N N . VAL B 1 208 ? 35.400 -23.428 29.535 1.000 30.610 227 VAL B N 1
ATOM 10993 C CA . VAL B 1 208 ? 35.097 -24.231 28.384 1.000 29.642 227 VAL B CA 1
ATOM 10994 C C . VAL B 1 208 ? 35.938 -23.721 27.235 1.000 40.072 227 VAL B C 1
ATOM 10995 O O . VAL B 1 208 ? 36.628 -24.497 26.591 1.000 37.525 227 VAL B O 1
ATOM 11008 N N . PHE B 1 209 ? 35.734 -22.438 26.890 1.000 35.278 228 PHE B N 1
ATOM 11009 C CA . PHE B 1 209 ? 36.454 -21.770 25.832 1.000 31.601 228 PHE B CA 1
ATOM 11010 C C . PHE B 1 209 ? 37.071 -20.488 26.358 1.000 34.017 228 PHE B C 1
ATOM 11011 O O . PHE B 1 209 ? 36.485 -19.844 27.237 1.000 38.708 228 PHE B O 1
ATOM 11028 N N . ASP B 1 210 ? 38.278 -20.173 25.859 1.000 38.652 229 ASP B N 1
ATOM 11029 C CA . ASP B 1 210 ? 38.976 -18.944 26.244 1.000 42.579 229 ASP B CA 1
ATOM 11030 C C . ASP B 1 210 ? 39.430 -18.181 25.008 1.000 40.306 229 ASP B C 1
ATOM 11031 O O . ASP B 1 210 ? 40.394 -18.561 24.354 1.000 45.027 229 ASP B O 1
ATOM 11040 N N . GLN B 1 211 ? 38.702 -17.115 24.631 1.000 41.165 230 GLN B N 1
ATOM 11041 C CA . GLN B 1 211 ? 39.038 -16.318 23.454 1.000 33.212 230 GLN B CA 1
ATOM 11042 C C . GLN B 1 211 ? 39.317 -17.185 22.254 1.000 37.116 230 GLN B C 1
ATOM 11043 O O . GLN B 1 211 ? 40.222 -16.923 21.494 1.000 38.655 230 GLN B O 1
ATOM 11057 N N . GLN B 1 212 ? 38.394 -18.109 22.003 1.000 36.957 231 GLN B N 1
ATOM 11058 C CA . GLN B 1 212 ? 38.474 -19.010 20.868 1.000 35.343 231 GLN B CA 1
ATOM 11059 C C . GLN B 1 212 ? 37.850 -18.382 19.625 1.000 36.526 231 GLN B C 1
ATOM 11060 O O . GLN B 1 212 ? 36.784 -17.763 19.666 1.000 33.194 231 GLN B O 1
ATOM 11074 N N . THR B 1 213 ? 38.499 -18.606 18.505 1.000 30.300 232 THR B N 1
ATOM 11075 C CA . THR B 1 213 ? 38.136 -18.046 17.224 1.000 32.878 232 THR B CA 1
ATOM 11076 C C . THR B 1 213 ? 36.895 -18.764 16.705 1.000 35.984 232 THR B C 1
ATOM 11077 O O . THR B 1 213 ? 36.817 -19.977 16.733 1.000 37.966 232 THR B O 1
ATOM 11087 N N . ILE B 1 214 ? 35.921 -18.005 16.231 1.000 33.688 233 ILE B N 1
ATOM 11088 C CA . ILE B 1 214 ? 34.753 -18.532 15.538 1.000 32.312 233 ILE B CA 1
ATOM 11089 C C . ILE B 1 214 ? 34.677 -17.814 14.203 1.000 28.977 233 ILE B C 1
ATOM 11090 O O . ILE B 1 214 ? 34.497 -16.591 14.176 1.000 33.135 233 ILE B O 1
ATOM 11106 N N . CYS B 1 215 ? 34.928 -18.519 13.096 1.000 31.930 234 CYS B N 1
ATOM 11107 C CA . CYS B 1 215 ? 35.048 -17.824 11.824 1.000 32.740 234 CYS B CA 1
ATOM 11108 C C . CYS B 1 215 ? 34.679 -18.772 10.694 1.000 28.906 234 CYS B C 1
ATOM 11109 O O . CYS B 1 215 ? 34.530 -19.942 10.925 1.000 36.456 234 CYS B O 1
ATOM 11116 N N . PHE B 1 216 ? 34.608 -18.246 9.486 1.000 38.343 235 PHE B N 1
ATOM 11117 C CA . PHE B 1 216 ? 34.344 -19.074 8.331 1.000 43.012 235 PHE B CA 1
ATOM 11118 C C . PHE B 1 216 ? 35.657 -19.493 7.693 1.000 42.076 235 PHE B C 1
ATOM 11119 O O . PHE B 1 216 ? 36.288 -18.651 7.113 1.000 40.704 235 PHE B O 1
ATOM 11136 N N . ASN B 1 217 ? 36.037 -20.752 7.877 1.000 46.599 236 ASN B N 1
ATOM 11137 C CA . ASN B 1 217 ? 37.240 -21.323 7.292 1.000 48.874 236 ASN B CA 1
ATOM 11138 C C . ASN B 1 217 ? 36.971 -22.759 6.820 1.000 50.580 236 ASN B C 1
ATOM 11139 O O . ASN B 1 217 ? 37.843 -23.600 6.893 1.000 48.026 236 ASN B O 1
ATOM 11150 N N . ASN B 1 218 ? 35.737 -23.095 6.453 1.000 51.795 237 ASN B N 1
ATOM 11151 C CA . ASN B 1 218 ? 35.429 -24.407 5.892 1.000 58.938 237 ASN B CA 1
ATOM 11152 C C . ASN B 1 218 ? 35.803 -25.588 6.808 1.000 51.337 237 ASN B C 1
ATOM 11153 O O . ASN B 1 218 ? 35.718 -26.734 6.378 1.000 57.021 237 ASN B O 1
ATOM 11164 N N . ALA B 1 219 ? 36.120 -25.363 8.090 1.000 47.010 238 ALA B N 1
ATOM 11165 C CA . ALA B 1 219 ? 36.481 -26.444 9.001 1.000 53.257 238 ALA B CA 1
ATOM 11166 C C . ALA B 1 219 ? 35.400 -27.517 9.051 1.000 51.831 238 ALA B C 1
ATOM 11167 O O . ALA B 1 219 ? 34.219 -27.188 8.992 1.000 48.894 238 ALA B O 1
ATOM 11174 N N . LYS B 1 220 ? 35.838 -28.782 9.232 1.000 47.001 239 LYS B N 1
ATOM 11175 C CA . LYS B 1 220 ? 34.994 -29.964 9.250 1.000 49.977 239 LYS B CA 1
ATOM 11176 C C . LYS B 1 220 ? 35.270 -30.737 10.503 1.000 44.944 239 LYS B C 1
ATOM 11177 O O . LYS B 1 220 ? 36.388 -30.680 10.986 1.000 51.176 239 LYS B O 1
ATOM 11196 N N . LEU B 1 221 ? 34.246 -31.415 11.033 1.000 42.359 240 LEU B N 1
ATOM 11197 C CA . LEU B 1 221 ? 34.367 -32.124 12.298 1.000 48.475 240 LEU B CA 1
ATOM 11198 C C . LEU B 1 221 ? 35.241 -33.365 12.096 1.000 56.781 240 LEU B C 1
ATOM 11199 O O . LEU B 1 221 ? 34.958 -34.155 11.212 1.000 64.941 240 LEU B O 1
ATOM 11215 N N . PRO B 1 222 ? 36.375 -33.529 12.825 1.000 70.610 241 PRO B N 1
ATOM 11216 C CA . PRO B 1 222 ? 37.168 -34.758 12.780 1.000 70.531 241 PRO B CA 1
ATOM 11217 C C . PRO B 1 222 ? 36.416 -36.050 13.105 1.000 85.840 241 PRO B C 1
ATOM 11218 O O . PRO B 1 222 ? 35.294 -36.036 13.605 1.000 94.618 241 PRO B O 1
ATOM 11229 N N . ASP B 1 223 ? 37.093 -37.176 12.866 1.000 91.871 242 ASP B N 1
ATOM 11230 C CA . ASP B 1 223 ? 36.550 -38.496 13.131 1.000 77.312 242 ASP B CA 1
ATOM 11231 C C . ASP B 1 223 ? 37.024 -38.971 14.489 1.000 61.767 242 ASP B C 1
ATOM 11232 O O . ASP B 1 223 ? 36.562 -39.975 15.003 1.000 70.108 242 ASP B O 1
ATOM 11241 N N . THR B 1 224 ? 37.945 -38.250 15.095 1.000 59.223 243 THR B N 1
ATOM 11242 C CA . THR B 1 224 ? 38.465 -38.693 16.374 1.000 60.577 243 THR B CA 1
ATOM 11243 C C . THR B 1 224 ? 38.311 -37.529 17.345 1.000 61.479 243 THR B C 1
ATOM 11244 O O . THR B 1 224 ? 38.867 -36.475 17.082 1.000 65.139 243 THR B O 1
ATOM 11254 N N . LEU B 1 225 ? 37.561 -37.719 18.439 1.000 54.774 244 LEU B N 1
ATOM 11255 C CA . LEU B 1 225 ? 37.116 -36.613 19.265 1.000 54.977 244 LEU B CA 1
ATOM 11256 C C . LEU B 1 225 ? 37.411 -36.959 20.708 1.000 52.953 244 LEU B C 1
ATOM 11257 O O . LEU B 1 225 ? 36.710 -37.747 21.353 1.000 58.278 244 LEU B O 1
ATOM 11273 N N . GLU B 1 226 ? 38.437 -36.309 21.236 1.000 48.253 245 GLU B N 1
ATOM 11274 C CA . GLU B 1 226 ? 38.900 -36.586 22.574 1.000 57.820 245 GLU B CA 1
ATOM 11275 C C . GLU B 1 226 ? 38.241 -35.613 23.534 1.000 56.483 245 GLU B C 1
ATOM 11276 O O . GLU B 1 226 ? 37.797 -34.561 23.109 1.000 61.117 245 GLU B O 1
ATOM 11288 N N . ASP B 1 227 ? 38.212 -35.990 24.819 1.000 51.401 246 ASP B N 1
ATOM 11289 C CA . ASP B 1 227 ? 37.706 -35.154 25.888 1.000 60.470 246 ASP B CA 1
ATOM 11290 C C . ASP B 1 227 ? 38.597 -33.930 26.090 1.000 67.127 246 ASP B C 1
ATOM 11291 O O . ASP B 1 227 ? 39.813 -34.006 25.955 1.000 61.224 246 ASP B O 1
ATOM 11300 N N . GLY B 1 228 ? 37.966 -32.807 26.438 1.000 59.713 247 GLY B N 1
ATOM 11301 C CA . GLY B 1 228 ? 38.659 -31.638 26.929 1.000 50.823 247 GLY B CA 1
ATOM 11302 C C . GLY B 1 228 ? 39.426 -30.904 25.838 1.000 44.646 247 GLY B C 1
ATOM 11303 O O . GLY B 1 228 ? 40.295 -30.126 26.169 1.000 48.078 247 GLY B O 1
ATOM 11307 N N . ILE B 1 229 ? 39.140 -31.151 24.566 1.000 37.266 248 ILE B N 1
ATOM 11308 C CA . ILE B 1 229 ? 39.751 -30.439 23.446 1.000 41.111 248 ILE B CA 1
ATOM 11309 C C . ILE B 1 229 ? 38.690 -29.658 22.643 1.000 49.564 248 ILE B C 1
ATOM 11310 O O . ILE B 1 229 ? 37.571 -30.139 22.448 1.000 45.452 248 ILE B O 1
ATOM 11326 N N . THR B 1 230 ? 39.077 -28.527 22.019 1.000 48.495 249 THR B N 1
ATOM 11327 C CA . THR B 1 230 ? 38.176 -27.736 21.215 1.000 39.753 249 THR B CA 1
ATOM 11328 C C . THR B 1 230 ? 38.219 -28.181 19.771 1.000 43.757 249 THR B C 1
ATOM 11329 O O . THR B 1 230 ? 39.258 -28.177 19.150 1.000 46.428 249 THR B O 1
ATOM 11339 N N . TYR B 1 231 ? 37.056 -28.445 19.177 1.000 43.314 250 TYR B N 1
ATOM 11340 C CA . TYR B 1 231 ? 36.977 -28.768 17.760 1.000 38.226 250 TYR B CA 1
ATOM 11341 C C . TYR B 1 231 ? 36.122 -27.727 17.050 1.000 42.942 250 TYR B C 1
ATOM 11342 O O . TYR B 1 231 ? 35.208 -27.171 17.656 1.000 48.674 250 TYR B O 1
ATOM 11359 N N . SER B 1 232 ? 36.496 -27.400 15.816 1.000 39.547 251 SER B N 1
ATOM 11360 C CA . SER B 1 232 ? 35.802 -26.462 14.960 1.000 42.269 251 SER B CA 1
ATOM 11361 C C . SER B 1 232 ? 34.968 -27.251 13.965 1.000 51.971 251 SER B C 1
ATOM 11362 O O . SER B 1 232 ? 35.449 -28.270 13.470 1.000 51.402 251 SER B O 1
ATOM 11369 N N . ALA B 1 233 ? 33.779 -26.760 13.607 1.000 46.136 252 ALA B N 1
ATOM 11370 C CA . ALA B 1 233 ? 32.948 -27.528 12.696 1.000 47.927 252 ALA B CA 1
ATOM 11371 C C . ALA B 1 233 ? 31.922 -26.611 12.062 1.000 44.615 252 ALA B C 1
ATOM 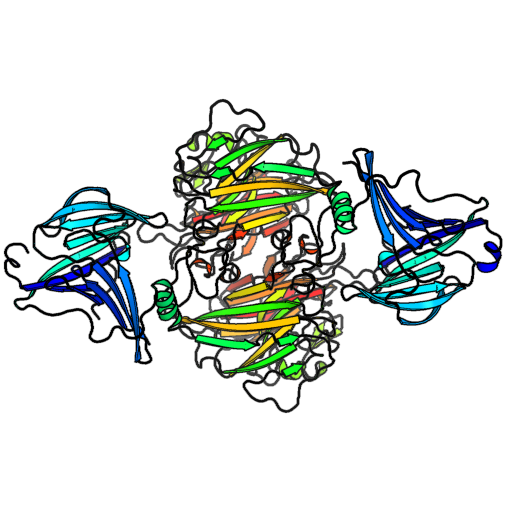11372 O O . ALA B 1 233 ? 31.971 -25.427 12.289 1.000 47.937 252 ALA B O 1
ATOM 11379 N N . GLY B 1 234 ? 31.075 -27.172 11.211 1.000 42.512 253 GLY B N 1
ATOM 11380 C CA . GLY B 1 234 ? 30.086 -26.408 10.478 1.000 42.134 253 GLY B CA 1
ATOM 11381 C C . GLY B 1 234 ? 30.669 -25.224 9.734 1.000 43.989 253 GLY B C 1
ATOM 11382 O O . GLY B 1 234 ? 30.011 -24.194 9.609 1.000 45.948 253 GLY B O 1
ATOM 11386 N N . GLY B 1 235 ? 31.916 -25.372 9.238 1.000 42.921 254 GLY B N 1
ATOM 11387 C CA . GLY B 1 235 ? 32.540 -24.354 8.398 1.000 37.028 254 GLY B CA 1
ATOM 11388 C C . GLY B 1 235 ? 33.370 -23.344 9.207 1.000 33.835 254 GLY B C 1
ATOM 11389 O O . GLY B 1 235 ? 33.807 -22.338 8.667 1.000 38.591 254 GLY B O 1
ATOM 11393 N N . GLY B 1 236 ? 33.533 -23.634 10.496 1.000 33.148 255 GLY B N 1
ATOM 11394 C CA . GLY B 1 236 ? 34.337 -22.869 11.438 1.000 36.482 255 GLY B CA 1
ATOM 11395 C C . GLY B 1 236 ? 33.498 -22.120 12.490 1.000 37.728 255 GLY B C 1
ATOM 11396 O O . GLY B 1 236 ? 34.039 -21.708 13.543 1.000 35.576 255 GLY B O 1
ATOM 11400 N N . THR B 1 237 ? 32.201 -21.931 12.194 1.000 36.515 256 THR B N 1
ATOM 11401 C CA . THR B 1 237 ? 31.358 -21.086 13.034 1.000 37.770 256 THR B CA 1
ATOM 11402 C C . THR B 1 237 ? 30.767 -21.848 14.210 1.000 34.869 256 THR B C 1
ATOM 11403 O O . THR B 1 237 ? 30.114 -21.221 15.042 1.000 34.120 256 THR B O 1
ATOM 11413 N N . LEU B 1 238 ? 31.034 -23.165 14.339 1.000 32.625 257 LEU B N 1
ATOM 11414 C CA . LEU B 1 238 ? 30.752 -23.904 15.567 1.000 31.307 257 LEU B CA 1
ATOM 11415 C C . LEU B 1 238 ? 32.032 -24.361 16.223 1.000 34.331 257 LEU B C 1
ATOM 11416 O O . LEU B 1 238 ? 32.911 -24.876 15.542 1.000 40.144 257 LEU B O 1
ATOM 11432 N N . ILE B 1 239 ? 32.135 -24.183 17.523 1.000 33.292 258 ILE B N 1
ATOM 11433 C CA . ILE B 1 239 ? 33.235 -24.721 18.289 1.000 32.243 258 ILE B CA 1
ATOM 11434 C C . ILE B 1 239 ? 32.605 -25.637 19.315 1.000 29.726 258 ILE B C 1
ATOM 11435 O O . ILE B 1 239 ? 31.621 -25.270 19.943 1.000 34.502 258 ILE B O 1
ATOM 11451 N N . LEU B 1 240 ? 33.195 -26.813 19.520 1.000 35.805 259 LEU B N 1
ATOM 11452 C CA . LEU B 1 240 ? 32.627 -27.863 20.375 1.000 35.199 259 LEU B CA 1
ATOM 11453 C C . LEU B 1 240 ? 33.680 -28.359 21.340 1.000 35.302 259 LEU B C 1
ATOM 11454 O O . LEU B 1 240 ? 34.875 -28.452 21.005 1.000 37.194 259 LEU B O 1
ATOM 11470 N N . LYS B 1 241 ? 33.234 -28.685 22.534 1.000 37.421 260 LYS B N 1
ATOM 11471 C CA . LYS B 1 241 ? 34.109 -29.369 23.455 1.000 40.356 260 LYS B CA 1
ATOM 11472 C C . LYS B 1 241 ? 33.329 -30.317 24.336 1.000 40.921 260 LYS B C 1
ATOM 11473 O O . LYS B 1 241 ? 32.305 -29.974 24.929 1.000 37.741 260 LYS B O 1
ATOM 11492 N N . LYS B 1 242 ? 33.935 -31.495 24.529 1.000 41.208 261 LYS B N 1
ATOM 11493 C CA . LYS B 1 242 ? 33.424 -32.421 25.502 1.000 36.489 261 LYS B CA 1
ATOM 11494 C C . LYS B 1 242 ? 34.114 -32.185 26.807 1.000 38.184 261 LYS B C 1
ATOM 11495 O O . LYS B 1 242 ? 35.335 -32.349 26.918 1.000 42.713 261 LYS B O 1
ATOM 11514 N N . VAL B 1 243 ? 33.269 -31.892 27.806 1.000 40.225 262 VAL B N 1
ATOM 11515 C CA . VAL B 1 243 ? 33.681 -31.337 29.064 1.000 39.931 262 VAL B CA 1
ATOM 11516 C C . VAL B 1 243 ? 33.067 -32.213 30.142 1.000 42.030 262 VAL B C 1
ATOM 11517 O O . VAL B 1 243 ? 31.953 -32.739 29.994 1.000 39.907 262 VAL B O 1
ATOM 11530 N N . LYS B 1 244 ? 33.802 -32.273 31.242 1.000 39.301 263 LYS B N 1
ATOM 11531 C CA . LYS B 1 244 ? 33.452 -33.021 32.408 1.000 43.897 263 LYS B CA 1
ATOM 11532 C C . LYS B 1 244 ? 32.770 -32.074 33.334 1.000 42.898 263 LYS B C 1
ATOM 11533 O O . LYS B 1 244 ? 33.412 -31.227 33.953 1.000 41.875 263 LYS B O 1
ATOM 11552 N N . LEU B 1 245 ? 31.484 -32.314 33.505 1.000 44.537 264 LEU B N 1
ATOM 11553 C CA . LEU B 1 245 ? 30.651 -31.451 34.285 1.000 41.633 264 LEU B CA 1
ATOM 11554 C C . LEU B 1 245 ? 30.463 -32.207 35.565 1.000 41.308 264 LEU B C 1
ATOM 11555 O O . LEU B 1 245 ? 30.666 -33.390 35.590 1.000 49.430 264 LEU B O 1
ATOM 11571 N N . PRO B 1 246 ? 30.009 -31.565 36.639 1.000 43.369 265 PRO B N 1
ATOM 11572 C CA . PRO B 1 246 ? 29.693 -32.297 37.844 1.000 45.015 265 PRO B CA 1
ATOM 11573 C C . PRO B 1 246 ? 28.810 -33.491 37.525 1.000 57.192 265 PRO B C 1
ATOM 11574 O O . PRO B 1 246 ? 27.898 -33.411 36.685 1.000 49.257 265 PRO B O 1
ATOM 11585 N N . GLU B 1 247 ? 29.033 -34.563 38.301 1.000 56.212 266 GLU B N 1
ATOM 11586 C CA . GLU B 1 247 ? 28.308 -35.803 38.135 1.000 54.093 266 GLU B CA 1
ATOM 11587 C C . GLU B 1 247 ? 26.816 -35.558 38.362 1.000 41.738 266 GLU B C 1
ATOM 11588 O O . GLU B 1 247 ? 25.972 -36.042 37.608 1.000 48.291 266 GLU B O 1
ATOM 11600 N N . SER B 1 248 ? 26.499 -34.805 39.409 1.000 45.543 267 SER B N 1
ATOM 11601 C CA . SER B 1 248 ? 25.160 -34.335 39.679 1.000 47.231 267 SER B CA 1
ATOM 11602 C C . SER B 1 248 ? 25.148 -32.813 39.900 1.000 57.872 267 SER B C 1
ATOM 11603 O O . SER B 1 248 ? 25.978 -32.258 40.617 1.000 57.446 267 SER B O 1
ATOM 11610 N N . ALA B 1 249 ? 24.111 -32.152 39.380 1.000 51.818 268 ALA B N 1
ATOM 11611 C CA . ALA B 1 249 ? 23.929 -30.716 39.511 1.000 43.473 268 ALA B CA 1
ATOM 11612 C C . ALA B 1 249 ? 22.858 -30.426 40.552 1.000 49.572 268 ALA B C 1
ATOM 11613 O O . ALA B 1 249 ? 22.380 -29.299 40.696 1.000 51.598 268 ALA B O 1
ATOM 11620 N N . LYS B 1 250 ? 22.469 -31.447 41.315 1.000 47.887 269 LYS B N 1
ATOM 11621 C CA . LYS B 1 250 ? 21.570 -31.222 42.427 1.000 46.989 269 LYS B CA 1
ATOM 11622 C C . LYS B 1 250 ? 22.114 -30.110 43.309 1.000 44.106 269 LYS B C 1
ATOM 11623 O O . LYS B 1 250 ? 23.320 -30.013 43.437 1.000 45.754 269 LYS B O 1
ATOM 11642 N N . ASN B 1 251 ? 21.203 -29.375 43.970 1.000 44.482 270 ASN B N 1
ATOM 11643 C CA . ASN B 1 251 ? 21.482 -28.338 44.948 1.000 46.645 270 ASN B CA 1
ATOM 11644 C C . ASN B 1 251 ? 22.456 -27.302 44.401 1.000 52.951 270 ASN B C 1
ATOM 11645 O O . ASN B 1 251 ? 23.317 -26.808 45.147 1.000 48.711 270 ASN B O 1
ATOM 11656 N N . ARG B 1 252 ? 22.301 -26.953 43.113 1.000 39.759 271 ARG B N 1
ATOM 11657 C CA . ARG B 1 252 ? 23.050 -25.842 42.533 1.000 47.185 271 ARG B CA 1
ATOM 11658 C C . ARG B 1 252 ? 22.131 -24.923 41.727 1.000 43.199 271 ARG B C 1
ATOM 11659 O O . ARG B 1 252 ? 21.136 -25.384 41.173 1.000 41.365 271 ARG B O 1
ATOM 11680 N N . SER B 1 253 ? 22.502 -23.652 41.639 1.000 40.502 272 SER B N 1
ATOM 11681 C CA . SER B 1 253 ? 22.044 -22.820 40.534 1.000 36.282 272 SER B CA 1
ATOM 11682 C C . SER B 1 253 ? 23.181 -22.686 39.539 1.000 33.769 272 SER B C 1
ATOM 11683 O O . SER B 1 253 ? 24.340 -22.738 39.901 1.000 35.684 272 SER B O 1
ATOM 11690 N N . ILE B 1 254 ? 22.838 -22.628 38.236 1.000 30.772 273 ILE B N 1
ATOM 11691 C CA . ILE B 1 254 ? 23.773 -22.827 37.156 1.000 34.074 273 ILE B CA 1
ATOM 11692 C C . ILE B 1 254 ? 23.671 -21.640 36.183 1.000 32.502 273 ILE B C 1
ATOM 11693 O O . ILE B 1 254 ? 22.574 -21.319 35.722 1.000 30.743 273 ILE B O 1
ATOM 11709 N N . PHE B 1 255 ? 24.815 -21.027 35.899 1.000 32.345 274 PHE B N 1
ATOM 11710 C CA . PHE B 1 255 ? 24.888 -19.910 34.966 1.000 28.503 274 PHE B CA 1
ATOM 11711 C C . PHE B 1 255 ? 25.934 -20.187 33.915 1.000 34.529 274 PHE B C 1
ATOM 11712 O O . PHE B 1 255 ? 26.916 -20.850 34.174 1.000 34.730 274 PHE B O 1
ATOM 11729 N N . VAL B 1 256 ? 25.596 -19.730 32.705 1.000 30.653 275 VAL B N 1
ATOM 11730 C CA . VAL B 1 256 ? 26.454 -19.671 31.544 1.000 31.889 275 VAL B CA 1
ATOM 11731 C C . VAL B 1 256 ? 26.981 -18.235 31.417 1.000 30.540 275 VAL B C 1
ATOM 11732 O O . VAL B 1 256 ? 26.204 -17.276 31.383 1.000 27.815 275 VAL B O 1
ATOM 11745 N N . GLU B 1 257 ? 28.286 -18.095 31.252 1.000 32.277 276 GLU B N 1
ATOM 11746 C CA . GLU B 1 257 ? 28.952 -16.806 31.096 1.000 30.450 276 GLU B CA 1
ATOM 11747 C C . GLU B 1 257 ? 29.716 -16.849 29.785 1.000 33.100 276 GLU B C 1
ATOM 11748 O O . GLU B 1 257 ? 30.548 -17.710 29.596 1.000 31.931 276 GLU B O 1
ATOM 11760 N N . VAL B 1 258 ? 29.394 -15.924 28.870 1.000 30.622 277 VAL B N 1
ATOM 11761 C CA . VAL B 1 258 ? 30.079 -15.735 27.605 1.000 28.716 277 VAL B CA 1
ATOM 11762 C C . VAL B 1 258 ? 30.737 -14.361 27.597 1.000 28.550 277 VAL B C 1
ATOM 11763 O O . VAL B 1 258 ? 30.164 -13.413 28.119 1.000 28.281 277 VAL B O 1
ATOM 11776 N N . ALA B 1 259 ? 31.881 -14.228 26.912 1.000 26.908 278 ALA B N 1
ATOM 11777 C CA . ALA B 1 259 ? 32.510 -12.938 26.666 1.000 28.665 278 ALA B CA 1
ATOM 11778 C C . ALA B 1 259 ? 32.891 -12.977 25.213 1.000 27.187 278 ALA B C 1
ATOM 11779 O O . ALA B 1 259 ? 33.309 -14.019 24.767 1.000 34.323 278 ALA B O 1
ATOM 11786 N N . GLN B 1 260 ? 32.666 -11.883 24.472 1.000 29.239 279 GLN B N 1
ATOM 11787 C CA . GLN B 1 260 ? 32.856 -11.848 23.044 1.000 26.498 279 GLN B CA 1
ATOM 11788 C C . GLN B 1 260 ? 33.429 -10.504 22.607 1.000 26.946 279 GLN B C 1
ATOM 11789 O O . GLN B 1 260 ? 33.216 -9.502 23.243 1.000 28.577 279 GLN B O 1
ATOM 11803 N N . TYR B 1 261 ? 34.121 -10.524 21.479 1.000 27.869 280 TYR B N 1
ATOM 11804 C CA . TYR B 1 261 ? 34.541 -9.354 20.734 1.000 28.228 280 TYR B CA 1
ATOM 11805 C C . TYR B 1 261 ? 34.781 -9.840 19.311 1.000 26.984 280 TYR B C 1
ATOM 11806 O O . TYR B 1 261 ? 34.867 -11.037 19.136 1.000 28.496 280 TYR B O 1
ATOM 11823 N N . SER B 1 262 ? 34.742 -8.924 18.328 1.000 30.964 281 SER B N 1
ATOM 11824 C CA . SER B 1 262 ? 35.057 -9.185 16.943 1.000 31.098 281 SER B CA 1
ATOM 11825 C C . SER B 1 262 ? 36.571 -9.217 16.784 1.000 31.246 281 SER B C 1
ATOM 11826 O O . SER B 1 262 ? 37.271 -8.437 17.384 1.000 29.654 281 SER B O 1
ATOM 11833 N N . ASP B 1 263 ? 37.016 -10.124 15.941 1.000 37.033 282 ASP B N 1
ATOM 11834 C CA . ASP B 1 263 ? 38.383 -10.210 15.499 1.000 37.706 282 ASP B CA 1
ATOM 11835 C C . ASP B 1 263 ? 38.458 -9.749 14.046 1.000 33.574 282 ASP B C 1
ATOM 11836 O O . ASP B 1 263 ? 39.459 -10.000 13.417 1.000 38.146 282 ASP B O 1
ATOM 11845 N N . GLY B 1 264 ? 37.390 -9.197 13.484 1.000 30.343 283 GLY B N 1
ATOM 11846 C CA . GLY B 1 264 ? 37.400 -8.787 12.087 1.000 33.554 283 GLY B CA 1
ATOM 11847 C C . GLY B 1 264 ? 35.991 -8.506 11.560 1.000 33.364 283 GLY B C 1
ATOM 11848 O O . GLY B 1 264 ? 35.807 -7.646 10.684 1.000 34.771 283 GLY B O 1
ATOM 11852 N N . ASP B 1 265 ? 34.974 -9.213 12.071 1.000 31.838 284 ASP B N 1
ATOM 11853 C CA . ASP B 1 265 ? 33.604 -9.165 11.520 1.000 35.795 284 ASP B CA 1
ATOM 11854 C C . ASP B 1 265 ? 32.940 -7.884 12.019 1.000 32.473 284 ASP B C 1
ATOM 11855 O O . ASP B 1 265 ? 33.027 -7.561 13.202 1.000 30.575 284 ASP B O 1
ATOM 11864 N N . ALA B 1 266 ? 32.309 -7.124 11.125 1.000 29.931 285 ALA B N 1
ATOM 11865 C CA . ALA B 1 266 ? 31.720 -5.851 11.514 1.000 33.616 285 ALA B CA 1
ATOM 11866 C C . ALA B 1 266 ? 30.242 -6.006 11.947 1.000 29.497 285 ALA B C 1
ATOM 11867 O O . ALA B 1 266 ? 29.690 -5.056 12.467 1.000 36.009 285 ALA B O 1
ATOM 11874 N N . TYR B 1 267 ? 29.597 -7.161 11.722 1.000 30.589 286 TYR B N 1
ATOM 11875 C CA . TYR B 1 267 ? 28.149 -7.277 11.782 1.000 32.037 286 TYR B CA 1
ATOM 11876 C C . TYR B 1 267 ? 27.596 -7.854 13.097 1.000 28.502 286 TYR B C 1
ATOM 11877 O O . TYR B 1 267 ? 28.270 -8.510 13.853 1.000 28.114 286 TYR B O 1
ATOM 11894 N N . ASP B 1 268 ? 26.299 -7.618 13.305 1.000 31.230 287 ASP B N 1
ATOM 11895 C CA . ASP B 1 268 ? 25.512 -8.167 14.393 1.000 30.717 287 ASP B CA 1
ATOM 11896 C C . ASP B 1 268 ? 25.117 -9.587 14.056 1.000 33.193 287 ASP B C 1
ATOM 11897 O O . ASP B 1 268 ? 24.341 -9.788 13.157 1.000 37.909 287 ASP B O 1
ATOM 11906 N N . ARG B 1 269 ? 25.683 -10.593 14.742 1.000 26.548 288 ARG B N 1
ATOM 11907 C CA . ARG B 1 269 ? 25.499 -11.972 14.344 1.000 29.304 288 ARG B CA 1
ATOM 11908 C C . ARG B 1 269 ? 24.655 -12.694 15.376 1.000 29.399 288 ARG B C 1
ATOM 11909 O O . ARG B 1 269 ? 24.749 -12.367 16.566 1.000 27.447 288 ARG B O 1
ATOM 11930 N N . THR B 1 270 ? 23.960 -13.732 14.892 1.000 27.454 289 THR B N 1
ATOM 11931 C CA . THR B 1 270 ? 23.256 -14.721 15.728 1.000 26.030 289 THR B CA 1
ATOM 11932 C C . THR B 1 270 ? 24.263 -15.593 16.483 1.000 28.638 289 THR B C 1
ATOM 11933 O O . THR B 1 270 ? 25.215 -16.086 15.893 1.000 25.374 289 THR B O 1
ATOM 11943 N N . GLY B 1 271 ? 24.123 -15.642 17.797 1.000 28.761 290 GLY B N 1
ATOM 11944 C CA . GLY B 1 271 ? 24.964 -16.412 18.696 1.000 27.580 290 GLY B CA 1
ATOM 11945 C C . GLY B 1 271 ? 24.109 -17.368 19.505 1.000 25.096 290 GLY B C 1
ATOM 11946 O O . GLY B 1 271 ? 22.942 -17.109 19.858 1.000 25.978 290 GLY B O 1
ATOM 11950 N N . SER B 1 272 ? 24.675 -18.506 19.807 1.000 24.631 291 SER B N 1
ATOM 11951 C CA . SER B 1 272 ? 23.978 -19.497 20.603 1.000 26.384 291 SER B CA 1
ATOM 11952 C C . SER B 1 272 ? 24.994 -20.357 21.345 1.000 28.028 291 SER B C 1
ATOM 11953 O O . SER B 1 272 ? 25.955 -20.862 20.746 1.000 30.973 291 SER B O 1
ATOM 11960 N N . VAL B 1 273 ? 24.686 -20.640 22.591 1.000 32.131 292 VAL B N 1
ATOM 11961 C CA . VAL B 1 273 ? 25.400 -21.661 23.338 1.000 28.236 292 VAL B CA 1
ATOM 11962 C C . VAL B 1 273 ? 24.440 -22.840 23.531 1.000 32.160 292 VAL B C 1
ATOM 11963 O O . VAL B 1 273 ? 23.270 -22.639 23.859 1.000 27.495 292 VAL B O 1
ATOM 11976 N N . PHE B 1 274 ? 24.923 -24.055 23.212 1.000 31.448 293 PHE B N 1
ATOM 11977 C CA . PHE B 1 274 ? 24.086 -25.246 23.176 1.000 33.230 293 PHE B CA 1
ATOM 11978 C C . PHE B 1 274 ? 24.828 -26.437 23.782 1.000 30.948 293 PHE B C 1
ATOM 11979 O O . PHE B 1 274 ? 26.047 -26.395 23.948 1.000 29.620 293 PHE B O 1
ATOM 11996 N N . VAL B 1 275 ? 24.067 -27.469 24.152 1.000 31.277 294 VAL B N 1
ATOM 11997 C CA . VAL B 1 275 ? 24.675 -28.748 24.486 1.000 35.171 294 VAL B CA 1
ATOM 11998 C C . VAL B 1 275 ? 24.045 -29.792 23.593 1.000 36.628 294 VAL B C 1
ATOM 11999 O O . VAL B 1 275 ? 22.953 -29.581 23.043 1.000 32.798 294 VAL B O 1
ATOM 12012 N N . ILE B 1 276 ? 24.815 -30.847 23.331 1.000 36.441 295 ILE B N 1
ATOM 12013 C CA . ILE B 1 276 ? 24.399 -31.919 22.431 1.000 35.648 295 ILE B CA 1
ATOM 12014 C C . ILE B 1 276 ? 24.099 -33.158 23.252 1.000 48.253 295 ILE B C 1
ATOM 12015 O O . ILE B 1 276 ? 25.007 -33.847 23.681 1.000 40.373 295 ILE B O 1
ATOM 12031 N N . PRO B 1 277 ? 22.826 -33.442 23.594 1.000 47.058 296 PRO B N 1
ATOM 12032 C CA . PRO B 1 277 ? 22.526 -34.701 24.265 1.000 48.485 296 PRO B CA 1
ATOM 12033 C C . PRO B 1 277 ? 22.706 -35.881 23.311 1.000 36.917 296 PRO B C 1
ATOM 12034 O O . PRO B 1 277 ? 22.474 -35.773 22.104 1.000 37.256 296 PRO B O 1
ATOM 12045 N N . THR B 1 278 ? 23.252 -36.971 23.861 1.000 48.259 297 THR B N 1
ATOM 12046 C CA . THR B 1 278 ? 23.549 -38.164 23.077 1.000 52.856 297 THR B CA 1
ATOM 12047 C C . THR B 1 278 ? 22.851 -39.335 23.771 1.000 57.587 297 THR B C 1
ATOM 12048 O O . THR B 1 278 ? 23.413 -40.420 23.823 1.000 53.426 297 THR B O 1
ATOM 12058 N N . ASP B 1 279 ? 21.623 -39.103 24.280 1.000 52.595 298 ASP B N 1
ATOM 12059 C CA . ASP B 1 279 ? 20.839 -40.131 24.965 1.000 56.679 298 ASP B CA 1
ATOM 12060 C C . ASP B 1 279 ? 20.054 -41.025 23.990 1.000 54.336 298 ASP B C 1
ATOM 12061 O O . ASP B 1 279 ? 19.390 -41.965 24.431 1.000 53.480 298 ASP B O 1
ATOM 12070 N N . LYS B 1 280 ? 20.102 -40.732 22.685 1.000 55.093 299 LYS B N 1
ATOM 12071 C CA . LYS B 1 280 ? 19.321 -41.450 21.703 1.000 49.378 299 LYS B CA 1
ATOM 12072 C C . LYS B 1 280 ? 20.270 -41.856 20.604 1.000 46.941 299 LYS B C 1
ATOM 12073 O O . LYS B 1 280 ? 21.433 -41.569 20.663 1.000 43.827 299 LYS B O 1
ATOM 12092 N N . LYS B 1 281 ? 19.731 -42.504 19.583 1.000 42.328 300 LYS B N 1
ATOM 12093 C CA . LYS B 1 281 ? 20.540 -43.160 18.598 1.000 44.177 300 LYS B CA 1
ATOM 12094 C C . LYS B 1 281 ? 21.390 -42.179 17.840 1.000 47.533 300 LYS B C 1
ATOM 12095 O O . LYS B 1 281 ? 22.516 -42.525 17.522 1.000 49.455 300 LYS B O 1
ATOM 12114 N N . GLN B 1 282 ? 20.817 -41.026 17.436 1.000 53.573 301 GLN B N 1
ATOM 12115 C CA . GLN B 1 282 ? 21.552 -39.984 16.716 1.000 43.903 301 GLN B CA 1
ATOM 12116 C C . GLN B 1 282 ? 21.486 -38.688 17.534 1.000 40.387 301 GLN B C 1
ATOM 12117 O O . GLN B 1 282 ? 20.621 -38.535 18.387 1.000 41.022 301 GLN B O 1
ATOM 12131 N N . SER B 1 283 ? 22.462 -37.788 17.322 1.000 49.004 302 SER B N 1
ATOM 12132 C CA . SER B 1 283 ? 22.525 -36.527 18.058 1.000 45.136 302 SER B CA 1
ATOM 12133 C C . SER B 1 283 ? 22.870 -35.406 17.099 1.000 36.547 302 SER B C 1
ATOM 12134 O O . SER B 1 283 ? 23.141 -35.628 15.914 1.000 32.197 302 SER B O 1
ATOM 12141 N N . PHE B 1 284 ? 22.969 -34.177 17.635 1.000 37.697 303 PHE B N 1
ATOM 12142 C CA . PHE B 1 284 ? 23.349 -33.091 16.737 1.000 34.672 303 PHE B CA 1
ATOM 12143 C C . PHE B 1 284 ? 24.792 -33.226 16.217 1.000 33.861 303 PHE B C 1
ATOM 12144 O O . PHE B 1 284 ? 25.125 -32.718 15.162 1.000 36.434 303 PHE B O 1
ATOM 12161 N N . LEU B 1 285 ? 25.639 -33.964 16.909 1.000 38.522 304 LEU B N 1
ATOM 12162 C CA . LEU B 1 285 ? 26.994 -34.258 16.445 1.000 40.678 304 LEU B CA 1
ATOM 12163 C C . LEU B 1 285 ? 26.939 -34.967 15.093 1.000 45.644 304 LEU B C 1
ATOM 12164 O O . LEU B 1 285 ? 27.674 -34.579 14.180 1.000 42.807 304 LEU B O 1
ATOM 12180 N N . ASP B 1 286 ? 25.965 -35.887 14.913 1.000 44.018 305 ASP B N 1
ATOM 12181 C CA . ASP B 1 286 ? 25.789 -36.560 13.620 1.000 46.937 305 ASP B CA 1
ATOM 12182 C C . ASP B 1 286 ? 25.402 -35.538 12.567 1.000 40.100 305 ASP B C 1
ATOM 12183 O O . ASP B 1 286 ? 25.886 -35.596 11.464 1.000 44.964 305 ASP B O 1
ATOM 12192 N N . ALA B 1 287 ? 24.583 -34.530 12.922 1.000 43.636 306 ALA B N 1
ATOM 12193 C CA . ALA B 1 287 ? 24.141 -33.512 11.980 1.000 34.559 306 ALA B CA 1
ATOM 12194 C C . ALA B 1 287 ? 25.273 -32.553 11.586 1.000 34.166 306 ALA B C 1
ATOM 12195 O O . ALA B 1 287 ? 25.310 -32.095 10.445 1.000 41.648 306 ALA B O 1
ATOM 12202 N N . ILE B 1 288 ? 26.136 -32.202 12.572 1.000 43.155 307 ILE B N 1
ATOM 12203 C CA . ILE B 1 288 ? 27.309 -31.348 12.339 1.000 41.644 307 ILE B CA 1
ATOM 12204 C C . ILE B 1 288 ? 28.255 -32.040 11.370 1.000 43.680 307 ILE B C 1
ATOM 12205 O O . ILE B 1 288 ? 28.726 -31.415 10.421 1.000 52.884 307 ILE B O 1
ATOM 12221 N N . ARG B 1 289 ? 28.473 -33.343 11.572 1.000 49.737 308 ARG B N 1
ATOM 12222 C CA A ARG B 1 289 ? 29.307 -34.108 10.654 0.500 50.701 308 ARG B CA 1
ATOM 12223 C CA B ARG B 1 289 ? 29.277 -34.173 10.680 0.500 50.414 308 ARG B CA 1
ATOM 12224 C C . ARG B 1 289 ? 28.626 -34.160 9.298 1.000 47.227 308 ARG B C 1
ATOM 12225 O O . ARG B 1 289 ? 29.250 -33.874 8.288 1.000 50.315 308 ARG B O 1
ATOM 12265 N N . ASN B 1 290 ? 27.325 -34.461 9.264 1.000 47.482 309 ASN B N 1
ATOM 12266 C CA . ASN B 1 290 ? 26.637 -34.456 7.973 1.000 59.166 309 ASN B CA 1
ATOM 12267 C C . ASN B 1 290 ? 25.129 -34.194 8.098 1.000 55.650 309 ASN B C 1
ATOM 12268 O O . ASN B 1 290 ? 24.370 -35.061 8.548 1.000 48.037 309 ASN B O 1
ATOM 12279 N N . LEU B 1 291 ? 24.701 -33.039 7.576 1.000 58.321 310 LEU B N 1
ATOM 12280 C CA . LEU B 1 291 ? 23.382 -32.507 7.862 1.000 53.168 310 LEU B CA 1
ATOM 12281 C C . LEU B 1 291 ? 22.300 -33.515 7.452 1.000 51.787 310 LEU B C 1
ATOM 12282 O O . LEU B 1 291 ? 21.442 -33.876 8.261 1.000 43.511 310 LEU B O 1
ATOM 12298 N N . LYS B 1 292 ? 22.410 -34.076 6.248 1.000 48.094 311 LYS B N 1
ATOM 12299 C CA . LYS B 1 292 ? 21.390 -34.960 5.701 1.000 55.928 311 LYS B CA 1
ATOM 12300 C C . LYS B 1 292 ? 21.423 -36.366 6.292 1.000 48.058 311 LYS B C 1
ATOM 12301 O O . LYS B 1 292 ? 20.593 -37.218 5.946 1.000 57.471 311 LYS B O 1
ATOM 12320 N N . SER B 1 293 ? 22.321 -36.617 7.233 1.000 43.139 312 SER B N 1
ATOM 12321 C CA . SER B 1 293 ? 22.429 -37.907 7.889 1.000 41.295 312 SER B CA 1
ATOM 12322 C C . SER B 1 293 ? 21.416 -38.104 9.009 1.000 49.300 312 SER B C 1
ATOM 12323 O O . SER B 1 293 ? 21.398 -39.193 9.560 1.000 50.621 312 SER B O 1
ATOM 12330 N N . VAL B 1 294 ? 20.679 -37.062 9.442 1.000 48.345 313 VAL B N 1
ATOM 12331 C CA . VAL B 1 294 ? 19.820 -37.172 10.621 1.000 38.408 313 VAL B CA 1
ATOM 12332 C C . VAL B 1 294 ? 18.393 -36.966 10.154 1.000 36.492 313 VAL B C 1
ATOM 12333 O O . VAL B 1 294 ? 18.217 -36.551 9.016 1.000 36.630 313 VAL B O 1
ATOM 12346 N N . PRO B 1 295 ? 17.362 -37.280 10.962 1.000 37.170 314 PRO B N 1
ATOM 12347 C CA . PRO B 1 295 ? 15.984 -37.027 10.557 1.000 44.012 314 PRO B CA 1
ATOM 12348 C C . PRO B 1 295 ? 15.666 -35.556 10.297 1.000 41.978 314 PRO B C 1
ATOM 12349 O O . PRO B 1 295 ? 16.320 -34.670 10.825 1.000 41.195 314 PRO B O 1
ATOM 12360 N N . SER B 1 296 ? 14.614 -35.328 9.524 1.000 38.258 315 SER B N 1
ATOM 12361 C CA . SER B 1 296 ? 14.161 -34.023 9.079 1.000 40.113 315 SER B CA 1
ATOM 12362 C C . SER B 1 296 ? 12.812 -33.679 9.655 1.000 41.956 315 SER B C 1
ATOM 12363 O O . SER B 1 296 ? 11.965 -34.553 9.773 1.000 42.931 315 SER B O 1
ATOM 12370 N N . PHE B 1 297 ? 12.583 -32.364 9.761 1.000 41.200 316 PHE B N 1
ATOM 12371 C CA . PHE B 1 297 ? 11.244 -31.816 9.805 1.000 38.558 316 PHE B CA 1
ATOM 12372 C C . PHE B 1 297 ? 10.687 -31.770 8.387 1.000 39.823 316 PHE B C 1
ATOM 12373 O O . PHE B 1 297 ? 11.281 -31.114 7.519 1.000 36.289 316 PHE B O 1
ATOM 12390 N N . GLN B 1 298 ? 9.500 -32.387 8.181 1.000 41.045 317 GLN B N 1
ATOM 12391 C CA . GLN B 1 298 ? 8.937 -32.452 6.843 1.000 49.808 317 GLN B CA 1
ATOM 12392 C C . GLN B 1 298 ? 7.925 -31.325 6.681 1.000 48.124 317 GLN B C 1
ATOM 12393 O O . GLN B 1 298 ? 6.819 -31.383 7.155 1.000 47.721 317 GLN B O 1
ATOM 12407 N N . ALA B 1 299 ? 8.342 -30.246 6.055 1.000 49.101 318 ALA B N 1
ATOM 12408 C CA . ALA B 1 299 ? 7.444 -29.132 5.852 1.000 46.194 318 ALA B CA 1
ATOM 12409 C C . ALA B 1 299 ? 6.780 -29.326 4.493 1.000 50.288 318 ALA B C 1
ATOM 12410 O O . ALA B 1 299 ? 7.339 -30.053 3.690 1.000 55.800 318 ALA B O 1
ATOM 12417 N N . LYS B 1 300 ? 5.683 -28.599 4.221 1.000 47.132 319 LYS B N 1
ATOM 12418 C CA . LYS B 1 300 ? 5.080 -28.497 2.895 1.000 59.611 319 LYS B CA 1
ATOM 12419 C C . LYS B 1 300 ? 6.116 -28.098 1.855 1.000 58.138 319 LYS B C 1
ATOM 12420 O O . LYS B 1 300 ? 6.103 -28.507 0.712 1.000 84.729 319 LYS B O 1
ATOM 12439 N N . ASP B 1 301 ? 6.972 -27.214 2.283 1.000 54.053 320 ASP B N 1
ATOM 12440 C CA . ASP B 1 301 ? 8.013 -26.563 1.527 1.000 55.575 320 ASP B CA 1
ATOM 12441 C C . ASP B 1 301 ? 9.038 -27.584 1.034 1.000 52.436 320 ASP B C 1
ATOM 12442 O O . ASP B 1 301 ? 9.668 -27.368 0.008 1.000 54.807 320 ASP B O 1
ATOM 12451 N N . GLY B 1 302 ? 9.304 -28.643 1.807 1.000 43.985 321 GLY B N 1
ATOM 12452 C CA . GLY B 1 302 ? 10.643 -29.244 1.792 1.000 45.296 321 GLY B CA 1
ATOM 12453 C C . GLY B 1 302 ? 11.019 -29.923 3.121 1.000 39.009 321 GLY B C 1
ATOM 12454 O O . GLY B 1 302 ? 10.296 -29.813 4.111 1.000 38.774 321 GLY B O 1
ATOM 12458 N N . ASN B 1 303 ? 12.167 -30.620 3.126 1.000 41.376 322 ASN B N 1
ATOM 12459 C CA . ASN B 1 303 ? 12.686 -31.286 4.319 1.000 43.416 322 ASN B CA 1
ATOM 12460 C C . ASN B 1 303 ? 13.772 -30.425 4.965 1.000 34.313 322 ASN B C 1
ATOM 12461 O O . ASN B 1 303 ? 14.594 -29.789 4.307 1.000 39.461 322 ASN B O 1
ATOM 12472 N N . TYR B 1 304 ? 13.679 -30.284 6.264 1.000 37.531 323 TYR B N 1
ATOM 12473 C CA . TYR B 1 304 ? 14.591 -29.426 7.010 1.000 35.913 323 TYR B CA 1
ATOM 12474 C C . TYR B 1 304 ? 15.267 -30.314 8.014 1.000 30.203 323 TYR B C 1
ATOM 12475 O O . TYR B 1 304 ? 14.685 -30.646 9.045 1.000 41.785 323 TYR B O 1
ATOM 12492 N N . PRO B 1 305 ? 16.477 -30.829 7.705 1.000 34.720 324 PRO B N 1
ATOM 12493 C CA . PRO B 1 305 ? 17.136 -31.738 8.647 1.000 38.998 324 PRO B CA 1
ATOM 12494 C C . PRO B 1 305 ? 17.477 -31.110 10.005 1.000 35.424 324 PRO B C 1
ATOM 12495 O O . PRO B 1 305 ? 17.796 -29.911 10.036 1.000 36.798 324 PRO B O 1
ATOM 12506 N N . ALA B 1 306 ? 17.425 -31.940 11.082 1.000 30.601 325 ALA B N 1
ATOM 12507 C CA . ALA B 1 306 ? 18.101 -31.680 12.353 1.000 35.001 325 ALA B CA 1
ATOM 12508 C C . ALA B 1 306 ? 17.305 -30.777 13.288 1.000 33.261 325 ALA B C 1
ATOM 12509 O O . ALA B 1 306 ? 17.665 -30.674 14.471 1.000 33.320 325 ALA B O 1
ATOM 12516 N N . LEU B 1 307 ? 16.193 -30.181 12.817 1.000 29.263 326 LEU B N 1
ATOM 12517 C CA . LEU B 1 307 ? 15.465 -29.194 13.610 1.000 30.297 326 LEU B CA 1
ATOM 12518 C C . LEU B 1 307 ? 14.542 -29.776 14.691 1.000 31.473 326 LEU B C 1
ATOM 12519 O O . LEU B 1 307 ? 14.187 -29.038 15.627 1.000 32.957 326 LEU B O 1
ATOM 12535 N N . ILE B 1 308 ? 14.062 -31.019 14.579 1.000 30.257 327 ILE B N 1
ATOM 12536 C CA . ILE B 1 308 ? 13.149 -31.569 15.585 1.000 30.411 327 ILE B CA 1
ATOM 12537 C C . ILE B 1 308 ? 13.676 -32.869 16.150 1.000 31.600 327 ILE B C 1
ATOM 12538 O O . ILE B 1 308 ? 14.245 -33.682 15.442 1.000 33.735 327 ILE B O 1
ATOM 12554 N N . SER B 1 309 ? 13.436 -33.057 17.452 1.000 33.576 328 SER B N 1
ATOM 12555 C CA . SER B 1 309 ? 13.708 -34.313 18.106 1.000 37.774 328 SER B CA 1
ATOM 12556 C C . SER B 1 309 ? 12.717 -35.350 17.598 1.000 44.462 328 SER B C 1
ATOM 12557 O O . SER B 1 309 ? 11.573 -35.028 17.336 1.000 33.062 328 SER B O 1
ATOM 12564 N N . THR B 1 310 ? 13.172 -36.601 17.493 1.000 47.954 329 THR B N 1
ATOM 12565 C CA . THR B 1 310 ? 12.276 -37.727 17.296 1.000 48.696 329 THR B CA 1
ATOM 12566 C C . THR B 1 310 ? 12.628 -38.813 18.310 1.000 51.480 329 THR B C 1
ATOM 12567 O O . THR B 1 310 ? 13.372 -38.569 19.267 1.000 50.074 329 THR B O 1
ATOM 12577 N N . ASP B 1 311 ? 12.120 -40.037 18.106 1.000 55.107 330 ASP B N 1
ATOM 12578 C CA . ASP B 1 311 ? 12.386 -41.067 19.106 1.000 55.135 330 ASP B CA 1
ATOM 12579 C C . ASP B 1 311 ? 13.825 -41.586 18.940 1.000 44.802 330 ASP B C 1
ATOM 12580 O O . ASP B 1 311 ? 14.341 -42.087 19.918 1.000 59.291 330 ASP B O 1
ATOM 12589 N N . ASP B 1 312 ? 14.497 -41.382 17.787 1.000 38.621 331 ASP B N 1
ATOM 12590 C CA . ASP B 1 312 ? 15.888 -41.744 17.553 1.000 48.966 331 ASP B CA 1
ATOM 12591 C C . ASP B 1 312 ? 16.886 -40.582 17.371 1.000 46.593 331 ASP B C 1
ATOM 12592 O O . ASP B 1 312 ? 18.016 -40.839 16.939 1.000 43.926 331 ASP B O 1
ATOM 12601 N N . TYR B 1 313 ? 16.486 -39.325 17.633 1.000 41.990 332 TYR B N 1
ATOM 12602 C CA . TYR B 1 313 ? 17.335 -38.160 17.382 1.000 42.048 332 TYR B CA 1
ATOM 12603 C C . TYR B 1 313 ? 16.955 -37.053 18.360 1.000 38.880 332 TYR B C 1
ATOM 12604 O O . TYR B 1 313 ? 15.780 -36.813 18.585 1.000 43.516 332 TYR B O 1
ATOM 12621 N N . GLU B 1 314 ? 17.936 -36.476 19.053 1.000 37.019 333 GLU B N 1
ATOM 12622 C CA . GLU B 1 314 ? 17.693 -35.301 19.889 1.000 36.552 333 GLU B CA 1
ATOM 12623 C C . GLU B 1 314 ? 18.265 -34.069 19.184 1.000 35.385 333 GLU B C 1
ATOM 12624 O O . GLU B 1 314 ? 19.434 -34.034 18.779 1.000 32.546 333 GLU B O 1
ATOM 12636 N N . ALA B 1 315 ? 17.407 -33.065 19.015 1.000 32.394 334 ALA B N 1
ATOM 12637 C CA . ALA B 1 315 ? 17.815 -31.720 18.693 1.000 34.806 334 ALA B CA 1
ATOM 12638 C C . ALA B 1 315 ? 18.690 -31.164 19.818 1.000 30.585 334 ALA B C 1
ATOM 12639 O O . ALA B 1 315 ? 18.597 -31.599 20.965 1.000 32.520 334 ALA B O 1
ATOM 12646 N N . PRO B 1 316 ? 19.606 -30.221 19.483 1.000 29.459 335 PRO B N 1
ATOM 12647 C CA . PRO B 1 316 ? 20.490 -29.616 20.472 1.000 28.848 335 PRO B CA 1
ATOM 12648 C C . PRO B 1 316 ? 19.678 -28.797 21.434 1.000 30.392 335 PRO B C 1
ATOM 12649 O O . PRO B 1 316 ? 18.632 -28.263 21.088 1.000 30.407 335 PRO B O 1
ATOM 12660 N N . VAL B 1 317 ? 20.153 -28.760 22.679 1.000 30.264 336 VAL B N 1
ATOM 12661 C CA . VAL B 1 317 ? 19.481 -28.046 23.726 1.000 27.777 336 VAL B CA 1
ATOM 12662 C C . VAL B 1 317 ? 20.154 -26.684 23.744 1.000 31.268 336 VAL B C 1
ATOM 12663 O O . VAL B 1 317 ? 21.349 -26.591 23.956 1.000 31.774 336 VAL B O 1
ATOM 12676 N N . GLU B 1 318 ? 19.390 -25.626 23.559 1.000 33.339 337 GLU B N 1
ATOM 12677 C CA . GLU B 1 318 ? 19.962 -24.300 23.599 1.000 30.464 337 GLU B CA 1
ATOM 12678 C C . GLU B 1 318 ? 20.063 -23.859 25.038 1.000 26.145 337 GLU B C 1
ATOM 12679 O O . GLU B 1 318 ? 19.082 -23.896 25.769 1.000 29.451 337 GLU B O 1
ATOM 12691 N N . LEU B 1 319 ? 21.252 -23.399 25.439 1.000 29.047 338 LEU B N 1
ATOM 12692 C CA . LEU B 1 319 ? 21.373 -22.761 26.751 1.000 27.406 338 LEU B CA 1
ATOM 12693 C C . LEU B 1 319 ? 21.150 -21.263 26.692 1.000 26.354 338 LEU B C 1
ATOM 12694 O O . LEU B 1 319 ? 20.668 -20.716 27.641 1.000 24.990 338 LEU B O 1
ATOM 12710 N N . MET B 1 320 ? 21.633 -20.587 25.656 1.000 30.299 339 MET B N 1
ATOM 12711 C CA . MET B 1 320 ? 21.534 -19.147 25.603 1.000 31.868 339 MET B CA 1
ATOM 12712 C C . MET B 1 320 ? 21.534 -18.699 24.123 1.000 25.939 339 MET B C 1
ATOM 12713 O O . MET B 1 320 ? 22.328 -19.201 23.319 1.000 29.592 339 MET B O 1
ATOM 12727 N N . ARG B 1 321 ? 20.592 -17.782 23.833 1.000 24.368 340 ARG B N 1
ATOM 12728 C CA . ARG B 1 321 ? 20.500 -17.060 22.574 1.000 23.860 340 ARG B CA 1
ATOM 12729 C C . ARG B 1 321 ? 21.094 -15.663 22.762 1.000 22.816 340 ARG B C 1
ATOM 12730 O O . ARG B 1 321 ? 20.700 -14.938 23.667 1.000 25.086 340 ARG B O 1
ATOM 12751 N N . PHE B 1 322 ? 22.090 -15.279 21.954 1.000 24.295 341 PHE B N 1
ATOM 12752 C CA . PHE B 1 322 ? 22.602 -13.926 22.102 1.000 24.540 341 PHE B CA 1
ATOM 12753 C C . PHE B 1 322 ? 22.921 -13.378 20.732 1.000 21.229 341 PHE B C 1
ATOM 12754 O O . PHE B 1 322 ? 23.013 -14.096 19.756 1.000 25.146 341 PHE B O 1
ATOM 12771 N N . PHE B 1 323 ? 23.052 -12.065 20.681 1.000 24.005 342 PHE B N 1
ATOM 12772 C CA . PHE B 1 323 ? 23.450 -11.456 19.427 1.000 25.973 342 PHE B CA 1
ATOM 12773 C C . PHE B 1 323 ? 24.684 -10.606 19.658 1.000 22.760 342 PHE B C 1
ATOM 12774 O O . PHE B 1 323 ? 24.687 -9.804 20.597 1.000 25.274 342 PHE B O 1
ATOM 12791 N N . THR B 1 324 ? 25.625 -10.642 18.694 1.000 24.780 343 THR B N 1
ATOM 12792 C CA . THR B 1 324 ? 26.811 -9.815 18.853 1.000 24.610 343 THR B CA 1
ATOM 12793 C C . THR B 1 324 ? 26.462 -8.369 18.525 1.000 26.551 343 THR B C 1
ATOM 12794 O O . THR B 1 324 ? 25.619 -8.096 17.655 1.000 28.063 343 THR B O 1
ATOM 12804 N N . GLY B 1 325 ? 27.200 -7.435 19.152 1.000 28.995 344 GLY B N 1
ATOM 12805 C CA . GLY B 1 325 ? 27.207 -6.080 18.640 1.000 29.570 344 GLY B CA 1
ATOM 12806 C C . GLY B 1 325 ? 27.812 -6.030 17.238 1.000 26.004 344 GLY B C 1
ATOM 12807 O O . GLY B 1 325 ? 28.344 -7.012 16.763 1.000 28.007 344 GLY B O 1
ATOM 12811 N N . PHE B 1 326 ? 27.690 -4.878 16.579 1.000 26.263 345 PHE B N 1
ATOM 12812 C CA . PHE B 1 326 ? 28.364 -4.592 15.332 1.000 26.897 345 PHE B CA 1
ATOM 12813 C C . PHE B 1 326 ? 29.834 -4.196 15.578 1.000 30.002 345 PHE B C 1
ATOM 12814 O O . PHE B 1 326 ? 30.128 -3.050 15.969 1.000 30.300 345 PHE B O 1
ATOM 12831 N N . GLY B 1 327 ? 30.695 -5.196 15.488 1.000 31.083 346 GLY B N 1
ATOM 12832 C CA . GLY B 1 327 ? 32.156 -5.046 15.519 1.000 32.838 346 GLY B CA 1
ATOM 12833 C C . GLY B 1 327 ? 32.769 -4.593 16.827 1.000 26.322 346 GLY B C 1
ATOM 12834 O O . GLY B 1 327 ? 33.687 -3.758 16.822 1.000 31.065 346 GLY B O 1
ATOM 12838 N N . VAL B 1 328 ? 32.362 -5.201 17.940 1.000 27.401 347 VAL B N 1
ATOM 12839 C CA . VAL B 1 328 ? 32.972 -4.957 19.226 1.000 27.061 347 VAL B CA 1
ATOM 12840 C C . VAL B 1 328 ? 34.503 -5.045 19.155 1.000 28.191 347 VAL B C 1
ATOM 12841 O O . VAL B 1 328 ? 35.013 -5.970 18.545 1.000 25.933 347 VAL B O 1
ATOM 12854 N N . ARG B 1 329 ? 35.194 -4.065 19.782 1.000 31.490 348 ARG B N 1
ATOM 12855 C CA A ARG B 1 329 ? 36.651 -3.972 19.913 0.500 27.714 348 ARG B CA 1
ATOM 12856 C CA B ARG B 1 329 ? 36.659 -4.011 19.911 0.500 26.976 348 ARG B CA 1
ATOM 12857 C C . ARG B 1 329 ? 37.312 -3.676 18.574 1.000 29.144 348 ARG B C 1
ATOM 12858 O O . ARG B 1 329 ? 37.995 -2.663 18.411 1.000 31.371 348 ARG B O 1
ATOM 12898 N N . LYS B 1 330 ? 37.097 -4.512 17.577 1.000 29.639 349 LYS B N 1
ATOM 12899 C CA . LYS B 1 330 ? 37.753 -4.346 16.302 1.000 32.268 349 LYS B CA 1
ATOM 12900 C C . LYS B 1 330 ? 37.482 -2.998 15.631 1.000 36.910 349 LYS B C 1
ATOM 12901 O O . LYS B 1 330 ? 38.380 -2.511 14.930 1.000 31.457 349 LYS B O 1
ATOM 12920 N N . PHE B 1 331 ? 36.290 -2.413 15.812 1.000 33.229 350 PHE B N 1
ATOM 12921 C CA . PHE B 1 331 ? 35.960 -1.161 15.146 1.000 30.783 350 PHE B CA 1
ATOM 12922 C C . PHE B 1 331 ? 35.904 -0.023 16.140 1.000 31.406 350 PHE B C 1
ATOM 12923 O O . PHE B 1 331 ? 35.298 0.994 15.861 1.000 36.805 350 PHE B O 1
ATOM 12940 N N . ASN B 1 332 ? 36.595 -0.142 17.274 1.000 29.222 351 ASN B N 1
ATOM 12941 C CA . ASN B 1 332 ? 36.540 0.853 18.331 1.000 34.192 351 ASN B CA 1
ATOM 12942 C C . ASN B 1 332 ? 37.196 2.196 17.970 1.000 30.971 351 ASN B C 1
ATOM 12943 O O . ASN B 1 332 ? 37.080 3.139 18.732 1.000 38.960 351 ASN B O 1
ATOM 12954 N N . HIS B 1 333 ? 37.801 2.278 16.812 1.000 30.313 352 HIS B N 1
ATOM 12955 C CA . HIS B 1 333 ? 38.444 3.477 16.310 1.000 43.118 352 HIS B CA 1
ATOM 12956 C C . HIS B 1 333 ? 37.407 4.383 15.650 1.000 42.593 352 HIS B C 1
ATOM 12957 O O . HIS B 1 333 ? 37.694 5.556 15.442 1.000 37.733 352 HIS B O 1
ATOM 12970 N N . ASN B 1 334 ? 36.214 3.837 15.352 1.000 41.387 353 ASN B N 1
ATOM 12971 C CA . ASN B 1 334 ? 35.101 4.637 14.880 1.000 35.770 353 ASN B CA 1
ATOM 12972 C C . ASN B 1 334 ? 34.766 5.740 15.872 1.000 31.634 353 ASN B C 1
ATOM 12973 O O . ASN B 1 334 ? 34.706 5.507 17.058 1.000 38.299 353 ASN B O 1
ATOM 12984 N N . LYS B 1 335 ? 34.553 6.946 15.342 1.000 33.239 354 LYS B N 1
ATOM 12985 C CA . LYS B 1 335 ? 34.261 8.113 16.145 1.000 38.935 354 LYS B CA 1
ATOM 12986 C C . LYS B 1 335 ? 32.782 8.437 15.976 1.000 36.565 354 LYS B C 1
ATOM 12987 O O . LYS B 1 335 ? 32.331 8.697 14.868 1.000 34.413 354 LYS B O 1
ATOM 13006 N N . VAL B 1 336 ? 32.056 8.415 17.079 1.000 36.313 355 VAL B N 1
ATOM 13007 C CA . VAL B 1 336 ? 30.679 8.853 17.082 1.000 34.900 355 VAL B CA 1
ATOM 13008 C C . VAL B 1 336 ? 30.490 9.638 18.369 1.000 32.281 355 VAL B C 1
ATOM 13009 O O . VAL B 1 336 ? 30.548 9.109 19.511 1.000 31.829 355 VAL B O 1
ATOM 13022 N N . LYS B 1 337 ? 30.226 10.921 18.156 1.000 34.169 356 LYS B N 1
ATOM 13023 C CA . LYS B 1 337 ? 30.153 11.840 19.257 1.000 34.420 356 LYS B CA 1
ATOM 13024 C C . LYS B 1 337 ? 29.173 11.306 20.285 1.000 34.118 356 LYS B C 1
ATOM 13025 O O . LYS B 1 337 ? 28.074 10.905 19.932 1.000 39.684 356 LYS B O 1
ATOM 13044 N N . GLY B 1 338 ? 29.611 11.359 21.549 1.000 34.872 357 GLY B N 1
ATOM 13045 C CA . GLY B 1 338 ? 28.859 10.936 22.708 1.000 39.281 357 GLY B CA 1
ATOM 13046 C C . GLY B 1 338 ? 28.993 9.447 23.040 1.000 34.055 357 GLY B C 1
ATOM 13047 O O . GLY B 1 338 ? 28.550 9.009 24.099 1.000 39.075 357 GLY B O 1
ATOM 13051 N N . GLN B 1 339 ? 29.548 8.657 22.131 1.000 39.197 358 GLN B N 1
ATOM 13052 C CA . GLN B 1 339 ? 29.698 7.234 22.396 1.000 37.307 358 GLN B CA 1
ATOM 13053 C C . GLN B 1 339 ? 31.121 6.935 22.887 1.000 35.699 358 GLN B C 1
ATOM 13054 O O . GLN B 1 339 ? 32.080 7.411 22.314 1.000 34.283 358 GLN B O 1
ATOM 13068 N N . HIS B 1 340 ? 31.206 5.939 23.757 1.000 30.311 359 HIS B N 1
ATOM 13069 C CA . HIS B 1 340 ? 32.411 5.356 24.315 1.000 34.568 359 HIS B CA 1
ATOM 13070 C C . HIS B 1 340 ? 32.234 3.840 24.249 1.000 27.690 359 HIS B C 1
ATOM 13071 O O . HIS B 1 340 ? 31.439 3.263 24.979 1.000 30.829 359 HIS B O 1
ATOM 13084 N N . TRP B 1 341 ? 32.943 3.215 23.335 1.000 30.187 360 TRP B N 1
ATOM 13085 C CA . TRP B 1 341 ? 32.777 1.818 23.024 1.000 28.533 360 TRP B CA 1
ATOM 13086 C C . TRP B 1 341 ? 33.270 0.913 24.152 1.000 33.551 360 TRP B C 1
ATOM 13087 O O . TRP B 1 341 ? 34.211 1.187 24.878 1.000 28.952 360 TRP B O 1
ATOM 13108 N N . VAL B 1 342 ? 32.568 -0.199 24.305 1.000 30.257 361 VAL B N 1
ATOM 13109 C CA . VAL B 1 342 ? 32.999 -1.275 25.187 1.000 28.203 361 VAL B CA 1
ATOM 13110 C C . VAL B 1 342 ? 34.170 -2.006 24.523 1.000 26.500 361 VAL B C 1
ATOM 13111 O O . VAL B 1 342 ? 34.334 -2.034 23.306 1.000 30.871 361 VAL B O 1
ATOM 13124 N N . ASP B 1 343 ? 34.975 -2.713 25.323 1.000 28.462 362 ASP B N 1
ATOM 13125 C CA . ASP B 1 343 ? 36.109 -3.477 24.808 1.000 33.805 362 ASP B CA 1
ATOM 13126 C C . ASP B 1 343 ? 35.736 -4.945 24.568 1.000 27.933 362 ASP B C 1
ATOM 13127 O O . ASP B 1 343 ? 36.385 -5.661 23.849 1.000 30.679 362 ASP B O 1
ATOM 13136 N N . SER B 1 344 ? 34.683 -5.423 25.204 1.000 30.553 363 SER B N 1
ATOM 13137 C CA . SER B 1 344 ? 34.157 -6.733 24.903 1.000 28.856 363 SER B CA 1
ATOM 13138 C C . SER B 1 344 ? 32.728 -6.742 25.439 1.000 28.992 363 SER B C 1
ATOM 13139 O O . SER B 1 344 ? 32.344 -5.820 26.131 1.000 29.650 363 SER B O 1
ATOM 13146 N N . VAL B 1 345 ? 31.918 -7.714 25.060 1.000 28.255 364 VAL B N 1
ATOM 13147 C CA . VAL B 1 345 ? 30.561 -7.817 25.594 1.000 28.197 364 VAL B CA 1
ATOM 13148 C C . VAL B 1 345 ? 30.465 -9.129 26.368 1.000 31.361 364 VAL B C 1
ATOM 13149 O O . VAL B 1 345 ? 30.931 -10.185 25.923 1.000 30.016 364 VAL B O 1
ATOM 13162 N N . ILE B 1 346 ? 29.860 -9.049 27.513 1.000 27.005 365 ILE B N 1
ATOM 13163 C CA . ILE B 1 346 ? 29.536 -10.242 28.244 1.000 36.544 365 ILE B CA 1
ATOM 13164 C C . ILE B 1 346 ? 28.038 -10.482 28.282 1.000 32.166 365 ILE B C 1
ATOM 13165 O O . ILE B 1 346 ? 27.206 -9.568 28.227 1.000 30.368 365 ILE B O 1
ATOM 13181 N N . TYR B 1 347 ? 27.749 -11.786 28.389 1.000 31.310 366 TYR B N 1
ATOM 13182 C CA . TYR B 1 347 ? 26.408 -12.326 28.472 1.000 27.247 366 TYR B CA 1
ATOM 13183 C C . TYR B 1 347 ? 26.386 -13.389 29.581 1.000 30.515 366 TYR B C 1
ATOM 13184 O O . TYR B 1 347 ? 27.243 -14.278 29.566 1.000 30.563 366 TYR B O 1
ATOM 13201 N N . LYS B 1 348 ? 25.456 -13.271 30.546 1.000 29.427 367 LYS B N 1
ATOM 13202 C CA . LYS B 1 348 ? 25.340 -14.264 31.600 1.000 29.760 367 LYS B CA 1
ATOM 13203 C C . LYS B 1 348 ? 23.875 -14.602 31.826 1.000 30.184 367 LYS B C 1
ATOM 13204 O O . LYS B 1 348 ? 23.086 -13.705 32.083 1.000 27.695 367 LYS B O 1
ATOM 13223 N N . SER B 1 349 ? 23.542 -15.909 31.697 1.000 30.707 368 SER B N 1
ATOM 13224 C CA . SER B 1 349 ? 22.182 -16.405 31.876 1.000 29.570 368 SER B CA 1
ATOM 13225 C C . SER B 1 349 ? 22.159 -17.564 32.879 1.000 24.397 368 SER B C 1
ATOM 13226 O O . SER B 1 349 ? 23.005 -18.403 32.829 1.000 28.107 368 SER B O 1
ATOM 13233 N N . GLU B 1 350 ? 21.117 -17.597 33.685 1.000 26.766 369 GLU B N 1
ATOM 13234 C CA . GLU B 1 350 ? 20.778 -18.723 34.550 1.000 29.883 369 GLU B CA 1
ATOM 13235 C C . GLU B 1 350 ? 20.073 -19.818 33.733 1.000 32.289 369 GLU B C 1
ATOM 13236 O O . GLU B 1 350 ? 19.106 -19.549 32.997 1.000 29.213 369 GLU B O 1
ATOM 13248 N N . VAL B 1 351 ? 20.617 -21.052 33.841 1.000 28.560 370 VAL B N 1
ATOM 13249 C CA . VAL B 1 351 ? 20.151 -22.189 33.063 1.000 29.785 370 VAL B CA 1
ATOM 13250 C C . VAL B 1 351 ? 19.825 -23.340 34.015 1.000 33.266 370 VAL B C 1
ATOM 13251 O O . VAL B 1 351 ? 19.726 -24.474 33.576 1.000 31.932 370 VAL B O 1
ATOM 13264 N N . THR B 1 352 ? 19.610 -23.027 35.296 1.000 31.456 371 THR B N 1
ATOM 13265 C CA . THR B 1 352 ? 19.332 -24.043 36.312 1.000 34.734 371 THR B CA 1
ATOM 13266 C C . THR B 1 352 ? 18.321 -25.085 35.825 1.000 35.953 371 THR B C 1
ATOM 13267 O O . THR B 1 352 ? 18.560 -26.274 36.000 1.000 36.544 371 THR B O 1
ATOM 13277 N N . PRO B 1 353 ? 17.181 -24.739 35.200 1.000 34.459 372 PRO B N 1
ATOM 13278 C CA . PRO B 1 353 ? 16.231 -25.774 34.810 1.000 31.480 372 PRO B CA 1
ATOM 13279 C C . PRO B 1 353 ? 16.690 -26.782 33.768 1.000 30.507 372 PRO B C 1
ATOM 13280 O O . PRO B 1 353 ? 16.078 -27.816 33.630 1.000 37.081 372 PRO B O 1
ATOM 13291 N N . LEU B 1 354 ? 17.825 -26.538 33.108 1.000 35.171 373 LEU B N 1
ATOM 13292 C CA . LEU B 1 354 ? 18.454 -27.460 32.181 1.000 32.045 373 LEU B CA 1
ATOM 13293 C C . LEU B 1 354 ? 19.503 -28.332 32.876 1.000 32.518 373 LEU B C 1
ATOM 13294 O O . LEU B 1 354 ? 20.301 -28.989 32.218 1.000 31.497 373 LEU B O 1
ATOM 13310 N N . ALA B 1 355 ? 19.489 -28.337 34.201 1.000 32.113 374 ALA B N 1
ATOM 13311 C CA . ALA B 1 355 ? 20.490 -29.059 34.988 1.000 37.436 374 ALA B CA 1
ATOM 13312 C C . ALA B 1 355 ? 20.767 -30.484 34.483 1.000 36.542 374 ALA B C 1
ATOM 13313 O O . ALA B 1 355 ? 21.905 -30.946 34.489 1.000 33.455 374 ALA B O 1
ATOM 13320 N N . SER B 1 356 ? 19.709 -31.210 34.117 1.000 37.358 375 SER B N 1
ATOM 13321 C CA . SER B 1 356 ? 19.819 -32.604 33.709 1.000 38.133 375 SER B CA 1
ATOM 13322 C C . SER B 1 356 ? 20.661 -32.744 32.465 1.000 40.995 375 SER B C 1
ATOM 13323 O O . SER B 1 356 ? 21.085 -33.838 32.136 1.000 37.895 375 SER B O 1
ATOM 13330 N N . GLN B 1 357 ? 20.801 -31.679 31.683 1.000 39.102 376 GLN B N 1
ATOM 13331 C CA . GLN B 1 357 ? 21.627 -31.747 30.491 1.000 34.167 376 GLN B CA 1
ATOM 13332 C C . GLN B 1 357 ? 23.017 -31.204 30.804 1.000 33.758 376 GLN B C 1
ATOM 13333 O O . GLN B 1 357 ? 23.856 -31.229 29.939 1.000 33.659 376 GLN B O 1
ATOM 13347 N N . LEU B 1 358 ? 23.267 -30.832 32.070 1.000 35.660 377 LEU B N 1
ATOM 13348 C CA . LEU B 1 358 ? 24.529 -30.223 32.452 1.000 37.029 377 LEU B CA 1
ATOM 13349 C C . LEU B 1 358 ? 25.222 -30.990 33.595 1.000 35.526 377 LEU B C 1
ATOM 13350 O O . LEU B 1 358 ? 25.732 -30.396 34.547 1.000 31.721 377 LEU B O 1
ATOM 13366 N N . GLN B 1 359 ? 25.246 -32.314 33.441 1.000 39.272 378 GLN B N 1
ATOM 13367 C CA . GLN B 1 359 ? 25.804 -33.259 34.395 1.000 41.582 378 GLN B CA 1
ATOM 13368 C C . GLN B 1 359 ? 26.639 -34.290 33.631 1.000 37.558 378 GLN B C 1
ATOM 13369 O O . GLN B 1 359 ? 26.265 -34.767 32.564 1.000 38.269 378 GLN B O 1
ATOM 13383 N N . GLY B 1 360 ? 27.788 -34.662 34.199 1.000 46.000 379 GLY B N 1
ATOM 13384 C CA . GLY B 1 360 ? 28.599 -35.721 33.613 1.000 42.987 379 GLY B CA 1
ATOM 13385 C C . GLY B 1 360 ? 29.403 -35.182 32.455 1.000 44.023 379 GLY B C 1
ATOM 13386 O O . GLY B 1 360 ? 29.685 -33.986 32.428 1.000 43.501 379 GLY B O 1
ATOM 13390 N N . GLU B 1 361 ? 29.673 -36.070 31.485 1.000 35.315 380 GLU B N 1
ATOM 13391 C CA . GLU B 1 361 ? 30.379 -35.733 30.294 1.000 41.612 380 GLU B CA 1
ATOM 13392 C C . GLU B 1 361 ? 29.340 -35.193 29.319 1.000 48.366 380 GLU B C 1
ATOM 13393 O O . GLU B 1 361 ? 28.390 -35.907 29.023 1.000 47.212 380 GLU B O 1
ATOM 13405 N N . VAL B 1 362 ? 29.585 -33.975 28.796 1.000 44.805 381 VAL B N 1
ATOM 13406 C CA . VAL B 1 362 ? 28.630 -33.260 27.962 1.000 39.142 381 VAL B CA 1
ATOM 13407 C C . VAL B 1 362 ? 29.414 -32.579 26.850 1.000 35.685 381 VAL B C 1
ATOM 13408 O O . VAL B 1 362 ? 30.413 -31.910 27.119 1.000 40.605 381 VAL B O 1
ATOM 13421 N N . TRP B 1 363 ? 28.930 -32.707 25.612 1.000 31.492 382 TRP B N 1
ATOM 13422 C CA . TRP B 1 363 ? 29.329 -31.889 24.497 1.000 34.983 382 TRP B CA 1
ATOM 13423 C C . TRP B 1 363 ? 28.664 -30.510 24.586 1.000 40.135 382 TRP B C 1
ATOM 13424 O O . TRP B 1 363 ? 27.425 -30.424 24.486 1.000 31.102 382 TRP B O 1
ATOM 13445 N N . ILE B 1 364 ? 29.497 -29.460 24.708 1.000 37.397 383 ILE B N 1
ATOM 13446 C CA . ILE B 1 364 ? 29.061 -28.054 24.705 1.000 37.459 383 ILE B CA 1
ATOM 13447 C C . ILE B 1 364 ? 29.515 -27.408 23.429 1.000 34.279 383 ILE B C 1
ATOM 13448 O O . ILE B 1 364 ? 30.589 -27.728 22.963 1.000 37.946 383 ILE B O 1
ATOM 13464 N N . GLY B 1 365 ? 28.677 -26.511 22.886 1.000 31.397 384 GLY B N 1
ATOM 13465 C CA . GLY B 1 365 ? 28.999 -25.777 21.689 1.000 30.552 384 GLY B CA 1
ATOM 13466 C C . GLY B 1 365 ? 28.705 -24.284 21.838 1.000 29.460 384 GLY B C 1
ATOM 13467 O O . GLY B 1 365 ? 27.800 -23.887 22.559 1.000 30.898 384 GLY B O 1
ATOM 13471 N N . ALA B 1 366 ? 29.390 -23.503 21.008 1.000 28.293 385 ALA B N 1
ATOM 13472 C CA . ALA B 1 366 ? 29.048 -22.115 20.768 1.000 26.967 385 ALA B CA 1
ATOM 13473 C C . ALA B 1 366 ? 29.083 -21.830 19.291 1.000 31.801 385 ALA B C 1
ATOM 13474 O O . ALA B 1 366 ? 29.886 -22.369 18.533 1.000 32.623 385 ALA B O 1
ATOM 13481 N N . TYR B 1 367 ? 28.108 -21.021 18.891 1.000 30.156 386 TYR B N 1
ATOM 13482 C CA . TYR B 1 367 ? 27.884 -20.684 17.518 1.000 28.675 386 TYR B CA 1
ATOM 13483 C C . TYR B 1 367 ? 27.848 -19.171 17.397 1.000 27.167 386 TYR B C 1
ATOM 13484 O O . TYR B 1 367 ? 27.147 -18.510 18.162 1.000 25.812 386 TYR B O 1
ATOM 13501 N N . ILE B 1 368 ? 28.551 -18.641 16.401 1.000 27.730 387 ILE B N 1
ATOM 13502 C CA . ILE B 1 368 ? 28.334 -17.277 15.956 1.000 28.796 387 ILE B CA 1
ATOM 13503 C C . ILE B 1 368 ? 28.366 -17.336 14.453 1.000 34.927 387 ILE B C 1
ATOM 13504 O O . ILE B 1 368 ? 29.418 -17.550 13.861 1.000 37.623 387 ILE B O 1
ATOM 13520 N N . GLY B 1 369 ? 27.180 -17.193 13.847 1.000 30.688 388 GLY B N 1
ATOM 13521 C CA . GLY B 1 369 ? 27.082 -17.396 12.431 1.000 31.927 388 GLY B CA 1
ATOM 13522 C C . GLY B 1 369 ? 27.728 -16.213 11.732 1.000 35.713 388 GLY B C 1
ATOM 13523 O O . GLY B 1 369 ? 27.306 -15.085 11.964 1.000 34.354 388 GLY B O 1
ATOM 13527 N N . ASN B 1 370 ? 28.746 -16.467 10.907 1.000 30.474 389 ASN B N 1
ATOM 13528 C CA . ASN B 1 370 ? 29.373 -15.391 10.173 1.000 34.783 389 ASN B CA 1
ATOM 13529 C C . ASN B 1 370 ? 30.122 -15.942 8.966 1.000 38.848 389 ASN B C 1
ATOM 13530 O O . ASN B 1 370 ? 30.408 -17.142 8.878 1.000 35.899 389 ASN B O 1
ATOM 13541 N N . TRP B 1 371 ? 30.500 -15.021 8.086 1.000 42.293 390 TRP B N 1
ATOM 13542 C CA . TRP B 1 371 ? 31.205 -15.362 6.878 1.000 46.935 390 TRP B CA 1
ATOM 13543 C C . TRP B 1 371 ? 32.612 -14.782 6.863 1.000 47.626 390 TRP B C 1
ATOM 13544 O O . TRP B 1 371 ? 33.197 -14.781 5.803 1.000 51.941 390 TRP B O 1
ATOM 13565 N N . ASP B 1 372 ? 33.168 -14.369 7.996 1.000 43.138 391 ASP B N 1
ATOM 13566 C CA . ASP B 1 372 ? 34.397 -13.595 7.994 1.000 43.295 391 ASP B CA 1
ATOM 13567 C C . ASP B 1 372 ? 35.564 -14.538 8.220 1.000 39.534 391 ASP B C 1
ATOM 13568 O O . ASP B 1 372 ? 35.404 -15.496 8.935 1.000 35.411 391 ASP B O 1
ATOM 13577 N N . ALA B 1 373 ? 36.743 -14.243 7.642 1.000 38.432 392 ALA B N 1
ATOM 13578 C CA . ALA B 1 373 ? 37.916 -15.102 7.752 1.000 40.773 392 ALA B CA 1
ATOM 13579 C C . ALA B 1 373 ? 38.492 -15.111 9.161 1.000 38.243 392 ALA B C 1
ATOM 13580 O O . ALA B 1 373 ? 39.077 -16.078 9.619 1.000 38.388 392 ALA B O 1
ATOM 13587 N N . LYS B 1 374 ? 38.264 -14.036 9.910 1.000 47.697 393 LYS B N 1
ATOM 13588 C CA . LYS B 1 374 ? 38.807 -13.908 11.249 1.000 42.434 393 LYS B CA 1
ATOM 13589 C C . LYS B 1 374 ? 37.700 -14.013 12.297 1.000 38.960 393 LYS B C 1
ATOM 13590 O O . LYS B 1 374 ? 37.924 -14.579 13.365 1.000 36.100 393 LYS B O 1
ATOM 13609 N N . GLY B 1 375 ? 36.541 -13.410 11.987 1.000 37.312 394 GLY B N 1
ATOM 13610 C CA . GLY B 1 375 ? 35.301 -13.638 12.744 1.000 33.911 394 GLY B CA 1
ATOM 13611 C C . GLY B 1 375 ? 35.341 -13.000 14.125 1.000 31.402 394 GLY B C 1
ATOM 13612 O O . GLY B 1 375 ? 35.515 -11.783 14.256 1.000 36.064 394 GLY B O 1
ATOM 13616 N N . HIS B 1 376 ? 35.147 -13.858 15.149 1.000 34.250 395 HIS B N 1
ATOM 13617 C CA . HIS B 1 376 ? 34.951 -13.467 16.508 1.000 29.481 395 HIS B CA 1
ATOM 13618 C C . HIS B 1 376 ? 35.873 -14.289 17.399 1.000 28.963 395 HIS B C 1
ATOM 13619 O O . HIS B 1 376 ? 36.214 -15.416 17.098 1.000 32.178 395 HIS B O 1
ATOM 13632 N N . ARG B 1 377 ? 36.024 -13.795 18.602 1.000 29.109 396 ARG B N 1
ATOM 13633 C CA . ARG B 1 377 ? 36.631 -14.514 19.705 1.000 32.165 396 ARG B CA 1
ATOM 13634 C C . ARG B 1 377 ? 35.637 -14.582 20.840 1.000 28.432 396 ARG B C 1
ATOM 13635 O O . ARG B 1 377 ? 35.071 -13.559 21.211 1.000 33.912 396 ARG B O 1
ATOM 13656 N N . LEU B 1 378 ? 35.456 -15.788 21.394 1.000 33.011 397 LEU B N 1
ATOM 13657 C CA . LEU B 1 378 ? 34.426 -16.059 22.391 1.000 28.922 397 LEU B CA 1
ATOM 13658 C C . LEU B 1 378 ? 35.019 -16.896 23.505 1.000 29.215 397 LEU B C 1
ATOM 13659 O O . LEU B 1 378 ? 35.739 -17.856 23.248 1.000 29.430 397 LEU B O 1
ATOM 13675 N N . SER B 1 379 ? 34.657 -16.537 24.723 1.000 27.647 398 SER B N 1
ATOM 13676 C CA . SER B 1 379 ? 34.968 -17.286 25.911 1.000 29.719 398 SER B CA 1
ATOM 13677 C C . SER B 1 379 ? 33.650 -17.761 26.473 1.000 32.401 398 SER B C 1
ATOM 13678 O O . SER B 1 379 ? 32.598 -17.130 26.313 1.000 31.415 398 SER B O 1
ATOM 13685 N N . LEU B 1 380 ? 33.735 -18.876 27.193 1.000 34.938 399 LEU B N 1
ATOM 13686 C CA . LEU B 1 380 ? 32.560 -19.532 27.776 1.000 30.838 399 LEU B CA 1
ATOM 13687 C C . LEU B 1 380 ? 32.990 -20.281 29.008 1.000 31.305 399 LEU B C 1
ATOM 13688 O O . LEU B 1 380 ? 33.955 -21.044 28.941 1.000 32.671 399 LEU B O 1
ATOM 13704 N N . LYS B 1 381 ? 32.296 -20.017 30.105 1.000 31.805 400 LYS B N 1
ATOM 13705 C CA . LYS B 1 381 ? 32.389 -20.821 31.319 1.000 36.907 400 LYS B CA 1
ATOM 13706 C C . LYS B 1 381 ? 30.996 -21.151 31.891 1.000 36.638 400 LYS B C 1
ATOM 13707 O O . LYS B 1 381 ? 30.045 -20.394 31.708 1.000 33.189 400 LYS B O 1
ATOM 13726 N N . LEU B 1 382 ? 30.890 -22.281 32.603 1.000 28.957 401 LEU B N 1
ATOM 13727 C CA . LEU B 1 382 ? 29.730 -22.613 33.399 1.000 33.048 401 LEU B CA 1
ATOM 13728 C C . LEU B 1 382 ? 30.082 -22.468 34.851 1.000 34.467 401 LEU B C 1
ATOM 13729 O O . LEU B 1 382 ? 31.181 -22.832 35.269 1.000 39.372 401 LEU B O 1
ATOM 13745 N N . LYS B 1 383 ? 29.129 -21.944 35.582 1.000 32.635 402 LYS B N 1
ATOM 13746 C CA . LYS B 1 383 ? 29.275 -21.776 37.008 1.000 36.380 402 LYS B CA 1
ATOM 13747 C C . LYS B 1 383 ? 28.158 -22.496 37.719 1.000 35.315 402 LYS B C 1
ATOM 13748 O O . LYS B 1 383 ? 26.987 -22.345 37.345 1.000 34.579 402 LYS B O 1
ATOM 13767 N N . TYR B 1 384 ? 28.520 -23.247 38.774 1.000 35.666 403 TYR B N 1
ATOM 13768 C CA . TYR B 1 384 ? 27.531 -23.891 39.611 1.000 32.959 403 TYR B CA 1
ATOM 13769 C C . TYR B 1 384 ? 27.685 -23.325 41.027 1.000 36.983 403 TYR B C 1
ATOM 13770 O O . TYR B 1 384 ? 28.688 -23.533 41.692 1.000 39.893 403 TYR B O 1
ATOM 13787 N N . TYR B 1 385 ? 26.680 -22.624 41.492 1.000 33.496 404 TYR B N 1
ATOM 13788 C CA . TYR B 1 385 ? 26.683 -21.981 42.784 1.000 38.454 404 TYR B CA 1
ATOM 13789 C C . TYR B 1 385 ? 25.841 -22.849 43.706 1.000 41.800 404 TYR B C 1
ATOM 13790 O O . TYR B 1 385 ? 24.759 -23.283 43.305 1.000 41.782 404 TYR B O 1
ATOM 13807 N N . PRO B 1 386 ? 26.327 -23.131 44.941 1.000 46.376 405 PRO B N 1
ATOM 13808 C CA . PRO B 1 386 ? 25.561 -23.900 45.913 1.000 42.703 405 PRO B CA 1
ATOM 13809 C C . PRO B 1 386 ? 24.189 -23.275 46.117 1.000 41.675 405 PRO B C 1
ATOM 13810 O O . PRO B 1 386 ? 24.099 -22.074 46.200 1.000 49.331 405 PRO B O 1
ATOM 13821 N N . ASP B 1 387 ? 23.145 -24.080 46.285 1.000 43.391 406 ASP B N 1
ATOM 13822 C CA . ASP B 1 387 ? 21.797 -23.579 46.493 1.000 50.412 406 ASP B CA 1
ATOM 13823 C C . ASP B 1 387 ? 21.102 -24.427 47.555 1.000 60.955 406 ASP B C 1
ATOM 13824 O O . ASP B 1 387 ? 21.546 -25.535 47.854 1.000 58.156 406 ASP B O 1
ATOM 13833 N N . ASP B 1 388 ? 19.965 -23.933 48.082 1.000 68.778 407 ASP B N 1
ATOM 13834 C CA . ASP B 1 388 ? 19.111 -24.754 48.934 1.000 76.157 407 ASP B CA 1
ATOM 13835 C C . ASP B 1 388 ? 18.747 -26.034 48.172 1.000 79.770 407 ASP B C 1
ATOM 13836 O O . ASP B 1 388 ? 18.932 -26.120 46.947 1.000 65.640 407 ASP B O 1
ATOM 13845 N N . GLU B 1 389 ? 18.228 -27.024 48.919 1.000 80.131 408 GLU B N 1
ATOM 13846 C CA . GLU B 1 389 ? 17.936 -28.330 48.356 1.000 78.894 408 GLU B CA 1
ATOM 13847 C C . GLU B 1 389 ? 17.271 -28.083 47.007 1.000 65.264 408 GLU B C 1
ATOM 13848 O O . GLU B 1 389 ? 16.309 -27.335 46.883 1.000 60.818 408 GLU B O 1
ATOM 13860 N N . ARG B 1 390 ? 17.768 -28.720 45.969 1.000 66.156 409 ARG B N 1
ATOM 13861 C CA . ARG B 1 390 ? 17.113 -28.557 44.688 1.000 63.188 409 ARG B CA 1
ATOM 13862 C C . ARG B 1 390 ? 17.344 -29.829 43.888 1.000 49.866 409 ARG B C 1
ATOM 13863 O O . ARG B 1 390 ? 18.476 -30.132 43.505 1.000 56.095 409 ARG B O 1
ATOM 13884 N N . ARG B 1 391 ? 16.232 -30.541 43.684 1.000 47.943 410 ARG B N 1
ATOM 13885 C CA . ARG B 1 391 ? 16.130 -31.683 42.815 1.000 51.990 410 ARG B CA 1
ATOM 13886 C C . ARG B 1 391 ? 16.516 -31.275 41.392 1.000 55.375 410 ARG B C 1
ATOM 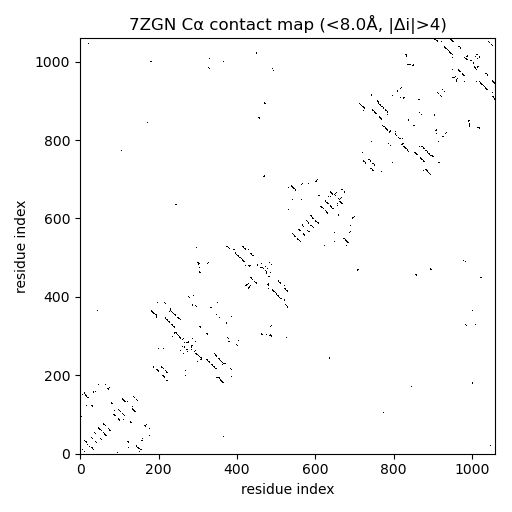13887 O O . ARG B 1 391 ? 16.252 -30.163 40.964 1.000 54.694 410 ARG B O 1
ATOM 13908 N N . VAL B 1 392 ? 17.193 -32.174 40.680 1.000 54.264 411 VAL B N 1
ATOM 13909 C CA . VAL B 1 392 ? 17.295 -32.123 39.237 1.000 53.776 411 VAL B CA 1
ATOM 13910 C C . VAL B 1 392 ? 15.970 -32.638 38.667 1.000 59.808 411 VAL B C 1
ATOM 13911 O O . VAL B 1 392 ? 15.482 -33.694 39.062 1.000 69.619 411 VAL B O 1
ATOM 13924 N N . ASN B 1 393 ? 15.368 -31.838 37.790 1.000 49.486 412 ASN B N 1
ATOM 13925 C CA . ASN B 1 393 ? 14.149 -32.192 37.104 1.000 47.896 412 ASN B CA 1
ATOM 13926 C C . ASN B 1 393 ? 14.570 -32.731 35.748 1.000 45.074 412 ASN B C 1
ATOM 13927 O O . ASN B 1 393 ? 15.714 -33.100 35.587 1.000 48.901 412 ASN B O 1
ATOM 13938 N N . LYS B 1 394 ? 13.645 -32.860 34.797 1.000 39.762 413 LYS B N 1
ATOM 13939 C CA . LYS B 1 394 ? 14.070 -33.286 33.477 1.000 41.439 413 LYS B CA 1
ATOM 13940 C C . LYS B 1 394 ? 13.935 -32.119 32.485 1.000 31.516 413 LYS B C 1
ATOM 13941 O O . LYS B 1 394 ? 13.160 -31.197 32.702 1.000 31.433 413 LYS B O 1
ATOM 13960 N N . ALA B 1 395 ? 14.676 -32.226 31.406 1.000 35.784 414 ALA B N 1
ATOM 13961 C CA . ALA B 1 395 ? 14.678 -31.257 30.333 1.000 31.938 414 ALA B CA 1
ATOM 13962 C C . ALA B 1 395 ? 14.933 -32.002 29.057 1.000 32.603 414 ALA B C 1
ATOM 13963 O O . ALA B 1 395 ? 16.042 -32.458 28.828 1.000 37.247 414 ALA B O 1
ATOM 13970 N N . MET B 1 396 ? 13.900 -32.119 28.235 1.000 29.918 415 MET B N 1
ATOM 13971 C CA . MET B 1 396 ? 13.965 -32.864 27.013 1.000 27.941 415 MET B CA 1
ATOM 13972 C C . MET B 1 396 ? 13.911 -31.895 25.842 1.000 32.162 415 MET B C 1
ATOM 13973 O O . MET B 1 396 ? 12.929 -31.169 25.722 1.000 27.874 415 MET B O 1
ATOM 13987 N N . PRO B 1 397 ? 14.860 -31.916 24.912 1.000 28.723 416 PRO B N 1
ATOM 13988 C CA . PRO B 1 397 ? 14.775 -31.060 23.745 1.000 34.111 416 PRO B CA 1
ATOM 13989 C C . PRO B 1 397 ? 13.698 -31.499 22.766 1.000 33.322 416 PRO B C 1
ATOM 13990 O O . PRO B 1 397 ? 13.566 -32.664 22.508 1.000 32.005 416 PRO B O 1
ATOM 14001 N N . LEU B 1 398 ? 12.957 -30.532 22.220 1.000 32.029 417 LEU B N 1
ATOM 14002 C CA . LEU B 1 398 ? 11.870 -30.810 21.301 1.000 26.111 417 LEU B CA 1
ATOM 14003 C C . LEU B 1 398 ? 12.235 -30.309 19.940 1.000 29.171 417 LEU B C 1
ATOM 14004 O O . LEU B 1 398 ? 12.035 -31.029 18.974 1.000 31.773 417 LEU B O 1
ATOM 14020 N N . PHE B 1 399 ? 12.772 -29.098 19.867 1.000 27.318 418 PHE B N 1
ATOM 14021 C CA . PHE B 1 399 ? 13.051 -28.499 18.577 1.000 25.683 418 PHE B CA 1
ATOM 14022 C C . PHE B 1 399 ? 14.126 -27.414 18.722 1.000 29.165 418 PHE B C 1
ATOM 14023 O O . PHE B 1 399 ? 14.273 -26.817 19.767 1.000 28.766 418 PHE B O 1
ATOM 14040 N N . ASN B 1 400 ? 14.744 -27.085 17.615 1.000 26.537 419 ASN B N 1
ATOM 14041 C CA . ASN B 1 400 ? 15.713 -26.022 17.547 1.000 27.138 419 ASN B CA 1
ATOM 14042 C C . ASN B 1 400 ? 15.907 -25.623 16.098 1.000 26.753 419 ASN B C 1
ATOM 14043 O O . ASN B 1 400 ? 16.471 -26.402 15.290 1.000 32.512 419 ASN B O 1
ATOM 14054 N N . THR B 1 401 ? 15.424 -24.423 15.730 1.000 23.850 420 THR B N 1
ATOM 14055 C CA . THR B 1 401 ? 15.537 -23.955 14.350 1.000 28.332 420 THR B CA 1
ATOM 14056 C C . THR B 1 401 ? 16.605 -22.905 14.148 1.000 28.090 420 THR B C 1
ATOM 14057 O O . THR B 1 401 ? 16.650 -22.232 13.107 1.000 30.226 420 THR B O 1
ATOM 14067 N N . VAL B 1 402 ? 17.497 -22.770 15.115 1.000 26.386 421 VAL B N 1
ATOM 14068 C CA . VAL B 1 402 ? 18.641 -21.900 14.906 1.000 25.930 421 VAL B CA 1
ATOM 14069 C C . VAL B 1 402 ? 19.415 -22.520 13.751 1.000 28.389 421 VAL B C 1
ATOM 14070 O O . VAL B 1 402 ? 19.589 -23.729 13.719 1.000 32.963 421 VAL B O 1
ATOM 14083 N N . ASN B 1 403 ? 19.978 -21.691 12.893 1.000 30.737 422 ASN B N 1
ATOM 14084 C CA . ASN B 1 403 ? 20.691 -22.147 11.712 1.000 31.712 422 ASN B CA 1
ATOM 14085 C C . ASN B 1 403 ? 22.188 -22.297 12.016 1.000 29.516 422 ASN B C 1
ATOM 14086 O O . ASN B 1 403 ? 23.041 -21.648 11.408 1.000 30.059 422 ASN B O 1
ATOM 14097 N N . TYR B 1 404 ? 22.469 -23.213 12.929 1.000 27.799 423 TYR B N 1
ATOM 14098 C CA . TYR B 1 404 ? 23.793 -23.528 13.410 1.000 32.146 423 TYR B CA 1
ATOM 14099 C C . TYR B 1 404 ? 24.746 -23.935 12.274 1.000 33.950 423 TYR B C 1
ATOM 14100 O O . TYR B 1 404 ? 25.934 -23.696 12.380 1.000 37.050 423 TYR B O 1
ATOM 14117 N N . LEU B 1 405 ? 24.206 -24.476 11.162 1.000 34.425 424 LEU B N 1
ATOM 14118 C CA . LEU B 1 405 ? 25.014 -25.017 10.098 1.000 33.975 424 LEU B CA 1
ATOM 14119 C C . LEU B 1 405 ? 24.874 -24.173 8.837 1.000 38.195 424 LEU B C 1
ATOM 14120 O O . LEU B 1 405 ? 25.156 -24.651 7.739 1.000 36.364 424 LEU B O 1
ATOM 14136 N N . GLU B 1 406 ? 24.556 -22.883 9.029 1.000 33.674 425 GLU B N 1
ATOM 14137 C CA . GLU B 1 406 ? 24.538 -21.882 7.977 1.000 36.842 425 GLU B CA 1
ATOM 14138 C C . GLU B 1 406 ? 25.823 -21.956 7.139 1.000 41.827 425 GLU B C 1
ATOM 14139 O O . GLU B 1 406 ? 25.769 -21.841 5.913 1.000 42.042 425 GLU B O 1
ATOM 14151 N N . GLN B 1 407 ? 26.981 -22.073 7.780 1.000 39.656 426 GLN B N 1
ATOM 14152 C CA . GLN B 1 407 ? 28.205 -21.981 7.002 1.000 41.050 426 GLN B CA 1
ATOM 14153 C C . GLN B 1 407 ? 28.565 -23.342 6.373 1.000 48.061 426 GLN B C 1
ATOM 14154 O O . GLN B 1 407 ? 29.576 -23.381 5.667 1.000 43.802 426 GLN B O 1
ATOM 14168 N N . ALA B 1 408 ? 27.753 -24.412 6.609 1.000 43.613 427 ALA B N 1
ATOM 14169 C CA . ALA B 1 408 ? 27.875 -25.709 5.947 1.000 39.963 427 ALA B CA 1
ATOM 14170 C C . ALA B 1 408 ? 26.634 -26.031 5.091 1.000 41.290 427 ALA B C 1
ATOM 14171 O O . ALA B 1 408 ? 26.317 -27.185 4.793 1.000 46.307 427 ALA B O 1
ATOM 14178 N N . GLY B 1 409 ? 25.891 -25.001 4.700 1.000 38.418 428 GLY B N 1
ATOM 14179 C CA . GLY B 1 409 ? 24.837 -25.143 3.701 1.000 40.943 428 GLY B CA 1
ATOM 14180 C C . GLY B 1 409 ? 23.413 -25.347 4.226 1.000 41.371 428 GLY B C 1
ATOM 14181 O O . GLY B 1 409 ? 22.495 -25.519 3.420 1.000 40.317 428 GLY B O 1
ATOM 14185 N N . GLN B 1 410 ? 23.201 -25.268 5.544 1.000 37.196 429 GLN B N 1
ATOM 14186 C CA . GLN B 1 410 ? 21.858 -25.376 6.117 1.000 37.740 429 GLN B CA 1
ATOM 14187 C C . GLN B 1 410 ? 20.900 -24.340 5.547 1.000 33.936 429 GLN B C 1
ATOM 14188 O O . GLN B 1 410 ? 21.213 -23.159 5.466 1.000 43.461 429 GLN B O 1
ATOM 14202 N N . ALA B 1 411 ? 19.714 -24.796 5.151 1.000 34.652 430 ALA B N 1
ATOM 14203 C CA . ALA B 1 411 ? 18.654 -23.889 4.700 1.000 37.324 430 ALA B CA 1
ATOM 14204 C C . ALA B 1 411 ? 18.223 -22.961 5.842 1.000 36.832 430 ALA B C 1
ATOM 14205 O O . ALA B 1 411 ? 18.340 -23.310 6.990 1.000 33.836 430 ALA B O 1
ATOM 14212 N N . TYR B 1 412 ? 17.750 -21.776 5.499 1.000 37.363 431 TYR B N 1
ATOM 14213 C CA . TYR B 1 412 ? 17.122 -20.861 6.446 1.000 34.494 431 TYR B CA 1
ATOM 14214 C C . TYR B 1 412 ? 15.748 -21.413 6.791 1.000 36.873 431 TYR B C 1
ATOM 14215 O O . TYR B 1 412 ? 15.048 -21.962 5.924 1.000 33.674 431 TYR B O 1
ATOM 14232 N N . PRO B 1 413 ? 15.314 -21.349 8.069 1.000 34.011 432 PRO B N 1
ATOM 14233 C CA . PRO B 1 413 ? 14.013 -21.937 8.445 1.000 34.204 432 PRO B CA 1
ATOM 14234 C C . PRO B 1 413 ? 12.882 -21.027 8.017 1.000 32.178 432 PRO B C 1
ATOM 14235 O O . PRO B 1 413 ? 12.340 -20.286 8.823 1.000 36.769 432 PRO B O 1
ATOM 14246 N N . VAL B 1 414 ? 12.510 -21.108 6.733 1.000 34.567 433 VAL B N 1
ATOM 14247 C CA . VAL B 1 414 ? 11.569 -20.172 6.134 1.000 34.020 433 VAL B CA 1
ATOM 14248 C C . VAL B 1 414 ? 10.214 -20.843 5.959 1.000 32.222 433 VAL B C 1
ATOM 14249 O O . VAL B 1 414 ? 9.306 -20.266 5.354 1.000 33.309 433 VAL B O 1
ATOM 14262 N N . PHE B 1 415 ? 10.059 -22.046 6.504 1.000 32.680 434 PHE B N 1
ATOM 14263 C CA . PHE B 1 415 ? 8.863 -22.832 6.243 1.000 32.693 434 PHE B CA 1
ATOM 14264 C C . PHE B 1 415 ? 7.652 -22.284 6.988 1.000 35.290 434 PHE B C 1
ATOM 14265 O O . PHE B 1 415 ? 6.551 -22.773 6.761 1.000 29.311 434 PHE B O 1
ATOM 14282 N N . PHE B 1 416 ? 7.861 -21.317 7.931 1.000 32.137 435 PHE B N 1
ATOM 14283 C CA . PHE B 1 416 ? 6.748 -20.774 8.693 1.000 26.763 435 PHE B CA 1
ATOM 14284 C C . PHE B 1 416 ? 5.731 -20.056 7.820 1.000 34.056 435 PHE B C 1
ATOM 14285 O O . PHE B 1 416 ? 4.608 -19.773 8.249 1.000 30.841 435 PHE B O 1
ATOM 14302 N N . LEU B 1 417 ? 6.157 -19.682 6.617 1.000 34.570 436 LEU B N 1
ATOM 14303 C CA . LEU B 1 417 ? 5.266 -18.975 5.716 1.000 35.354 436 LEU B CA 1
ATOM 14304 C C . LEU B 1 417 ? 4.011 -19.809 5.457 1.000 37.244 436 LEU B C 1
ATOM 14305 O O . LEU B 1 417 ? 2.923 -19.284 5.400 1.000 38.180 436 LEU B O 1
ATOM 14321 N N . ASN B 1 418 ? 4.152 -21.121 5.286 1.000 42.868 437 ASN B N 1
ATOM 14322 C CA . ASN B 1 418 ? 3.012 -21.958 4.929 1.000 45.388 437 ASN B CA 1
ATOM 14323 C C . ASN B 1 418 ? 2.823 -23.120 5.876 1.000 41.854 437 ASN B C 1
ATOM 14324 O O . ASN B 1 418 ? 1.937 -23.897 5.662 1.000 45.401 437 ASN B O 1
ATOM 14335 N N . ASP B 1 419 ? 3.655 -23.256 6.903 1.000 37.806 438 ASP B N 1
ATOM 14336 C CA . ASP B 1 419 ? 3.555 -24.434 7.739 1.000 39.435 438 ASP B CA 1
ATOM 14337 C C . ASP B 1 419 ? 3.864 -24.004 9.171 1.000 31.620 438 ASP B C 1
ATOM 14338 O O . ASP B 1 419 ? 4.538 -23.007 9.359 1.000 38.925 438 ASP B O 1
ATOM 14347 N N . SER B 1 420 ? 3.337 -24.750 10.135 1.000 33.624 439 SER B N 1
ATOM 14348 C CA . SER B 1 420 ? 3.677 -24.668 11.554 1.000 35.736 439 SER B CA 1
ATOM 14349 C C . SER B 1 420 ? 4.837 -25.611 11.804 1.000 39.090 439 SER B C 1
ATOM 14350 O O . SER B 1 420 ? 4.970 -26.624 11.113 1.000 37.847 439 SER B O 1
ATOM 14357 N N . LEU B 1 421 ? 5.627 -25.328 12.842 1.000 35.246 440 LEU B N 1
ATOM 14358 C CA . LEU B 1 421 ? 6.573 -26.325 13.280 1.000 31.040 440 LEU B CA 1
ATOM 14359 C C . LEU B 1 421 ? 5.773 -27.304 14.147 1.000 31.307 440 LEU B C 1
ATOM 14360 O O . LEU B 1 421 ? 5.002 -26.866 14.993 1.000 30.280 440 LEU B O 1
ATOM 14376 N N . ARG B 1 422 ? 5.940 -28.613 13.965 1.000 29.680 441 ARG B N 1
ATOM 14377 C CA . ARG B 1 422 ? 5.210 -29.617 14.723 1.000 33.354 441 ARG B CA 1
ATOM 14378 C C . ARG B 1 422 ? 6.168 -30.683 15.186 1.000 29.763 441 ARG B C 1
ATOM 14379 O O . ARG B 1 422 ? 7.080 -31.083 14.448 1.000 33.778 441 ARG B O 1
ATOM 14400 N N . VAL B 1 423 ? 5.965 -31.131 16.416 1.000 32.709 442 VAL B N 1
ATOM 14401 C CA . VAL B 1 423 ? 6.778 -32.181 17.007 1.000 32.226 442 VAL B CA 1
ATOM 14402 C C . VAL B 1 423 ? 5.850 -33.023 17.865 1.000 37.647 442 VAL B C 1
ATOM 14403 O O . VAL B 1 423 ? 4.852 -32.579 18.387 1.000 44.519 442 VAL B O 1
ATOM 14416 N N . ARG B 1 424 ? 6.201 -34.277 17.996 1.000 40.770 443 ARG B N 1
ATOM 14417 C CA . ARG B 1 424 ? 5.425 -35.225 18.765 1.000 42.883 443 ARG B CA 1
ATOM 14418 C C . ARG B 1 424 ? 6.374 -35.762 19.802 1.000 42.910 443 ARG B C 1
ATOM 14419 O O . ARG B 1 424 ? 7.520 -35.944 19.481 1.000 38.170 443 ARG B O 1
ATOM 14440 N N . PHE B 1 425 ? 5.942 -36.014 21.022 1.000 42.396 444 PHE B N 1
ATOM 14441 C CA . PHE B 1 425 ? 6.860 -36.634 21.945 1.000 39.952 444 PHE B CA 1
ATOM 14442 C C . PHE B 1 425 ? 6.034 -37.560 22.822 1.000 43.129 444 PHE B C 1
ATOM 14443 O O . PHE B 1 425 ? 4.823 -37.324 22.967 1.000 43.320 444 PHE B O 1
ATOM 14460 N N . THR B 1 426 ? 6.706 -38.518 23.493 1.000 48.399 445 THR B N 1
ATOM 14461 C CA . THR B 1 426 ? 6.044 -39.410 24.439 1.000 51.372 445 THR B CA 1
ATOM 14462 C C . THR B 1 426 ? 6.641 -39.264 25.834 1.000 45.701 445 THR B C 1
ATOM 14463 O O . THR B 1 426 ? 7.842 -39.145 26.026 1.000 53.656 445 THR B O 1
ATOM 14473 N N . LEU B 1 427 ? 5.778 -39.289 26.830 1.000 47.916 446 LEU B N 1
ATOM 14474 C CA . LEU B 1 427 ? 6.230 -39.298 28.205 1.000 51.583 446 LEU B CA 1
ATOM 14475 C C . LEU B 1 427 ? 5.916 -40.673 28.801 1.000 59.917 446 LEU B C 1
ATOM 14476 O O . LEU B 1 427 ? 4.825 -41.193 28.584 1.000 51.037 446 LEU B O 1
ATOM 14492 N N . LYS B 1 428 ? 6.860 -41.200 29.592 1.000 62.712 447 LYS B N 1
ATOM 14493 C CA . LYS B 1 428 ? 6.720 -42.475 30.274 1.000 60.658 447 LYS B CA 1
ATOM 14494 C C . LYS B 1 428 ? 5.820 -42.356 31.508 1.000 64.127 447 LYS B C 1
ATOM 14495 O O . LYS B 1 428 ? 5.018 -43.243 31.800 1.000 70.970 447 LYS B O 1
ATOM 14514 N N . GLU B 1 429 ? 5.937 -41.239 32.225 1.000 58.512 448 GLU B N 1
ATOM 14515 C CA . GLU B 1 429 ? 5.186 -41.002 33.441 1.000 65.988 448 GLU B CA 1
ATOM 14516 C C . GLU B 1 429 ? 4.420 -39.700 33.293 1.000 60.406 448 GLU B C 1
ATOM 14517 O O . GLU B 1 429 ? 4.751 -38.908 32.433 1.000 54.421 448 GLU B O 1
ATOM 14529 N N . PRO B 1 430 ? 3.396 -39.434 34.124 1.000 59.356 449 PRO B N 1
ATOM 14530 C CA . PRO B 1 430 ? 2.753 -38.129 34.134 1.000 60.392 449 PRO B CA 1
ATOM 14531 C C . PRO B 1 430 ? 3.809 -37.081 34.473 1.000 50.491 449 PRO B C 1
ATOM 14532 O O . PRO B 1 430 ? 4.785 -37.392 35.125 1.000 47.606 449 PRO B O 1
ATOM 14543 N N . ALA B 1 431 ? 3.621 -35.841 34.023 1.000 50.311 450 ALA B N 1
ATOM 14544 C CA . ALA B 1 431 ? 4.502 -34.723 34.346 1.000 47.412 450 ALA B CA 1
ATOM 14545 C C . ALA B 1 431 ? 3.645 -33.634 34.972 1.000 46.926 450 ALA B C 1
ATOM 14546 O O . ALA B 1 431 ? 2.602 -33.285 34.436 1.000 58.147 450 ALA B O 1
ATOM 14553 N N . LYS B 1 432 ? 4.097 -33.115 36.106 1.000 47.335 451 LYS B N 1
ATOM 14554 C CA . LYS B 1 432 ? 3.388 -32.086 36.824 1.000 49.574 451 LYS B CA 1
ATOM 14555 C C . LYS B 1 432 ? 4.014 -30.752 36.409 1.000 46.012 451 LYS B C 1
ATOM 14556 O O . LYS B 1 432 ? 5.231 -30.681 36.275 1.000 43.963 451 LYS B O 1
ATOM 14575 N N . ASN B 1 433 ? 3.186 -29.731 36.141 1.000 40.870 452 ASN B N 1
ATOM 14576 C CA . ASN B 1 433 ? 3.651 -28.357 35.947 1.000 43.281 452 ASN B CA 1
ATOM 14577 C C . ASN B 1 433 ? 4.738 -28.261 34.881 1.000 37.518 452 ASN B C 1
ATOM 14578 O O . ASN B 1 433 ? 5.729 -27.584 35.044 1.000 40.802 452 ASN B O 1
ATOM 14589 N N . ALA B 1 434 ? 4.523 -28.936 33.767 1.000 31.586 453 ALA B N 1
ATOM 14590 C CA . ALA B 1 434 ? 5.442 -28.876 32.670 1.000 39.218 453 ALA B CA 1
ATOM 14591 C C . ALA B 1 434 ? 5.471 -27.451 32.087 1.000 30.169 453 ALA B C 1
ATOM 14592 O O . ALA B 1 434 ? 4.475 -26.685 32.181 1.000 34.025 453 ALA B O 1
ATOM 14599 N N . ARG B 1 435 ? 6.658 -27.129 31.563 1.000 32.814 454 ARG B N 1
ATOM 14600 C CA . ARG B 1 435 ? 6.901 -25.853 30.906 1.000 33.190 454 ARG B CA 1
ATOM 14601 C C . ARG B 1 435 ? 7.694 -26.071 29.634 1.000 28.048 454 ARG B C 1
ATOM 14602 O O . ARG B 1 435 ? 8.484 -27.004 29.530 1.000 33.718 454 ARG B O 1
ATOM 14623 N N . LEU B 1 436 ? 7.513 -25.146 28.692 1.000 29.531 455 LEU B N 1
ATOM 14624 C CA . LEU B 1 436 ? 8.342 -25.081 27.506 1.000 31.868 455 LEU B CA 1
ATOM 14625 C C . LEU B 1 436 ? 9.301 -23.921 27.721 1.000 28.135 455 LEU B C 1
ATOM 14626 O O . LEU B 1 436 ? 8.828 -22.805 27.893 1.000 28.202 455 LEU B O 1
ATOM 14642 N N . PHE B 1 437 ? 10.591 -24.241 27.744 1.000 27.548 456 PHE B N 1
ATOM 14643 C CA . PHE B 1 437 ? 11.690 -23.297 27.758 1.000 27.608 456 PHE B CA 1
ATOM 14644 C C . PHE B 1 437 ? 11.947 -22.856 26.315 1.000 27.078 456 PHE B C 1
ATOM 14645 O O . PHE B 1 437 ? 12.450 -23.671 25.512 1.000 25.169 456 PHE B O 1
ATOM 14662 N N . TYR B 1 438 ? 11.469 -21.640 25.991 1.000 24.790 457 TYR B N 1
ATOM 14663 C CA . TYR B 1 438 ? 11.206 -21.269 24.593 1.000 25.009 457 TYR B CA 1
ATOM 14664 C C . TYR B 1 438 ? 11.976 -20.002 24.225 1.000 26.167 457 TYR B C 1
ATOM 14665 O O . TYR B 1 438 ? 11.765 -18.941 24.842 1.000 24.920 457 TYR B O 1
ATOM 14682 N N . LEU B 1 439 ? 12.918 -20.136 23.274 1.000 23.214 458 LEU B N 1
ATOM 14683 C CA . LEU B 1 439 ? 13.680 -19.000 22.791 1.000 23.734 458 LEU B CA 1
ATOM 14684 C C . LEU B 1 439 ? 13.309 -18.713 21.335 1.000 23.876 458 LEU B C 1
ATOM 14685 O O . LEU B 1 439 ? 13.370 -19.581 20.492 1.000 27.245 458 LEU B O 1
ATOM 14701 N N . THR B 1 440 ? 12.876 -17.479 21.075 1.000 21.033 459 THR B N 1
ATOM 14702 C CA . THR B 1 440 ? 12.415 -17.084 19.760 1.000 26.372 459 THR B CA 1
ATOM 14703 C C . THR B 1 440 ? 13.043 -15.769 19.356 1.000 22.571 459 THR B C 1
ATOM 14704 O O . THR B 1 440 ? 13.007 -14.788 20.131 1.000 20.574 459 THR B O 1
ATOM 14714 N N . THR B 1 441 ? 13.508 -15.730 18.105 1.000 24.716 460 THR B N 1
ATOM 14715 C CA . THR B 1 441 ? 13.844 -14.498 17.455 1.000 23.041 460 THR B CA 1
ATOM 14716 C C . THR B 1 441 ? 13.404 -14.536 15.995 1.000 24.489 460 THR B C 1
ATOM 14717 O O . THR B 1 441 ? 13.454 -15.562 15.333 1.000 24.310 460 THR B O 1
ATOM 14727 N N . GLY B 1 442 ? 12.957 -13.371 15.531 1.000 22.485 461 GLY B N 1
ATOM 14728 C CA . GLY B 1 442 ? 12.520 -13.201 14.151 1.000 25.958 461 GLY B CA 1
ATOM 14729 C C . GLY B 1 442 ? 13.599 -12.492 13.328 1.000 24.738 461 GLY B C 1
ATOM 14730 O O . GLY B 1 442 ? 14.313 -11.622 13.829 1.000 24.151 461 GLY B O 1
ATOM 14734 N N . HIS B 1 443 ? 13.685 -12.839 12.053 1.000 23.829 462 HIS B N 1
ATOM 14735 C CA . HIS B 1 443 ? 14.787 -12.458 11.172 1.000 22.456 462 HIS B CA 1
ATOM 14736 C C . HIS B 1 443 ? 14.267 -12.128 9.764 1.000 27.062 462 HIS B C 1
ATOM 14737 O O . HIS B 1 443 ? 13.154 -12.523 9.363 1.000 24.928 462 HIS B O 1
ATOM 14750 N N . GLY B 1 444 ? 15.070 -11.339 9.064 1.000 28.921 463 GLY B N 1
ATOM 14751 C CA . GLY B 1 444 ? 14.701 -10.828 7.758 1.000 27.719 463 GLY B CA 1
ATOM 14752 C C . GLY B 1 444 ? 14.916 -9.334 7.816 1.000 30.311 463 GLY B C 1
ATOM 14753 O O . GLY B 1 444 ? 14.026 -8.584 8.269 1.000 30.840 463 GLY B O 1
ATOM 14757 N N . GLY B 1 445 ? 16.155 -8.956 7.484 1.000 34.848 464 GLY B N 1
ATOM 14758 C CA . GLY B 1 445 ? 16.717 -7.660 7.826 1.000 35.434 464 GLY B CA 1
ATOM 14759 C C . GLY B 1 445 ? 16.427 -6.566 6.794 1.000 40.924 464 GLY B C 1
ATOM 14760 O O . GLY B 1 445 ? 17.338 -5.844 6.409 1.000 47.401 464 GLY B O 1
ATOM 14764 N N . TRP B 1 446 ? 15.152 -6.399 6.418 1.000 40.674 465 TRP B N 1
ATOM 14765 C CA . TRP B 1 446 ? 14.727 -5.204 5.700 1.000 41.583 465 TRP B CA 1
ATOM 14766 C C . TRP B 1 446 ? 13.373 -4.741 6.236 1.000 43.625 465 TRP B C 1
ATOM 14767 O O . TRP B 1 446 ? 12.792 -5.375 7.101 1.000 42.208 465 TRP B O 1
ATOM 14788 N N . GLY B 1 447 ? 12.835 -3.661 5.665 1.000 37.543 466 GLY B N 1
ATOM 14789 C CA . GLY B 1 447 ? 11.707 -2.954 6.234 1.000 36.693 466 GLY B CA 1
ATOM 14790 C C . GLY B 1 447 ? 10.461 -3.809 6.301 1.000 44.578 466 GLY B C 1
ATOM 14791 O O . GLY B 1 447 ? 9.653 -3.622 7.218 1.000 41.613 466 GLY B O 1
ATOM 14795 N N . ASN B 1 448 ? 10.329 -4.766 5.369 1.000 39.034 467 ASN B N 1
ATOM 14796 C CA . ASN B 1 448 ? 9.165 -5.634 5.434 1.000 43.832 467 ASN B CA 1
ATOM 14797 C C . ASN B 1 448 ? 9.531 -7.029 5.919 1.000 37.841 467 ASN B C 1
ATOM 14798 O O . ASN B 1 448 ? 8.773 -7.959 5.705 1.000 35.157 467 ASN B O 1
ATOM 14809 N N . GLY B 1 449 ? 10.731 -7.188 6.467 1.000 34.090 468 GLY B N 1
ATOM 14810 C CA . GLY B 1 449 ? 11.124 -8.475 6.981 1.000 29.086 468 GLY B CA 1
ATOM 14811 C C . GLY B 1 449 ? 10.811 -8.627 8.478 1.000 25.881 468 GLY B C 1
ATOM 14812 O O . GLY B 1 449 ? 10.765 -7.621 9.185 1.000 28.923 468 GLY B O 1
ATOM 14816 N N . ASP B 1 450 ? 10.842 -9.882 8.966 1.000 26.327 469 ASP B N 1
ATOM 14817 C CA . ASP B 1 450 ? 10.409 -10.151 10.336 1.000 24.483 469 ASP B CA 1
ATOM 14818 C C . ASP B 1 450 ? 11.427 -9.722 11.418 1.000 26.915 469 ASP B C 1
ATOM 14819 O O . ASP B 1 450 ? 11.157 -9.787 12.635 1.000 28.140 469 ASP B O 1
ATOM 14828 N N . GLU B 1 451 ? 12.586 -9.233 11.039 1.000 24.888 470 GLU B N 1
ATOM 14829 C CA . GLU B 1 451 ? 13.500 -8.672 12.026 1.000 27.266 470 GLU B CA 1
ATOM 14830 C C . GLU B 1 451 ? 12.879 -7.430 12.662 1.000 31.570 470 GLU B C 1
ATOM 14831 O O . GLU B 1 451 ? 13.124 -7.122 13.856 1.000 27.813 470 GLU B O 1
ATOM 14843 N N . PHE B 1 452 ? 12.076 -6.707 11.866 1.000 27.482 471 PHE B N 1
ATOM 14844 C CA . PHE B 1 452 ? 11.678 -5.362 12.221 1.000 30.482 471 PHE B CA 1
ATOM 14845 C C . PHE B 1 452 ? 10.167 -5.209 12.252 1.000 28.560 471 PHE B C 1
ATOM 14846 O O . PHE B 1 452 ? 9.703 -4.101 12.273 1.000 28.737 471 PHE B O 1
ATOM 14863 N N . ASN B 1 453 ? 9.409 -6.287 12.263 1.000 23.855 472 ASN B N 1
ATOM 14864 C CA . ASN B 1 453 ? 7.972 -6.212 12.315 1.000 28.956 472 ASN B CA 1
ATOM 14865 C C . ASN B 1 453 ? 7.452 -7.232 13.328 1.000 25.119 472 ASN B C 1
ATOM 14866 O O . ASN B 1 453 ? 7.849 -8.381 13.314 1.000 23.856 472 ASN B O 1
ATOM 14877 N N . GLN B 1 454 ? 6.496 -6.797 14.138 1.000 25.834 473 GLN B N 1
ATOM 14878 C CA . GLN B 1 454 ? 5.911 -7.626 15.186 1.000 25.272 473 GLN B CA 1
ATOM 14879 C C . GLN B 1 454 ? 5.039 -8.701 14.561 1.000 23.816 473 GLN B C 1
ATOM 14880 O O . GLN B 1 454 ? 4.172 -8.413 13.764 1.000 26.527 473 GLN B O 1
ATOM 14894 N N . LYS B 1 455 ? 5.263 -9.944 14.957 1.000 24.572 474 LYS B N 1
ATOM 14895 C CA . LYS B 1 455 ? 4.509 -11.087 14.544 1.000 27.544 474 LYS B CA 1
ATOM 14896 C C . LYS B 1 455 ? 4.231 -11.939 15.761 1.000 30.023 474 LYS B C 1
ATOM 14897 O O . LYS B 1 455 ? 5.100 -12.109 16.630 1.000 28.570 474 LYS B O 1
ATOM 14916 N N . PRO B 1 456 ? 3.001 -12.502 15.887 1.000 27.784 475 PRO B N 1
ATOM 14917 C CA . PRO B 1 456 ? 2.794 -13.462 16.960 1.000 24.657 475 PRO B CA 1
ATOM 14918 C C . PRO B 1 456 ? 3.510 -14.776 16.804 1.000 25.738 475 PRO B C 1
ATOM 14919 O O . PRO B 1 456 ? 3.840 -15.200 15.719 1.000 32.500 475 PRO B O 1
ATOM 14930 N N . ASN B 1 457 ? 3.826 -15.410 17.930 1.000 25.066 476 ASN B N 1
ATOM 14931 C CA . ASN B 1 457 ? 4.092 -16.823 17.962 1.000 24.173 476 ASN B CA 1
ATOM 14932 C C . ASN B 1 457 ? 2.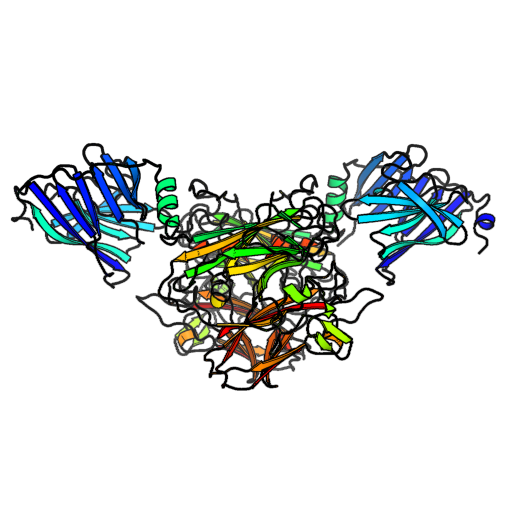982 -17.512 18.759 1.000 27.374 476 ASN B C 1
ATOM 14933 O O . ASN B 1 457 ? 2.656 -17.046 19.855 1.000 27.730 476 ASN B O 1
ATOM 14944 N N . THR B 1 458 ? 2.310 -18.514 18.179 1.000 25.513 477 THR B N 1
ATOM 14945 C CA . THR B 1 458 ? 1.225 -19.211 18.876 1.000 27.013 477 THR B CA 1
ATOM 14946 C C . THR B 1 458 ? 1.652 -20.647 19.085 1.000 29.920 477 THR B C 1
ATOM 14947 O O . THR B 1 458 ? 2.076 -21.289 18.128 1.000 30.231 477 THR B O 1
ATOM 14957 N N . VAL B 1 459 ? 1.604 -21.083 20.326 1.000 25.848 478 VAL B N 1
ATOM 14958 C CA . VAL B 1 459 ? 2.018 -22.403 20.701 1.000 27.984 478 VAL B CA 1
ATOM 14959 C C . VAL B 1 459 ? 0.772 -23.234 20.991 1.000 30.479 478 VAL B C 1
ATOM 14960 O O . VAL B 1 459 ? -0.080 -22.784 21.739 1.000 26.510 478 VAL B O 1
ATOM 14973 N N . TYR B 1 460 ? 0.731 -24.453 20.418 1.000 31.655 479 TYR B N 1
ATOM 14974 C CA . TYR B 1 460 ? -0.367 -25.394 20.605 1.000 31.295 479 TYR B CA 1
ATOM 14975 C C . TYR B 1 460 ? 0.169 -26.669 21.244 1.000 32.943 479 TYR B C 1
ATOM 14976 O O . TYR B 1 460 ? 1.202 -27.181 20.806 1.000 31.085 479 TYR B O 1
ATOM 14993 N N . LEU B 1 461 ? -0.625 -27.238 22.169 1.000 34.882 480 LEU B N 1
ATOM 14994 C CA . LEU B 1 461 ? -0.377 -28.534 22.781 1.000 31.939 480 LEU B CA 1
ATOM 14995 C C . LEU B 1 461 ? -1.605 -29.422 22.629 1.000 40.438 480 LEU B C 1
ATOM 14996 O O . LEU B 1 461 ? -2.716 -29.035 23.043 1.000 38.217 480 LEU B O 1
ATOM 15012 N N . ASP B 1 462 ? -1.373 -30.611 22.043 1.000 40.822 481 ASP B N 1
ATOM 15013 C CA . ASP B 1 462 ? -2.435 -31.556 21.708 1.000 43.291 481 ASP B CA 1
ATOM 15014 C C . ASP B 1 462 ? -3.583 -30.823 21.035 1.000 43.558 481 ASP B C 1
ATOM 15015 O O . ASP B 1 462 ? -4.721 -30.956 21.484 1.000 47.701 481 ASP B O 1
ATOM 15024 N N . GLY B 1 463 ? -3.258 -29.986 20.045 1.000 47.153 482 GLY B N 1
ATOM 15025 C CA . GLY B 1 463 ? -4.256 -29.279 19.242 1.000 41.724 482 GLY B CA 1
ATOM 15026 C C . GLY B 1 463 ? -4.969 -28.104 19.925 1.000 42.215 482 GLY B C 1
ATOM 15027 O O . GLY B 1 463 ? -5.799 -27.460 19.283 1.000 44.295 482 GLY B O 1
ATOM 15031 N N . LYS B 1 464 ? -4.634 -27.769 21.189 1.000 46.555 483 LYS B N 1
ATOM 15032 C CA . LYS B 1 464 ? -5.216 -26.606 21.847 1.000 43.176 483 LYS B CA 1
ATOM 15033 C C . LYS B 1 464 ? -4.198 -25.477 22.047 1.000 41.250 483 LYS B C 1
ATOM 15034 O O . LYS B 1 464 ? -3.060 -25.713 22.473 1.000 33.974 483 LYS B O 1
ATOM 15053 N N . LYS B 1 465 ? -4.630 -24.240 21.759 1.000 35.830 484 LYS B N 1
ATOM 15054 C CA . LYS B 1 465 ? -3.819 -23.047 21.943 1.000 40.420 484 LYS B CA 1
ATOM 15055 C C . LYS B 1 465 ? -3.388 -22.903 23.395 1.000 32.971 484 LYS B C 1
ATOM 15056 O O . LYS B 1 465 ? -4.208 -22.879 24.320 1.000 33.410 484 LYS B O 1
ATOM 15075 N N . VAL B 1 466 ? -2.080 -22.857 23.591 1.000 31.686 485 VAL B N 1
ATOM 15076 C CA . VAL B 1 466 ? -1.503 -22.562 24.895 1.000 29.869 485 VAL B CA 1
ATOM 15077 C C . VAL B 1 466 ? -1.326 -21.064 25.072 1.000 34.111 485 VAL B C 1
ATOM 15078 O O . VAL B 1 466 ? -1.725 -20.489 26.067 1.000 29.803 485 VAL B O 1
ATOM 15091 N N . ILE B 1 467 ? -0.671 -20.418 24.112 1.000 28.190 486 ILE B N 1
ATOM 15092 C CA . ILE B 1 467 ? -0.386 -19.014 24.249 1.000 31.045 486 ILE B CA 1
ATOM 15093 C C . ILE B 1 467 ? -0.161 -18.473 22.865 1.000 26.428 486 ILE B C 1
ATOM 15094 O O . ILE B 1 467 ? 0.359 -19.207 22.051 1.000 26.673 486 ILE B O 1
ATOM 15110 N N . SER B 1 468 ? -0.550 -17.236 22.656 1.000 24.130 487 SER B N 1
ATOM 15111 C CA . SER B 1 468 ? -0.125 -16.465 21.517 1.000 25.870 487 SER B CA 1
ATOM 15112 C C . SER B 1 468 ? 0.547 -15.194 22.027 1.000 26.992 487 SER B C 1
ATOM 15113 O O . SER B 1 468 ? -0.058 -14.509 22.870 1.000 27.673 487 SER B O 1
ATOM 15120 N N . PHE B 1 469 ? 1.782 -14.885 21.600 1.000 28.010 488 PHE B N 1
ATOM 15121 C CA . PHE B 1 469 ? 2.401 -13.669 22.098 1.000 23.236 488 PHE B CA 1
ATOM 15122 C C . PHE B 1 469 ? 3.371 -13.097 21.071 1.000 23.609 488 PHE B C 1
ATOM 15123 O O . PHE B 1 469 ? 3.757 -13.752 20.136 1.000 25.439 488 PHE B O 1
ATOM 15140 N N . ILE B 1 470 ? 3.643 -11.819 21.206 1.000 22.439 489 ILE B N 1
ATOM 15141 C CA . ILE B 1 470 ? 4.487 -11.089 20.262 1.000 24.368 489 ILE B CA 1
ATOM 15142 C C . ILE B 1 470 ? 5.906 -10.944 20.817 1.000 27.966 489 ILE B C 1
ATOM 15143 O O . ILE B 1 470 ? 6.077 -10.230 21.795 1.000 28.130 489 ILE B O 1
ATOM 15159 N N . PRO B 1 471 ? 6.920 -11.619 20.249 1.000 27.724 490 PRO B N 1
ATOM 15160 C CA . PRO B 1 471 ? 8.332 -11.429 20.617 1.000 26.766 490 PRO B CA 1
ATOM 15161 C C . PRO B 1 471 ? 8.843 -10.084 20.149 1.000 25.963 490 PRO B C 1
ATOM 15162 O O . PRO B 1 471 ? 8.832 -9.779 18.970 1.000 21.836 490 PRO B O 1
ATOM 15173 N N . TRP B 1 472 ? 9.296 -9.236 21.078 1.000 22.858 491 TRP B N 1
ATOM 15174 C CA . TRP B 1 472 ? 9.652 -7.883 20.684 1.000 24.735 491 TRP B CA 1
ATOM 15175 C C . TRP B 1 472 ? 10.612 -7.289 21.717 1.000 25.364 491 TRP B C 1
ATOM 15176 O O . TRP B 1 472 ? 10.435 -7.522 22.889 1.000 23.565 491 TRP B O 1
ATOM 15197 N N . ARG B 1 473 ? 11.608 -6.517 21.253 1.000 23.493 492 ARG B N 1
ATOM 15198 C CA . ARG B 1 473 ? 12.493 -5.762 22.104 1.000 23.971 492 ARG B CA 1
ATOM 15199 C C . ARG B 1 473 ? 12.503 -4.316 21.663 1.000 28.421 492 ARG B C 1
ATOM 15200 O O . ARG B 1 473 ? 12.753 -4.042 20.509 1.000 25.884 492 ARG B O 1
ATOM 15221 N N . ASP B 1 474 ? 12.260 -3.390 22.602 1.000 26.544 493 ASP B N 1
ATOM 15222 C CA . ASP B 1 474 ? 12.262 -1.991 22.186 1.000 29.306 493 ASP B CA 1
ATOM 15223 C C . ASP B 1 474 ? 13.231 -1.136 23.024 1.000 25.883 493 ASP B C 1
ATOM 15224 O O . ASP B 1 474 ? 13.063 0.083 23.086 1.000 23.870 493 ASP B O 1
ATOM 15233 N N . ASP B 1 475 ? 14.267 -1.791 23.573 1.000 24.831 494 ASP B N 1
ATOM 15234 C CA . ASP B 1 475 ? 15.263 -1.171 24.436 1.000 25.688 494 ASP B CA 1
ATOM 15235 C C . ASP B 1 475 ? 16.631 -1.157 23.755 1.000 23.854 494 ASP B C 1
ATOM 15236 O O . ASP B 1 475 ? 17.609 -0.893 24.439 1.000 27.649 494 ASP B O 1
ATOM 15245 N N . CYS B 1 476 ? 16.731 -1.366 22.443 1.000 25.228 495 CYS B N 1
ATOM 15246 C CA . CYS B 1 476 ? 18.004 -1.625 21.788 1.000 25.132 495 CYS B CA 1
ATOM 15247 C C . CYS B 1 476 ? 18.940 -0.399 21.770 1.000 26.350 495 CYS B C 1
ATOM 15248 O O . CYS B 1 476 ? 20.179 -0.551 21.795 1.000 30.486 495 CYS B O 1
ATOM 15255 N N . GLY B 1 477 ? 18.360 0.814 21.799 1.000 25.232 496 GLY B N 1
ATOM 15256 C CA . GLY B 1 477 ? 19.071 2.074 21.955 1.000 26.667 496 GLY B CA 1
ATOM 15257 C C . GLY B 1 477 ? 19.973 2.081 23.188 1.000 25.212 496 GLY B C 1
ATOM 15258 O O . GLY B 1 477 ? 20.978 2.793 23.247 1.000 27.908 496 GLY B O 1
ATOM 15262 N N . THR B 1 478 ? 19.611 1.267 24.161 1.000 25.442 497 THR B N 1
ATOM 15263 C CA . THR B 1 478 ? 20.361 1.152 25.384 1.000 25.824 497 THR B CA 1
ATOM 15264 C C . THR B 1 478 ? 21.809 0.711 25.131 1.000 27.685 497 THR B C 1
ATOM 15265 O O . THR B 1 478 ? 22.654 1.080 25.902 1.000 28.071 497 THR B O 1
ATOM 15275 N N . TYR B 1 479 ? 22.060 -0.138 24.150 1.000 26.428 498 TYR B N 1
ATOM 15276 C CA . TYR B 1 479 ? 23.331 -0.822 23.967 1.000 26.521 498 TYR B CA 1
ATOM 15277 C C . TYR B 1 479 ? 24.116 -0.249 22.789 1.000 24.108 498 TYR B C 1
ATOM 15278 O O . TYR B 1 479 ? 24.980 -0.921 22.248 1.000 25.038 498 TYR B O 1
ATOM 15295 N N . ARG B 1 480 ? 23.909 1.049 22.494 1.000 29.352 499 ARG B N 1
ATOM 15296 C CA . ARG B 1 480 ? 24.626 1.718 21.416 1.000 27.782 499 ARG B CA 1
ATOM 15297 C C . ARG B 1 480 ? 26.150 1.556 21.581 1.000 27.138 499 ARG B C 1
ATOM 15298 O O . ARG B 1 480 ? 26.875 1.386 20.619 1.000 26.842 499 ARG B O 1
ATOM 15319 N N . ASN B 1 481 ? 26.655 1.669 22.803 1.000 31.882 500 ASN B N 1
ATOM 15320 C CA . ASN B 1 481 ? 28.099 1.635 23.039 1.000 29.188 500 ASN B CA 1
ATOM 15321 C C . ASN B 1 481 ? 28.711 0.258 22.828 1.000 32.259 500 ASN B C 1
ATOM 15322 O O . ASN B 1 481 ? 29.953 0.134 22.842 1.000 27.770 500 ASN B O 1
ATOM 15333 N N . SER B 1 482 ? 27.869 -0.749 22.575 1.000 26.590 501 SER B N 1
ATOM 15334 C CA . SER B 1 482 ? 28.295 -2.074 22.202 1.000 24.928 501 SER B CA 1
ATOM 15335 C C . SER B 1 482 ? 28.317 -2.233 20.709 1.000 24.259 501 SER B C 1
ATOM 15336 O O . SER B 1 482 ? 28.509 -3.363 20.222 1.000 25.514 501 SER B O 1
ATOM 15343 N N . ASN B 1 483 ? 28.215 -1.121 19.958 1.000 24.664 502 ASN B N 1
ATOM 15344 C CA . ASN B 1 483 ? 27.968 -1.291 18.543 1.000 22.977 502 ASN B CA 1
ATOM 15345 C C . ASN B 1 483 ? 28.729 -0.259 17.708 1.000 25.615 502 ASN B C 1
ATOM 15346 O O . ASN B 1 483 ? 28.143 0.499 16.910 1.000 26.965 502 ASN B O 1
ATOM 15357 N N . PRO B 1 484 ? 30.073 -0.297 17.739 1.000 32.347 503 PRO B N 1
ATOM 15358 C CA . PRO B 1 484 ? 30.900 0.714 17.050 1.000 30.393 503 PRO B CA 1
ATOM 15359 C C . PRO B 1 484 ? 30.752 0.733 15.547 1.000 27.142 503 PRO B C 1
ATOM 15360 O O . PRO B 1 484 ? 30.911 1.799 14.940 1.000 32.448 503 PRO B O 1
ATOM 15371 N N . CYS B 1 485 ? 30.400 -0.402 14.913 1.000 23.415 504 CYS B N 1
ATOM 15372 C CA . CYS B 1 485 ? 30.272 -0.423 13.474 1.000 29.460 504 CYS B CA 1
ATOM 15373 C C . CYS B 1 485 ? 28.798 -0.422 13.031 1.000 28.147 504 CYS B C 1
ATOM 15374 O O . CYS B 1 485 ? 28.487 -0.830 11.961 1.000 31.135 504 CYS B O 1
ATOM 15381 N N . SER B 1 486 ? 27.872 -0.026 13.894 1.000 30.290 505 SER B N 1
ATOM 15382 C CA . SER B 1 486 ? 26.489 0.076 13.478 1.000 32.627 505 SER B CA 1
ATOM 15383 C C . SER B 1 486 ? 26.356 1.240 12.484 1.000 29.606 505 SER B C 1
ATOM 15384 O O . SER B 1 486 ? 26.810 2.333 12.772 1.000 30.832 505 SER B O 1
ATOM 15391 N N . GLY B 1 487 ? 25.638 1.018 11.395 1.000 33.924 506 GLY B N 1
ATOM 15392 C CA . GLY B 1 487 ? 25.349 2.046 10.384 1.000 33.702 506 GLY B CA 1
ATOM 15393 C C . GLY B 1 487 ? 24.489 3.149 10.978 1.000 33.995 506 GLY B C 1
ATOM 15394 O O . GLY B 1 487 ? 23.512 2.872 11.669 1.000 35.362 506 GLY B O 1
ATOM 15398 N N . ASN B 1 488 ? 24.916 4.406 10.773 1.000 33.343 507 ASN B N 1
ATOM 15399 C CA . ASN B 1 488 ? 24.282 5.602 11.263 1.000 31.478 507 ASN B CA 1
ATOM 15400 C C . ASN B 1 488 ? 23.422 6.163 10.145 1.000 40.318 507 ASN B C 1
ATOM 15401 O O . ASN B 1 488 ? 23.927 6.493 9.098 1.000 41.944 507 ASN B O 1
ATOM 15412 N N . PHE B 1 489 ? 22.117 6.232 10.375 1.000 40.726 508 PHE B N 1
ATOM 15413 C CA . PHE B 1 489 ? 21.200 6.658 9.347 1.000 37.253 508 PHE B CA 1
ATOM 15414 C C . PHE B 1 489 ? 21.069 8.193 9.355 1.000 35.178 508 PHE B C 1
ATOM 15415 O O . PHE B 1 489 ? 21.353 8.931 10.318 1.000 31.291 508 PHE B O 1
ATOM 15432 N N . SER B 1 490 ? 20.537 8.670 8.219 1.000 35.875 509 SER B N 1
ATOM 15433 C CA . SER B 1 490 ? 20.357 10.085 8.008 1.000 41.947 509 SER B CA 1
ATOM 15434 C C . SER B 1 490 ? 19.188 10.619 8.832 1.000 38.040 509 SER B C 1
ATOM 15435 O O . SER B 1 490 ? 19.064 11.832 8.990 1.000 35.520 509 SER B O 1
ATOM 15442 N N . ASN B 1 491 ? 18.402 9.756 9.511 1.000 32.086 510 ASN B N 1
ATOM 15443 C CA . ASN B 1 491 ? 17.409 10.296 10.440 1.000 35.182 510 ASN B CA 1
ATOM 15444 C C . ASN B 1 491 ? 17.892 10.323 11.890 1.000 37.013 510 ASN B C 1
ATOM 15445 O O . ASN B 1 491 ? 17.104 10.600 12.818 1.000 39.240 510 ASN B O 1
ATOM 15456 N N . GLY B 1 492 ? 19.166 9.992 12.124 1.000 37.972 511 GLY B N 1
ATOM 15457 C CA . GLY B 1 492 ? 19.747 10.222 13.436 1.000 31.569 511 GLY B CA 1
ATOM 15458 C C . GLY B 1 492 ? 19.824 8.918 14.266 1.000 32.671 511 GLY B C 1
ATOM 15459 O O . GLY B 1 492 ? 20.406 8.900 15.325 1.000 29.987 511 GLY B O 1
ATOM 15463 N N . LEU B 1 493 ? 19.192 7.850 13.826 1.000 33.764 512 LEU B N 1
ATOM 15464 C CA . LEU B 1 493 ? 19.208 6.582 14.548 1.000 33.127 512 LEU B CA 1
ATOM 15465 C C . LEU B 1 493 ? 20.357 5.772 13.984 1.000 35.224 512 LEU B C 1
ATOM 15466 O O . LEU B 1 493 ? 20.792 6.071 12.884 1.000 31.389 512 LEU B O 1
ATOM 15482 N N . SER B 1 494 ? 20.826 4.779 14.773 1.000 25.371 513 SER B N 1
ATOM 15483 C CA . SER B 1 494 ? 21.790 3.799 14.310 1.000 24.746 513 SER B CA 1
ATOM 15484 C C . SER B 1 494 ? 21.094 2.453 14.169 1.000 25.414 513 SER B C 1
ATOM 15485 O O . SER B 1 494 ? 20.049 2.255 14.777 1.000 30.862 513 SER B O 1
ATOM 15492 N N . SER B 1 495 ? 21.603 1.570 13.317 1.000 23.567 514 SER B N 1
ATOM 15493 C CA . SER B 1 495 ? 21.005 0.272 13.084 1.000 29.942 514 SER B CA 1
ATOM 15494 C C . SER B 1 495 ? 20.757 -0.463 14.395 1.000 28.623 514 SER B C 1
ATOM 15495 O O . SER B 1 495 ? 19.703 -1.092 14.543 1.000 27.177 514 SER B O 1
ATOM 15502 N N . SER B 1 496 ? 21.705 -0.367 15.348 1.000 26.331 515 SER B N 1
ATOM 15503 C CA . SER B 1 496 ? 21.653 -1.128 16.593 1.000 27.156 515 SER B CA 1
ATOM 15504 C C . SER B 1 496 ? 20.548 -0.601 17.516 1.000 31.966 515 SER B C 1
ATOM 15505 O O . SER B 1 496 ? 20.173 -1.256 18.456 1.000 30.452 515 SER B O 1
ATOM 15512 N N . ASP B 1 497 ? 20.089 0.634 17.301 1.000 27.728 516 ASP B N 1
ATOM 15513 C CA . ASP B 1 497 ? 19.023 1.237 18.077 1.000 27.050 516 ASP B CA 1
ATOM 15514 C C . ASP B 1 497 ? 17.636 0.716 17.733 1.000 24.829 516 ASP B C 1
ATOM 15515 O O . ASP B 1 497 ? 16.746 0.854 18.531 1.000 23.784 516 ASP B O 1
ATOM 15524 N N . LEU B 1 498 ? 17.443 0.105 16.585 1.000 26.870 517 LEU B N 1
ATOM 15525 C CA . LEU B 1 498 ? 16.072 -0.190 16.164 1.000 25.518 517 LEU B CA 1
ATOM 15526 C C . LEU B 1 498 ? 15.446 -1.335 16.974 1.000 23.195 517 LEU B C 1
ATOM 15527 O O . LEU B 1 498 ? 16.104 -2.323 17.303 1.000 21.863 517 LEU B O 1
ATOM 15543 N N . SER B 1 499 ? 14.133 -1.189 17.231 1.000 27.428 518 SER B N 1
ATOM 15544 C CA . SER B 1 499 ? 13.330 -2.245 17.839 1.000 27.546 518 SER B CA 1
ATOM 15545 C C . SER B 1 499 ? 13.239 -3.431 16.879 1.000 27.717 518 SER B C 1
ATOM 15546 O O . SER B 1 499 ? 13.162 -3.258 15.691 1.000 20.901 518 SER B O 1
ATOM 15553 N N . ARG B 1 500 ? 13.255 -4.647 17.413 1.000 22.593 519 ARG B N 1
ATOM 15554 C CA . ARG B 1 500 ? 13.358 -5.871 16.645 1.000 22.401 519 ARG B CA 1
ATOM 15555 C C . ARG B 1 500 ? 12.528 -6.987 17.282 1.000 21.746 519 ARG B C 1
ATOM 15556 O O . ARG B 1 500 ? 12.144 -6.921 18.451 1.000 22.796 519 ARG B O 1
ATOM 15577 N N . SER B 1 501 ? 12.397 -8.102 16.538 1.000 20.260 520 SER B N 1
ATOM 15578 C CA . SER B 1 501 ? 11.634 -9.233 16.994 1.000 21.560 520 SER B CA 1
ATOM 15579 C C . SER B 1 501 ? 12.429 -10.118 17.964 1.000 19.094 520 SER B C 1
ATOM 15580 O O . SER B 1 501 ? 12.760 -11.283 17.687 1.000 20.198 520 SER B O 1
ATOM 15587 N N . ASN B 1 502 ? 12.649 -9.552 19.137 1.000 19.547 521 ASN B N 1
ATOM 15588 C CA . ASN B 1 502 ? 12.988 -10.251 20.379 1.000 23.199 521 ASN B CA 1
ATOM 15589 C C . ASN B 1 502 ? 14.492 -10.286 20.609 1.000 19.153 521 ASN B C 1
ATOM 15590 O O . ASN B 1 502 ? 14.979 -11.075 21.404 1.000 26.489 521 ASN B O 1
ATOM 15601 N N . TRP B 1 503 ? 15.204 -9.343 20.000 1.000 21.826 522 TRP B N 1
ATOM 15602 C CA . TRP B 1 503 ? 16.653 -9.305 20.147 1.000 22.904 522 TRP B CA 1
ATOM 15603 C C . TRP B 1 503 ? 17.216 -7.925 19.901 1.000 22.378 522 TRP B C 1
ATOM 15604 O O . TRP B 1 503 ? 16.587 -7.112 19.227 1.000 22.218 522 TRP B O 1
ATOM 15625 N N . CYS B 1 504 ? 18.362 -7.684 20.551 1.000 27.887 523 CYS B N 1
ATOM 15626 C CA . CYS B 1 504 ? 19.132 -6.468 20.317 1.000 26.446 523 CYS B CA 1
ATOM 15627 C C . CYS B 1 504 ? 20.583 -6.854 20.104 1.000 26.233 523 CYS B C 1
ATOM 15628 O O . CYS B 1 504 ? 21.123 -7.620 20.883 1.000 29.609 523 CYS B O 1
ATOM 15635 N N . PRO B 1 505 ? 21.271 -6.257 19.109 1.000 26.088 524 PRO B N 1
ATOM 15636 C CA . PRO B 1 505 ? 22.707 -6.449 18.935 1.000 23.009 524 PRO B CA 1
ATOM 15637 C C . PRO B 1 505 ? 23.473 -6.063 20.177 1.000 21.640 524 PRO B C 1
ATOM 15638 O O . PRO B 1 505 ? 23.339 -4.955 20.655 1.000 26.228 524 PRO B O 1
ATOM 15649 N N . GLY B 1 506 ? 24.212 -7.043 20.718 1.000 26.073 525 GLY B N 1
ATOM 15650 C CA . GLY B 1 506 ? 24.968 -6.902 21.949 1.000 26.897 525 GLY B CA 1
ATOM 15651 C C . GLY B 1 506 ? 24.333 -7.491 23.201 1.000 30.407 525 GLY B C 1
ATOM 15652 O O . GLY B 1 506 ? 24.887 -7.295 24.294 1.000 24.461 525 GLY B O 1
ATOM 15656 N N . THR B 1 507 ? 23.158 -8.152 23.091 1.000 24.831 526 THR B N 1
ATOM 15657 C CA . THR B 1 507 ? 22.448 -8.578 24.280 1.000 23.827 526 THR B CA 1
ATOM 15658 C C . THR B 1 507 ? 21.970 -10.010 24.143 1.000 24.825 526 THR B C 1
ATOM 15659 O O . THR B 1 507 ? 21.903 -10.551 23.085 1.000 24.484 526 THR B O 1
ATOM 15669 N N . VAL B 1 508 ? 21.606 -10.574 25.283 1.000 24.991 527 VAL B N 1
ATOM 15670 C CA . VAL B 1 508 ? 20.930 -11.835 25.441 1.000 29.116 527 VAL B CA 1
ATOM 15671 C C . VAL B 1 508 ? 19.462 -11.701 25.049 1.000 25.961 527 VAL B C 1
ATOM 15672 O O . VAL B 1 508 ? 18.842 -10.736 25.441 1.000 24.302 527 VAL B O 1
ATOM 15685 N N . THR B 1 509 ? 18.926 -12.718 24.374 1.000 24.303 528 THR B N 1
ATOM 15686 C CA . THR B 1 509 ? 17.494 -12.884 24.215 1.000 22.676 528 THR B CA 1
ATOM 15687 C C . THR B 1 509 ? 17.023 -13.803 25.341 1.000 23.542 528 THR B C 1
ATOM 15688 O O . THR B 1 509 ? 17.514 -14.920 25.474 1.000 26.770 528 THR B O 1
ATOM 15698 N N . THR B 1 510 ? 16.117 -13.338 26.177 1.000 25.260 529 THR B N 1
ATOM 15699 C CA . THR B 1 510 ? 15.737 -14.176 27.305 1.000 28.659 529 THR B CA 1
ATOM 15700 C C . THR B 1 510 ? 14.657 -15.152 26.880 1.000 23.987 529 THR B C 1
ATOM 15701 O O . THR B 1 510 ? 13.854 -14.849 26.015 1.000 28.399 529 THR B O 1
ATOM 15711 N N . PRO B 1 511 ? 14.666 -16.347 27.476 1.000 24.159 530 PRO B N 1
ATOM 15712 C CA . PRO B 1 511 ? 13.660 -17.357 27.234 1.000 26.130 530 PRO B CA 1
ATOM 15713 C C . PRO B 1 511 ? 12.305 -16.969 27.805 1.000 27.437 530 PRO B C 1
ATOM 15714 O O . PRO B 1 511 ? 12.207 -16.213 28.777 1.000 27.605 530 PRO B O 1
ATOM 15725 N N . GLU B 1 512 ? 11.282 -17.503 27.161 1.000 27.191 531 GLU B N 1
ATOM 15726 C CA . GLU B 1 512 ? 9.924 -17.512 27.692 1.000 29.958 531 GLU B CA 1
ATOM 15727 C C . GLU B 1 512 ? 9.782 -18.834 28.435 1.000 28.096 531 GLU B C 1
ATOM 15728 O O . GLU B 1 512 ? 10.240 -19.892 27.972 1.000 27.304 531 GLU B O 1
ATOM 15740 N N . TYR B 1 513 ? 9.112 -18.777 29.569 1.000 27.799 532 TYR B N 1
ATOM 15741 C CA . TYR B 1 513 ? 8.740 -20.024 30.232 1.000 27.203 532 TYR B CA 1
ATOM 15742 C C . TYR B 1 513 ? 7.247 -20.217 30.010 1.000 25.681 532 TYR B C 1
ATOM 15743 O O . TYR B 1 513 ? 6.455 -19.503 30.577 1.000 27.435 532 TYR B O 1
ATOM 15760 N N . ILE B 1 514 ? 6.859 -21.086 29.076 1.000 26.415 533 ILE B N 1
ATOM 15761 C CA . ILE B 1 514 ? 5.459 -21.232 28.757 1.000 28.345 533 ILE B CA 1
ATOM 15762 C C . ILE B 1 514 ? 4.887 -22.403 29.580 1.000 25.890 533 ILE B C 1
ATOM 15763 O O . ILE B 1 514 ? 5.297 -23.549 29.454 1.000 26.899 533 ILE B O 1
ATOM 15779 N N . TYR B 1 515 ? 3.896 -22.108 30.383 1.000 30.830 534 TYR B N 1
ATOM 15780 C CA . TYR B 1 515 ? 3.317 -23.105 31.264 1.000 29.258 534 TYR B CA 1
ATOM 15781 C C . TYR B 1 515 ? 2.410 -24.032 30.456 1.000 30.987 534 TYR B C 1
ATOM 15782 O O . TYR B 1 515 ? 1.532 -23.539 29.784 1.000 31.592 534 TYR B O 1
ATOM 15799 N N . LEU B 1 516 ? 2.686 -25.351 30.461 1.000 30.201 535 LEU B N 1
ATOM 15800 C CA . LEU B 1 516 ? 1.864 -26.332 29.778 1.000 34.760 535 LEU B CA 1
ATOM 15801 C C . LEU B 1 516 ? 0.930 -27.100 30.716 1.000 36.163 535 LEU B C 1
ATOM 15802 O O . LEU B 1 516 ? -0.004 -27.680 30.219 1.000 39.613 535 LEU B O 1
ATOM 15818 N N . GLY B 1 517 ? 1.103 -27.002 32.031 1.000 42.551 536 GLY B N 1
ATOM 15819 C CA . GLY B 1 517 ? 0.257 -27.702 32.989 1.000 40.830 536 GLY B CA 1
ATOM 15820 C C . GLY B 1 517 ? 0.732 -29.135 33.212 1.000 42.763 536 GLY B C 1
ATOM 15821 O O . GLY B 1 517 ? 1.799 -29.576 32.742 1.000 47.953 536 GLY B O 1
ATOM 15825 N N . ASP B 1 518 ? -0.131 -29.907 33.863 1.000 45.704 537 ASP B N 1
ATOM 15826 C CA . ASP B 1 518 ? 0.142 -31.313 34.052 1.000 45.109 537 ASP B CA 1
ATOM 15827 C C . ASP B 1 518 ? -0.102 -32.026 32.730 1.000 35.593 537 ASP B C 1
ATOM 15828 O O . ASP B 1 518 ? -1.085 -31.756 32.080 1.000 43.885 537 ASP B O 1
ATOM 15837 N N . LEU B 1 519 ? 0.757 -32.970 32.382 1.000 39.362 538 LEU B N 1
ATOM 15838 C CA . LEU B 1 519 ? 0.618 -33.750 31.182 1.000 41.677 538 LEU B CA 1
ATOM 15839 C C . LEU B 1 519 ? 0.471 -35.216 31.606 1.000 48.469 538 LEU B C 1
ATOM 15840 O O . LEU B 1 519 ? 1.228 -35.707 32.448 1.000 51.865 538 LEU B O 1
ATOM 15856 N N . GLU B 1 520 ? -0.386 -35.937 30.890 1.000 56.333 539 GLU B N 1
ATOM 15857 C CA . GLU B 1 520 ? -0.575 -37.360 31.104 1.000 64.981 539 GLU B CA 1
ATOM 15858 C C . GLU B 1 520 ? 0.574 -38.077 30.428 1.000 58.684 539 GLU B C 1
ATOM 15859 O O . GLU B 1 520 ? 1.073 -37.608 29.424 1.000 54.174 539 GLU B O 1
ATOM 15871 N N . ALA B 1 521 ? 1.023 -39.174 31.026 1.000 53.229 540 ALA B N 1
ATOM 15872 C CA . ALA B 1 521 ? 1.866 -40.120 30.319 1.000 52.558 540 ALA B CA 1
ATOM 15873 C C . ALA B 1 521 ? 1.237 -40.454 28.967 1.000 45.989 540 ALA B C 1
ATOM 15874 O O . ALA B 1 521 ? 0.037 -40.339 28.801 1.000 51.443 540 ALA B O 1
ATOM 15881 N N . GLY B 1 522 ? 2.076 -40.868 28.019 1.000 46.242 541 GLY B N 1
ATOM 15882 C CA . GLY B 1 522 ? 1.624 -41.131 26.679 1.000 46.436 541 GLY B CA 1
ATOM 15883 C C . GLY B 1 522 ? 2.088 -40.079 25.690 1.000 51.765 541 GLY B C 1
ATOM 15884 O O . GLY B 1 522 ? 3.096 -39.423 25.907 1.000 49.292 541 GLY B O 1
ATOM 15888 N N . GLU B 1 523 ? 1.324 -39.964 24.600 1.000 54.262 542 GLU B N 1
ATOM 15889 C CA . GLU B 1 523 ? 1.743 -39.195 23.445 1.000 58.525 542 GLU B CA 1
ATOM 15890 C C . GLU B 1 523 ? 1.228 -37.775 23.624 1.000 49.029 542 GLU B C 1
ATOM 15891 O O . GLU B 1 523 ? 0.173 -37.571 24.233 1.000 46.132 542 GLU B O 1
ATOM 15903 N N . HIS B 1 524 ? 2.015 -36.821 23.087 1.000 48.565 543 HIS B N 1
ATOM 15904 C CA . HIS B 1 524 ? 1.595 -35.444 22.952 1.000 38.660 543 HIS B CA 1
ATOM 15905 C C . HIS B 1 524 ? 2.170 -34.875 21.669 1.000 36.103 543 HIS B C 1
ATOM 15906 O O . HIS B 1 524 ? 3.166 -35.347 21.172 1.000 38.833 543 HIS B O 1
ATOM 15919 N N . THR B 1 525 ? 1.500 -33.841 21.153 1.000 36.946 544 THR B N 1
ATOM 15920 C CA . THR B 1 525 ? 2.005 -33.012 20.082 1.000 36.324 544 THR B CA 1
ATOM 15921 C C . THR B 1 525 ? 2.140 -31.571 20.601 1.000 36.139 544 THR B C 1
ATOM 15922 O O . THR B 1 525 ? 1.377 -31.066 21.447 1.000 37.502 544 THR B O 1
ATOM 15932 N N . LEU B 1 526 ? 3.115 -30.901 20.051 1.000 31.182 545 LEU B N 1
ATOM 15933 C CA . LEU B 1 526 ? 3.250 -29.483 20.219 1.000 32.953 545 LEU B CA 1
ATOM 15934 C C . LEU B 1 526 ? 3.456 -28.859 18.850 1.000 34.399 545 LEU B C 1
ATOM 15935 O O . LEU B 1 526 ? 4.163 -29.429 18.023 1.000 36.638 545 LEU B O 1
ATOM 15951 N N . SER B 1 527 ? 2.822 -27.711 18.581 1.000 32.897 546 SER B N 1
ATOM 15952 C CA . SER B 1 527 ? 3.147 -26.998 17.361 1.000 34.934 546 SER B CA 1
ATOM 15953 C C . SER B 1 527 ? 3.346 -25.508 17.638 1.000 28.266 546 SER B C 1
ATOM 15954 O O . SER B 1 527 ? 2.850 -24.977 18.658 1.000 31.406 546 SER B O 1
ATOM 15961 N N . VAL B 1 528 ? 4.103 -24.865 16.722 1.000 33.173 547 VAL B N 1
ATOM 15962 C CA . VAL B 1 528 ? 4.314 -23.427 16.738 1.000 30.891 547 VAL B CA 1
ATOM 15963 C C . VAL B 1 528 ? 3.947 -22.820 15.385 1.000 30.503 547 VAL B C 1
ATOM 15964 O O . VAL B 1 528 ? 4.504 -23.145 14.336 1.000 30.877 547 VAL B O 1
ATOM 15977 N N . ARG B 1 529 ? 2.993 -21.897 15.452 1.000 28.147 548 ARG B N 1
ATOM 15978 C CA . ARG B 1 529 ? 2.554 -21.178 14.269 1.000 31.199 548 ARG B CA 1
ATOM 15979 C C . ARG B 1 529 ? 3.080 -19.756 14.341 1.000 27.712 548 ARG B C 1
ATOM 15980 O O . ARG B 1 529 ? 2.866 -19.062 15.348 1.000 28.551 548 ARG B O 1
ATOM 16001 N N . ILE B 1 530 ? 3.659 -19.273 13.217 1.000 26.525 549 ILE B N 1
ATOM 16002 C CA . ILE B 1 530 ? 4.146 -17.919 13.143 1.000 24.795 549 ILE B CA 1
ATOM 16003 C C . ILE B 1 530 ? 3.775 -17.398 11.778 1.000 26.431 549 ILE B C 1
ATOM 16004 O O . ILE B 1 530 ? 4.174 -18.023 10.771 1.000 32.330 549 ILE B O 1
ATOM 16020 N N . PRO B 1 531 ? 3.091 -16.243 11.678 1.000 27.164 550 PRO B N 1
ATOM 16021 C CA . PRO B 1 531 ? 2.690 -15.738 10.344 1.000 30.184 550 PRO B CA 1
ATOM 16022 C C . PRO B 1 531 ? 3.842 -14.967 9.750 1.000 25.633 550 PRO B C 1
ATOM 16023 O O . PRO B 1 531 ? 3.806 -13.749 9.628 1.000 29.280 550 PRO B O 1
ATOM 16034 N N . GLN B 1 532 ? 4.832 -15.746 9.327 1.000 29.043 551 GLN B N 1
ATOM 16035 C CA . GLN B 1 532 ? 6.079 -15.240 8.787 1.000 30.241 551 GLN B CA 1
ATOM 16036 C C . GLN B 1 532 ? 5.831 -14.348 7.582 1.000 30.031 551 GLN B C 1
ATOM 16037 O O . GLN B 1 532 ? 4.967 -14.649 6.800 1.000 31.424 551 GLN B O 1
ATOM 16051 N N . GLY B 1 533 ? 6.542 -13.242 7.444 1.000 25.134 552 GLY B N 1
ATOM 16052 C CA . GLY B 1 533 ? 6.389 -12.371 6.299 1.000 31.840 552 GLY B CA 1
ATOM 16053 C C . GLY B 1 533 ? 6.819 -13.062 4.994 1.000 34.213 552 GLY B C 1
ATOM 16054 O O . GLY B 1 533 ? 7.666 -13.935 4.990 1.000 34.879 552 GLY B O 1
ATOM 16058 N N . ALA B 1 534 ? 6.281 -12.565 3.878 1.000 34.788 553 ALA B N 1
ATOM 16059 C CA . ALA B 1 534 ? 6.483 -13.121 2.535 1.000 43.085 553 ALA B CA 1
ATOM 16060 C C . ALA B 1 534 ? 7.855 -12.688 2.041 1.000 30.222 553 ALA B C 1
ATOM 16061 O O . ALA B 1 534 ? 8.339 -11.653 2.462 1.000 38.071 553 ALA B O 1
ATOM 16068 N N . PRO B 1 535 ? 8.514 -13.438 1.152 1.000 36.285 554 PRO B N 1
ATOM 16069 C CA . PRO B 1 535 ? 9.794 -12.984 0.584 1.000 40.266 554 PRO B CA 1
ATOM 16070 C C . PRO B 1 535 ? 9.589 -11.775 -0.330 1.000 43.573 554 PRO B C 1
ATOM 16071 O O . PRO B 1 535 ? 8.463 -11.506 -0.756 1.000 47.844 554 PRO B O 1
ATOM 16082 N N . GLU B 1 536 ? 10.666 -10.994 -0.475 1.000 49.680 555 GLU B N 1
ATOM 16083 C CA . GLU B 1 536 ? 10.731 -9.846 -1.372 1.000 50.154 555 GLU B CA 1
ATOM 16084 C C . GLU B 1 536 ? 12.015 -9.948 -2.190 1.000 52.371 555 GLU B C 1
ATOM 16085 O O . GLU B 1 536 ? 13.132 -9.767 -1.646 1.000 49.156 555 GLU B O 1
ATOM 16097 N N . GLY B 1 537 ? 11.826 -10.351 -3.462 1.000 48.084 556 GLY B N 1
ATOM 16098 C CA . GLY B 1 537 ? 12.924 -10.784 -4.297 1.000 46.595 556 GLY B CA 1
ATOM 16099 C C . GLY B 1 537 ? 13.622 -11.926 -3.584 1.000 47.837 556 GLY B C 1
ATOM 16100 O O . GLY B 1 537 ? 12.950 -12.817 -3.124 1.000 52.742 556 GLY B O 1
ATOM 16104 N N . GLY B 1 538 ? 14.930 -11.834 -3.383 1.000 44.241 557 GLY B N 1
ATOM 16105 C CA . GLY B 1 538 ? 15.646 -12.880 -2.678 1.000 52.835 557 GLY B CA 1
ATOM 16106 C C . GLY B 1 538 ? 15.763 -12.600 -1.178 1.000 43.625 557 GLY B C 1
ATOM 16107 O O . GLY B 1 538 ? 16.492 -13.285 -0.498 1.000 47.610 557 GLY B O 1
ATOM 16111 N N . SER B 1 539 ? 15.064 -11.598 -0.650 1.000 44.274 558 SER B N 1
ATOM 16112 C CA . SER B 1 539 ? 15.000 -11.399 0.795 1.000 39.295 558 SER B CA 1
ATOM 16113 C C . SER B 1 539 ? 13.943 -12.328 1.415 1.000 39.338 558 SER B C 1
ATOM 16114 O O . SER B 1 539 ? 12.804 -12.366 0.954 1.000 39.066 558 SER B O 1
ATOM 16121 N N . ASN B 1 540 ? 14.327 -13.140 2.382 1.000 38.860 559 ASN B N 1
ATOM 16122 C CA . ASN B 1 540 ? 13.354 -13.988 3.087 1.000 39.352 559 ASN B CA 1
ATOM 16123 C C . ASN B 1 540 ? 13.367 -13.667 4.583 1.000 40.868 559 ASN B C 1
ATOM 16124 O O . ASN B 1 540 ? 14.412 -13.448 5.176 1.000 40.556 559 ASN B O 1
ATOM 16135 N N . SER B 1 541 ? 12.193 -13.699 5.200 1.000 34.093 560 SER B N 1
ATOM 16136 C CA . SER B 1 541 ? 12.091 -13.728 6.647 1.000 33.549 560 SER B CA 1
ATOM 16137 C C . SER B 1 541 ? 12.250 -15.174 7.125 1.000 30.203 560 SER B C 1
ATOM 16138 O O . SER B 1 541 ? 12.040 -16.128 6.398 1.000 27.480 560 SER B O 1
ATOM 16145 N N . TYR B 1 542 ? 12.627 -15.356 8.390 1.000 31.051 561 TYR B N 1
ATOM 16146 C CA . TYR B 1 542 ? 12.704 -16.674 8.993 1.000 26.750 561 TYR B CA 1
ATOM 16147 C C . TYR B 1 542 ? 12.726 -16.536 10.518 1.000 25.139 561 TYR B C 1
ATOM 16148 O O . TYR B 1 542 ? 12.958 -15.467 11.042 1.000 24.617 561 TYR B O 1
ATOM 16165 N N . TRP B 1 543 ? 12.464 -17.627 11.212 1.000 26.074 562 TRP B N 1
ATOM 16166 C CA . TRP B 1 543 ? 12.397 -17.584 12.656 1.000 26.639 562 TRP B CA 1
ATOM 16167 C C . TRP B 1 543 ? 13.311 -18.647 13.256 1.000 23.661 562 TRP B C 1
ATOM 16168 O O . TRP B 1 543 ? 13.288 -19.804 12.862 1.000 27.086 562 TRP B O 1
ATOM 16189 N N . CYS B 1 544 ? 14.086 -18.228 14.279 1.000 23.618 563 CYS B N 1
ATOM 16190 C CA . CYS B 1 544 ? 14.932 -19.126 15.036 1.000 25.372 563 CYS B CA 1
ATOM 16191 C C . CYS B 1 544 ? 14.315 -19.393 16.401 1.000 25.061 563 CYS B C 1
ATOM 16192 O O . CYS B 1 544 ? 14.253 -18.532 17.278 1.000 24.251 563 CYS B O 1
ATOM 16199 N N . ILE B 1 545 ? 13.698 -20.556 16.516 1.000 24.646 564 ILE B N 1
ATOM 16200 C CA . ILE B 1 545 ? 12.966 -20.930 17.710 1.000 23.547 564 ILE B CA 1
ATOM 16201 C C . ILE B 1 545 ? 13.511 -22.233 18.242 1.000 26.584 564 ILE B C 1
ATOM 16202 O O . ILE B 1 545 ? 13.781 -23.164 17.464 1.000 31.142 564 ILE B O 1
ATOM 16218 N N . SER B 1 546 ? 13.627 -22.291 19.560 1.000 26.623 565 SER B N 1
ATOM 16219 C CA . SER B 1 546 ? 14.032 -23.514 20.228 1.000 26.127 565 SER B CA 1
ATOM 16220 C C . SER B 1 546 ? 13.137 -23.768 21.435 1.000 25.253 565 SER B C 1
ATOM 16221 O O . SER B 1 546 ? 12.647 -22.844 22.089 1.000 29.632 565 SER B O 1
ATOM 16228 N N . GLY B 1 547 ? 12.941 -25.044 21.742 1.000 26.243 566 GLY B N 1
ATOM 16229 C CA . GLY B 1 547 ? 12.086 -25.410 22.870 1.000 28.595 566 GLY B CA 1
ATOM 16230 C C . GLY B 1 547 ? 12.548 -26.714 23.529 1.000 34.492 566 GLY B C 1
ATOM 16231 O O . GLY B 1 547 ? 12.790 -27.724 22.858 1.000 32.283 566 GLY B O 1
ATOM 16235 N N . THR B 1 548 ? 12.688 -26.635 24.849 1.000 29.121 567 THR B N 1
ATOM 16236 C CA . THR B 1 548 ? 13.042 -27.750 25.682 1.000 29.073 567 THR B CA 1
ATOM 16237 C C . THR B 1 548 ? 11.934 -27.886 26.702 1.000 27.351 567 THR B C 1
ATOM 16238 O O . THR B 1 548 ? 11.496 -26.882 27.233 1.000 28.825 567 THR B O 1
ATOM 16248 N N . LEU B 1 549 ? 11.444 -29.111 26.865 1.000 30.829 568 LEU B N 1
ATOM 16249 C CA . LEU B 1 549 ? 10.422 -29.396 27.845 1.000 29.536 568 LEU B CA 1
ATOM 16250 C C . LEU B 1 549 ? 11.047 -29.569 29.210 1.000 29.433 568 LEU B C 1
ATOM 16251 O O . LEU B 1 549 ? 11.900 -30.404 29.364 1.000 33.956 568 LEU B O 1
ATOM 16267 N N . LEU B 1 550 ? 10.517 -28.844 30.194 1.000 29.327 569 LEU B N 1
ATOM 16268 C CA . LEU B 1 550 ? 10.978 -28.960 31.558 1.000 30.655 569 LEU B CA 1
ATOM 16269 C C . LEU B 1 550 ? 9.863 -29.642 32.354 1.000 33.138 569 LEU B C 1
ATOM 16270 O O . LEU B 1 550 ? 8.761 -29.076 32.441 1.000 34.384 569 LEU B O 1
ATOM 16286 N N . TYR B 1 551 ? 10.175 -30.769 33.011 1.000 34.978 570 TYR B N 1
ATOM 16287 C CA . TYR B 1 551 ? 9.169 -31.585 33.706 1.000 39.825 570 TYR B CA 1
ATOM 16288 C C . TYR B 1 551 ? 9.740 -32.549 34.767 1.000 43.903 570 TYR B C 1
ATOM 16289 O O . TYR B 1 551 ? 10.907 -32.220 35.097 1.000 39.541 570 TYR B O 1
#

Organism: NCBI:txid1121098